Protein AF-A0A2E0BRV1-F1 (afdb_monomer_lite)

Radius of gyration: 39.05 Å; chains: 1; bounding box: 107×63×109 Å

Foldseek 3Di:
DAPQAFAFFFDPLLLLQLQLAFLLQQADPPRDPLSVCQVPVWWKWKKKFFLDAFDQADPVRDGHPDGLLVVLVVVVADSVCHHTLNLRQLAMAIQFGKHQNPVVVRDIPPHADAFDPPPHCCHHQFNNLHQPFPHGHGGKHWFWKWWWAPPLLLKIKIKTKIKDQAVSNVSSCCRGFVDFPTKMKMKMFIQWHQGSVRGIDGPPRPDAPLNVCSSVDPDDLVVSVVSQVVVCSVRSQRMGMAIFGFHHKDWDQDPSRMIIIMTITMFLLVVLQVFFDQAADPPPPPPCPDPDPPPPDDAALLVVCCRRGPLSVVLNVQVVVLVVVPDPAKDFDKDWAFFQQAQQLDTDIAIHGSQKIWGAFDDDPDNLRDHTFMWGQQLVVQSVCRGPRFDADPSRNGTSAHASWPSNHLLQTPAKWWDAAPWFFLAVSFWGAAHHADVVVGGHDDDAPVNVSNVVFSQCDPVDRTIGRSRGITGTSSNLSVLVVPADADPVRGDRPQVSQQSSVVSVCLRRQVPWDWGWGHFSSSRYTYIHTLFDGDDPDFDQSAAHREAAQDAHQHSFTGHQWPDKDKAFDQDPVNVVLCVVQVALDDQDQFLASNVNSVLNPPPADPPDRDDDPDDDPPVDPDDRDDLSRVLNCLCAPQPVDDVHCLVCCCRVNVHNDPVSSVSSSVSSNVNVRSVLSQQCDCPPPDGRNGPRRDDRKIKMKIKGARGDSDGFSHWHHYACPPPDPSCPPVQWIWGFSIWIWIDGRGGIMTMTITIIGGDDPDPNDHHYDDRRHRPPVPPPVPVDDADPADDFFADDDDAFDPQPDPQLLVLLLQLQVLLDPPPAAADDAFLQSLLSSLQSSLCSSVVHDDPSPDRDDQCAFLLPRPSSVVSSVVSVWDKDKGWFAFLVVLLCSLVPGRAHANKKKWKAARDQDPDDDRCRHPGTHMWGANQPSDPARIHGRGDPDRHSHDPPVPDDGRIMMMMIIHRDPD

Sequence (974 aa):
MANNFLGLPFDSWVKKQIDTRQEALGKSSNIDEKFLRFYTNKTPFLRLASSVNLTNKGSQGAELKDSVLKKLIKAGVPSELISGDKLAKNFILQGGVVSATNIKDGEFSGLQKGLNDQTNVFNGAYGWGGISERGYVPMPGLTNADITYYNNGALSKTIINIQCYSKAQFQLLDVLYLRPGYTLLLEFGWSQYLSNDGELESMDQFYTGPMSALLNGGVSQYELYEKINAEREAHDGNYDAIYGKITKFNWQFNPDGSYDCQVELTSVGDVIESLKVNITDPNKDKTSEGEEADEENEQPPLIANKDKSILNKELFNIYEQAKQAAAEAPSLLDYGLNSLLDASGNKKSPLYGGALLSVPVEATDDDTNVTPQVYMKYGALMAFIQSKLLLYSKTTKTPVITFDMDLDDLDNDDNVILTFPGQFSGDPRVCLIPYSNVALPAIDIPNYPINEILKETSFAYKQNIYLGRLSNIMVNINFIEGTLNAMSTNEDGDIKLIDFLQSLNKGIIEALGGVNKFSCRLSDDGLKIRFIEDIPQRFTDPPALGTYTRFNVFGVKPEVNGSFIKSINLTADLSNDFATMISIGAQANSNQVSGNATAFSNYNAGLKDRIIPEKESSPSNKETGGEEKSPQEQAKENFSTNIVGDGITLFEGIYSNLNFVDENCVSLKSHNITHADLLLGILTDATAAEESQLDSPFFLPFNLSLEMDGISGIKLFQKFLITEDILPPSYQGDSVDLQVTSVNQSINSDEWTTKLETLSVPANKSKAAPKRPAQQKSVVVAQNYSAGSAKPIPPTSDVEPPASLNPTSATRFNAMQKSYNSVFSRDGAVSGMCAQWSYNLARAYTKFLKNESADIGRKLAAGGNANQNNEFFNNLTKLGYTKSVATGLTRKRCIEKIATQTWGYGDVCVYYANDKPTSGKISHYQYGHAQIYVGEINSTGWATSTQTNYGTDMVYKGRKSNNWDLLTFRAPAS

Structure (mmCIF, N/CA/C/O backbone):
data_AF-A0A2E0BRV1-F1
#
_entry.id   AF-A0A2E0BRV1-F1
#
loop_
_atom_site.group_PDB
_atom_site.id
_atom_site.type_symbol
_atom_site.label_atom_id
_atom_site.label_alt_id
_atom_site.label_comp_id
_atom_site.label_asym_id
_atom_site.label_entity_id
_atom_site.label_seq_id
_atom_site.pdbx_PDB_ins_code
_atom_site.Cartn_x
_atom_site.Cartn_y
_atom_site.Cartn_z
_atom_site.occupancy
_atom_site.B_iso_or_equiv
_atom_site.auth_seq_id
_atom_site.auth_comp_id
_atom_site.auth_asym_id
_atom_site.auth_atom_id
_atom_site.pdbx_PDB_model_num
ATOM 1 N N . MET A 1 1 ? -7.096 -15.494 -0.375 1.00 30.23 1 MET A N 1
ATOM 2 C CA . MET A 1 1 ? -6.621 -15.097 0.969 1.00 30.23 1 MET A CA 1
ATOM 3 C C . MET A 1 1 ? -6.673 -13.587 1.019 1.00 30.23 1 MET A C 1
ATOM 5 O O . MET A 1 1 ? -6.238 -12.980 0.050 1.00 30.23 1 MET A O 1
ATOM 9 N N . ALA A 1 2 ? -7.272 -13.007 2.059 1.00 33.22 2 ALA A N 1
ATOM 10 C CA . ALA A 1 2 ? -7.473 -11.565 2.150 1.00 33.22 2 ALA A CA 1
ATOM 11 C C . ALA A 1 2 ? -6.133 -10.813 2.044 1.00 33.22 2 ALA A C 1
ATOM 13 O O . ALA A 1 2 ? -5.199 -11.091 2.794 1.00 33.22 2 ALA A O 1
ATOM 14 N N . ASN A 1 3 ? -6.045 -9.863 1.111 1.00 43.47 3 ASN A N 1
ATOM 15 C CA . ASN A 1 3 ? -4.893 -8.968 0.936 1.00 43.47 3 ASN A CA 1
ATOM 16 C C . ASN A 1 3 ? -4.835 -7.861 2.012 1.00 43.47 3 ASN A C 1
ATOM 18 O O . ASN A 1 3 ? -3.993 -6.973 1.925 1.00 43.47 3 ASN A O 1
ATOM 22 N N . ASN A 1 4 ? -5.709 -7.916 3.023 1.00 47.88 4 ASN A N 1
ATOM 23 C CA . ASN A 1 4 ? -5.860 -6.887 4.056 1.00 47.88 4 ASN A CA 1
ATOM 24 C C . ASN A 1 4 ? -5.055 -7.178 5.333 1.00 47.88 4 ASN A C 1
ATOM 26 O O . ASN A 1 4 ? -5.193 -6.468 6.326 1.00 47.88 4 ASN A O 1
ATOM 30 N N . PHE A 1 5 ? -4.197 -8.203 5.325 1.00 55.84 5 PHE A N 1
ATOM 31 C CA . PHE A 1 5 ? -3.277 -8.457 6.432 1.00 55.84 5 PHE A CA 1
ATOM 32 C C . PHE A 1 5 ? -2.026 -7.588 6.289 1.00 55.84 5 PHE A C 1
ATOM 34 O O . PHE A 1 5 ? -1.238 -7.748 5.355 1.00 55.84 5 PHE A O 1
ATOM 41 N N . LEU A 1 6 ? -1.804 -6.687 7.246 1.00 60.28 6 LEU A N 1
ATOM 42 C CA . LEU A 1 6 ? -0.538 -5.971 7.346 1.00 60.28 6 LEU A CA 1
ATOM 43 C C . LEU A 1 6 ? 0.602 -6.937 7.674 1.00 60.28 6 LEU A C 1
ATOM 45 O O . LEU A 1 6 ? 0.526 -7.731 8.611 1.00 60.28 6 LEU A O 1
ATOM 49 N N . GLY A 1 7 ? 1.714 -6.813 6.953 1.00 66.62 7 GLY A N 1
ATOM 50 C CA . GLY A 1 7 ? 2.933 -7.546 7.272 1.00 66.62 7 GLY A CA 1
ATOM 51 C C . GLY A 1 7 ? 3.056 -8.942 6.688 1.00 66.62 7 GLY A C 1
ATOM 52 O O . GLY A 1 7 ? 3.817 -9.745 7.225 1.00 66.62 7 GLY A O 1
ATOM 53 N N . LEU A 1 8 ? 2.352 -9.230 5.593 1.00 77.44 8 LEU A N 1
ATOM 54 C CA . LEU A 1 8 ? 2.605 -10.429 4.796 1.00 77.44 8 LEU A CA 1
ATOM 55 C C . LEU A 1 8 ? 4.073 -10.475 4.326 1.00 77.44 8 LEU A C 1
ATOM 57 O O . LEU A 1 8 ? 4.671 -9.421 4.086 1.00 77.44 8 LEU A O 1
ATOM 61 N N . PRO A 1 9 ? 4.681 -11.665 4.170 1.00 86.62 9 PRO A N 1
ATOM 62 C CA . PRO A 1 9 ? 5.952 -11.765 3.461 1.00 86.62 9 PRO A CA 1
ATOM 63 C C . PRO A 1 9 ? 5.777 -11.360 1.991 1.00 86.62 9 PRO A C 1
ATOM 65 O O . PRO A 1 9 ? 4.658 -11.261 1.482 1.00 86.62 9 PRO A O 1
ATOM 68 N N . PHE A 1 10 ? 6.896 -11.192 1.289 1.00 90.75 10 PHE A N 1
ATOM 69 C CA . PHE A 1 10 ? 6.873 -11.081 -0.168 1.00 90.75 10 PHE A CA 1
ATOM 70 C C . PHE A 1 10 ? 6.265 -12.332 -0.804 1.00 90.75 10 PHE A C 1
ATOM 72 O O . PHE A 1 10 ? 6.361 -13.435 -0.252 1.00 90.75 10 PHE A O 1
ATOM 79 N N . ASP A 1 11 ? 5.671 -12.156 -1.987 1.00 88.62 11 ASP A N 1
ATOM 80 C CA . ASP A 1 11 ? 5.186 -13.279 -2.784 1.00 88.62 11 ASP A CA 1
ATOM 81 C C . ASP A 1 11 ? 6.334 -14.279 -3.003 1.00 88.62 11 ASP A C 1
ATOM 83 O O . ASP A 1 11 ? 7.506 -13.907 -3.124 1.00 88.62 11 ASP A O 1
ATOM 87 N N . SER A 1 12 ? 6.003 -15.572 -3.041 1.00 90.62 12 SER A N 1
ATOM 88 C CA . SER A 1 12 ? 7.018 -16.635 -3.053 1.00 90.62 12 SER A CA 1
ATOM 89 C C . SER A 1 12 ? 8.021 -16.515 -4.209 1.00 90.62 12 SER A C 1
ATOM 91 O O . SER A 1 12 ? 9.211 -16.758 -4.005 1.00 90.62 12 SER A O 1
ATOM 93 N N . TRP A 1 13 ? 7.562 -16.073 -5.383 1.00 92.38 13 TRP A N 1
ATOM 94 C CA . TRP A 1 13 ? 8.393 -15.854 -6.565 1.00 92.38 13 TRP A CA 1
ATOM 95 C C . TRP A 1 13 ? 9.317 -14.631 -6.415 1.00 92.38 13 TRP A C 1
ATOM 97 O O . TRP A 1 13 ? 10.470 -14.698 -6.832 1.00 92.38 13 TRP A O 1
ATOM 107 N N . VAL A 1 14 ? 8.877 -13.557 -5.743 1.00 94.88 14 VAL A N 1
ATOM 108 C CA . VAL A 1 14 ? 9.710 -12.370 -5.450 1.00 94.88 14 VAL A CA 1
ATOM 109 C C . VAL A 1 14 ? 10.827 -12.746 -4.482 1.00 94.88 14 VAL A C 1
ATOM 111 O O . VAL A 1 14 ? 11.992 -12.406 -4.688 1.00 94.88 14 VAL A O 1
ATOM 114 N N . LYS A 1 15 ? 10.483 -13.491 -3.422 1.00 94.81 15 LYS A N 1
ATOM 115 C CA . LYS A 1 15 ? 11.466 -14.006 -2.462 1.00 94.81 15 LYS A CA 1
ATOM 116 C C . LYS A 1 15 ? 12.509 -14.880 -3.161 1.00 94.81 15 LYS A C 1
ATOM 118 O O . LYS A 1 15 ? 13.701 -14.680 -2.938 1.00 94.81 15 LYS A O 1
ATOM 123 N N . LYS A 1 16 ? 12.066 -15.833 -3.990 1.00 95.19 16 LYS A N 1
ATOM 124 C CA . LYS A 1 16 ? 12.957 -16.733 -4.739 1.00 95.19 16 LYS A CA 1
ATOM 125 C C . LYS A 1 16 ? 13.901 -15.942 -5.648 1.00 95.19 16 LYS A C 1
ATOM 127 O O . LYS A 1 16 ? 15.079 -16.288 -5.718 1.00 95.19 16 LYS A O 1
ATOM 132 N N . GLN A 1 17 ? 13.442 -14.828 -6.221 1.00 95.81 17 GLN A N 1
ATOM 133 C CA . GLN A 1 17 ? 14.290 -14.017 -7.087 1.00 95.81 17 GLN A CA 1
ATOM 134 C C . GLN A 1 17 ? 15.367 -13.275 -6.297 1.00 95.81 17 GLN A C 1
ATOM 136 O O . GLN A 1 17 ? 16.534 -13.240 -6.693 1.00 95.81 17 GLN A O 1
ATOM 141 N N . ILE A 1 18 ? 14.992 -12.698 -5.153 1.00 95.94 18 ILE A N 1
ATOM 142 C CA . ILE A 1 18 ? 15.940 -12.042 -4.246 1.00 95.94 18 ILE A CA 1
ATOM 143 C C . ILE A 1 18 ? 16.986 -13.053 -3.771 1.00 95.94 18 ILE A C 1
ATOM 145 O O . ILE A 1 18 ? 18.181 -12.766 -3.834 1.00 95.94 18 ILE A O 1
ATOM 149 N N . ASP A 1 19 ? 16.558 -14.247 -3.360 1.00 94.44 19 ASP A N 1
ATOM 150 C CA . ASP A 1 19 ? 17.463 -15.316 -2.940 1.00 94.44 19 ASP A CA 1
ATOM 151 C C . ASP A 1 19 ? 18.392 -15.754 -4.081 1.00 94.44 19 ASP A C 1
ATOM 153 O O . ASP A 1 19 ? 19.599 -15.816 -3.874 1.00 94.44 19 ASP A O 1
ATOM 157 N N . THR A 1 20 ? 17.879 -15.945 -5.299 1.00 94.38 20 THR A N 1
ATOM 158 C CA . THR A 1 20 ? 18.675 -16.351 -6.472 1.00 94.38 20 THR A CA 1
ATOM 159 C C . THR A 1 20 ? 19.757 -15.327 -6.815 1.00 94.38 20 THR A C 1
ATOM 161 O O . THR A 1 20 ? 20.921 -15.685 -7.013 1.00 94.38 20 THR A O 1
ATOM 164 N N . ARG A 1 21 ? 19.414 -14.030 -6.827 1.00 93.56 21 ARG A N 1
ATOM 165 C CA . ARG A 1 21 ? 20.385 -12.943 -7.055 1.00 93.56 21 ARG A CA 1
ATOM 166 C C . ARG A 1 21 ? 21.461 -12.917 -5.970 1.00 93.56 21 ARG A C 1
ATOM 168 O O . ARG A 1 21 ? 22.646 -12.772 -6.270 1.00 93.56 21 ARG A O 1
ATOM 175 N N . GLN A 1 22 ? 21.051 -13.081 -4.714 1.00 93.69 22 GLN A N 1
ATOM 176 C CA . GLN A 1 22 ? 21.954 -13.149 -3.570 1.00 93.69 22 GLN A CA 1
ATOM 177 C C . GLN A 1 22 ? 22.886 -14.361 -3.663 1.00 93.69 22 GLN A C 1
ATOM 179 O O . GLN A 1 22 ? 24.095 -14.205 -3.525 1.00 93.69 22 GLN A O 1
ATOM 184 N N . GLU A 1 23 ? 22.365 -15.554 -3.931 1.00 91.88 23 GLU A N 1
ATOM 185 C CA . GLU A 1 23 ? 23.142 -16.791 -4.055 1.00 91.88 23 GLU A CA 1
ATOM 186 C C . GLU A 1 23 ? 24.140 -16.739 -5.210 1.00 91.88 23 GLU A C 1
ATOM 188 O O . GLU A 1 23 ? 25.296 -17.133 -5.030 1.00 91.88 23 GLU A O 1
ATOM 193 N N . ALA A 1 24 ? 23.730 -16.205 -6.367 1.00 91.62 24 ALA A N 1
ATOM 194 C CA . ALA A 1 24 ? 24.620 -15.973 -7.496 1.00 91.62 24 ALA A CA 1
ATOM 195 C C . ALA A 1 24 ? 25.809 -15.107 -7.055 1.00 91.62 24 ALA A C 1
ATOM 197 O O . ALA A 1 24 ? 26.962 -15.537 -7.169 1.00 91.62 24 ALA A O 1
ATOM 198 N N . LEU A 1 25 ? 25.545 -13.934 -6.466 1.00 91.00 25 LEU A N 1
ATOM 199 C CA . LEU A 1 25 ? 26.585 -13.001 -6.006 1.00 91.00 25 LEU A CA 1
ATOM 200 C C . LEU A 1 25 ? 27.460 -13.566 -4.875 1.00 91.00 25 LEU A C 1
ATOM 202 O O . LEU A 1 25 ? 28.552 -13.061 -4.626 1.00 91.00 25 LEU A O 1
ATOM 206 N N . GLY A 1 26 ? 26.996 -14.613 -4.186 1.00 88.44 26 GLY A N 1
ATOM 207 C CA . GLY A 1 26 ? 27.762 -15.342 -3.177 1.00 88.44 26 GLY A CA 1
ATOM 208 C C . GLY A 1 26 ? 28.809 -16.297 -3.742 1.00 88.44 26 GLY A C 1
ATOM 209 O O . GLY A 1 26 ? 29.696 -16.725 -2.997 1.00 88.44 26 GLY A O 1
ATOM 210 N N . LYS A 1 27 ? 28.729 -16.652 -5.032 1.00 87.38 27 LYS A N 1
ATOM 211 C CA . LYS A 1 27 ? 29.684 -17.562 -5.677 1.00 87.38 27 LYS A CA 1
ATOM 212 C C . LYS A 1 27 ? 31.062 -16.914 -5.735 1.00 87.38 27 LYS A C 1
ATOM 214 O O . LYS A 1 27 ? 31.253 -15.880 -6.367 1.00 87.38 27 LYS A O 1
ATOM 219 N N . SER A 1 28 ? 32.032 -17.546 -5.077 1.00 80.00 28 SER A N 1
ATOM 220 C CA . SER A 1 28 ? 33.396 -17.021 -4.938 1.00 80.00 28 SER A CA 1
ATOM 221 C C . SER A 1 28 ? 34.445 -17.874 -5.655 1.00 80.00 28 SER A C 1
ATOM 223 O O . SER A 1 28 ? 35.561 -17.417 -5.902 1.00 80.00 28 SER A O 1
ATOM 225 N N . SER A 1 29 ? 34.088 -19.107 -6.019 1.00 80.06 29 SER A N 1
ATOM 226 C CA . SER A 1 29 ? 34.941 -20.055 -6.735 1.00 80.06 29 SER A CA 1
ATOM 227 C C . SER A 1 29 ? 34.140 -20.808 -7.800 1.00 80.06 29 SER A C 1
ATOM 229 O O . SER A 1 29 ? 32.948 -21.039 -7.621 1.00 80.06 29 SER A O 1
ATOM 231 N N . ASN A 1 30 ? 34.783 -21.174 -8.920 1.00 80.56 30 ASN A N 1
ATOM 232 C CA . ASN A 1 30 ? 34.148 -21.872 -10.053 1.00 80.56 30 ASN A CA 1
ATOM 233 C C . ASN A 1 30 ? 32.827 -21.220 -10.514 1.00 80.56 30 ASN A C 1
ATOM 235 O O . ASN A 1 30 ? 31.837 -21.913 -10.742 1.00 80.56 30 ASN A O 1
ATOM 239 N N . ILE A 1 31 ? 32.811 -19.883 -10.600 1.00 84.19 31 ILE A N 1
ATOM 240 C CA . ILE A 1 31 ? 31.624 -19.118 -10.996 1.00 84.19 31 ILE A CA 1
ATOM 241 C C . ILE A 1 31 ? 31.230 -19.529 -12.418 1.00 84.19 31 ILE A C 1
ATOM 243 O O . ILE A 1 31 ? 32.028 -19.400 -13.345 1.00 84.19 31 ILE A O 1
ATOM 247 N N . ASP A 1 32 ? 30.004 -20.027 -12.561 1.00 87.31 32 ASP A N 1
ATOM 248 C CA . ASP A 1 32 ? 29.421 -20.412 -13.845 1.00 87.31 32 ASP A CA 1
ATOM 249 C C . ASP A 1 32 ? 29.366 -19.206 -14.805 1.00 87.31 32 ASP A C 1
ATOM 251 O O . ASP A 1 32 ? 29.105 -18.071 -14.388 1.00 87.31 32 ASP A O 1
ATOM 255 N N . GLU A 1 33 ? 29.591 -19.450 -16.098 1.00 87.88 33 GLU A N 1
ATOM 256 C CA . GLU A 1 33 ? 29.545 -18.433 -17.151 1.00 87.88 33 GLU A CA 1
ATOM 257 C C . GLU A 1 33 ? 28.220 -17.662 -17.128 1.00 87.88 33 GLU A C 1
ATOM 259 O O . GLU A 1 33 ? 28.215 -16.443 -17.310 1.00 87.88 33 GLU A O 1
ATOM 264 N N . LYS A 1 34 ? 27.101 -18.339 -16.835 1.00 88.69 34 LYS A N 1
ATOM 265 C CA . LYS A 1 34 ? 25.785 -17.688 -16.761 1.00 88.69 34 LYS A CA 1
ATOM 266 C C . LYS A 1 34 ? 25.726 -16.581 -15.706 1.00 88.69 34 LYS A C 1
ATOM 268 O O . LYS A 1 34 ? 25.172 -15.515 -15.970 1.00 88.69 34 LYS A O 1
ATOM 273 N N . PHE A 1 35 ? 26.369 -16.779 -14.553 1.00 87.50 35 PHE A N 1
ATOM 274 C CA . PHE A 1 35 ? 26.437 -15.767 -13.498 1.00 87.50 35 PHE A CA 1
ATOM 275 C C . PHE A 1 35 ? 27.369 -14.618 -13.888 1.00 87.50 35 PHE A C 1
ATOM 277 O O . PHE A 1 35 ? 27.023 -13.457 -13.690 1.00 87.50 35 PHE A O 1
ATOM 284 N N . LEU A 1 36 ? 28.510 -14.915 -14.524 1.00 86.19 36 LEU A N 1
ATOM 285 C CA . LEU A 1 36 ? 29.413 -13.879 -15.043 1.00 86.19 36 LEU A CA 1
ATOM 286 C C . LEU A 1 36 ? 28.725 -12.992 -16.090 1.00 86.19 36 LEU A C 1
ATOM 288 O O . LEU A 1 36 ? 28.878 -11.769 -16.067 1.00 86.19 36 LEU A O 1
ATOM 292 N N . ARG A 1 37 ? 27.941 -13.594 -16.990 1.00 85.44 37 ARG A N 1
ATOM 293 C CA . ARG A 1 37 ? 27.158 -12.873 -18.001 1.00 85.44 37 ARG A CA 1
ATOM 294 C C . ARG A 1 37 ? 26.053 -12.032 -17.372 1.00 85.44 37 ARG A C 1
ATOM 296 O O . ARG A 1 37 ? 25.885 -10.890 -17.785 1.00 85.44 37 ARG A O 1
ATOM 303 N N . PHE A 1 38 ? 25.368 -12.544 -16.350 1.00 85.12 38 PHE A N 1
ATOM 304 C CA . PHE A 1 38 ? 24.396 -11.766 -15.583 1.00 85.12 38 PHE A CA 1
ATOM 305 C C . PHE A 1 38 ? 25.020 -10.514 -14.940 1.00 85.12 38 PHE A C 1
ATOM 307 O O . PHE A 1 38 ? 24.409 -9.453 -14.977 1.00 85.12 38 PHE A O 1
ATOM 314 N N . TYR A 1 39 ? 26.249 -10.584 -14.416 1.00 81.00 39 TYR A N 1
ATOM 315 C CA . TYR A 1 39 ? 26.904 -9.407 -13.819 1.00 81.00 39 TYR A CA 1
ATOM 316 C C . TYR A 1 39 ? 27.358 -8.354 -14.831 1.00 81.00 39 TYR A C 1
ATOM 318 O O . TYR A 1 39 ? 27.539 -7.199 -14.461 1.00 81.00 39 TYR A O 1
ATOM 326 N N . THR A 1 40 ? 27.610 -8.753 -16.079 1.00 81.88 40 THR A N 1
ATOM 327 C CA . THR A 1 40 ? 28.325 -7.917 -17.057 1.00 81.88 40 THR A CA 1
ATOM 328 C C . THR A 1 40 ? 27.461 -7.428 -18.215 1.00 81.88 40 THR A C 1
ATOM 330 O O . THR A 1 40 ? 27.756 -6.372 -18.764 1.00 81.88 40 THR A O 1
ATOM 333 N N . ASN A 1 41 ? 26.393 -8.149 -18.574 1.00 79.88 41 ASN A N 1
ATOM 334 C CA . ASN A 1 41 ? 25.561 -7.868 -19.756 1.00 79.88 41 ASN A CA 1
ATOM 335 C C . ASN A 1 41 ? 24.120 -7.467 -19.409 1.00 79.88 41 ASN A C 1
ATOM 337 O O . ASN A 1 41 ? 23.214 -7.554 -20.237 1.00 79.88 41 ASN A O 1
ATOM 341 N N . LYS A 1 42 ? 23.889 -7.060 -18.165 1.00 78.19 42 LYS A N 1
ATOM 342 C CA . LYS A 1 42 ? 22.574 -6.666 -17.680 1.00 78.19 42 LYS A CA 1
ATOM 343 C C . LYS A 1 42 ? 22.267 -5.236 -18.127 1.00 78.19 42 LYS A C 1
ATOM 345 O O . LYS A 1 42 ? 22.800 -4.284 -17.570 1.00 78.19 42 LYS A O 1
ATOM 350 N N . THR A 1 43 ? 21.422 -5.096 -19.146 1.00 88.81 43 THR A N 1
ATOM 351 C CA . THR A 1 43 ? 21.000 -3.799 -19.697 1.00 88.81 43 THR A CA 1
ATOM 352 C C . THR A 1 43 ? 19.505 -3.591 -19.446 1.00 88.81 43 THR A C 1
ATOM 354 O O . THR A 1 43 ? 18.727 -4.535 -19.603 1.00 88.81 43 THR A O 1
ATOM 357 N N . PRO A 1 44 ? 19.065 -2.398 -19.022 1.00 92.56 44 PRO A N 1
ATOM 358 C CA . PRO A 1 44 ? 17.644 -2.106 -18.900 1.00 92.56 44 PRO A CA 1
ATOM 359 C C . PRO A 1 44 ? 16.973 -1.952 -20.274 1.00 92.56 44 PRO A C 1
ATOM 361 O O . PRO A 1 44 ? 17.597 -1.540 -21.253 1.00 92.56 44 PRO A O 1
ATOM 364 N N . PHE A 1 45 ? 15.671 -2.221 -20.349 1.00 91.88 45 PHE A N 1
ATOM 365 C CA . PHE A 1 45 ? 14.822 -1.754 -21.444 1.00 91.88 45 PHE A CA 1
ATOM 366 C C . PHE A 1 45 ? 13.709 -0.858 -20.900 1.00 91.88 45 PHE A C 1
ATOM 368 O O . PHE A 1 45 ? 13.236 -1.045 -19.782 1.00 91.88 45 PHE A O 1
ATOM 375 N N . LEU A 1 46 ? 13.270 0.093 -21.723 1.00 92.88 46 LEU A N 1
ATOM 376 C CA . LEU A 1 46 ? 12.197 1.033 -21.417 1.00 92.88 46 LEU A CA 1
ATOM 377 C C . LEU A 1 46 ? 11.404 1.313 -22.692 1.00 92.88 46 LEU A C 1
ATOM 379 O O . LEU A 1 46 ? 12.004 1.712 -23.691 1.00 92.88 46 LEU A O 1
ATOM 383 N N . ARG A 1 47 ? 10.083 1.118 -22.680 1.00 93.62 47 ARG A N 1
ATOM 384 C CA . ARG A 1 47 ? 9.211 1.382 -23.835 1.00 93.62 47 ARG A CA 1
ATOM 385 C C . ARG A 1 47 ? 7.861 1.975 -23.437 1.00 93.62 47 ARG A C 1
ATOM 387 O O . ARG A 1 47 ? 7.343 1.669 -22.372 1.00 93.62 47 ARG A O 1
ATOM 394 N N . LEU A 1 48 ? 7.285 2.812 -24.300 1.00 96.19 48 LEU A N 1
ATOM 395 C CA . LEU A 1 48 ? 6.067 3.580 -24.031 1.00 96.19 48 LEU A CA 1
ATOM 396 C C . LEU A 1 48 ? 5.098 3.537 -25.219 1.00 96.19 48 LEU A C 1
ATOM 398 O O . LEU A 1 48 ? 5.426 3.973 -26.327 1.00 96.19 48 LEU A O 1
ATOM 402 N N . ALA A 1 49 ? 3.870 3.087 -24.971 1.00 95.88 49 ALA A N 1
ATOM 403 C CA . ALA A 1 49 ? 2.799 3.011 -25.963 1.00 95.88 49 ALA A CA 1
ATOM 404 C C . ALA A 1 49 ? 1.582 3.860 -25.568 1.00 95.88 49 ALA A C 1
ATOM 406 O O . ALA A 1 49 ? 1.304 4.072 -24.387 1.00 95.88 49 ALA A O 1
ATOM 407 N N . SER A 1 50 ? 0.852 4.347 -26.574 1.00 96.31 50 SER A N 1
ATOM 408 C CA . SER A 1 50 ? -0.337 5.189 -26.401 1.00 96.31 50 SER A CA 1
ATOM 409 C C . SER A 1 50 ? -1.625 4.428 -26.716 1.00 96.31 50 SER A C 1
ATOM 411 O O . SER A 1 50 ? -1.670 3.622 -27.640 1.00 96.31 50 SER A O 1
ATOM 413 N N . SER A 1 51 ? -2.691 4.726 -25.971 1.00 93.62 51 SER A N 1
ATOM 414 C CA . SER A 1 51 ? -4.053 4.206 -26.209 1.00 93.62 51 SER A CA 1
ATOM 415 C C . SER A 1 51 ? -4.875 5.034 -27.215 1.00 93.62 51 SER A C 1
ATOM 417 O O . SER A 1 51 ? -6.063 4.778 -27.424 1.00 93.62 51 SER A O 1
ATOM 419 N N . VAL A 1 52 ? -4.287 6.082 -27.801 1.00 94.19 52 VAL A N 1
ATOM 420 C CA . VAL A 1 52 ? -5.012 7.082 -28.596 1.00 94.19 52 VAL A CA 1
ATOM 421 C C . VAL A 1 52 ? -5.435 6.536 -29.962 1.00 94.19 52 VAL A C 1
ATOM 423 O O . VAL A 1 52 ? -4.603 6.141 -30.775 1.00 94.19 52 VAL A O 1
ATOM 426 N N . ASN A 1 53 ? -6.734 6.656 -30.255 1.00 92.31 53 ASN A N 1
ATOM 427 C CA . ASN A 1 53 ? -7.301 6.439 -31.584 1.00 92.31 53 ASN A CA 1
ATOM 428 C C . ASN A 1 53 ? -7.644 7.767 -32.270 1.00 92.31 53 ASN A C 1
ATOM 430 O O . ASN A 1 53 ? -8.394 8.591 -31.743 1.00 92.31 53 ASN A O 1
ATOM 434 N N . LEU A 1 54 ? -7.159 7.951 -33.495 1.00 92.69 54 LEU A N 1
ATOM 435 C CA . LEU A 1 54 ? -7.445 9.121 -34.320 1.00 92.69 54 LEU A CA 1
ATOM 436 C C . LEU A 1 54 ? -8.710 8.915 -35.152 1.00 92.69 54 LEU A C 1
ATOM 438 O O . LEU A 1 54 ? -8.775 8.057 -36.031 1.00 92.69 54 LEU A O 1
ATOM 442 N N . THR A 1 55 ? -9.715 9.755 -34.917 1.00 90.38 55 THR A N 1
ATOM 443 C CA . THR A 1 55 ? -10.992 9.718 -35.637 1.00 90.38 55 THR A CA 1
ATOM 444 C C . THR A 1 55 ? -11.424 11.108 -36.093 1.00 90.38 55 THR A C 1
ATOM 446 O O . THR A 1 55 ? -11.063 12.128 -35.504 1.00 90.38 55 THR A O 1
ATOM 449 N N . ASN A 1 56 ? -12.237 11.140 -37.148 1.00 89.25 56 ASN A N 1
ATOM 450 C CA . ASN A 1 56 ? -12.939 12.343 -37.592 1.00 89.25 56 ASN A CA 1
ATOM 451 C C . ASN A 1 56 ? -14.313 12.497 -36.920 1.00 89.25 56 ASN A C 1
ATOM 453 O O . ASN A 1 56 ? -15.026 13.435 -37.257 1.00 89.25 56 ASN A O 1
ATOM 457 N N . LYS A 1 57 ? -14.715 11.596 -36.012 1.00 85.56 57 LYS A N 1
ATOM 458 C CA . LYS A 1 57 ? -16.051 11.576 -35.392 1.00 85.56 57 LYS A CA 1
ATOM 459 C C . LYS A 1 57 ? -16.040 12.152 -33.969 1.00 85.56 57 LYS A C 1
ATOM 461 O O . LYS A 1 57 ? -15.118 11.882 -33.209 1.00 85.56 57 LYS A O 1
ATOM 466 N N . GLY A 1 58 ? -17.074 12.913 -33.608 1.00 78.56 58 GLY A N 1
ATOM 467 C CA . GLY A 1 58 ? -17.327 13.405 -32.247 1.00 78.56 58 GLY A CA 1
ATOM 468 C C . GLY A 1 58 ? -18.153 12.437 -31.387 1.00 78.56 58 GLY A C 1
ATOM 469 O O . GLY A 1 58 ? -18.475 11.329 -31.815 1.00 78.56 58 GLY A O 1
ATOM 470 N N . SER A 1 59 ? -18.554 12.880 -30.190 1.00 68.00 59 SER A N 1
ATOM 471 C CA . SER A 1 59 ? -19.190 12.073 -29.126 1.00 68.00 59 SER A CA 1
ATOM 472 C C . SER A 1 59 ? -20.527 11.406 -29.497 1.00 68.00 59 SER A C 1
ATOM 474 O O . SER A 1 59 ? -20.982 10.518 -28.786 1.00 68.00 59 SER A O 1
ATOM 476 N N . GLN A 1 60 ? -21.150 11.810 -30.611 1.00 70.62 60 GLN A N 1
ATOM 477 C CA . GLN A 1 60 ? -22.369 11.201 -31.171 1.00 70.62 60 GLN A CA 1
ATOM 478 C C . GLN A 1 60 ? -22.172 10.676 -32.606 1.00 70.62 60 GLN A C 1
ATOM 480 O O . GLN A 1 60 ? -23.121 10.527 -33.368 1.00 70.62 60 GLN A O 1
ATOM 485 N N . GLY A 1 61 ? -20.925 10.442 -33.021 1.00 76.00 61 GLY A N 1
ATOM 486 C CA . GLY A 1 61 ? -20.603 9.931 -34.355 1.00 76.00 61 GLY A CA 1
ATOM 487 C C . GLY A 1 61 ? -20.609 10.977 -35.477 1.00 76.00 61 GLY A C 1
ATOM 488 O O . GLY A 1 61 ? -20.235 10.641 -36.599 1.00 76.00 61 GLY A O 1
ATOM 489 N N . ALA A 1 62 ? -20.979 12.230 -35.189 1.00 82.75 62 ALA A N 1
ATOM 490 C CA . ALA A 1 62 ? -20.963 13.330 -36.153 1.00 82.75 62 ALA A CA 1
ATOM 491 C C . ALA A 1 62 ? -19.536 13.658 -36.621 1.00 82.75 62 ALA A C 1
ATOM 493 O O . ALA A 1 62 ? -18.613 13.710 -35.806 1.00 82.75 62 ALA A O 1
ATOM 494 N N . GLU A 1 63 ? -19.349 13.910 -37.917 1.00 84.06 63 GLU A N 1
ATOM 495 C CA . GLU A 1 63 ? -18.042 14.311 -38.440 1.00 84.06 63 GLU A CA 1
ATOM 496 C C . GLU A 1 63 ? -17.633 15.711 -37.970 1.00 84.06 63 GLU A C 1
ATOM 498 O O . GLU A 1 63 ? -18.367 16.691 -38.101 1.00 84.06 63 GLU A O 1
ATOM 503 N N . LEU A 1 64 ? -16.402 15.820 -37.484 1.00 85.31 64 LEU A N 1
ATOM 504 C CA . LEU A 1 64 ? -15.777 17.063 -37.069 1.00 85.31 64 LEU A CA 1
ATOM 505 C C . LEU A 1 64 ? -15.064 17.711 -38.262 1.00 85.31 64 LEU A C 1
ATOM 507 O O . LEU A 1 64 ? -14.277 17.077 -38.977 1.00 85.31 64 LEU A O 1
ATOM 511 N N . LYS A 1 65 ? -15.315 19.007 -38.480 1.00 80.25 65 LYS A N 1
ATOM 512 C CA . LYS A 1 65 ? -14.692 19.776 -39.572 1.00 80.25 65 LYS A CA 1
ATOM 513 C C . LYS A 1 65 ? -13.183 19.971 -39.367 1.00 80.25 65 LYS A C 1
ATOM 515 O O . LYS A 1 65 ? -12.440 19.806 -40.329 1.00 80.25 65 LYS A O 1
ATOM 520 N N . ASP A 1 66 ? -12.740 20.185 -38.124 1.00 85.75 66 ASP A N 1
ATOM 521 C CA . ASP A 1 66 ? -11.332 20.418 -37.751 1.00 85.75 66 ASP A CA 1
ATOM 522 C C . ASP A 1 66 ? -10.821 19.452 -36.663 1.00 85.75 66 ASP A C 1
ATOM 524 O O . ASP A 1 66 ? -10.202 19.847 -35.673 1.00 85.75 66 ASP A O 1
ATOM 528 N N . SER A 1 67 ? -11.064 18.153 -36.853 1.00 89.44 67 SER A N 1
ATOM 529 C CA . SER A 1 67 ? -10.476 17.085 -36.026 1.00 89.44 67 SER A CA 1
ATOM 530 C C . SER A 1 67 ? -8.939 17.110 -36.033 1.00 89.44 67 SER A C 1
ATOM 532 O O . SER A 1 67 ? -8.335 17.492 -37.039 1.00 89.44 67 SER A O 1
ATOM 534 N N . VAL A 1 68 ? -8.310 16.575 -34.981 1.00 91.38 68 VAL A N 1
ATOM 535 C CA . VAL A 1 68 ? -6.847 16.382 -34.899 1.00 91.38 68 VAL A CA 1
ATOM 536 C C . VAL A 1 68 ? -6.305 15.581 -36.092 1.00 91.38 68 VAL A C 1
ATOM 538 O O . VAL A 1 68 ? -5.314 15.990 -36.691 1.00 91.38 68 VAL A O 1
ATOM 541 N N . LEU A 1 69 ? -7.004 14.520 -36.514 1.00 92.31 69 LEU A N 1
ATOM 542 C CA . LEU A 1 69 ? -6.640 13.715 -37.687 1.00 92.31 69 LEU A CA 1
ATOM 543 C C . LEU A 1 69 ? -6.511 14.573 -38.959 1.00 92.31 69 LEU A C 1
ATOM 545 O O . LEU A 1 69 ? -5.467 14.576 -39.606 1.00 92.31 69 LEU A O 1
ATOM 549 N N . LYS A 1 70 ? -7.525 15.386 -39.279 1.00 91.06 70 LYS A N 1
ATOM 550 C CA . LYS A 1 70 ? -7.466 16.337 -40.407 1.00 91.06 70 LYS A CA 1
ATOM 551 C C . LYS A 1 70 ? -6.320 17.348 -40.295 1.00 91.06 70 LYS A C 1
ATOM 553 O O . LYS A 1 70 ? -5.771 17.733 -41.324 1.00 91.06 70 LYS A O 1
ATOM 558 N N . LYS A 1 71 ? -5.953 17.791 -39.087 1.00 92.06 71 LYS A N 1
ATOM 559 C CA . LYS A 1 71 ? -4.820 18.713 -38.888 1.00 92.06 71 LYS A CA 1
ATOM 560 C C . LYS A 1 71 ? -3.483 18.044 -39.222 1.00 92.06 71 LYS A C 1
ATOM 562 O O . LYS A 1 71 ? -2.681 18.662 -39.913 1.00 92.06 71 LYS A O 1
ATOM 567 N N . LEU A 1 72 ? -3.280 16.787 -38.818 1.00 91.19 72 LEU A N 1
ATOM 568 C CA . LEU A 1 72 ? -2.083 16.012 -39.175 1.00 91.19 72 LEU A CA 1
ATOM 569 C C . LEU A 1 72 ? -2.001 15.725 -40.683 1.00 91.19 72 LEU A C 1
ATOM 571 O O . LEU A 1 72 ? -0.936 15.870 -41.276 1.00 91.19 72 LEU A O 1
ATOM 575 N N . ILE A 1 73 ? -3.132 15.413 -41.326 1.00 91.25 73 ILE A N 1
ATOM 576 C CA . ILE A 1 73 ? -3.186 15.225 -42.786 1.00 91.25 73 ILE A CA 1
ATOM 577 C C . ILE A 1 73 ? -2.788 16.516 -43.514 1.00 91.25 73 ILE A C 1
ATOM 579 O O . ILE A 1 73 ? -1.966 16.488 -44.427 1.00 91.25 73 ILE A O 1
ATOM 583 N N . LYS A 1 74 ? -3.315 17.672 -43.081 1.00 90.06 74 LYS A N 1
ATOM 584 C CA . LYS A 1 74 ? -2.921 18.990 -43.617 1.00 90.06 74 LYS A CA 1
ATOM 585 C C . LYS A 1 74 ? -1.435 19.303 -43.384 1.00 90.06 74 LYS A C 1
ATOM 587 O O . LYS A 1 74 ? -0.861 20.057 -44.161 1.00 90.06 74 LYS A O 1
ATOM 592 N N . ALA A 1 75 ? -0.826 18.736 -42.342 1.00 86.44 75 ALA A N 1
ATOM 593 C CA . ALA A 1 75 ? 0.602 18.859 -42.051 1.00 86.44 75 ALA A CA 1
ATOM 594 C C . ALA A 1 75 ? 1.488 17.909 -42.885 1.00 86.44 75 ALA A C 1
ATOM 596 O O . ALA A 1 75 ? 2.705 17.938 -42.737 1.00 86.44 75 ALA A O 1
ATOM 597 N N . GLY A 1 76 ? 0.902 17.104 -43.780 1.00 86.19 76 GLY A N 1
ATOM 598 C CA . GLY A 1 76 ? 1.635 16.240 -44.709 1.00 86.19 76 GLY A CA 1
ATOM 599 C C . GLY A 1 76 ? 1.789 14.787 -44.256 1.00 86.19 76 GLY A C 1
ATOM 600 O O . GLY A 1 76 ? 2.520 14.039 -44.898 1.00 86.19 76 GLY A O 1
ATOM 601 N N . VAL A 1 77 ? 1.108 14.366 -43.183 1.00 88.88 77 VAL A N 1
ATOM 602 C CA . VAL A 1 77 ? 1.165 12.978 -42.698 1.00 88.88 77 VAL A CA 1
ATOM 603 C C . VAL A 1 77 ? 0.087 12.125 -43.393 1.00 88.88 77 VAL A C 1
ATOM 605 O O . VAL A 1 77 ? -1.096 12.470 -43.304 1.00 88.88 77 VAL A O 1
ATOM 608 N N . PRO A 1 78 ? 0.439 11.011 -44.068 1.00 89.81 78 PRO A N 1
ATOM 609 C CA . PRO A 1 78 ? -0.530 10.225 -44.832 1.00 89.81 78 PRO A CA 1
ATOM 610 C C . PRO A 1 78 ? -1.608 9.572 -43.957 1.00 89.81 78 PRO A C 1
ATOM 612 O O . PRO A 1 78 ? -1.314 8.912 -42.957 1.00 89.81 78 PRO A O 1
ATOM 615 N N . SER A 1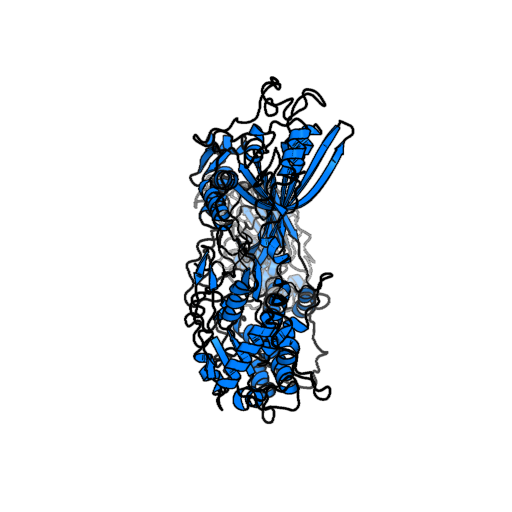 79 ? -2.877 9.734 -44.344 1.00 90.00 79 SER A N 1
ATOM 616 C CA . SER A 1 79 ? -4.049 9.316 -43.554 1.00 90.00 79 SER A CA 1
ATOM 617 C C . SER A 1 79 ? -4.090 7.814 -43.251 1.00 90.00 79 SER A C 1
ATOM 619 O O . SER A 1 79 ? -4.522 7.388 -42.177 1.00 90.00 79 SER A O 1
ATOM 621 N N . GLU A 1 80 ? -3.610 7.007 -44.186 1.00 90.12 80 GLU A N 1
ATOM 622 C CA . GLU A 1 80 ? -3.573 5.554 -44.165 1.00 90.12 80 GLU A CA 1
ATOM 623 C C . GLU A 1 80 ? -2.599 4.998 -43.127 1.00 90.12 80 GLU A C 1
ATOM 625 O O . GLU A 1 80 ? -2.767 3.845 -42.728 1.00 90.12 80 GLU A O 1
ATOM 630 N N . LEU A 1 81 ? -1.648 5.817 -42.664 1.00 88.69 81 LEU A N 1
ATOM 631 C CA . LEU A 1 81 ? -0.660 5.473 -41.643 1.00 88.69 81 LEU A CA 1
ATOM 632 C C . LEU A 1 81 ? -1.084 5.897 -40.230 1.00 88.69 81 LEU A C 1
ATOM 634 O O . LEU A 1 81 ? -0.510 5.409 -39.258 1.00 88.69 81 LEU A O 1
ATOM 638 N N . ILE A 1 82 ? -2.076 6.789 -40.105 1.00 92.44 82 ILE A N 1
ATOM 639 C CA . ILE A 1 82 ? -2.408 7.441 -38.825 1.00 92.44 82 ILE A CA 1
ATOM 640 C C . ILE A 1 82 ? -3.867 7.321 -38.384 1.00 92.44 82 ILE A C 1
ATOM 642 O O . ILE A 1 82 ? -4.176 7.639 -37.243 1.00 92.44 82 ILE A O 1
ATOM 646 N N . SER A 1 83 ? -4.779 6.893 -39.259 1.00 92.56 83 SER A N 1
ATOM 647 C CA . SER A 1 83 ? -6.204 6.774 -38.914 1.00 92.56 83 SER A CA 1
ATOM 648 C C . SER A 1 83 ? -6.469 5.612 -37.954 1.00 92.56 83 SER A C 1
ATOM 650 O O . SER A 1 83 ? -5.902 4.534 -38.121 1.00 92.56 83 SER A O 1
ATOM 652 N N . GLY A 1 84 ? -7.394 5.798 -37.011 1.00 91.75 84 GLY A N 1
ATOM 653 C CA . GLY A 1 84 ? -7.715 4.800 -35.992 1.00 91.75 84 GLY A CA 1
ATOM 654 C C . GLY A 1 84 ? -6.553 4.600 -35.021 1.00 91.75 84 GLY A C 1
ATOM 655 O O . GLY A 1 84 ? -5.991 5.572 -34.525 1.00 91.75 84 GLY A O 1
ATOM 656 N N . ASP A 1 85 ? -6.196 3.344 -34.791 1.00 90.94 85 ASP A N 1
ATOM 657 C CA . ASP A 1 85 ? -5.105 2.887 -33.919 1.00 90.94 85 ASP A CA 1
ATOM 658 C C . ASP A 1 85 ? -3.719 2.924 -34.589 1.00 90.94 85 ASP A C 1
ATOM 660 O O . ASP A 1 85 ? -2.690 2.705 -33.948 1.00 90.94 85 ASP A O 1
ATOM 664 N N . LYS A 1 86 ? -3.665 3.198 -35.897 1.00 92.12 86 LYS A N 1
ATOM 665 C CA . LYS A 1 86 ? -2.450 3.024 -36.698 1.00 92.12 86 LYS A CA 1
ATOM 666 C C . LYS A 1 86 ? -1.300 3.931 -36.284 1.00 92.12 86 LYS A C 1
ATOM 668 O O . LYS A 1 86 ? -0.157 3.487 -36.343 1.00 92.12 86 LYS A O 1
ATOM 673 N N . LEU A 1 87 ? -1.569 5.173 -35.868 1.00 93.94 87 LEU A N 1
ATOM 674 C CA . LEU A 1 87 ? -0.492 6.058 -35.412 1.00 93.94 87 LEU A CA 1
ATOM 675 C C . LEU A 1 87 ? 0.153 5.506 -34.136 1.00 93.94 87 LEU A C 1
ATOM 677 O O . LEU A 1 87 ? 1.373 5.403 -34.084 1.00 93.94 87 LEU A O 1
ATOM 681 N N . ALA A 1 88 ? -0.655 5.097 -33.152 1.00 93.81 88 ALA A N 1
ATOM 682 C CA . ALA A 1 88 ? -0.163 4.497 -31.913 1.00 93.81 88 ALA A CA 1
ATOM 683 C C . ALA A 1 88 ? 0.626 3.203 -32.176 1.00 93.81 88 ALA A C 1
ATOM 685 O O . ALA A 1 88 ? 1.659 2.970 -31.559 1.00 93.81 88 ALA A O 1
ATOM 686 N N . LYS A 1 89 ? 0.193 2.399 -33.156 1.00 92.12 89 LYS A N 1
ATOM 687 C CA . LYS A 1 89 ? 0.910 1.190 -33.593 1.00 92.12 89 LYS A CA 1
ATOM 688 C C . LYS A 1 89 ? 2.205 1.489 -34.342 1.00 92.12 89 LYS A C 1
ATOM 690 O O . LYS A 1 89 ? 3.114 0.677 -34.288 1.00 92.12 89 LYS A O 1
ATOM 695 N N . ASN A 1 90 ? 2.306 2.607 -35.056 1.00 91.69 90 ASN A N 1
ATOM 696 C CA . ASN A 1 90 ? 3.519 2.993 -35.787 1.00 91.69 90 ASN A CA 1
ATOM 697 C C . ASN A 1 90 ? 4.551 3.733 -34.938 1.00 91.69 90 ASN A C 1
ATOM 699 O O . ASN A 1 90 ? 5.700 3.857 -35.359 1.00 91.69 90 ASN A O 1
ATOM 703 N N . PHE A 1 91 ? 4.130 4.268 -33.797 1.00 93.94 91 PHE A N 1
ATOM 704 C CA . PHE A 1 91 ? 4.928 5.175 -32.998 1.00 93.94 91 PHE A CA 1
ATOM 705 C C . PHE A 1 91 ? 4.948 4.703 -31.548 1.00 93.94 91 PHE A C 1
ATOM 707 O O . PHE A 1 91 ? 4.346 5.337 -30.694 1.00 93.94 91 PHE A O 1
ATOM 714 N N . ILE A 1 92 ? 5.628 3.582 -31.291 1.00 94.75 92 ILE A N 1
ATOM 715 C CA . ILE A 1 92 ? 5.935 3.097 -29.940 1.00 94.75 92 ILE A CA 1
ATOM 716 C C . ILE A 1 92 ? 7.349 3.565 -29.594 1.00 94.75 92 ILE A C 1
ATOM 718 O O . ILE A 1 92 ? 8.288 3.308 -30.349 1.00 94.75 92 ILE A O 1
ATOM 722 N N . LEU A 1 93 ? 7.503 4.267 -28.474 1.00 95.06 93 LEU A N 1
ATOM 723 C CA . LEU A 1 93 ? 8.774 4.857 -28.056 1.00 95.06 93 LEU A CA 1
ATOM 724 C C . LEU A 1 93 ? 9.627 3.856 -27.260 1.00 95.06 93 LEU A C 1
ATOM 726 O O . LEU A 1 93 ? 9.105 3.143 -26.412 1.00 95.06 93 LEU A O 1
ATOM 730 N N . GLN A 1 94 ? 10.935 3.844 -27.513 1.00 91.38 94 GLN A N 1
ATOM 731 C CA . GLN A 1 94 ? 12.005 3.164 -26.760 1.00 91.38 94 GLN A CA 1
ATOM 732 C C . GLN A 1 94 ? 13.245 4.090 -26.777 1.00 91.38 94 GLN A C 1
ATOM 734 O O . GLN A 1 94 ? 13.070 5.303 -26.812 1.00 91.38 94 GLN A O 1
ATOM 739 N N . GLY A 1 95 ? 14.484 3.595 -26.906 1.00 85.62 95 GLY A N 1
ATOM 740 C CA . GLY A 1 95 ? 15.652 4.406 -27.319 1.00 85.62 95 GLY A CA 1
ATOM 741 C C . GLY A 1 95 ? 15.589 4.890 -28.784 1.00 85.62 95 GLY A C 1
ATOM 742 O O . GLY A 1 95 ? 16.610 5.060 -29.442 1.00 85.62 95 GLY A O 1
ATOM 743 N N . GLY A 1 96 ? 14.378 5.010 -29.325 1.00 91.56 96 GLY A N 1
ATOM 744 C CA . GLY A 1 96 ? 14.029 5.164 -30.728 1.00 91.56 96 GLY A CA 1
ATOM 745 C C . GLY A 1 96 ? 12.543 4.883 -30.943 1.00 91.56 96 GLY A C 1
ATOM 746 O O . GLY A 1 96 ? 11.764 4.889 -29.989 1.00 91.56 96 GLY A O 1
ATOM 747 N N . VAL A 1 97 ? 12.153 4.568 -32.180 1.00 93.12 97 VAL A N 1
ATOM 748 C CA . VAL A 1 97 ? 10.765 4.219 -32.524 1.00 93.12 97 VAL A CA 1
ATOM 749 C C . VAL A 1 97 ? 10.653 2.790 -33.049 1.00 93.12 97 VAL A C 1
ATOM 751 O O . VAL A 1 97 ? 11.472 2.347 -33.857 1.00 93.12 97 VAL A O 1
ATOM 754 N N . VAL A 1 98 ? 9.598 2.095 -32.622 1.00 91.44 98 VAL A N 1
ATOM 755 C CA . VAL A 1 98 ? 9.202 0.760 -33.085 1.00 91.44 98 VAL A CA 1
ATOM 756 C C . VAL A 1 98 ? 7.772 0.801 -33.644 1.00 91.44 98 VAL A C 1
ATOM 758 O O . VAL A 1 98 ? 6.920 1.529 -33.130 1.00 91.44 98 VAL A O 1
ATOM 761 N N . SER A 1 99 ? 7.506 0.014 -34.696 1.00 88.88 99 SER A N 1
ATOM 762 C CA . SER A 1 99 ? 6.176 -0.163 -35.300 1.00 88.88 99 SER A CA 1
ATOM 763 C C . SER A 1 99 ? 5.650 -1.593 -35.124 1.00 88.88 99 SER A C 1
ATOM 765 O O . SER A 1 99 ? 6.411 -2.560 -35.193 1.00 88.88 99 SER A O 1
ATOM 767 N N . ALA A 1 100 ? 4.333 -1.697 -34.940 1.00 85.62 100 ALA A N 1
ATOM 768 C CA . ALA A 1 100 ? 3.535 -2.894 -34.677 1.00 85.62 100 ALA A CA 1
ATOM 769 C C . ALA A 1 100 ? 2.400 -3.081 -35.710 1.00 85.62 100 ALA A C 1
ATOM 771 O O . ALA A 1 100 ? 1.319 -3.573 -35.389 1.00 85.62 100 ALA A O 1
ATOM 772 N N . THR A 1 101 ? 2.569 -2.600 -36.945 1.00 72.06 101 THR A N 1
ATOM 773 C CA . THR A 1 101 ? 1.464 -2.491 -37.922 1.00 72.06 101 THR A CA 1
ATOM 774 C C . THR A 1 101 ? 1.002 -3.805 -38.563 1.00 72.06 101 THR A C 1
ATOM 776 O O . THR A 1 101 ? -0.122 -3.848 -39.067 1.00 72.06 101 THR A O 1
ATOM 779 N N . ASN A 1 102 ? 1.778 -4.891 -38.481 1.00 61.69 102 ASN A N 1
ATOM 780 C CA . ASN A 1 102 ? 1.403 -6.225 -38.974 1.00 61.69 102 ASN A CA 1
ATOM 781 C C . ASN A 1 102 ? 1.020 -7.171 -37.821 1.00 61.69 102 ASN A C 1
ATOM 783 O O . ASN A 1 102 ? 1.689 -8.156 -37.528 1.00 61.69 102 ASN A O 1
ATOM 787 N N . ILE A 1 103 ? -0.106 -6.879 -37.165 1.00 52.59 103 ILE A N 1
ATOM 788 C CA . ILE A 1 103 ? -0.545 -7.601 -35.953 1.00 52.59 103 ILE A CA 1
ATOM 789 C C . ILE A 1 103 ? -0.950 -9.053 -36.214 1.00 52.59 103 ILE A C 1
ATOM 791 O O . ILE A 1 103 ? -0.888 -9.864 -35.297 1.00 52.59 103 ILE A O 1
ATOM 795 N N . LYS A 1 104 ? -1.341 -9.408 -37.446 1.00 52.72 104 LYS A N 1
ATOM 796 C CA . LYS A 1 104 ? -1.788 -10.777 -37.758 1.00 52.72 104 LYS A CA 1
ATOM 797 C C . LYS A 1 104 ? -0.719 -11.845 -37.481 1.00 52.72 104 LYS A C 1
ATOM 799 O O . LYS A 1 104 ? -1.114 -12.977 -37.231 1.00 52.72 104 LYS A O 1
ATOM 804 N N . ASP A 1 105 ? 0.559 -11.458 -37.431 1.00 50.72 105 ASP A N 1
ATOM 805 C CA . ASP A 1 105 ? 1.694 -12.355 -37.176 1.00 50.72 105 ASP A CA 1
ATOM 806 C C . ASP A 1 105 ? 2.564 -11.929 -35.971 1.00 50.72 105 ASP A C 1
ATOM 808 O O . ASP A 1 105 ? 3.568 -12.568 -35.680 1.00 50.72 105 ASP A O 1
ATOM 812 N N . GLY A 1 106 ? 2.200 -10.859 -35.247 1.00 54.84 106 GLY A N 1
ATOM 813 C CA . GLY A 1 106 ? 2.977 -10.389 -34.089 1.00 54.84 106 GLY A CA 1
ATOM 814 C C . GLY A 1 106 ? 4.391 -9.885 -34.422 1.00 54.84 106 GLY A C 1
ATOM 815 O O . GLY A 1 106 ? 5.255 -9.889 -33.548 1.00 54.84 106 GLY A O 1
ATOM 816 N N . GLU A 1 107 ? 4.648 -9.454 -35.663 1.00 60.75 107 GLU A N 1
ATOM 817 C CA . GLU A 1 107 ? 5.970 -8.977 -36.092 1.00 60.75 107 GLU A CA 1
ATOM 818 C C . GLU A 1 107 ? 6.154 -7.466 -35.861 1.00 60.75 107 GLU A C 1
ATOM 820 O O . GLU A 1 107 ? 5.325 -6.641 -36.260 1.00 60.75 107 GLU A O 1
ATOM 825 N N . PHE A 1 108 ? 7.287 -7.103 -35.251 1.00 72.88 108 PHE A N 1
ATOM 826 C CA . PHE A 1 108 ? 7.722 -5.721 -35.017 1.00 72.88 108 PHE A CA 1
ATOM 827 C C . PHE A 1 108 ? 8.833 -5.354 -35.983 1.00 72.88 108 PHE A C 1
ATOM 829 O O . PHE A 1 108 ? 9.672 -6.183 -36.328 1.00 72.88 108 PHE A O 1
ATOM 836 N N . SER A 1 109 ? 8.918 -4.071 -36.333 1.00 75.31 109 SER A N 1
ATOM 837 C CA . SER A 1 109 ? 10.017 -3.565 -37.165 1.00 75.31 109 SER A CA 1
ATOM 838 C C . SER A 1 109 ? 11.401 -3.686 -36.507 1.00 75.31 109 SER A C 1
ATOM 840 O O . SER A 1 109 ? 12.415 -3.460 -37.167 1.00 75.31 109 SER A O 1
ATOM 842 N N . GLY A 1 110 ? 11.452 -3.956 -35.196 1.00 82.00 110 GLY A N 1
ATOM 843 C CA . GLY A 1 110 ? 12.597 -3.617 -34.359 1.00 82.00 110 GLY A CA 1
ATOM 844 C C . GLY A 1 110 ? 12.858 -2.106 -34.364 1.00 82.00 110 GLY A C 1
ATOM 845 O O . GLY A 1 110 ? 12.055 -1.320 -34.884 1.00 82.00 110 GLY A O 1
ATOM 846 N N . LEU A 1 111 ? 13.993 -1.696 -33.795 1.00 84.88 111 LEU A N 1
ATOM 847 C CA . LEU A 1 111 ? 14.464 -0.317 -33.922 1.00 84.88 111 LEU A CA 1
ATOM 848 C C . LEU A 1 111 ? 14.784 0.000 -35.384 1.00 84.88 111 LEU A C 1
ATOM 850 O O . LEU A 1 111 ? 15.429 -0.793 -36.078 1.00 84.88 111 LEU A O 1
ATOM 854 N N . GLN A 1 112 ? 14.366 1.187 -35.823 1.00 88.94 112 GLN A N 1
ATOM 855 C CA . GLN A 1 112 ? 14.675 1.695 -37.157 1.00 88.94 112 GLN A CA 1
ATOM 856 C C . GLN A 1 112 ? 16.192 1.799 -37.368 1.00 88.94 112 GLN A C 1
ATOM 858 O O . GLN A 1 112 ? 16.956 2.044 -36.433 1.00 88.94 112 GLN A O 1
ATOM 863 N N . LYS A 1 113 ? 16.642 1.608 -38.614 1.00 91.88 113 LYS A N 1
ATOM 864 C CA . LYS A 1 113 ? 18.065 1.622 -38.995 1.00 91.88 113 LYS A CA 1
ATOM 865 C C . LYS A 1 113 ? 18.275 2.468 -40.245 1.00 91.88 113 LYS A C 1
ATOM 867 O O . LYS A 1 113 ? 17.388 2.572 -41.084 1.00 91.88 113 LYS A O 1
ATOM 872 N N . GLY A 1 114 ? 19.469 3.041 -40.386 1.00 93.94 114 GLY A N 1
ATOM 873 C CA . GLY A 1 114 ? 19.865 3.782 -41.587 1.00 93.94 114 GLY A CA 1
ATOM 874 C C . GLY A 1 114 ? 19.134 5.116 -41.783 1.00 93.94 114 GLY A C 1
ATOM 875 O O . GLY A 1 114 ? 18.574 5.681 -40.844 1.00 93.94 114 GLY A O 1
ATOM 876 N N . LEU A 1 115 ? 19.186 5.632 -43.012 1.00 94.94 115 LEU A N 1
ATOM 877 C CA . LEU A 1 115 ? 18.523 6.872 -43.420 1.00 94.94 115 LEU A CA 1
ATOM 878 C C . LEU A 1 115 ? 17.114 6.580 -43.949 1.00 94.94 115 LEU A C 1
ATOM 880 O O . LEU A 1 115 ? 16.882 5.524 -44.533 1.00 94.94 115 LEU A O 1
ATOM 884 N N . ASN A 1 116 ? 16.195 7.529 -43.787 1.00 92.88 116 ASN A N 1
ATOM 885 C CA . ASN A 1 116 ? 14.871 7.466 -44.398 1.00 92.88 116 ASN A CA 1
ATOM 886 C C . ASN A 1 116 ? 14.988 7.426 -45.938 1.00 92.88 116 ASN A C 1
ATOM 888 O O . ASN A 1 116 ? 15.624 8.279 -46.555 1.00 92.88 116 ASN A O 1
ATOM 892 N N . ASP A 1 117 ? 14.368 6.430 -46.561 1.00 89.75 117 ASP A N 1
ATOM 893 C CA . ASP A 1 117 ? 14.414 6.171 -48.006 1.00 89.75 117 ASP A CA 1
ATOM 894 C C . ASP A 1 117 ? 13.353 6.950 -48.810 1.00 89.75 117 ASP A C 1
ATOM 896 O O . ASP A 1 117 ? 13.234 6.770 -50.020 1.00 89.75 117 ASP A O 1
ATOM 900 N N . GLN A 1 118 ? 12.590 7.820 -48.141 1.00 85.44 118 GLN A N 1
ATOM 901 C CA . GLN A 1 118 ? 11.491 8.641 -48.661 1.00 85.44 118 GLN A CA 1
ATOM 902 C C . GLN A 1 118 ? 10.263 7.854 -49.135 1.00 85.44 118 GLN A C 1
ATOM 904 O O . GLN A 1 118 ? 9.328 8.454 -49.667 1.00 85.44 118 GLN A O 1
ATOM 909 N N . THR A 1 119 ? 10.213 6.536 -48.913 1.00 85.00 119 THR A N 1
ATOM 910 C CA . THR A 1 119 ? 9.036 5.723 -49.262 1.00 85.00 119 THR A CA 1
ATOM 911 C C . THR A 1 119 ? 7.945 5.813 -48.196 1.00 85.00 119 THR A C 1
ATOM 913 O O . THR A 1 119 ? 6.759 5.730 -48.513 1.00 85.00 119 THR A O 1
ATOM 916 N N . ASN A 1 120 ? 8.333 6.032 -46.935 1.00 87.12 120 ASN A N 1
ATOM 917 C CA . ASN A 1 120 ? 7.428 6.205 -45.805 1.00 87.12 120 ASN A CA 1
ATOM 918 C C . ASN A 1 120 ? 8.025 7.186 -44.781 1.00 87.12 120 ASN A C 1
ATOM 920 O O . ASN A 1 120 ? 9.212 7.136 -44.452 1.00 87.12 120 ASN A O 1
ATOM 924 N N . VAL A 1 121 ? 7.188 8.072 -44.234 1.00 89.12 121 VAL A N 1
ATOM 925 C CA . VAL A 1 121 ? 7.583 9.039 -43.196 1.00 89.12 121 VAL A CA 1
ATOM 926 C C . VAL A 1 121 ? 8.055 8.370 -41.899 1.00 89.12 121 VAL A C 1
ATOM 928 O O . VAL A 1 121 ? 8.782 8.996 -41.136 1.00 89.12 121 VAL A O 1
ATOM 931 N N . PHE A 1 122 ? 7.701 7.105 -41.656 1.00 91.25 122 PHE A N 1
ATOM 932 C CA . PHE A 1 122 ? 8.098 6.336 -40.469 1.00 91.25 122 PHE A CA 1
ATOM 933 C C . PHE A 1 122 ? 9.310 5.408 -40.683 1.00 91.25 122 PHE A C 1
ATOM 935 O O . PHE A 1 122 ? 9.564 4.546 -39.845 1.00 91.25 122 PHE A O 1
ATOM 942 N N . ASN A 1 123 ? 10.077 5.595 -41.764 1.00 89.12 123 ASN A N 1
ATOM 943 C CA . ASN A 1 123 ? 11.305 4.835 -42.033 1.00 89.12 123 ASN A CA 1
ATOM 944 C C . ASN A 1 123 ? 12.571 5.525 -41.493 1.00 89.12 123 ASN A C 1
ATOM 946 O O . ASN A 1 123 ? 12.644 6.753 -41.409 1.00 89.12 123 ASN A O 1
ATOM 950 N N . GLY A 1 124 ? 13.609 4.719 -41.250 1.00 91.50 124 GLY A N 1
ATOM 951 C CA . GLY A 1 124 ? 14.975 5.176 -40.976 1.00 91.50 124 GLY A CA 1
ATOM 952 C C . GLY A 1 124 ? 15.215 5.600 -39.525 1.00 91.50 124 GLY A C 1
ATOM 953 O O . GLY A 1 124 ? 14.341 6.158 -38.872 1.00 91.50 124 GLY A O 1
ATOM 954 N N . ALA A 1 125 ? 16.425 5.353 -39.017 1.00 93.19 125 ALA A N 1
ATOM 955 C CA . ALA A 1 125 ? 16.868 5.884 -37.721 1.00 93.19 125 ALA A CA 1
ATOM 956 C C . ALA A 1 125 ? 17.103 7.401 -37.785 1.00 93.19 125 ALA A C 1
ATOM 958 O O . ALA A 1 125 ? 16.943 8.101 -36.788 1.00 93.19 125 ALA A O 1
ATOM 959 N N . TYR A 1 126 ? 17.468 7.899 -38.970 1.00 94.50 126 TYR A N 1
ATOM 960 C CA . TYR A 1 126 ? 17.580 9.320 -39.268 1.00 94.50 126 TYR A CA 1
ATOM 961 C C . TYR A 1 126 ? 16.586 9.706 -40.366 1.00 94.50 126 TYR A C 1
ATOM 963 O O . TYR A 1 126 ? 16.565 9.093 -41.433 1.00 94.50 126 TYR A O 1
ATOM 971 N N . GLY A 1 127 ? 15.786 10.744 -40.125 1.00 92.94 127 GLY A N 1
ATOM 972 C CA . GLY A 1 127 ? 14.701 11.193 -41.001 1.00 92.94 127 GLY A CA 1
ATOM 973 C C . GLY A 1 127 ? 13.321 10.623 -40.657 1.00 92.94 127 GLY A C 1
ATOM 974 O O . GLY A 1 127 ? 12.382 10.828 -41.425 1.00 92.94 127 GLY A O 1
ATOM 975 N N . TRP A 1 128 ? 13.179 9.927 -39.522 1.00 94.19 128 TRP A N 1
ATOM 976 C CA . TRP A 1 128 ? 11.879 9.482 -39.011 1.00 94.19 128 TRP A CA 1
ATOM 977 C C . TRP A 1 128 ? 10.978 10.690 -38.712 1.00 94.19 128 TRP A C 1
ATOM 979 O O . TRP A 1 128 ? 11.428 11.677 -38.131 1.00 94.19 128 TRP A O 1
ATOM 989 N N . GLY A 1 129 ? 9.709 10.635 -39.108 1.00 91.25 129 GLY A N 1
ATOM 990 C CA . GLY A 1 129 ? 8.800 11.786 -39.106 1.00 91.25 129 GLY A CA 1
ATOM 991 C C . GLY A 1 129 ? 8.917 12.665 -40.360 1.00 91.25 129 GLY A C 1
ATOM 992 O O . GLY A 1 129 ? 8.212 13.666 -40.464 1.00 91.25 129 GLY A O 1
ATOM 993 N N . GLY A 1 130 ? 9.762 12.282 -41.324 1.00 90.31 130 GLY A N 1
ATOM 994 C CA . GLY A 1 130 ? 9.973 12.979 -42.591 1.00 90.31 130 GLY A CA 1
ATOM 995 C C . GLY A 1 130 ? 11.201 13.896 -42.598 1.00 90.31 130 GLY A C 1
ATOM 996 O O . GLY A 1 130 ? 11.626 14.432 -41.577 1.00 90.31 130 GLY A O 1
ATOM 997 N N . ILE A 1 131 ? 11.764 14.100 -43.793 1.00 90.38 131 ILE A N 1
ATOM 998 C CA . ILE A 1 131 ? 13.025 14.839 -43.997 1.00 90.38 131 ILE A CA 1
ATOM 999 C C . ILE A 1 131 ? 12.838 16.275 -44.507 1.00 90.38 131 ILE A C 1
ATOM 1001 O O . ILE A 1 131 ? 13.813 17.006 -44.665 1.00 90.38 131 ILE A O 1
ATOM 1005 N N . SER A 1 132 ? 11.603 16.698 -44.786 1.00 85.12 132 SER A N 1
ATOM 1006 C CA . SER A 1 132 ? 11.322 17.974 -45.461 1.00 85.12 132 SER A CA 1
ATOM 1007 C C . SER A 1 132 ? 11.621 19.212 -44.613 1.00 85.12 132 SER A C 1
ATOM 1009 O O . SER A 1 132 ? 11.833 20.285 -45.166 1.00 85.12 132 SER A O 1
ATOM 1011 N N . GLU A 1 133 ? 11.617 19.085 -43.285 1.00 83.94 133 GLU A N 1
ATOM 1012 C CA . GLU A 1 133 ? 11.793 20.214 -42.365 1.00 83.94 133 GLU A CA 1
ATOM 1013 C C . GLU A 1 133 ? 13.266 20.464 -41.999 1.00 83.94 133 GLU A C 1
ATOM 1015 O O . GLU A 1 133 ? 13.747 21.589 -42.121 1.00 83.94 133 GLU A O 1
ATOM 1020 N N . ARG A 1 134 ? 13.983 19.425 -41.542 1.00 85.69 134 ARG A N 1
ATOM 1021 C CA . ARG A 1 134 ? 15.369 19.523 -41.033 1.00 85.69 134 ARG A CA 1
ATOM 1022 C C . ARG A 1 134 ? 16.331 18.485 -41.631 1.00 85.69 134 ARG A C 1
ATOM 1024 O O . ARG A 1 134 ? 17.441 18.324 -41.132 1.00 85.69 134 ARG A O 1
ATOM 1031 N N . GLY A 1 135 ? 15.938 17.781 -42.694 1.00 89.88 135 GLY A N 1
ATOM 1032 C CA . GLY A 1 135 ? 16.736 16.697 -43.272 1.00 89.88 135 GLY A CA 1
ATOM 1033 C C . GLY A 1 135 ? 16.775 15.448 -42.384 1.00 89.88 135 GLY A C 1
ATOM 1034 O O . GLY A 1 135 ? 15.810 15.124 -41.695 1.00 89.88 135 GLY A O 1
ATOM 1035 N N . TYR A 1 136 ? 17.895 14.726 -42.418 1.00 94.62 136 TYR A N 1
ATOM 1036 C CA . TYR A 1 136 ? 18.099 13.481 -41.673 1.00 94.62 136 TYR A CA 1
ATOM 1037 C C . TYR A 1 136 ? 18.462 13.750 -40.206 1.00 94.62 136 TYR A C 1
ATOM 1039 O O . TYR A 1 136 ? 19.628 13.695 -39.822 1.00 94.62 136 TYR A O 1
ATOM 1047 N N . VAL A 1 137 ? 17.458 14.045 -39.383 1.00 95.19 137 VAL A N 1
ATOM 1048 C CA . VAL A 1 137 ? 17.604 14.155 -37.920 1.00 95.19 137 VAL A CA 1
ATOM 1049 C C . VAL A 1 137 ? 17.339 12.811 -37.233 1.00 95.19 137 VAL A C 1
ATOM 1051 O O . VAL A 1 137 ? 16.608 12.003 -37.808 1.00 95.19 137 VAL A O 1
ATOM 1054 N N . PRO A 1 138 ? 17.886 12.541 -36.034 1.00 95.38 138 PRO A N 1
ATOM 1055 C CA . PRO A 1 138 ? 17.598 11.299 -35.318 1.00 95.38 138 PRO A CA 1
ATOM 1056 C C . PRO A 1 138 ? 16.095 11.111 -35.056 1.00 95.38 138 PRO A C 1
ATOM 1058 O O . PRO A 1 138 ? 15.335 12.080 -34.990 1.00 95.38 138 PRO A O 1
ATOM 1061 N N . MET A 1 139 ? 15.658 9.862 -34.918 1.00 94.81 139 MET A N 1
ATOM 1062 C CA . MET A 1 139 ? 14.310 9.513 -34.461 1.00 94.81 139 MET A CA 1
ATOM 1063 C C . MET A 1 139 ? 14.077 9.944 -32.999 1.00 94.81 139 MET A C 1
ATOM 1065 O O . MET A 1 139 ? 15.039 10.031 -32.235 1.00 94.81 139 MET A O 1
ATOM 1069 N N . PRO A 1 140 ? 12.822 10.207 -32.591 1.00 96.19 140 PRO A N 1
ATOM 1070 C CA . PRO A 1 140 ? 12.512 10.497 -31.196 1.00 96.19 140 PRO A CA 1
ATOM 1071 C C . PRO A 1 140 ? 12.704 9.259 -30.311 1.00 96.19 140 PRO A C 1
ATOM 1073 O O . PRO A 1 140 ? 12.601 8.127 -30.789 1.00 96.19 140 PRO A O 1
ATOM 1076 N N . GLY A 1 141 ? 12.936 9.472 -29.016 1.00 95.38 141 GLY A N 1
ATOM 1077 C CA . GLY A 1 141 ? 13.151 8.386 -28.061 1.00 95.38 141 GLY A CA 1
ATOM 1078 C C . GLY A 1 141 ? 12.992 8.811 -26.603 1.00 95.38 141 GLY A C 1
ATOM 1079 O O . GLY A 1 141 ? 13.049 9.995 -26.272 1.00 95.38 141 GLY A O 1
ATOM 1080 N N . LEU A 1 142 ? 12.773 7.822 -25.741 1.00 95.69 142 LEU A N 1
ATOM 1081 C CA . LEU A 1 142 ? 12.788 7.942 -24.287 1.00 95.69 142 LEU A CA 1
ATOM 1082 C C . LEU A 1 142 ? 14.227 8.116 -23.807 1.00 95.69 142 LEU A C 1
ATOM 1084 O O . LEU A 1 142 ? 15.130 7.431 -24.289 1.00 95.69 142 LEU A O 1
ATOM 1088 N N . THR A 1 143 ? 14.427 8.993 -22.830 1.00 93.94 143 THR A N 1
ATOM 1089 C CA . THR A 1 143 ? 15.729 9.180 -22.178 1.00 93.94 143 THR A CA 1
ATOM 1090 C C . THR A 1 143 ? 15.759 8.533 -20.798 1.00 93.94 143 THR A C 1
ATOM 1092 O O . THR A 1 143 ? 16.739 7.878 -20.450 1.00 93.94 143 THR A O 1
ATOM 1095 N N . ASN A 1 144 ? 14.682 8.671 -20.025 1.00 95.56 144 ASN A N 1
ATOM 1096 C CA . ASN A 1 144 ? 14.502 8.009 -18.736 1.00 95.56 144 ASN A CA 1
ATOM 1097 C C . ASN A 1 144 ? 13.021 7.992 -18.317 1.00 95.56 144 ASN A C 1
ATOM 1099 O O . ASN A 1 144 ? 12.173 8.665 -18.920 1.00 95.56 144 ASN A O 1
ATOM 1103 N N . ALA A 1 145 ? 12.737 7.234 -17.261 1.00 96.62 145 ALA A N 1
ATOM 1104 C CA . ALA A 1 145 ? 11.505 7.333 -16.503 1.00 96.62 145 ALA A CA 1
ATOM 1105 C C . ALA A 1 145 ? 11.768 7.171 -14.999 1.00 96.62 145 ALA A C 1
ATOM 1107 O O . ALA A 1 145 ? 12.529 6.298 -14.583 1.00 96.62 145 ALA A O 1
ATOM 1108 N N . ASP A 1 146 ? 11.077 7.972 -14.195 1.00 96.25 146 ASP A N 1
ATOM 1109 C CA . ASP A 1 146 ? 11.083 7.896 -12.736 1.00 96.25 146 ASP A CA 1
ATOM 1110 C C . ASP A 1 146 ? 9.669 7.597 -12.248 1.00 96.25 146 ASP A C 1
ATOM 1112 O O . ASP A 1 146 ? 8.723 8.309 -12.586 1.00 96.25 146 ASP A O 1
ATOM 1116 N N . ILE A 1 147 ? 9.513 6.541 -11.458 1.00 92.69 147 ILE A N 1
ATOM 1117 C CA . ILE A 1 147 ? 8.248 6.099 -10.885 1.00 92.69 147 ILE A CA 1
ATOM 1118 C C . ILE A 1 147 ? 8.322 6.300 -9.376 1.00 92.69 147 ILE A C 1
ATOM 1120 O O . ILE A 1 147 ? 9.058 5.606 -8.671 1.00 92.69 147 ILE A O 1
ATOM 1124 N N . THR A 1 148 ? 7.512 7.227 -8.881 1.00 87.81 148 THR A N 1
ATOM 1125 C CA . THR A 1 148 ? 7.378 7.515 -7.458 1.00 87.81 148 THR A CA 1
ATOM 1126 C C . THR A 1 148 ? 6.017 7.059 -6.974 1.00 87.81 148 THR A C 1
ATOM 1128 O O . THR A 1 148 ? 4.986 7.477 -7.500 1.00 87.81 148 THR A O 1
ATOM 1131 N N . TYR A 1 149 ? 6.008 6.244 -5.931 1.00 75.69 149 TYR A N 1
ATOM 1132 C CA . TYR A 1 149 ? 4.794 5.810 -5.264 1.00 75.69 149 TYR A CA 1
ATOM 1133 C C . TYR A 1 149 ? 4.543 6.706 -4.054 1.00 75.69 149 TYR A C 1
ATOM 1135 O O . TYR A 1 149 ? 5.395 6.835 -3.172 1.00 75.69 149 TYR A O 1
ATOM 1143 N N . TYR A 1 150 ? 3.372 7.333 -4.016 1.00 65.88 150 TYR A N 1
ATOM 1144 C CA . TYR A 1 150 ? 2.939 8.224 -2.942 1.00 65.88 150 TYR A CA 1
ATOM 1145 C C . TYR A 1 150 ? 1.595 7.765 -2.367 1.00 65.88 150 TYR A C 1
ATOM 1147 O O . TYR A 1 150 ? 0.973 6.827 -2.867 1.00 65.88 150 TYR A O 1
ATOM 1155 N N . ASN A 1 151 ? 1.182 8.389 -1.260 1.00 58.94 151 ASN A N 1
ATOM 1156 C CA . ASN A 1 151 ? -0.014 8.013 -0.501 1.00 58.94 151 ASN A CA 1
ATOM 1157 C C . ASN A 1 151 ? 0.008 6.537 -0.045 1.00 58.94 151 ASN A C 1
ATOM 1159 O O . ASN A 1 151 ? -0.927 5.777 -0.277 1.00 58.94 151 ASN A O 1
ATOM 1163 N N . ASN A 1 152 ? 1.130 6.114 0.550 1.00 57.72 152 ASN A N 1
ATOM 1164 C CA . ASN A 1 152 ? 1.407 4.716 0.909 1.00 57.72 152 ASN A CA 1
ATOM 1165 C C . ASN A 1 152 ? 1.320 3.756 -0.287 1.00 57.72 152 ASN A C 1
ATOM 1167 O O . ASN A 1 152 ? 0.847 2.636 -0.143 1.00 57.72 152 ASN A O 1
ATOM 1171 N N . GLY A 1 153 ? 1.739 4.252 -1.458 1.00 54.62 153 GLY A N 1
ATOM 1172 C CA . GLY A 1 153 ? 1.871 3.576 -2.750 1.00 54.62 153 GLY A CA 1
ATOM 1173 C C . GLY A 1 153 ? 0.582 3.129 -3.446 1.00 54.62 153 GLY A C 1
ATOM 1174 O O . GLY A 1 153 ? 0.627 2.403 -4.432 1.00 54.62 153 GLY A O 1
ATOM 1175 N N . ALA A 1 154 ? -0.541 3.667 -2.980 1.00 55.16 154 ALA A N 1
ATOM 1176 C CA . ALA A 1 154 ? -1.838 3.712 -3.647 1.00 55.16 154 ALA A CA 1
ATOM 1177 C C . ALA A 1 154 ? -1.808 4.415 -5.019 1.00 55.16 154 ALA A C 1
ATOM 1179 O O . ALA A 1 154 ? -2.607 4.117 -5.906 1.00 55.16 154 ALA A O 1
ATOM 1180 N N . LEU A 1 155 ? -0.921 5.403 -5.161 1.00 69.06 155 LEU A N 1
ATOM 1181 C CA . LEU A 1 155 ? -0.798 6.227 -6.354 1.00 69.06 155 LEU A CA 1
ATOM 1182 C C . LEU A 1 155 ? 0.639 6.178 -6.856 1.00 69.06 155 LEU A C 1
ATOM 1184 O O . LEU A 1 155 ? 1.582 6.409 -6.096 1.00 69.06 155 LEU A O 1
ATOM 1188 N N . SER A 1 156 ? 0.804 5.910 -8.147 1.00 75.88 156 SER A N 1
ATOM 1189 C CA . SER A 1 156 ? 2.091 6.045 -8.823 1.00 75.88 156 SER A CA 1
ATOM 1190 C C . SER A 1 156 ? 2.093 7.324 -9.645 1.00 75.88 156 SER A C 1
ATOM 1192 O O . SER A 1 156 ? 1.218 7.511 -10.492 1.00 75.88 156 SER A O 1
ATOM 1194 N N . LYS A 1 157 ? 3.100 8.167 -9.445 1.00 87.75 157 LYS A N 1
ATOM 1195 C CA . LYS A 1 157 ? 3.444 9.271 -10.336 1.00 87.75 157 LYS A CA 1
ATOM 1196 C C . LYS A 1 157 ? 4.665 8.864 -11.136 1.00 87.75 157 LYS A C 1
ATOM 1198 O O . LYS A 1 157 ? 5.723 8.607 -10.570 1.00 87.75 157 LYS A O 1
ATOM 1203 N N . THR A 1 158 ? 4.517 8.832 -12.449 1.00 92.56 158 THR A N 1
ATOM 1204 C CA . THR A 1 158 ? 5.573 8.438 -13.371 1.00 92.56 158 THR A CA 1
ATOM 1205 C C . THR A 1 158 ? 5.945 9.619 -14.250 1.00 92.56 158 THR A C 1
ATOM 1207 O O . THR A 1 158 ? 5.127 10.108 -15.026 1.00 92.56 158 THR A O 1
ATOM 1210 N N . ILE A 1 159 ? 7.178 10.092 -14.114 1.00 96.00 159 ILE A N 1
ATOM 1211 C CA . ILE A 1 159 ? 7.755 11.143 -14.949 1.00 96.00 159 ILE A CA 1
ATOM 1212 C C . ILE A 1 159 ? 8.521 10.458 -16.069 1.00 96.00 159 ILE A C 1
ATOM 1214 O O . ILE A 1 159 ? 9.418 9.667 -15.806 1.00 96.00 159 ILE A O 1
ATOM 1218 N N . ILE A 1 160 ? 8.172 10.759 -17.315 1.00 97.50 160 ILE A N 1
ATOM 1219 C CA . ILE A 1 160 ? 8.810 10.192 -18.501 1.00 97.50 160 ILE A CA 1
ATOM 1220 C C . ILE A 1 160 ? 9.406 11.329 -19.309 1.00 97.50 160 ILE A C 1
ATOM 1222 O O . ILE A 1 160 ? 8.693 12.263 -19.680 1.00 97.50 160 ILE A O 1
ATOM 1226 N N . ASN A 1 161 ? 10.696 11.231 -19.612 1.00 97.44 161 ASN A N 1
ATOM 1227 C CA . ASN A 1 161 ? 11.396 12.215 -20.424 1.00 97.44 161 ASN A CA 1
ATOM 1228 C C . ASN A 1 161 ? 11.635 11.658 -21.835 1.00 97.44 161 ASN A C 1
ATOM 1230 O O . ASN A 1 161 ? 12.053 10.513 -22.023 1.00 97.44 161 ASN A O 1
ATOM 1234 N N . ILE A 1 162 ? 11.315 12.474 -22.838 1.00 97.50 162 ILE A N 1
ATOM 1235 C CA . ILE A 1 162 ? 11.307 12.120 -24.258 1.00 97.50 162 ILE A CA 1
ATOM 1236 C C . ILE A 1 162 ? 12.019 13.228 -25.026 1.00 97.50 162 ILE A C 1
ATOM 1238 O O . ILE A 1 162 ? 11.731 14.404 -24.818 1.00 97.50 162 ILE A O 1
ATOM 1242 N N . GLN A 1 163 ? 12.896 12.867 -25.955 1.00 96.75 163 GLN A N 1
ATOM 1243 C CA . GLN A 1 163 ? 13.550 13.826 -26.838 1.00 96.75 163 GLN A CA 1
ATOM 1244 C C . GLN A 1 163 ? 13.110 13.615 -28.289 1.00 96.75 163 GLN A C 1
ATOM 1246 O O . GLN A 1 163 ? 12.979 12.479 -28.751 1.00 96.75 163 GLN A O 1
ATOM 1251 N N . CYS A 1 164 ? 12.882 14.706 -29.021 1.00 96.25 164 CYS A N 1
ATOM 1252 C CA . CYS A 1 164 ? 12.691 14.678 -30.472 1.00 96.25 164 CYS A CA 1
ATOM 1253 C C . CYS A 1 164 ? 13.441 15.825 -31.165 1.00 96.25 164 CYS A C 1
ATOM 1255 O O . CYS A 1 164 ? 13.870 16.779 -30.528 1.00 96.25 164 CYS A O 1
ATOM 1257 N N . TYR A 1 165 ? 13.647 15.727 -32.478 1.00 96.31 165 TYR A N 1
ATOM 1258 C CA . TYR A 1 165 ? 14.641 16.533 -33.202 1.00 96.31 165 TYR A CA 1
ATOM 1259 C C . TYR A 1 165 ? 14.065 17.357 -34.368 1.00 96.31 165 TYR A C 1
ATOM 1261 O O . TYR A 1 165 ? 14.807 18.056 -35.068 1.00 96.31 165 TYR A O 1
ATOM 1269 N N . SER A 1 166 ? 12.746 17.304 -34.583 1.00 94.00 166 SER A N 1
ATOM 1270 C CA . SER A 1 166 ? 12.023 18.139 -35.553 1.00 94.00 166 SER A CA 1
ATOM 1271 C C . SER A 1 166 ? 10.595 18.450 -35.099 1.00 94.00 166 SER A C 1
ATOM 1273 O O . SER A 1 166 ? 10.006 17.717 -34.299 1.00 94.00 166 SER A O 1
ATOM 1275 N N . LYS A 1 167 ? 9.997 19.519 -35.641 1.00 92.62 167 LYS A N 1
ATOM 1276 C CA . LYS A 1 167 ? 8.595 19.863 -35.371 1.00 92.62 167 LYS A CA 1
ATOM 1277 C C . LYS A 1 167 ? 7.645 18.784 -35.889 1.00 92.62 167 LYS A C 1
ATOM 1279 O O . LYS A 1 167 ? 6.620 18.541 -35.258 1.00 92.62 167 LYS A O 1
ATOM 1284 N N . ALA A 1 168 ? 7.969 18.127 -37.003 1.00 92.25 168 ALA A N 1
ATOM 1285 C CA . ALA A 1 168 ? 7.181 17.012 -37.527 1.00 92.25 168 ALA A CA 1
ATOM 1286 C C . ALA A 1 168 ? 7.085 15.850 -36.519 1.00 92.25 168 ALA A C 1
ATOM 1288 O O . ALA A 1 168 ? 5.990 15.353 -36.255 1.00 92.25 168 ALA A O 1
ATOM 1289 N N . GLN A 1 169 ? 8.201 15.475 -35.883 1.00 95.38 169 GLN A N 1
ATOM 1290 C CA . GLN A 1 169 ? 8.205 14.479 -34.804 1.00 95.38 169 GLN A CA 1
ATOM 1291 C C . GLN A 1 169 ? 7.412 14.969 -33.587 1.00 95.38 169 GLN A C 1
ATOM 1293 O O . GLN A 1 169 ? 6.580 14.236 -33.053 1.00 95.38 169 GLN A O 1
ATOM 1298 N N . PHE A 1 170 ? 7.622 16.227 -33.185 1.00 95.44 170 PHE A N 1
ATOM 1299 C CA . PHE A 1 170 ? 6.911 16.844 -32.065 1.00 95.44 170 PHE A CA 1
ATOM 1300 C C . PHE A 1 170 ? 5.388 16.845 -32.260 1.00 95.44 170 PHE A C 1
ATOM 1302 O O . PHE A 1 170 ? 4.656 16.535 -31.329 1.00 95.44 170 PHE A O 1
ATOM 1309 N N . GLN A 1 171 ? 4.883 17.130 -33.464 1.00 93.44 171 GLN A N 1
ATOM 1310 C CA . GLN A 1 171 ? 3.441 17.132 -33.748 1.00 93.44 171 GLN A CA 1
ATOM 1311 C C . GLN A 1 171 ? 2.793 15.751 -33.596 1.00 93.44 171 GLN A C 1
ATOM 1313 O O . GLN A 1 171 ? 1.638 15.654 -33.184 1.00 93.44 171 GLN A O 1
ATOM 1318 N N . LEU A 1 172 ? 3.518 14.682 -33.928 1.00 95.19 172 LEU A N 1
ATOM 1319 C CA . LEU A 1 172 ? 3.050 13.312 -33.722 1.00 95.19 172 LEU A CA 1
ATOM 1320 C C . LEU A 1 172 ? 3.067 12.952 -32.230 1.00 95.19 172 LEU A C 1
ATOM 1322 O O . LEU A 1 172 ? 2.112 12.364 -31.721 1.00 95.19 172 LEU A O 1
ATOM 1326 N N . LEU A 1 173 ? 4.129 13.360 -31.530 1.00 95.62 173 LEU A N 1
ATOM 1327 C CA . LEU A 1 173 ? 4.317 13.137 -30.099 1.00 95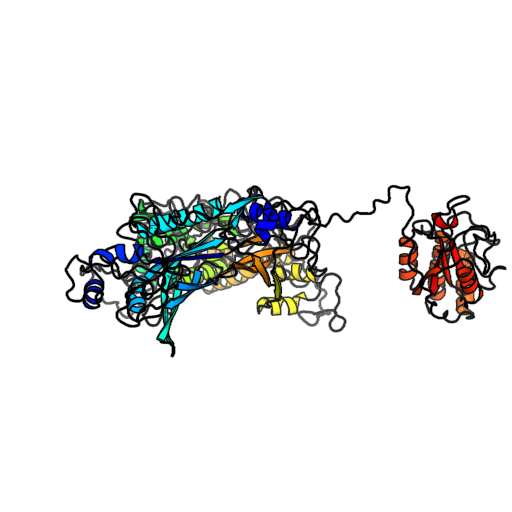.62 173 LEU A CA 1
ATOM 1328 C C . LEU A 1 173 ? 3.248 13.884 -29.284 1.00 95.62 173 LEU A C 1
ATOM 1330 O O . LEU A 1 173 ? 2.635 13.297 -28.397 1.00 95.62 173 LEU A O 1
ATOM 1334 N N . ASP A 1 174 ? 2.929 15.127 -29.656 1.00 94.94 174 ASP A N 1
ATOM 1335 C CA . ASP A 1 174 ? 1.863 15.948 -29.065 1.00 94.94 174 ASP A CA 1
ATOM 1336 C C . ASP A 1 174 ? 0.507 15.236 -29.073 1.00 94.94 174 ASP A C 1
ATOM 1338 O O . ASP A 1 174 ? -0.253 15.305 -28.111 1.00 94.94 174 ASP A O 1
ATOM 1342 N N . VAL A 1 175 ? 0.197 14.520 -30.152 1.00 94.69 175 VAL A N 1
ATOM 1343 C CA . VAL A 1 175 ? -1.096 13.850 -30.312 1.00 94.69 175 VAL A CA 1
ATOM 1344 C C . VAL A 1 175 ? -1.193 12.559 -29.505 1.00 94.69 175 VAL A C 1
ATOM 1346 O O . VAL A 1 175 ? -2.277 12.258 -29.008 1.00 94.69 175 VAL A O 1
ATOM 1349 N N . LEU A 1 176 ? -0.098 11.809 -29.377 1.00 95.56 176 LEU A N 1
ATOM 1350 C CA . LEU A 1 176 ? -0.100 10.515 -28.693 1.00 95.56 176 LEU A CA 1
ATOM 1351 C C . LEU A 1 176 ? 0.237 10.599 -27.204 1.00 95.56 176 LEU A C 1
ATOM 1353 O O . LEU A 1 176 ? -0.331 9.841 -26.419 1.00 95.56 176 LEU A O 1
ATOM 1357 N N . TYR A 1 177 ? 1.171 11.475 -26.837 1.00 96.88 177 TYR A N 1
ATOM 1358 C CA . TYR A 1 177 ? 1.868 11.438 -25.552 1.00 96.88 177 TYR A CA 1
ATOM 1359 C C . TYR A 1 177 ? 1.719 12.730 -24.736 1.00 96.88 177 TYR A C 1
ATOM 1361 O O . TYR A 1 177 ? 1.889 12.685 -23.524 1.00 96.88 177 TYR A O 1
ATOM 1369 N N . LEU A 1 178 ? 1.338 13.863 -25.348 1.00 96.00 178 LEU A N 1
ATOM 1370 C CA . LEU A 1 178 ? 1.126 15.151 -24.652 1.00 96.00 178 LEU A CA 1
ATOM 1371 C C . LEU A 1 178 ? -0.361 15.543 -24.575 1.00 96.00 178 LEU A C 1
ATOM 1373 O O . LEU A 1 178 ? -0.739 16.707 -24.732 1.00 96.00 178 LEU A O 1
ATOM 1377 N N . ARG A 1 179 ? -1.242 14.561 -24.357 1.00 92.19 179 ARG A N 1
ATOM 1378 C CA . ARG A 1 179 ? -2.689 14.783 -24.215 1.00 92.19 179 ARG A CA 1
ATOM 1379 C C . ARG A 1 179 ? -3.171 14.430 -22.808 1.00 92.19 179 ARG A C 1
ATOM 1381 O O . ARG A 1 179 ? -3.493 13.265 -22.570 1.00 92.19 179 ARG A O 1
ATOM 1388 N N . PRO A 1 180 ? -3.299 15.415 -21.896 1.00 91.19 180 PRO A N 1
ATOM 1389 C CA . PRO A 1 180 ? -3.939 15.197 -20.607 1.00 91.19 180 PRO A CA 1
ATOM 1390 C C . PRO A 1 180 ? -5.313 14.567 -20.800 1.00 91.19 180 PRO A C 1
ATOM 1392 O O . PRO A 1 180 ? -6.047 14.954 -21.713 1.00 91.19 180 PRO A O 1
ATOM 1395 N N . GLY A 1 181 ? -5.657 13.576 -19.984 1.00 84.94 181 GLY A N 1
ATOM 1396 C CA . GLY A 1 181 ? -6.896 12.825 -20.194 1.00 84.94 181 GLY A CA 1
ATOM 1397 C C . GLY A 1 181 ? -6.707 11.415 -20.745 1.00 84.94 181 GLY A C 1
ATOM 1398 O O . GLY A 1 181 ? -7.516 10.543 -20.437 1.00 84.94 181 GLY A O 1
ATOM 1399 N N . TYR A 1 182 ? -5.665 11.197 -21.548 1.00 90.38 182 TYR A N 1
ATOM 1400 C CA . TYR A 1 182 ? -5.448 9.950 -22.285 1.00 90.38 182 TYR A CA 1
ATOM 1401 C C . TYR A 1 182 ? -4.463 9.036 -21.564 1.00 90.38 182 TYR A C 1
ATOM 1403 O O . TYR A 1 182 ? -3.664 9.499 -20.754 1.00 90.38 182 TYR A O 1
ATOM 1411 N N . THR A 1 183 ? -4.532 7.736 -21.851 1.00 92.44 183 THR A N 1
ATOM 1412 C CA . THR A 1 183 ? -3.736 6.729 -21.141 1.00 92.44 183 THR A CA 1
ATOM 1413 C C . THR A 1 183 ? -2.540 6.231 -21.941 1.00 92.44 183 THR A C 1
ATOM 1415 O O . THR A 1 183 ? -2.628 6.075 -23.165 1.00 92.44 183 THR A O 1
ATOM 1418 N N . LEU A 1 184 ? -1.446 5.949 -21.241 1.00 95.38 184 LEU A N 1
ATOM 1419 C CA . LEU A 1 184 ? -0.226 5.347 -21.767 1.00 95.38 184 LEU A CA 1
ATOM 1420 C C . LEU A 1 184 ? 0.108 4.069 -20.988 1.00 95.38 184 LEU A C 1
ATOM 1422 O O . LEU A 1 184 ? -0.288 3.920 -19.831 1.00 95.38 184 LEU A O 1
ATOM 1426 N N . LEU A 1 185 ? 0.867 3.177 -21.622 1.00 95.62 185 LEU A N 1
ATOM 1427 C CA . LEU A 1 185 ? 1.506 2.027 -20.985 1.00 95.62 185 LEU A CA 1
ATOM 1428 C C . LEU A 1 185 ? 3.021 2.188 -21.101 1.00 95.62 185 LEU A C 1
ATOM 1430 O O . LEU A 1 185 ? 3.556 2.179 -22.212 1.00 95.62 185 LEU A O 1
ATOM 1434 N N . LEU A 1 186 ? 3.689 2.338 -19.964 1.00 95.19 186 LEU A N 1
ATOM 1435 C CA . LEU A 1 186 ? 5.138 2.270 -19.839 1.00 95.19 186 LEU A CA 1
ATOM 1436 C C . LEU A 1 186 ? 5.516 0.848 -19.422 1.00 95.19 186 LEU A C 1
ATOM 1438 O O . LEU A 1 186 ? 5.007 0.371 -18.418 1.00 95.19 186 LEU A O 1
ATOM 1442 N N . GLU A 1 187 ? 6.415 0.190 -20.142 1.00 95.31 187 GLU A N 1
ATOM 1443 C CA . GLU A 1 187 ? 6.972 -1.110 -19.755 1.00 95.31 187 GLU A CA 1
ATOM 1444 C C . GLU A 1 187 ? 8.484 -1.004 -19.628 1.00 95.31 187 GLU A C 1
ATOM 1446 O O . GLU A 1 187 ? 9.143 -0.334 -20.431 1.00 95.31 187 GLU A O 1
ATOM 1451 N N . PHE A 1 188 ? 9.033 -1.681 -18.630 1.00 94.75 188 PHE A N 1
ATOM 1452 C CA . PHE A 1 188 ? 10.453 -1.656 -18.343 1.00 94.75 188 PHE A CA 1
ATOM 1453 C C . PHE A 1 188 ? 10.937 -2.931 -17.668 1.00 94.75 188 PHE A C 1
ATOM 1455 O O . PHE A 1 188 ? 10.151 -3.716 -17.149 1.00 94.75 188 PHE A O 1
ATOM 1462 N N . GLY A 1 189 ? 12.244 -3.156 -17.685 1.00 94.69 189 GLY A N 1
ATOM 1463 C CA . GLY A 1 189 ? 12.817 -4.350 -17.085 1.00 94.69 189 GLY A CA 1
ATOM 1464 C C . GLY A 1 189 ? 14.265 -4.573 -17.478 1.00 94.69 189 GLY A C 1
ATOM 1465 O O . GLY A 1 189 ? 14.914 -3.693 -18.042 1.00 94.69 189 GLY A O 1
ATOM 1466 N N . TRP A 1 190 ? 14.767 -5.773 -17.205 1.00 93.44 190 TRP A N 1
ATOM 1467 C CA . TRP A 1 190 ? 16.098 -6.206 -17.624 1.00 93.44 190 TRP A CA 1
ATOM 1468 C C . TRP A 1 190 ? 16.026 -6.987 -18.933 1.00 93.44 190 TRP A C 1
ATOM 1470 O O . TRP A 1 190 ? 15.237 -7.917 -19.064 1.00 93.44 190 TRP A O 1
ATOM 1480 N N . SER A 1 191 ? 16.886 -6.654 -19.897 1.00 90.12 191 SER A N 1
ATOM 1481 C CA . SER A 1 191 ? 16.987 -7.391 -21.161 1.00 90.12 191 SER A CA 1
ATOM 1482 C C . SER A 1 191 ? 17.620 -8.771 -20.990 1.00 90.12 191 SER A C 1
ATOM 1484 O O . SER A 1 191 ? 17.362 -9.658 -21.796 1.00 90.12 191 SER A O 1
ATOM 1486 N N . GLN A 1 192 ? 18.461 -8.944 -19.967 1.00 91.38 192 GLN A N 1
ATOM 1487 C CA . GLN A 1 192 ? 19.028 -10.222 -19.542 1.00 91.38 192 GLN A CA 1
ATOM 1488 C C . GLN A 1 192 ? 18.956 -10.331 -18.024 1.00 91.38 192 GLN A C 1
ATOM 1490 O O . GLN A 1 192 ? 19.322 -9.391 -17.313 1.00 91.38 192 GLN A O 1
ATOM 1495 N N . TYR A 1 193 ? 18.505 -11.474 -17.523 1.00 92.62 193 TYR A N 1
ATOM 1496 C CA . TYR A 1 193 ? 18.314 -11.696 -16.095 1.00 92.62 193 TYR A CA 1
ATOM 1497 C C . TYR A 1 193 ? 18.505 -13.168 -15.723 1.00 92.62 193 TYR A C 1
ATOM 1499 O O . TYR A 1 193 ? 18.536 -14.042 -16.584 1.00 92.62 193 TYR A O 1
ATOM 1507 N N . LEU A 1 194 ? 18.668 -13.435 -14.426 1.00 93.31 194 LEU A N 1
ATOM 1508 C CA . LEU A 1 194 ? 18.557 -14.789 -13.890 1.00 93.31 194 LEU A CA 1
ATOM 1509 C C . LEU A 1 194 ? 17.097 -15.045 -13.541 1.00 93.31 194 LEU A C 1
ATOM 1511 O O . LEU A 1 194 ? 16.514 -14.239 -12.806 1.00 93.31 194 LEU A O 1
ATOM 1515 N N . SER A 1 195 ? 16.529 -16.125 -14.068 1.00 94.38 195 SER A N 1
ATOM 1516 C CA . SER A 1 195 ? 15.226 -16.613 -13.632 1.00 94.38 195 SER A CA 1
ATOM 1517 C C . SER A 1 195 ? 15.317 -17.216 -12.239 1.00 94.38 195 SER A C 1
ATOM 1519 O O . SER A 1 195 ? 16.401 -17.467 -11.704 1.00 94.38 195 SER A O 1
ATOM 1521 N N . ASN A 1 196 ? 14.163 -17.500 -11.659 1.00 94.94 196 ASN A N 1
ATOM 1522 C CA . ASN A 1 196 ? 14.027 -18.113 -10.350 1.00 94.94 196 ASN A CA 1
ATOM 1523 C C . ASN A 1 196 ? 14.662 -19.509 -10.261 1.00 94.94 196 ASN A C 1
ATOM 1525 O O . ASN A 1 196 ? 14.883 -20.005 -9.159 1.00 94.94 196 ASN A O 1
ATOM 1529 N N . ASP A 1 197 ? 14.936 -20.168 -11.386 1.00 93.62 197 ASP A N 1
ATOM 1530 C CA . ASP A 1 197 ? 15.665 -21.442 -11.426 1.00 93.62 197 ASP A CA 1
ATOM 1531 C C . ASP A 1 197 ? 17.189 -21.253 -11.559 1.00 93.62 197 ASP A C 1
ATOM 1533 O O . ASP A 1 197 ? 17.948 -22.221 -11.614 1.00 93.62 197 ASP A O 1
ATOM 1537 N N . GLY A 1 198 ? 17.658 -20.001 -11.550 1.00 90.62 198 GLY A N 1
ATOM 1538 C CA . GLY A 1 198 ? 19.067 -19.638 -11.653 1.00 90.62 198 GLY A CA 1
ATOM 1539 C C . GLY A 1 198 ? 19.630 -19.780 -13.066 1.00 90.62 198 GLY A C 1
ATOM 1540 O O . GLY A 1 198 ? 20.849 -19.902 -13.221 1.00 90.62 198 GLY A O 1
ATOM 1541 N N . GLU A 1 199 ? 18.773 -19.799 -14.086 1.00 93.31 199 GLU A N 1
ATOM 1542 C CA . GLU A 1 199 ? 19.158 -19.843 -15.497 1.00 93.31 199 GLU A CA 1
ATOM 1543 C C . GLU A 1 199 ? 19.177 -18.439 -16.106 1.00 93.31 199 GLU A C 1
ATOM 1545 O O . GLU A 1 199 ? 18.424 -17.560 -15.694 1.00 93.31 199 GLU A O 1
ATOM 1550 N N . LEU A 1 200 ? 20.083 -18.206 -17.060 1.00 92.56 200 LEU A N 1
ATOM 1551 C CA . LEU A 1 200 ? 20.188 -16.916 -17.742 1.00 92.56 200 LEU A CA 1
ATOM 1552 C C . LEU A 1 200 ? 19.155 -16.843 -18.868 1.00 92.56 200 LEU A C 1
ATOM 1554 O O . LEU A 1 200 ? 19.225 -17.615 -19.824 1.00 92.56 200 LEU A O 1
ATOM 1558 N N . GLU A 1 201 ? 18.263 -15.866 -18.780 1.00 92.44 201 GLU A N 1
ATOM 1559 C CA . GLU A 1 201 ? 17.200 -15.615 -19.749 1.00 92.44 201 GLU A CA 1
ATOM 1560 C C . GLU A 1 201 ? 17.357 -14.241 -20.403 1.00 92.44 201 GLU A C 1
ATOM 1562 O O . GLU A 1 201 ? 17.978 -13.329 -19.846 1.00 92.44 201 GLU A O 1
ATOM 1567 N N . SER A 1 202 ? 16.796 -14.108 -21.607 1.00 88.56 202 SER A N 1
ATOM 1568 C CA . SER A 1 202 ? 16.718 -12.847 -22.343 1.00 88.56 202 SER A CA 1
ATOM 1569 C C . SER A 1 202 ? 15.257 -12.435 -22.508 1.00 88.56 202 SER A C 1
ATOM 1571 O O . SER A 1 202 ? 14.409 -13.258 -22.852 1.00 88.56 202 SER A O 1
ATOM 1573 N N . MET A 1 203 ? 14.974 -11.146 -22.327 1.00 84.81 203 MET A N 1
ATOM 1574 C CA . MET A 1 203 ? 13.668 -10.555 -22.619 1.00 84.81 203 MET A CA 1
ATOM 1575 C C . MET A 1 203 ? 13.512 -10.359 -24.137 1.00 84.81 203 MET A C 1
ATOM 1577 O O . MET A 1 203 ? 13.644 -9.249 -24.656 1.00 84.81 203 MET A O 1
ATOM 1581 N N . ASP A 1 204 ? 13.247 -11.444 -24.862 1.00 69.38 204 ASP A N 1
ATOM 1582 C CA . ASP A 1 204 ? 13.164 -11.423 -26.331 1.00 69.38 204 ASP A CA 1
ATOM 1583 C C . ASP A 1 204 ? 11.777 -10.978 -26.848 1.00 69.38 204 ASP A C 1
ATOM 1585 O O . ASP A 1 204 ? 11.614 -10.629 -28.022 1.00 69.38 204 ASP A O 1
ATOM 1589 N N . GLN A 1 205 ? 10.758 -10.946 -25.980 1.00 71.31 205 GLN A N 1
ATOM 1590 C CA . GLN A 1 205 ? 9.375 -10.656 -26.362 1.00 71.31 205 GLN A CA 1
ATOM 1591 C C . GLN A 1 205 ? 9.053 -9.153 -26.298 1.00 71.31 205 GLN A C 1
ATOM 1593 O O . GLN A 1 205 ? 8.740 -8.579 -25.250 1.00 71.31 205 GLN A O 1
ATOM 1598 N N . PHE A 1 206 ? 9.055 -8.495 -27.464 1.00 77.44 206 PHE A N 1
ATOM 1599 C CA . PHE A 1 206 ? 8.554 -7.118 -27.566 1.00 77.44 206 PHE A CA 1
ATOM 1600 C C . PHE A 1 206 ? 7.028 -7.037 -27.343 1.00 77.44 206 PHE A C 1
ATOM 1602 O O . PHE A 1 206 ? 6.525 -6.056 -26.803 1.00 77.44 206 PHE A O 1
ATOM 1609 N N . TYR A 1 207 ? 6.283 -8.076 -27.729 1.00 81.56 207 TYR A N 1
ATOM 1610 C CA . TYR A 1 207 ? 4.818 -8.109 -27.649 1.00 81.56 207 TYR A CA 1
ATOM 1611 C C . TYR A 1 207 ? 4.312 -8.865 -26.433 1.00 81.56 207 TYR A C 1
ATOM 1613 O O . TYR A 1 207 ? 3.857 -10.002 -26.531 1.00 81.56 207 TYR A O 1
ATOM 1621 N N . THR A 1 208 ? 4.412 -8.238 -25.276 1.00 89.94 208 THR A N 1
ATOM 1622 C CA . THR A 1 208 ? 3.853 -8.762 -24.025 1.00 89.94 208 THR A CA 1
ATOM 1623 C C . THR A 1 208 ? 2.321 -8.732 -24.053 1.00 89.94 208 THR A C 1
ATOM 1625 O O . THR A 1 208 ? 1.698 -8.009 -24.846 1.00 89.94 208 THR A O 1
ATOM 1628 N N . GLY A 1 209 ? 1.693 -9.498 -23.160 1.00 91.25 209 GLY A N 1
ATOM 1629 C CA . GLY A 1 209 ? 0.245 -9.494 -22.957 1.00 91.25 209 GLY A CA 1
ATOM 1630 C C . GLY A 1 209 ? -0.340 -8.083 -22.774 1.00 91.25 209 GLY A C 1
ATOM 1631 O O . GLY A 1 209 ? -1.301 -7.749 -23.474 1.00 91.25 209 GLY A O 1
ATOM 1632 N N . PRO A 1 210 ? 0.234 -7.222 -21.908 1.00 93.69 210 PRO A N 1
ATOM 1633 C CA . PRO A 1 210 ? -0.192 -5.836 -21.725 1.00 93.69 210 PRO A CA 1
ATOM 1634 C C . PRO A 1 210 ? -0.065 -4.975 -22.983 1.00 93.69 210 PRO A C 1
ATOM 1636 O O . PRO A 1 210 ? -1.020 -4.290 -23.350 1.00 93.69 210 PRO A O 1
ATOM 1639 N N . MET A 1 211 ? 1.074 -5.035 -23.684 1.00 91.88 211 MET A N 1
ATOM 1640 C CA . MET A 1 211 ? 1.294 -4.272 -24.919 1.00 91.88 211 MET A CA 1
ATOM 1641 C C . MET A 1 211 ? 0.273 -4.656 -25.995 1.00 91.88 211 MET A C 1
ATOM 1643 O O . MET A 1 211 ? -0.328 -3.792 -26.638 1.00 91.88 211 MET A O 1
ATOM 1647 N N . SER A 1 212 ? 0.028 -5.958 -26.164 1.00 89.31 212 SER A N 1
ATOM 1648 C CA . SER A 1 212 ? -0.983 -6.461 -27.095 1.00 89.31 212 SER A CA 1
ATOM 1649 C C . SER A 1 212 ? -2.384 -5.974 -26.741 1.00 89.31 212 SER A C 1
ATOM 1651 O O . SER A 1 212 ? -3.110 -5.475 -27.606 1.00 89.31 212 SER A O 1
ATOM 1653 N N . ALA A 1 213 ? -2.748 -6.073 -25.465 1.00 91.50 213 ALA A N 1
ATOM 1654 C CA . ALA A 1 213 ? -4.054 -5.678 -24.964 1.00 91.50 213 ALA A CA 1
ATOM 1655 C C . ALA A 1 213 ? -4.312 -4.173 -25.143 1.00 91.50 213 ALA A C 1
ATOM 1657 O O . ALA A 1 213 ? -5.382 -3.786 -25.616 1.00 91.50 213 ALA A O 1
ATOM 1658 N N . LEU A 1 214 ? -3.313 -3.329 -24.861 1.00 92.88 214 LEU A N 1
ATOM 1659 C CA . LEU A 1 214 ? -3.401 -1.886 -25.080 1.00 92.88 214 LEU A CA 1
ATOM 1660 C C . LEU A 1 214 ? -3.585 -1.544 -26.566 1.00 92.88 214 LEU A C 1
ATOM 1662 O O . LEU A 1 214 ? -4.488 -0.785 -26.915 1.00 92.88 214 LEU A O 1
ATOM 1666 N N . LEU A 1 215 ? -2.739 -2.096 -27.445 1.00 90.44 215 LEU A N 1
ATOM 1667 C CA . LEU A 1 215 ? -2.720 -1.740 -28.869 1.00 90.44 215 LEU A CA 1
ATOM 1668 C C . LEU A 1 215 ? -3.928 -2.284 -29.646 1.00 90.44 215 LEU A C 1
ATOM 1670 O O . LEU A 1 215 ? -4.311 -1.703 -30.662 1.00 90.44 215 LEU A O 1
ATOM 1674 N N . ASN A 1 216 ? -4.516 -3.400 -29.212 1.00 87.25 216 ASN A N 1
ATOM 1675 C CA . ASN A 1 216 ? -5.720 -3.960 -29.833 1.00 87.25 216 ASN A CA 1
ATOM 1676 C C . ASN A 1 216 ? -7.014 -3.381 -29.243 1.00 87.25 216 ASN A C 1
ATOM 1678 O O . ASN A 1 216 ? -8.031 -3.332 -29.938 1.00 87.25 216 ASN A O 1
ATOM 1682 N N . GLY A 1 217 ? -6.969 -2.902 -27.997 1.00 85.56 217 GLY A N 1
ATOM 1683 C CA . GLY A 1 217 ? -8.127 -2.385 -27.280 1.00 85.56 217 GLY A CA 1
ATOM 1684 C C . GLY A 1 217 ? -9.162 -3.465 -26.949 1.00 85.56 217 GLY A C 1
ATOM 1685 O O . GLY A 1 217 ? -8.942 -4.659 -27.134 1.00 85.56 217 GLY A O 1
ATOM 1686 N N . GLY A 1 218 ? -10.315 -3.037 -26.430 1.00 82.00 218 GLY A N 1
ATOM 1687 C CA . GLY A 1 218 ? -11.424 -3.934 -26.071 1.00 82.00 218 GLY A CA 1
ATOM 1688 C C . GLY A 1 218 ? -11.283 -4.637 -24.717 1.00 82.00 218 GLY A C 1
ATOM 1689 O O . GLY A 1 218 ? -12.244 -5.260 -24.276 1.00 82.00 218 GLY A O 1
ATOM 1690 N N . VAL A 1 219 ? -10.141 -4.486 -24.047 1.00 86.50 219 VAL A N 1
ATOM 1691 C CA . VAL A 1 219 ? -9.911 -4.955 -22.674 1.00 86.50 219 VAL A CA 1
ATOM 1692 C C . VAL A 1 219 ? -10.314 -3.892 -21.649 1.00 86.50 219 VAL A C 1
ATOM 1694 O O . VAL A 1 219 ? -10.306 -2.692 -21.945 1.00 86.50 219 VAL A O 1
ATOM 1697 N N . SER A 1 220 ? -10.668 -4.321 -20.438 1.00 85.44 220 SER A N 1
ATOM 1698 C CA . SER A 1 220 ? -10.858 -3.409 -19.304 1.00 85.44 220 SER A CA 1
ATOM 1699 C C . SER A 1 220 ? -9.516 -3.029 -18.674 1.00 85.44 220 SER A C 1
ATOM 1701 O O . SER A 1 220 ? -8.494 -3.679 -18.903 1.00 85.44 220 SER A O 1
ATOM 1703 N N . GLN A 1 221 ? -9.513 -1.990 -17.837 1.00 85.75 221 GLN A N 1
ATOM 1704 C CA . GLN A 1 221 ? -8.330 -1.644 -17.054 1.00 85.75 221 GLN A CA 1
ATOM 1705 C C . GLN A 1 221 ? -7.939 -2.775 -16.086 1.00 85.75 221 GLN A C 1
ATOM 1707 O O . GLN A 1 221 ? -6.754 -3.047 -15.940 1.00 85.75 221 GLN A O 1
ATOM 1712 N N . TYR A 1 222 ? -8.913 -3.489 -15.505 1.00 85.50 222 TYR A N 1
ATOM 1713 C CA . TYR A 1 222 ? -8.659 -4.646 -14.636 1.00 85.50 222 TYR A CA 1
ATOM 1714 C C . TYR A 1 222 ? -7.900 -5.744 -15.380 1.00 85.50 222 TYR A C 1
ATOM 1716 O O . TYR A 1 222 ? -6.857 -6.192 -14.914 1.00 85.50 222 TYR A O 1
ATOM 1724 N N . GLU A 1 223 ? -8.364 -6.106 -16.579 1.00 88.56 223 GLU A N 1
ATOM 1725 C CA . GLU A 1 223 ? -7.709 -7.128 -17.399 1.00 88.56 223 GLU A CA 1
ATOM 1726 C C . GLU A 1 223 ? -6.288 -6.700 -17.803 1.00 88.56 223 GLU A C 1
ATOM 1728 O O . GLU A 1 223 ? -5.375 -7.522 -17.856 1.00 88.56 223 GLU A O 1
ATOM 1733 N N . LEU A 1 224 ? -6.065 -5.407 -18.066 1.00 90.44 224 LEU A N 1
ATOM 1734 C CA . LEU A 1 224 ? -4.731 -4.903 -18.384 1.00 90.44 224 LEU A CA 1
ATOM 1735 C C . LEU A 1 224 ? -3.767 -5.048 -17.194 1.00 90.44 224 LEU A C 1
ATOM 1737 O O . LEU A 1 224 ? -2.655 -5.536 -17.383 1.00 90.44 224 LEU A O 1
ATOM 1741 N N . TYR A 1 225 ? -4.191 -4.693 -15.976 1.00 88.31 225 TYR A N 1
ATOM 1742 C CA . TYR A 1 225 ? -3.382 -4.883 -14.765 1.00 88.31 225 TYR A CA 1
ATOM 1743 C C . TYR A 1 225 ? -3.166 -6.364 -14.417 1.00 88.31 225 TYR A C 1
ATOM 1745 O O . TYR A 1 225 ? -2.075 -6.730 -13.980 1.00 88.31 225 TYR A O 1
ATOM 1753 N N . GLU A 1 226 ? -4.148 -7.238 -14.660 1.00 89.81 226 GLU A N 1
ATOM 1754 C CA . GLU A 1 226 ? -3.966 -8.692 -14.542 1.00 89.81 226 GLU A CA 1
ATOM 1755 C C . GLU A 1 226 ? -2.870 -9.195 -15.484 1.00 89.81 226 GLU A C 1
ATOM 1757 O O . GLU A 1 226 ? -1.986 -9.937 -15.055 1.00 89.81 226 GLU A O 1
ATOM 1762 N N . LYS A 1 227 ? -2.868 -8.743 -16.745 1.00 93.12 227 LYS A N 1
ATOM 1763 C CA . LYS A 1 227 ? -1.798 -9.079 -17.693 1.00 93.12 227 LYS A CA 1
ATOM 1764 C C . LYS A 1 227 ? -0.444 -8.530 -17.242 1.00 93.12 227 LYS A C 1
ATOM 1766 O O . LYS A 1 227 ? 0.550 -9.222 -17.406 1.00 93.12 227 LYS A O 1
ATOM 1771 N N . ILE A 1 228 ? -0.387 -7.330 -16.655 1.00 93.00 228 ILE A N 1
ATOM 1772 C CA . ILE A 1 228 ? 0.865 -6.773 -16.108 1.00 93.00 228 ILE A CA 1
ATOM 1773 C C . ILE A 1 228 ? 1.392 -7.670 -14.984 1.00 93.00 228 ILE A C 1
ATOM 1775 O O . ILE A 1 228 ? 2.569 -8.018 -14.974 1.00 93.00 228 ILE A O 1
ATOM 1779 N N . ASN A 1 229 ? 0.524 -8.088 -14.060 1.00 90.88 229 ASN A N 1
ATOM 1780 C CA . ASN A 1 229 ? 0.906 -8.984 -12.970 1.00 90.88 229 ASN A CA 1
ATOM 1781 C C . ASN A 1 229 ? 1.354 -10.362 -13.474 1.00 90.88 229 ASN A C 1
ATOM 1783 O O . ASN A 1 229 ? 2.338 -10.893 -12.965 1.00 90.88 229 ASN A O 1
ATOM 1787 N N . ALA A 1 230 ? 0.693 -10.902 -14.501 1.00 93.44 230 ALA A N 1
ATOM 1788 C CA . ALA A 1 230 ? 1.104 -12.152 -15.131 1.00 93.44 230 ALA A CA 1
ATOM 1789 C C . ALA A 1 230 ? 2.503 -12.048 -15.762 1.00 93.44 230 ALA A C 1
ATOM 1791 O O . ALA A 1 230 ? 3.309 -12.955 -15.597 1.00 93.44 230 ALA A O 1
ATOM 1792 N N . GLU A 1 231 ? 2.823 -10.936 -16.432 1.00 94.62 231 GLU A N 1
ATOM 1793 C CA . GLU A 1 231 ? 4.160 -10.706 -17.001 1.00 94.62 231 GLU A CA 1
ATOM 1794 C C . GLU A 1 231 ? 5.237 -10.512 -15.922 1.00 94.62 231 GLU A C 1
ATOM 1796 O O . GLU A 1 231 ? 6.353 -11.006 -16.084 1.00 94.62 231 GLU A O 1
ATOM 1801 N N . ARG A 1 232 ? 4.911 -9.838 -14.804 1.00 93.94 232 ARG A N 1
ATOM 1802 C CA . ARG A 1 232 ? 5.814 -9.706 -13.642 1.00 93.94 232 ARG A CA 1
ATOM 1803 C C . ARG A 1 232 ? 6.208 -11.074 -13.090 1.00 93.94 232 ARG A C 1
ATOM 1805 O O . ARG A 1 232 ? 7.389 -11.306 -12.844 1.00 93.94 232 ARG A O 1
ATOM 1812 N N . GLU A 1 233 ? 5.228 -11.959 -12.905 1.00 93.44 233 GLU A N 1
ATOM 1813 C CA . GLU A 1 233 ? 5.451 -13.319 -12.404 1.00 93.44 233 GLU A CA 1
ATOM 1814 C C . GLU A 1 233 ? 6.180 -14.187 -13.439 1.00 93.44 233 GLU A C 1
ATOM 1816 O O . GLU A 1 233 ? 7.137 -14.867 -13.084 1.00 93.44 233 GLU A O 1
ATOM 1821 N N . ALA A 1 234 ? 5.801 -14.107 -14.721 1.00 93.06 234 ALA A N 1
ATOM 1822 C CA . ALA A 1 234 ? 6.431 -14.871 -15.801 1.00 93.06 234 ALA A CA 1
ATOM 1823 C C . ALA A 1 234 ? 7.923 -14.553 -15.995 1.00 93.06 234 ALA A C 1
ATOM 1825 O O . ALA A 1 234 ? 8.669 -15.413 -16.449 1.00 93.06 234 ALA A O 1
ATOM 1826 N N . HIS A 1 235 ? 8.350 -13.338 -15.641 1.00 93.75 235 HIS A N 1
ATOM 1827 C CA . HIS A 1 235 ? 9.745 -12.898 -15.728 1.00 93.75 235 HIS A CA 1
ATOM 1828 C C . HIS A 1 235 ? 10.401 -12.758 -14.349 1.00 93.75 235 HIS A C 1
ATOM 1830 O O . HIS A 1 235 ? 11.391 -12.034 -14.210 1.00 93.75 235 HIS A O 1
ATOM 1836 N N . ASP A 1 236 ? 9.849 -13.394 -13.311 1.00 95.00 236 ASP A N 1
ATOM 1837 C CA . ASP A 1 236 ? 10.409 -13.446 -11.956 1.00 95.00 236 ASP A CA 1
ATOM 1838 C C . ASP A 1 236 ? 10.795 -12.069 -11.382 1.00 95.00 236 ASP A C 1
ATOM 1840 O O . ASP A 1 236 ? 11.806 -11.913 -10.700 1.00 95.00 236 ASP A O 1
ATOM 1844 N N . GLY A 1 237 ? 10.025 -11.024 -11.690 1.00 94.00 237 GLY A N 1
ATOM 1845 C CA . GLY A 1 237 ? 10.278 -9.665 -11.200 1.00 94.00 237 GLY A CA 1
ATOM 1846 C C . GLY A 1 237 ? 11.329 -8.877 -11.973 1.00 94.00 237 GLY A C 1
ATOM 1847 O O . GLY A 1 237 ? 11.764 -7.820 -11.515 1.00 94.00 237 GLY A O 1
ATOM 1848 N N . ASN A 1 238 ? 11.763 -9.373 -13.132 1.00 94.69 238 ASN A N 1
ATOM 1849 C CA . ASN A 1 238 ? 12.685 -8.681 -14.038 1.00 94.69 238 ASN A CA 1
ATOM 1850 C C . ASN A 1 238 ? 11.962 -7.861 -15.122 1.00 94.69 238 ASN A C 1
ATOM 1852 O O . ASN A 1 238 ? 12.620 -7.286 -15.987 1.00 94.69 238 ASN A O 1
ATOM 1856 N N . TYR A 1 239 ? 10.634 -7.781 -15.041 1.00 95.12 239 TYR A N 1
ATOM 1857 C CA . TYR A 1 239 ? 9.745 -6.965 -15.866 1.00 95.12 239 TYR A CA 1
ATOM 1858 C C . TYR A 1 239 ? 8.784 -6.191 -14.958 1.00 95.12 239 TYR A C 1
ATOM 1860 O O . TYR A 1 239 ? 8.311 -6.724 -13.952 1.00 95.12 239 TYR A O 1
ATOM 1868 N N . ASP A 1 240 ? 8.449 -4.962 -15.330 1.00 93.62 240 ASP A N 1
ATOM 1869 C CA . ASP A 1 240 ? 7.367 -4.187 -14.740 1.00 93.62 240 ASP A CA 1
ATOM 1870 C C . ASP A 1 240 ? 6.679 -3.296 -15.787 1.00 93.62 240 ASP A C 1
ATOM 1872 O O . ASP A 1 240 ? 7.215 -3.021 -16.864 1.00 93.62 240 ASP A O 1
ATOM 1876 N N . ALA A 1 241 ? 5.483 -2.816 -15.459 1.00 93.12 241 ALA A N 1
ATOM 1877 C CA . ALA A 1 241 ? 4.761 -1.862 -16.275 1.00 93.12 241 ALA A CA 1
ATOM 1878 C C . ALA A 1 241 ? 3.871 -0.929 -15.453 1.00 93.12 241 ALA A C 1
ATOM 1880 O O . ALA A 1 241 ? 3.259 -1.326 -14.461 1.00 93.12 241 ALA A O 1
ATOM 1881 N N . ILE A 1 242 ? 3.746 0.307 -15.934 1.00 90.12 242 ILE A N 1
ATOM 1882 C CA . ILE A 1 242 ? 2.815 1.314 -15.434 1.00 90.12 242 ILE A CA 1
ATOM 1883 C C . ILE A 1 242 ? 1.811 1.640 -16.530 1.00 90.12 242 ILE A C 1
ATOM 1885 O O . ILE A 1 242 ? 2.158 2.183 -17.580 1.00 90.12 242 ILE A O 1
ATOM 1889 N N . TYR A 1 243 ? 0.544 1.344 -16.258 1.00 91.06 243 TYR A N 1
ATOM 1890 C CA . TYR A 1 243 ? -0.581 1.867 -17.018 1.00 91.06 243 TYR A CA 1
ATOM 1891 C C . TYR A 1 243 ? -1.155 3.078 -16.284 1.00 91.06 243 TYR A C 1
ATOM 1893 O O . TYR A 1 243 ? -1.492 2.997 -15.104 1.00 91.06 243 TYR A O 1
ATOM 1901 N N . GLY A 1 244 ? -1.247 4.217 -16.964 1.00 89.25 244 GLY A N 1
ATOM 1902 C CA . GLY A 1 244 ? -1.640 5.462 -16.313 1.00 89.25 244 GLY A CA 1
ATOM 1903 C C . GLY A 1 244 ? -2.189 6.499 -17.273 1.00 89.25 244 GLY A C 1
ATOM 1904 O O . GLY A 1 244 ? -2.076 6.376 -18.493 1.00 89.25 244 GLY A O 1
ATOM 1905 N N . LYS A 1 245 ? -2.803 7.535 -16.711 1.00 89.06 245 LYS A N 1
ATOM 1906 C CA . LYS A 1 245 ? -3.374 8.673 -17.426 1.00 89.06 245 LYS A CA 1
ATOM 1907 C C . LYS A 1 245 ? -2.398 9.842 -17.406 1.00 89.06 245 LYS A C 1
ATOM 1909 O O . LYS A 1 245 ? -1.789 10.126 -16.384 1.00 89.06 245 LYS A O 1
ATOM 1914 N N . ILE A 1 246 ? -2.290 10.553 -18.521 1.00 92.12 246 ILE A N 1
ATOM 1915 C CA . ILE A 1 246 ? -1.511 11.787 -18.603 1.00 92.12 246 ILE A CA 1
ATOM 1916 C C . ILE A 1 246 ? -2.222 12.866 -17.780 1.00 92.12 246 ILE A C 1
ATOM 1918 O O . ILE A 1 246 ? -3.369 13.222 -18.081 1.00 92.12 246 ILE A O 1
ATOM 1922 N N . THR A 1 247 ? -1.540 13.398 -16.768 1.00 90.12 247 THR A N 1
ATOM 1923 C CA . THR A 1 247 ? -2.029 14.501 -15.920 1.00 90.12 247 THR A CA 1
ATOM 1924 C C . THR A 1 247 ? -1.374 15.819 -16.274 1.00 90.12 247 THR A C 1
ATOM 1926 O O . THR A 1 247 ? -2.036 16.856 -16.316 1.00 90.12 247 THR A O 1
ATOM 1929 N N . LYS A 1 248 ? -0.080 15.782 -16.591 1.00 92.81 248 LYS A N 1
ATOM 1930 C CA . LYS A 1 248 ? 0.711 16.964 -16.914 1.00 92.81 248 LYS A CA 1
ATOM 1931 C C . LYS A 1 248 ? 1.706 16.644 -18.016 1.00 92.81 248 LYS A C 1
ATOM 1933 O O . LYS A 1 248 ? 2.162 15.516 -18.163 1.00 92.81 248 LYS A O 1
ATOM 1938 N N . PHE A 1 249 ? 2.055 17.658 -18.792 1.00 96.06 249 PHE A N 1
ATOM 1939 C CA . PHE A 1 249 ? 3.191 17.591 -19.694 1.00 96.06 249 PHE A CA 1
ATOM 1940 C C . PHE A 1 249 ? 3.890 18.946 -19.758 1.00 96.06 249 PHE A C 1
ATOM 1942 O O . PHE A 1 249 ? 3.295 19.982 -19.449 1.00 96.06 249 PHE A O 1
ATOM 1949 N N . ASN A 1 250 ? 5.150 18.942 -20.170 1.00 96.44 250 ASN A N 1
ATOM 1950 C CA . ASN A 1 250 ? 5.885 20.141 -20.546 1.00 96.44 250 ASN A CA 1
ATOM 1951 C C . ASN A 1 250 ? 6.767 19.848 -21.765 1.00 96.44 250 ASN A C 1
ATOM 1953 O O . ASN A 1 250 ? 7.040 18.690 -22.080 1.00 96.44 250 ASN A O 1
ATOM 1957 N N . TRP A 1 251 ? 7.165 20.898 -22.477 1.00 96.88 251 TRP A N 1
ATOM 1958 C CA . TRP A 1 251 ? 8.170 20.793 -23.526 1.00 96.88 251 TRP A CA 1
ATOM 1959 C C . TRP A 1 251 ? 9.021 22.062 -23.595 1.00 96.88 251 TRP A C 1
ATOM 1961 O O . TRP A 1 251 ? 8.534 23.163 -23.328 1.00 96.88 251 TRP A O 1
ATOM 1971 N N . GLN A 1 252 ? 10.282 21.901 -23.984 1.00 97.12 252 GLN A N 1
ATOM 1972 C CA . GLN A 1 252 ? 11.253 22.967 -24.193 1.00 97.12 252 GLN A CA 1
ATOM 1973 C C . GLN A 1 252 ? 11.869 22.828 -25.585 1.00 97.12 252 GLN A C 1
ATOM 1975 O O . GLN A 1 252 ? 12.299 21.746 -25.964 1.00 97.12 252 GLN A O 1
ATOM 1980 N N . PHE A 1 253 ? 11.915 23.924 -26.347 1.00 96.56 253 PHE A N 1
ATOM 1981 C CA . PHE A 1 253 ? 12.625 23.970 -27.626 1.00 96.56 253 PHE A CA 1
ATOM 1982 C C . PHE A 1 253 ? 14.050 24.482 -27.419 1.00 96.56 253 PHE A C 1
ATOM 1984 O O . PHE A 1 253 ? 14.253 25.582 -26.897 1.00 96.56 253 PHE A O 1
ATOM 1991 N N . ASN A 1 254 ? 15.025 23.687 -27.839 1.00 96.12 254 ASN A N 1
ATOM 1992 C CA . ASN A 1 254 ? 16.435 23.926 -27.578 1.00 96.12 254 ASN A CA 1
ATOM 1993 C C . ASN A 1 254 ? 17.118 24.703 -28.715 1.00 96.12 254 ASN A C 1
ATOM 1995 O O . ASN A 1 254 ? 16.662 24.669 -29.861 1.00 96.12 254 ASN A O 1
ATOM 1999 N N . PRO A 1 255 ? 18.252 25.383 -28.446 1.00 94.50 255 PRO A N 1
ATOM 2000 C CA . PRO A 1 255 ? 19.008 26.100 -29.478 1.00 94.50 255 PRO A CA 1
ATOM 2001 C C . PRO A 1 255 ? 19.526 25.219 -30.628 1.00 94.50 255 PRO A C 1
ATOM 2003 O O . PRO A 1 255 ? 19.738 25.719 -31.731 1.00 94.50 255 PRO A O 1
ATOM 2006 N N . ASP A 1 256 ? 19.715 23.917 -30.398 1.00 90.19 256 ASP A N 1
ATOM 2007 C CA . ASP A 1 256 ? 20.073 22.933 -31.433 1.00 90.19 256 ASP A CA 1
ATOM 2008 C C . ASP A 1 256 ? 18.862 22.490 -32.289 1.00 90.19 256 ASP A C 1
ATOM 2010 O O . ASP A 1 256 ? 18.990 21.780 -33.296 1.00 90.19 256 ASP A O 1
ATOM 2014 N N . GLY A 1 257 ? 17.670 22.969 -31.931 1.00 88.38 257 GLY A N 1
ATOM 2015 C CA . GLY A 1 257 ? 16.386 22.683 -32.549 1.00 88.38 257 GLY A CA 1
ATOM 2016 C C . GLY A 1 257 ? 15.786 21.327 -32.177 1.00 88.38 257 GLY A C 1
ATOM 2017 O O . GLY A 1 257 ? 14.888 20.862 -32.881 1.00 88.38 257 GLY A O 1
ATOM 2018 N N . SER A 1 258 ? 16.293 20.680 -31.126 1.00 94.81 258 SER A N 1
ATOM 2019 C CA . SER A 1 258 ? 15.609 19.569 -30.463 1.00 94.81 258 SER A CA 1
ATOM 2020 C C . SER A 1 258 ? 14.481 20.072 -29.552 1.00 94.81 258 SER A C 1
ATOM 2022 O O . SER A 1 258 ? 14.411 21.255 -29.206 1.00 94.81 258 SER A O 1
ATOM 2024 N N . TYR A 1 259 ? 13.576 19.168 -29.192 1.00 97.56 259 TYR A N 1
ATOM 2025 C CA . TYR A 1 259 ? 12.556 19.368 -28.176 1.00 97.56 259 TYR A CA 1
ATOM 2026 C C . TYR A 1 259 ? 12.776 18.359 -27.057 1.00 97.56 259 TYR A C 1
ATOM 2028 O O . TYR A 1 259 ? 12.747 17.151 -27.304 1.00 97.56 259 TYR A O 1
ATOM 2036 N N . ASP A 1 260 ? 12.901 18.858 -25.835 1.00 97.81 260 ASP A N 1
ATOM 2037 C CA . ASP A 1 260 ? 12.822 18.031 -24.638 1.00 97.81 260 ASP A CA 1
ATOM 2038 C C . ASP A 1 260 ? 11.380 18.064 -24.149 1.00 97.81 260 ASP A C 1
ATOM 2040 O O . ASP A 1 260 ? 10.834 19.132 -23.880 1.00 97.81 260 ASP A O 1
ATOM 2044 N N . CYS A 1 261 ? 10.738 16.904 -24.098 1.00 97.81 261 CYS A N 1
ATOM 2045 C CA . CYS A 1 261 ? 9.362 16.734 -23.660 1.00 97.81 261 CYS A CA 1
ATOM 2046 C C . CYS A 1 261 ? 9.342 15.912 -22.374 1.00 97.81 261 CYS A C 1
ATOM 2048 O O . CYS A 1 261 ? 10.028 14.899 -22.265 1.00 97.81 261 CYS A O 1
ATOM 2050 N N . GLN A 1 262 ? 8.495 16.299 -21.431 1.00 97.75 262 GLN A N 1
ATOM 2051 C CA . GLN A 1 262 ? 8.239 15.526 -20.225 1.00 97.75 262 GLN A CA 1
ATOM 2052 C C . GLN A 1 262 ? 6.750 15.249 -20.107 1.00 97.75 262 GLN A C 1
ATOM 2054 O O . GLN A 1 262 ? 5.922 16.143 -20.299 1.00 97.75 262 GLN A O 1
ATOM 2059 N N . VAL A 1 263 ? 6.419 14.013 -19.756 1.00 96.88 263 VAL A N 1
ATOM 2060 C CA . VAL A 1 263 ? 5.056 13.557 -19.502 1.00 96.88 263 VAL A CA 1
ATOM 2061 C C . VAL A 1 263 ? 4.973 13.059 -18.074 1.00 96.88 263 VAL A C 1
ATOM 2063 O O . VAL A 1 263 ? 5.818 12.292 -17.626 1.00 96.88 263 VAL A O 1
ATOM 2066 N N . GLU A 1 264 ? 3.940 13.492 -17.370 1.00 94.81 264 GLU A N 1
ATOM 2067 C CA . GLU A 1 264 ? 3.569 12.971 -16.067 1.00 94.81 264 GLU A CA 1
ATOM 2068 C C . GLU A 1 264 ? 2.354 12.060 -16.238 1.00 94.81 264 GLU A C 1
ATOM 2070 O O . GLU A 1 264 ? 1.292 12.491 -16.702 1.00 94.81 264 GLU A O 1
ATOM 2075 N N . LEU A 1 265 ? 2.537 10.794 -15.880 1.00 91.12 265 LEU A N 1
ATOM 2076 C CA . LEU A 1 265 ? 1.478 9.808 -15.766 1.00 91.12 265 LEU A CA 1
ATOM 2077 C C . LEU A 1 265 ? 1.111 9.621 -14.302 1.00 91.12 265 LEU A C 1
ATOM 2079 O O . LEU A 1 265 ? 1.994 9.494 -13.455 1.00 91.12 265 LEU A O 1
ATOM 2083 N N . THR A 1 266 ? -0.180 9.519 -14.022 1.00 85.62 266 THR A N 1
ATOM 2084 C CA . THR A 1 266 ? -0.672 9.001 -12.747 1.00 85.62 266 THR A CA 1
ATOM 2085 C C . THR A 1 266 ? -1.423 7.696 -12.965 1.00 85.62 266 THR A C 1
ATOM 2087 O O . THR A 1 266 ? -2.031 7.476 -14.019 1.00 85.62 266 THR A O 1
ATOM 2090 N N . SER A 1 267 ? -1.349 6.787 -11.993 1.00 76.19 267 SER A N 1
ATOM 2091 C CA . SER A 1 267 ? -2.143 5.552 -12.000 1.00 76.19 267 SER A CA 1
ATOM 2092 C C . SER A 1 267 ? -3.629 5.866 -12.170 1.00 76.19 267 SER A C 1
ATOM 2094 O O . SER A 1 267 ? -4.097 6.908 -11.717 1.00 76.19 267 SER A O 1
ATOM 2096 N N . VAL A 1 268 ? -4.411 4.948 -12.746 1.00 67.00 268 VAL A N 1
ATOM 2097 C CA . VAL A 1 268 ? -5.869 5.140 -12.908 1.00 67.00 268 VAL A CA 1
ATOM 2098 C C . VAL A 1 268 ? -6.573 5.422 -11.568 1.00 67.00 268 VAL A C 1
ATOM 2100 O O . VAL A 1 268 ? -7.580 6.128 -11.550 1.00 67.00 268 VAL A O 1
ATOM 2103 N N . GLY A 1 269 ? -5.996 4.973 -10.447 1.00 60.38 269 GLY A N 1
ATOM 2104 C CA . GLY A 1 269 ? -6.444 5.312 -9.093 1.00 60.38 269 GLY A CA 1
ATOM 2105 C C . GLY A 1 269 ? -6.474 6.806 -8.764 1.00 60.38 269 GLY A C 1
ATOM 2106 O O . GLY A 1 269 ? -7.246 7.206 -7.905 1.00 60.38 269 GLY A O 1
ATOM 2107 N N . ASP A 1 270 ? -5.749 7.652 -9.497 1.00 62.47 270 ASP A N 1
ATOM 2108 C CA . ASP A 1 270 ? -5.781 9.118 -9.366 1.00 62.47 270 ASP A CA 1
ATOM 2109 C C . ASP A 1 270 ? -7.149 9.713 -9.760 1.00 62.47 270 ASP A C 1
ATOM 2111 O O . ASP A 1 270 ? -7.508 10.819 -9.363 1.00 62.47 270 ASP A O 1
ATOM 2115 N N . VAL A 1 271 ? -7.996 8.946 -10.469 1.00 62.75 271 VAL A N 1
ATOM 2116 C CA . VAL A 1 271 ? -9.414 9.297 -10.656 1.00 62.75 271 VAL A CA 1
ATOM 2117 C C . VAL A 1 271 ? -10.127 9.435 -9.306 1.00 62.75 271 VAL A C 1
ATOM 2119 O O . VAL A 1 271 ? -11.060 10.233 -9.219 1.00 62.75 271 VAL A O 1
ATOM 2122 N N . ILE A 1 272 ? -9.684 8.747 -8.243 1.00 66.25 272 ILE A N 1
ATOM 2123 C CA . ILE A 1 272 ? -10.284 8.890 -6.911 1.00 66.25 272 ILE A CA 1
ATOM 2124 C C . ILE A 1 272 ? -10.202 10.314 -6.376 1.00 66.25 272 ILE A C 1
ATOM 2126 O O . ILE A 1 272 ? -11.140 10.758 -5.719 1.00 66.25 272 ILE A O 1
ATOM 2130 N N . GLU A 1 273 ? -9.136 11.052 -6.702 1.00 65.31 273 GLU A N 1
ATOM 2131 C CA . GLU A 1 273 ? -8.984 12.437 -6.253 1.00 65.31 273 GLU A CA 1
ATOM 2132 C C . GLU A 1 273 ? -10.047 13.358 -6.871 1.00 65.31 273 GLU A C 1
ATOM 2134 O O . GLU A 1 273 ? -10.304 14.442 -6.346 1.00 65.31 273 GLU A O 1
ATOM 2139 N N . SER A 1 274 ? -10.693 12.903 -7.953 1.00 67.31 274 SER A N 1
ATOM 2140 C CA . SER A 1 274 ? -11.819 13.565 -8.618 1.00 67.31 274 SER A CA 1
ATOM 2141 C C . SER A 1 274 ? -13.194 12.982 -8.267 1.00 67.31 274 SER A C 1
ATOM 2143 O O . SER A 1 274 ? -14.212 13.522 -8.704 1.00 67.31 274 SER A O 1
ATOM 2145 N N . LEU A 1 275 ? -13.260 11.879 -7.509 1.00 81.88 275 LEU A N 1
ATOM 2146 C CA . LEU A 1 275 ? -14.534 11.294 -7.093 1.00 81.88 275 LEU A CA 1
ATOM 2147 C C . LEU A 1 275 ? -15.130 12.112 -5.953 1.00 81.88 275 LEU A C 1
ATOM 2149 O O . LEU A 1 275 ? -14.479 12.359 -4.935 1.00 81.88 275 LEU A O 1
ATOM 2153 N N . LYS A 1 276 ? -16.398 12.482 -6.118 1.00 87.50 276 LYS A N 1
ATOM 2154 C CA . LYS A 1 276 ? -17.135 13.304 -5.165 1.00 87.50 276 LYS A CA 1
ATOM 2155 C C . LYS A 1 276 ? -18.369 12.607 -4.624 1.00 87.50 276 LYS A C 1
ATOM 2157 O O . LYS A 1 276 ? -18.960 11.770 -5.303 1.00 87.50 276 LYS A O 1
ATOM 2162 N N . VAL A 1 277 ? -18.762 12.983 -3.413 1.00 88.50 277 VAL A N 1
ATOM 2163 C CA . VAL A 1 277 ? -19.912 12.385 -2.711 1.00 88.50 277 VAL A CA 1
ATOM 2164 C C . VAL A 1 277 ? -21.174 13.244 -2.771 1.00 88.50 277 VAL A C 1
ATOM 2166 O O . VAL A 1 277 ? -22.278 12.708 -2.775 1.00 88.50 277 VAL A O 1
ATOM 2169 N N . ASN A 1 278 ? -21.040 14.563 -2.916 1.00 88.50 278 ASN A N 1
ATOM 2170 C CA . ASN A 1 278 ? -22.156 15.510 -2.984 1.00 88.50 278 ASN A CA 1
ATOM 2171 C C . ASN A 1 278 ? -22.728 15.665 -4.408 1.00 88.50 278 ASN A C 1
ATOM 2173 O O . ASN A 1 278 ? -22.912 16.770 -4.914 1.00 88.50 278 ASN A O 1
ATOM 2177 N N . ILE A 1 279 ? -23.002 14.545 -5.082 1.00 87.50 279 ILE A N 1
ATOM 2178 C CA . ILE A 1 279 ? -23.568 14.541 -6.439 1.00 87.50 279 ILE A CA 1
ATOM 2179 C C . ILE A 1 279 ? -25.058 14.897 -6.372 1.00 87.50 279 ILE A C 1
ATOM 2181 O O . ILE A 1 279 ? -25.824 14.226 -5.683 1.00 87.50 279 ILE A O 1
ATOM 2185 N N . THR A 1 280 ? -25.481 15.923 -7.111 1.00 84.75 280 THR A N 1
ATOM 2186 C CA . THR A 1 280 ? -26.896 16.298 -7.251 1.00 84.75 280 THR A CA 1
ATOM 2187 C C . THR A 1 280 ? -27.628 15.350 -8.205 1.00 84.75 280 THR A C 1
ATOM 2189 O O . THR A 1 280 ? -27.061 14.899 -9.199 1.00 84.75 280 THR A O 1
ATOM 2192 N N . ASP A 1 281 ? -28.895 15.036 -7.915 1.00 74.56 281 ASP A N 1
ATOM 2193 C CA . ASP A 1 281 ? -29.729 14.186 -8.778 1.00 74.56 281 ASP A CA 1
ATOM 2194 C C . ASP A 1 281 ? -30.128 14.957 -10.059 1.00 74.56 281 ASP A C 1
ATOM 2196 O O . ASP A 1 281 ? -30.893 15.925 -9.977 1.00 74.56 281 ASP A O 1
ATOM 2200 N N . PRO A 1 282 ? -29.637 14.570 -11.257 1.00 63.47 282 PRO A N 1
ATOM 2201 C CA . PRO A 1 282 ? -29.954 15.272 -12.500 1.00 63.47 282 PRO A CA 1
ATOM 2202 C C . PRO A 1 282 ? -31.390 15.012 -12.979 1.00 63.47 282 PRO A C 1
ATOM 2204 O O . PRO A 1 282 ? -31.885 15.747 -13.833 1.00 63.47 282 PRO A O 1
ATOM 2207 N N . ASN A 1 283 ? -32.058 13.984 -12.443 1.00 60.84 283 ASN A N 1
ATOM 2208 C CA . ASN A 1 283 ? -33.423 13.592 -12.789 1.00 60.84 283 ASN A CA 1
ATOM 2209 C C . ASN A 1 283 ? -34.413 14.018 -11.699 1.00 60.84 283 ASN A C 1
ATOM 2211 O O . ASN A 1 283 ? -35.343 13.277 -11.387 1.00 60.84 283 ASN A O 1
ATOM 2215 N N . LYS A 1 284 ? -34.213 15.199 -11.103 1.00 55.25 284 LYS A N 1
ATOM 2216 C CA . LYS A 1 284 ? -35.162 15.762 -10.141 1.00 55.25 284 LYS A CA 1
ATOM 2217 C C . LYS A 1 284 ? -36.542 15.837 -10.807 1.00 55.25 284 LYS A C 1
ATOM 2219 O O . LYS A 1 284 ? -36.735 16.614 -11.747 1.00 55.25 284 LYS A O 1
ATOM 2224 N N . ASP A 1 285 ? -37.478 14.998 -10.364 1.00 46.25 285 ASP A N 1
ATOM 2225 C CA . ASP A 1 285 ? -38.864 15.064 -10.815 1.00 46.25 285 ASP A CA 1
ATOM 2226 C C . ASP A 1 285 ? -39.379 16.475 -10.519 1.00 46.25 285 ASP A C 1
ATOM 2228 O O . ASP A 1 285 ? -39.336 16.949 -9.384 1.00 46.25 285 ASP A O 1
ATOM 2232 N N . LYS A 1 286 ? -39.859 17.174 -11.552 1.00 43.84 286 LYS A N 1
ATOM 2233 C CA . LYS A 1 286 ? -40.376 18.552 -11.449 1.00 43.84 286 LYS A CA 1
ATOM 2234 C C . LYS A 1 286 ? -41.679 18.663 -10.637 1.00 43.84 286 LYS A C 1
ATOM 2236 O O . LYS A 1 286 ? -42.334 19.695 -10.700 1.00 43.84 286 LYS A O 1
ATOM 2241 N N . THR A 1 287 ? -42.085 17.610 -9.933 1.00 35.25 287 THR A N 1
ATOM 2242 C CA . THR A 1 287 ? -43.383 17.494 -9.255 1.00 35.25 287 THR A CA 1
ATOM 2243 C C . THR A 1 287 ? -43.317 17.568 -7.734 1.00 35.25 287 THR A C 1
ATOM 2245 O O . THR A 1 287 ? -44.368 17.525 -7.109 1.00 35.25 287 THR A O 1
ATOM 2248 N N . SER A 1 288 ? -42.143 17.737 -7.123 1.00 36.91 288 SER A N 1
ATOM 2249 C CA . SER A 1 288 ? -42.065 18.216 -5.738 1.00 36.91 288 SER A CA 1
ATOM 2250 C C . SER A 1 288 ? -41.787 19.721 -5.755 1.00 36.91 288 SER A C 1
ATOM 2252 O O . SER A 1 288 ? -40.643 20.157 -5.601 1.00 36.91 288 SER A O 1
ATOM 2254 N N . GLU A 1 289 ? -42.826 20.517 -6.025 1.00 34.62 289 GLU A N 1
ATOM 2255 C CA . GLU A 1 289 ? -42.843 21.904 -5.551 1.00 34.62 289 GLU A CA 1
ATOM 2256 C C . GLU A 1 289 ? -42.603 21.847 -4.041 1.00 34.62 289 GLU A C 1
ATOM 2258 O O . GLU A 1 289 ? -43.254 21.075 -3.337 1.00 34.62 289 GLU A O 1
ATOM 2263 N N . GLY A 1 290 ? -41.577 22.565 -3.583 1.00 35.78 290 GLY A N 1
ATOM 2264 C CA . GLY A 1 290 ? -41.249 22.632 -2.171 1.00 35.78 290 GLY A CA 1
ATOM 2265 C C . GLY A 1 290 ? -42.461 23.135 -1.405 1.00 35.78 290 GLY A C 1
ATOM 2266 O O . GLY A 1 290 ? -43.012 24.182 -1.739 1.00 35.78 290 GLY A O 1
ATOM 2267 N N . GLU A 1 291 ? -42.858 22.393 -0.379 1.00 32.28 291 GLU A N 1
ATOM 2268 C CA . GLU A 1 291 ? -43.490 23.028 0.766 1.00 32.28 291 GLU A CA 1
ATOM 2269 C C . GLU A 1 291 ? -42.507 24.109 1.230 1.00 32.28 291 GLU A C 1
ATOM 2271 O O . GLU A 1 291 ? -41.340 23.815 1.513 1.00 32.28 291 GLU A O 1
ATOM 2276 N N . GLU A 1 292 ? -42.937 25.372 1.171 1.00 33.53 292 GLU A N 1
ATOM 2277 C CA . GLU A 1 292 ? -42.233 26.470 1.824 1.00 33.53 292 GLU A CA 1
ATOM 2278 C C . GLU A 1 292 ? -42.000 26.040 3.273 1.00 33.53 292 GLU A C 1
ATOM 2280 O O . GLU A 1 292 ? -42.939 25.668 3.975 1.00 33.53 292 GLU A O 1
ATOM 2285 N N . ALA A 1 293 ? -40.733 26.001 3.685 1.00 36.06 293 ALA A N 1
ATOM 2286 C CA . ALA A 1 293 ? -40.390 25.754 5.071 1.00 36.06 293 ALA A CA 1
ATOM 2287 C C . ALA A 1 293 ? -41.009 26.880 5.908 1.00 36.06 293 ALA A C 1
ATOM 2289 O O . ALA A 1 293 ? -40.667 28.046 5.711 1.00 36.06 293 ALA A O 1
ATOM 2290 N N . ASP A 1 294 ? -41.921 26.529 6.815 1.00 34.03 294 ASP A N 1
ATOM 2291 C CA . ASP A 1 294 ? -42.350 27.420 7.888 1.00 34.03 294 ASP A CA 1
ATOM 2292 C C . ASP A 1 294 ? -41.092 27.878 8.652 1.00 34.03 294 ASP A C 1
ATOM 2294 O O . ASP A 1 294 ? -40.400 27.068 9.270 1.00 34.03 294 ASP A O 1
ATOM 2298 N N . GLU A 1 295 ? -40.776 29.177 8.595 1.00 39.09 295 GLU A N 1
ATOM 2299 C CA . GLU A 1 295 ? -39.572 29.806 9.174 1.00 39.09 295 GLU A CA 1
ATOM 2300 C C . GLU A 1 295 ? -39.536 29.814 10.725 1.00 39.09 295 GLU A C 1
ATOM 2302 O O . GLU A 1 295 ? -38.752 30.553 11.317 1.00 39.09 295 GLU A O 1
ATOM 2307 N N . GLU A 1 296 ? -40.353 29.007 11.413 1.00 41.44 296 GLU A N 1
ATOM 2308 C CA . GLU A 1 296 ? -40.446 29.011 12.885 1.00 41.44 296 GLU A CA 1
ATOM 2309 C C . GLU A 1 296 ? -39.859 27.774 13.595 1.00 41.44 296 GLU A C 1
ATOM 2311 O O . GLU A 1 296 ? -39.780 27.799 14.818 1.00 41.44 296 GLU A O 1
ATOM 2316 N N . ASN A 1 297 ? -39.370 26.741 12.891 1.00 47.44 297 ASN A N 1
ATOM 2317 C CA . ASN A 1 297 ? -38.629 25.626 13.515 1.00 47.44 297 ASN A CA 1
ATOM 2318 C C . ASN A 1 297 ? -37.426 25.190 12.656 1.00 47.44 297 ASN A C 1
ATOM 2320 O O . ASN A 1 297 ? -37.605 24.773 11.509 1.00 47.44 297 ASN A O 1
ATOM 2324 N N . GLU A 1 298 ? -36.207 25.242 13.207 1.00 54.44 298 GLU A N 1
ATOM 2325 C CA . GLU A 1 298 ? -35.015 24.668 12.564 1.00 54.44 298 GLU A CA 1
ATOM 2326 C C . GLU A 1 298 ? -35.212 23.149 12.414 1.00 54.44 298 GLU A C 1
ATOM 2328 O O . GLU A 1 298 ? -35.360 22.418 13.388 1.00 54.44 298 GLU A O 1
ATOM 2333 N N . GLN A 1 299 ? -35.299 22.654 11.174 1.00 65.81 299 GLN A N 1
ATOM 2334 C CA . GLN A 1 299 ? -35.438 21.217 10.934 1.00 65.81 299 GLN A CA 1
ATOM 2335 C C . GLN A 1 299 ? -34.083 20.507 11.082 1.00 65.81 299 GLN A C 1
ATOM 2337 O O . GLN A 1 299 ? -33.072 21.041 10.612 1.00 65.81 299 GLN A O 1
ATOM 2342 N N . PRO A 1 300 ? -34.053 19.270 11.618 1.00 72.69 300 PRO A N 1
ATOM 2343 C CA . PRO A 1 300 ? -32.833 18.479 11.718 1.00 72.69 300 PRO A CA 1
ATOM 2344 C C . PRO A 1 300 ? -32.102 18.355 10.369 1.00 72.69 300 PRO A C 1
ATOM 2346 O O . PRO A 1 300 ? -32.766 18.177 9.335 1.00 72.69 300 PRO A O 1
ATOM 2349 N N . PRO A 1 301 ? -30.752 18.371 10.350 1.00 80.19 301 PRO A N 1
ATOM 2350 C CA . PRO A 1 301 ? -29.948 18.351 9.125 1.00 80.19 301 PRO A CA 1
ATOM 2351 C C . PRO A 1 301 ? -30.346 17.271 8.108 1.00 80.19 301 PRO A C 1
ATOM 2353 O O . PRO A 1 301 ? -30.468 17.567 6.919 1.00 80.19 301 PRO A O 1
ATOM 2356 N N . LEU A 1 302 ? -30.665 16.055 8.568 1.00 85.12 302 LEU A N 1
ATOM 2357 C CA . LEU A 1 302 ? -31.120 14.948 7.719 1.00 85.12 302 LEU A CA 1
ATOM 2358 C C . LEU A 1 302 ? -32.360 15.293 6.874 1.00 85.12 302 LEU A C 1
ATOM 2360 O O . LEU A 1 302 ? -32.445 14.899 5.709 1.00 85.12 302 LEU A O 1
ATOM 2364 N N . ILE A 1 303 ? -33.308 16.042 7.442 1.00 84.81 303 ILE A N 1
ATOM 2365 C CA . ILE A 1 303 ? -34.550 16.452 6.774 1.00 84.81 303 ILE A CA 1
ATOM 2366 C C . ILE A 1 303 ? -34.293 17.696 5.919 1.00 84.81 303 ILE A C 1
ATOM 2368 O O . ILE A 1 303 ? -34.655 17.718 4.739 1.00 84.81 303 ILE A O 1
ATOM 2372 N N . ALA A 1 304 ? -33.606 18.696 6.481 1.00 83.88 304 ALA A N 1
ATOM 2373 C CA . ALA A 1 304 ? -33.283 19.948 5.798 1.00 83.88 304 ALA A CA 1
ATOM 2374 C C . ALA A 1 304 ? -32.446 19.724 4.523 1.00 83.88 304 ALA A C 1
ATOM 2376 O O . ALA A 1 304 ? -32.587 20.441 3.530 1.00 83.88 304 ALA A O 1
ATOM 2377 N N . ASN A 1 305 ? -31.593 18.697 4.526 1.00 86.19 305 ASN A N 1
ATOM 2378 C CA . ASN A 1 305 ? -30.650 18.416 3.449 1.00 86.19 305 ASN A CA 1
ATOM 2379 C C . ASN A 1 305 ? -31.102 17.299 2.498 1.00 86.19 305 ASN A C 1
ATOM 2381 O O . ASN A 1 305 ? -30.345 16.967 1.583 1.00 86.19 305 ASN A O 1
ATOM 2385 N N . LYS A 1 306 ? -32.319 16.751 2.649 1.00 86.62 306 LYS A N 1
ATOM 2386 C CA . LYS A 1 306 ? -32.800 15.549 1.929 1.00 86.62 306 LYS A CA 1
ATOM 2387 C C . LYS A 1 306 ? -32.613 15.587 0.405 1.00 86.62 306 LYS A C 1
ATOM 2389 O O . LYS A 1 306 ? -32.331 14.565 -0.206 1.00 86.62 306 LYS A O 1
ATOM 2394 N N . ASP A 1 307 ? -32.703 16.766 -0.211 1.00 86.56 307 ASP A N 1
ATOM 2395 C CA . ASP A 1 307 ? -32.593 16.944 -1.667 1.00 86.56 307 ASP A CA 1
ATOM 2396 C C . ASP A 1 307 ? -31.249 17.543 -2.127 1.00 86.56 307 ASP A C 1
ATOM 2398 O O . ASP A 1 307 ? -31.094 17.860 -3.312 1.00 86.56 307 ASP A O 1
ATOM 2402 N N . LYS A 1 308 ? -30.272 17.727 -1.222 1.00 87.94 308 LYS A N 1
ATOM 2403 C CA . LYS A 1 308 ? -28.964 18.327 -1.554 1.00 87.94 308 LYS A CA 1
ATOM 2404 C C . LYS A 1 308 ? -28.086 17.408 -2.400 1.00 87.94 308 LYS A C 1
ATOM 2406 O O . LYS A 1 308 ? -27.371 17.889 -3.276 1.00 87.94 308 LYS A O 1
ATOM 2411 N N . SER A 1 309 ? -28.132 16.099 -2.163 1.00 91.69 309 SER A N 1
ATOM 2412 C CA . SER A 1 309 ? -27.354 15.114 -2.920 1.00 91.69 309 SER A CA 1
ATOM 2413 C C . SER A 1 309 ? -28.059 13.760 -3.001 1.00 91.69 309 SER A C 1
ATOM 2415 O O . SER A 1 309 ? -28.992 13.481 -2.248 1.00 91.69 309 SER A O 1
ATOM 2417 N N . ILE A 1 310 ? -27.583 12.895 -3.899 1.00 92.94 310 ILE A N 1
ATOM 2418 C CA . ILE A 1 310 ? -28.036 11.502 -4.019 1.00 92.94 310 ILE A CA 1
ATOM 2419 C C . ILE A 1 310 ? -27.843 10.745 -2.694 1.00 92.94 310 ILE A C 1
ATOM 2421 O O . ILE A 1 310 ? -28.710 9.957 -2.323 1.00 92.94 310 ILE A O 1
ATOM 2425 N N . LEU A 1 311 ? -26.746 10.999 -1.968 1.00 94.06 311 LEU A N 1
ATOM 2426 C CA . LEU A 1 311 ? -26.504 10.389 -0.659 1.00 94.06 311 LEU A CA 1
ATOM 2427 C C . LEU A 1 311 ? -27.507 10.897 0.384 1.00 94.06 311 LEU A C 1
ATOM 2429 O O . LEU A 1 311 ? -28.121 10.080 1.057 1.00 94.06 311 LEU A O 1
ATOM 2433 N N . ASN A 1 312 ? -27.740 12.212 0.476 1.00 93.75 312 ASN A N 1
ATOM 2434 C CA . ASN A 1 312 ? -28.724 12.763 1.419 1.00 93.75 312 ASN A CA 1
ATOM 2435 C C . ASN A 1 312 ? -30.126 12.183 1.189 1.00 93.75 312 ASN A C 1
ATOM 2437 O O . ASN A 1 312 ? -30.806 11.812 2.143 1.00 93.75 312 ASN A O 1
ATOM 2441 N N . LYS A 1 313 ? -30.529 12.055 -0.079 1.00 94.19 313 LYS A N 1
ATOM 2442 C CA . LYS A 1 313 ? -31.822 11.480 -0.460 1.00 94.19 313 LYS A CA 1
ATOM 2443 C C . LYS A 1 313 ? -31.952 10.029 -0.013 1.00 94.19 313 LYS A C 1
ATOM 2445 O O . LYS A 1 313 ? -33.002 9.635 0.481 1.00 94.19 313 LYS A O 1
ATOM 2450 N N . GLU A 1 314 ? -30.890 9.241 -0.158 1.00 94.94 314 GLU A N 1
ATOM 2451 C CA . GLU A 1 314 ? -30.888 7.856 0.306 1.00 94.94 314 GLU A CA 1
ATOM 2452 C C . GLU A 1 314 ? -30.961 7.757 1.831 1.00 94.94 314 GLU A C 1
ATOM 2454 O O . GLU A 1 314 ? -31.780 6.998 2.344 1.00 94.94 314 GLU A O 1
ATOM 2459 N N . LEU A 1 315 ? -30.161 8.545 2.559 1.00 95.00 315 LEU A N 1
ATOM 2460 C CA . LEU A 1 315 ? -30.196 8.564 4.027 1.00 95.00 315 LEU A CA 1
ATOM 2461 C C . LEU A 1 315 ? -31.596 8.937 4.539 1.00 95.00 315 LEU A C 1
ATOM 2463 O O . LEU A 1 315 ? -32.106 8.297 5.457 1.00 95.00 315 LEU A O 1
ATOM 2467 N N . PHE A 1 316 ? -32.259 9.903 3.897 1.00 93.94 316 PHE A N 1
ATOM 2468 C CA . PHE A 1 316 ? -33.641 10.261 4.209 1.00 93.94 316 PHE A CA 1
ATOM 2469 C C . PHE A 1 316 ? -34.634 9.121 3.909 1.00 93.94 316 PHE A C 1
ATOM 2471 O O . PHE A 1 316 ? -35.510 8.839 4.723 1.00 93.94 316 PHE A O 1
ATOM 2478 N N . ASN A 1 317 ? -34.486 8.410 2.786 1.00 93.50 317 ASN A N 1
ATOM 2479 C CA . ASN A 1 317 ? -35.335 7.253 2.473 1.00 93.50 317 ASN A CA 1
ATOM 2480 C C . ASN A 1 317 ? -35.174 6.120 3.500 1.00 93.50 317 ASN A C 1
ATOM 2482 O O . ASN A 1 317 ? -36.164 5.510 3.903 1.00 93.50 317 ASN A O 1
ATOM 2486 N N . ILE A 1 318 ? -33.937 5.850 3.931 1.00 94.69 318 ILE A N 1
ATOM 2487 C CA . ILE A 1 318 ? -33.625 4.864 4.975 1.00 94.69 318 ILE A CA 1
ATOM 2488 C C . ILE A 1 318 ? -34.292 5.259 6.294 1.00 94.69 318 ILE A C 1
ATOM 2490 O O . ILE A 1 318 ? -34.895 4.416 6.959 1.00 94.69 318 ILE A O 1
ATOM 2494 N N . TYR A 1 319 ? -34.222 6.542 6.652 1.00 92.75 319 TYR A N 1
ATOM 2495 C CA . TYR A 1 319 ? -34.898 7.070 7.831 1.00 92.75 319 TYR A CA 1
ATOM 2496 C C . TYR A 1 319 ? -36.414 6.868 7.767 1.00 92.75 319 TYR A C 1
ATOM 2498 O O . TYR A 1 319 ? -36.996 6.323 8.701 1.00 92.75 319 TYR A O 1
ATOM 2506 N N . GLU A 1 320 ? -37.054 7.224 6.652 1.00 91.62 320 GLU A N 1
ATOM 2507 C CA . GLU A 1 320 ? -38.497 7.040 6.474 1.00 91.62 320 GLU A CA 1
ATOM 2508 C C . GLU A 1 320 ? -38.904 5.558 6.517 1.00 91.62 320 GLU A C 1
ATOM 2510 O O . GLU A 1 320 ? -39.905 5.212 7.147 1.00 91.62 320 GLU A O 1
ATOM 2515 N N . GLN A 1 321 ? -38.105 4.662 5.926 1.00 91.62 321 GLN A N 1
ATOM 2516 C CA . GLN A 1 321 ? -38.314 3.214 6.025 1.00 91.62 321 GLN A CA 1
ATOM 2517 C C . GLN A 1 321 ? -38.260 2.743 7.487 1.00 91.62 321 GLN A C 1
ATOM 2519 O O . GLN A 1 321 ? -39.150 2.023 7.943 1.00 91.62 321 GLN A O 1
ATOM 2524 N N . ALA A 1 322 ? -37.232 3.153 8.231 1.00 90.31 322 ALA A N 1
ATOM 2525 C CA . ALA A 1 322 ? -37.053 2.764 9.626 1.00 90.31 322 ALA A CA 1
ATOM 2526 C C . ALA A 1 322 ? -38.117 3.362 10.552 1.00 90.31 322 ALA A C 1
ATOM 2528 O O . ALA A 1 322 ? -38.539 2.703 11.500 1.00 90.31 322 ALA A O 1
ATOM 2529 N N . LYS A 1 323 ? -38.587 4.578 10.257 1.00 87.44 323 LYS A N 1
ATOM 2530 C CA . LYS A 1 323 ? -39.678 5.249 10.967 1.00 87.44 323 LYS A CA 1
ATOM 2531 C C . LYS A 1 323 ? -41.017 4.547 10.753 1.00 87.44 323 LYS A C 1
ATOM 2533 O O . LYS A 1 323 ? -41.778 4.387 11.700 1.00 87.44 323 LYS A O 1
ATOM 2538 N N . GLN A 1 324 ? -41.298 4.081 9.535 1.00 85.62 324 GLN A N 1
ATOM 2539 C CA . GLN A 1 324 ? -42.502 3.290 9.244 1.00 85.62 324 GLN A CA 1
ATOM 2540 C C . GLN A 1 324 ? -42.483 1.917 9.925 1.00 85.62 324 GLN A C 1
ATOM 2542 O O . GLN A 1 324 ? -43.534 1.403 10.302 1.00 85.62 324 GLN A O 1
ATOM 2547 N N . ALA A 1 325 ? -41.295 1.333 10.082 1.00 79.56 325 ALA A N 1
ATOM 2548 C CA . ALA A 1 325 ? -41.090 0.060 10.762 1.00 79.56 325 ALA A CA 1
ATOM 2549 C C . ALA A 1 325 ? -40.819 0.203 12.273 1.00 79.56 325 ALA A C 1
ATOM 2551 O O . ALA A 1 325 ? -40.557 -0.804 12.930 1.00 79.56 325 ALA A O 1
ATOM 2552 N N . ALA A 1 326 ? -40.851 1.425 12.821 1.00 68.88 326 ALA A N 1
ATOM 2553 C CA . ALA A 1 326 ? -40.430 1.699 14.189 1.00 68.88 326 ALA A CA 1
ATOM 2554 C C . ALA A 1 326 ? -41.286 0.923 15.202 1.00 68.88 326 ALA A C 1
ATOM 2556 O O . ALA A 1 326 ? -42.512 1.039 15.234 1.00 68.88 326 ALA A O 1
ATOM 2557 N N . ALA A 1 327 ? -40.611 0.133 16.035 1.00 67.06 327 ALA A N 1
ATOM 2558 C CA . ALA A 1 327 ? -41.191 -0.594 17.156 1.00 67.06 327 ALA A CA 1
ATOM 2559 C C . ALA A 1 327 ? -40.860 0.117 18.482 1.00 67.06 327 ALA A C 1
ATOM 2561 O O . ALA A 1 327 ? -39.965 0.955 18.534 1.00 67.06 327 ALA A O 1
ATOM 2562 N N . GLU A 1 328 ? -41.534 -0.257 19.576 1.00 80.06 328 GLU A N 1
ATOM 2563 C CA . GLU A 1 328 ? -41.214 0.222 20.940 1.00 80.06 328 GLU A CA 1
ATOM 2564 C C . GLU A 1 328 ? -39.855 -0.293 21.464 1.00 80.06 328 GLU A C 1
ATOM 2566 O O . GLU A 1 328 ? -39.425 0.070 22.555 1.00 80.06 328 GLU A O 1
ATOM 2571 N N . ALA A 1 329 ? -39.169 -1.144 20.697 1.00 85.75 329 ALA A N 1
ATOM 2572 C CA . ALA A 1 329 ? -37.859 -1.696 21.012 1.00 85.75 329 ALA A CA 1
ATOM 2573 C C . ALA A 1 329 ? -36.930 -1.607 19.789 1.00 85.75 329 ALA A C 1
ATOM 2575 O O . ALA A 1 329 ? -37.419 -1.509 18.656 1.00 85.75 329 ALA A O 1
ATOM 2576 N N . PRO A 1 330 ? -35.598 -1.669 19.984 1.00 90.50 330 PRO A N 1
ATOM 2577 C CA . PRO A 1 330 ? -34.673 -1.690 18.862 1.00 90.50 330 PRO A CA 1
ATOM 2578 C C . PRO A 1 330 ? -34.963 -2.873 17.922 1.00 90.50 330 PRO A C 1
ATOM 2580 O O . PRO A 1 330 ? -35.405 -3.934 18.366 1.00 90.50 330 PRO A O 1
ATOM 2583 N N . SER A 1 331 ? -34.752 -2.697 16.618 1.00 92.44 331 SER A N 1
ATOM 2584 C CA . SER A 1 331 ? -35.069 -3.726 15.617 1.00 92.44 331 SER A CA 1
ATOM 2585 C C . SER A 1 331 ? -34.173 -3.649 14.383 1.00 92.44 331 SER A C 1
ATOM 2587 O O . SER A 1 331 ? -33.779 -2.566 13.947 1.00 92.44 331 SER A O 1
ATOM 2589 N N . LEU A 1 332 ? -33.853 -4.817 13.819 1.00 94.25 332 LEU A N 1
ATOM 2590 C CA . LEU A 1 332 ? -33.096 -4.944 12.575 1.00 94.25 332 LEU A CA 1
ATOM 2591 C C . LEU A 1 332 ? -34.034 -4.917 11.365 1.00 94.25 332 LEU A C 1
ATOM 2593 O O . LEU A 1 332 ? -35.094 -5.543 11.380 1.00 94.25 332 LEU A O 1
ATOM 2597 N N . LEU A 1 333 ? -33.622 -4.219 10.307 1.00 95.38 333 LEU A N 1
ATOM 2598 C CA . LEU A 1 333 ? -34.346 -4.131 9.039 1.00 95.38 333 LEU A CA 1
ATOM 2599 C C . LEU A 1 333 ? -33.410 -4.447 7.869 1.00 95.38 333 LEU A C 1
ATOM 2601 O O . LEU A 1 333 ? -32.199 -4.214 7.928 1.00 95.38 333 LEU A O 1
ATOM 2605 N N . ASP A 1 334 ? -33.990 -4.948 6.784 1.00 95.44 334 ASP A N 1
ATOM 2606 C CA . ASP A 1 334 ? -33.246 -5.278 5.573 1.00 95.44 334 ASP A CA 1
ATOM 2607 C C . ASP A 1 334 ? -33.008 -4.037 4.704 1.00 95.44 334 ASP A C 1
ATOM 2609 O O . ASP A 1 334 ? -33.855 -3.141 4.610 1.00 95.44 334 ASP A O 1
ATOM 2613 N N . TYR A 1 335 ? -31.870 -4.023 4.007 1.00 95.50 335 TYR A N 1
ATOM 2614 C CA . TYR A 1 335 ? -31.529 -2.993 3.027 1.00 95.50 335 TYR A CA 1
ATOM 2615 C C . TYR A 1 335 ? -31.282 -3.616 1.653 1.00 95.50 335 TYR A C 1
ATOM 2617 O O . TYR A 1 335 ? -30.422 -4.482 1.493 1.00 95.50 335 TYR A O 1
ATOM 2625 N N . GLY A 1 336 ? -32.042 -3.179 0.650 1.00 93.31 336 GLY A N 1
ATOM 2626 C CA . GLY A 1 336 ? -31.929 -3.665 -0.723 1.00 93.31 336 GLY A CA 1
ATOM 2627 C C . GLY A 1 336 ? -31.279 -2.634 -1.635 1.00 93.31 336 GLY A C 1
ATOM 2628 O O . GLY A 1 336 ? -31.690 -1.476 -1.654 1.00 93.31 336 GLY A O 1
ATOM 2629 N N . LEU A 1 337 ? -30.320 -3.064 -2.456 1.00 91.38 337 LEU A N 1
ATOM 2630 C CA . LEU A 1 337 ? -29.656 -2.190 -3.417 1.00 91.38 337 LEU A CA 1
ATOM 2631 C C . LEU A 1 337 ? -29.924 -2.632 -4.853 1.00 91.38 337 LEU A C 1
ATOM 2633 O O . LEU A 1 337 ? -29.761 -3.791 -5.224 1.00 91.38 337 LEU A O 1
ATOM 2637 N N . ASN A 1 338 ? -30.275 -1.671 -5.705 1.00 84.69 338 ASN A N 1
ATOM 2638 C CA . ASN A 1 338 ? -30.492 -1.918 -7.124 1.00 84.69 338 ASN A CA 1
ATOM 2639 C C . ASN A 1 338 ? -29.259 -1.530 -7.945 1.00 84.69 338 ASN A C 1
ATOM 2641 O O . ASN A 1 338 ? -28.919 -0.346 -8.013 1.00 84.69 338 ASN A O 1
ATOM 2645 N N . SER A 1 339 ? -28.731 -2.475 -8.730 1.00 84.50 339 SER A N 1
ATOM 2646 C CA . SER A 1 339 ? -27.686 -2.240 -9.745 1.00 84.50 339 SER A CA 1
ATOM 2647 C C . SER A 1 339 ? -26.263 -2.027 -9.210 1.00 84.50 339 SER A C 1
ATOM 2649 O O . SER A 1 339 ? -25.601 -1.073 -9.607 1.00 84.50 339 SER A O 1
ATOM 2651 N N . LEU A 1 340 ? -25.767 -2.934 -8.372 1.00 88.81 340 LEU A N 1
ATOM 2652 C CA . LEU A 1 340 ? -24.347 -3.003 -8.022 1.00 88.81 340 LEU A CA 1
ATOM 2653 C C . LEU A 1 340 ? -23.561 -3.661 -9.169 1.00 88.81 340 LEU A C 1
ATOM 2655 O O . LEU A 1 340 ? -23.894 -4.771 -9.576 1.00 88.81 340 LEU A O 1
ATOM 2659 N N . LEU A 1 341 ? -22.552 -2.980 -9.717 1.00 87.81 341 LEU A N 1
ATOM 2660 C CA . LEU A 1 341 ? -21.639 -3.554 -10.713 1.00 87.81 341 LEU A CA 1
ATOM 2661 C C . LEU A 1 341 ? -20.354 -4.035 -10.030 1.00 87.81 341 LEU A C 1
ATOM 2663 O O . LEU A 1 341 ? -19.788 -3.305 -9.212 1.00 87.81 341 LEU A O 1
ATOM 2667 N N . ASP A 1 342 ? -19.891 -5.234 -10.383 1.00 85.06 342 ASP A N 1
ATOM 2668 C CA . ASP A 1 342 ? -18.592 -5.766 -9.953 1.00 85.06 342 ASP A CA 1
ATOM 2669 C C . ASP A 1 342 ? -17.471 -5.477 -10.974 1.00 85.06 342 ASP A C 1
ATOM 2671 O O . ASP A 1 342 ? -17.707 -4.940 -12.060 1.00 85.06 342 ASP A O 1
ATOM 2675 N N . ALA A 1 343 ? -16.229 -5.837 -10.635 1.00 83.12 343 ALA A N 1
ATOM 2676 C CA . ALA A 1 343 ? -15.057 -5.635 -11.497 1.00 83.12 343 ALA A CA 1
ATOM 2677 C C . ALA A 1 343 ? -15.123 -6.411 -12.832 1.00 83.12 343 ALA A C 1
ATOM 2679 O O . ALA A 1 343 ? -14.398 -6.081 -13.768 1.00 83.12 343 ALA A O 1
ATOM 2680 N N . SER A 1 344 ? -16.013 -7.405 -12.947 1.00 83.88 344 SER A N 1
ATOM 2681 C CA . SER A 1 344 ? -16.291 -8.133 -14.195 1.00 83.88 344 SER A CA 1
ATOM 2682 C C . SER A 1 344 ? -17.410 -7.488 -15.026 1.00 83.88 344 SER A C 1
ATOM 2684 O O . SER A 1 344 ? -17.690 -7.926 -16.140 1.00 83.88 344 SER A O 1
ATOM 2686 N N . GLY A 1 345 ? -18.061 -6.446 -14.501 1.00 83.38 345 GLY A N 1
ATOM 2687 C CA . GLY A 1 345 ? -19.183 -5.759 -15.133 1.00 83.38 345 GLY A CA 1
ATOM 2688 C C . GLY A 1 345 ? -20.517 -6.490 -14.982 1.00 83.38 345 GLY A C 1
ATOM 2689 O O . GLY A 1 345 ? -21.487 -6.155 -15.674 1.00 83.38 345 GLY A O 1
ATOM 2690 N N . ASN A 1 346 ? -20.595 -7.477 -14.081 1.00 87.56 346 ASN A N 1
ATOM 2691 C CA . ASN A 1 346 ? -21.853 -8.137 -13.762 1.00 87.56 346 ASN A CA 1
ATOM 2692 C C . ASN A 1 346 ? -22.695 -7.226 -12.880 1.00 87.56 346 ASN A C 1
ATOM 2694 O O . ASN A 1 346 ? -22.217 -6.649 -11.905 1.00 87.56 346 ASN A O 1
ATOM 2698 N N . LYS A 1 347 ? -23.979 -7.129 -13.216 1.00 89.25 347 LYS A N 1
ATOM 2699 C CA . LYS A 1 347 ? -24.959 -6.352 -12.465 1.00 89.25 347 LYS A CA 1
ATOM 2700 C C . LYS A 1 347 ? -25.661 -7.243 -11.445 1.00 89.25 347 LYS A C 1
ATOM 2702 O O . LYS A 1 347 ? -26.259 -8.247 -11.827 1.00 89.25 347 LYS A O 1
ATOM 2707 N N . LYS A 1 348 ? -25.652 -6.829 -10.182 1.00 89.94 348 LYS A N 1
ATOM 2708 C CA . LYS A 1 348 ? -26.280 -7.508 -9.044 1.00 89.94 348 LYS A CA 1
ATOM 2709 C C . LYS A 1 348 ? -27.274 -6.584 -8.336 1.00 89.94 348 LYS A C 1
ATOM 2711 O O . LYS A 1 348 ? -27.205 -5.359 -8.466 1.00 89.94 348 LYS A O 1
ATOM 2716 N N . SER A 1 349 ? -28.209 -7.185 -7.607 1.00 92.00 349 SER A N 1
ATOM 2717 C CA . SER A 1 349 ? -29.167 -6.478 -6.751 1.00 92.00 349 SER A CA 1
ATOM 2718 C C . SER A 1 349 ? -29.222 -7.158 -5.380 1.00 92.00 349 SER A C 1
ATOM 2720 O O . SER A 1 349 ? -30.115 -7.976 -5.153 1.00 92.00 349 SER A O 1
ATOM 2722 N N . PRO A 1 350 ? -28.219 -6.927 -4.518 1.00 92.81 350 PRO A N 1
ATOM 2723 C CA . PRO A 1 350 ? -28.139 -7.586 -3.220 1.00 92.81 350 PRO A CA 1
ATOM 2724 C C . PRO A 1 350 ? -29.240 -7.101 -2.265 1.00 92.81 350 PRO A C 1
ATOM 2726 O O . PRO A 1 350 ? -29.650 -5.938 -2.301 1.00 92.81 350 PRO A O 1
ATOM 2729 N N . LEU A 1 351 ? -29.697 -8.015 -1.407 1.00 94.62 351 LEU A N 1
ATOM 2730 C CA . LEU A 1 351 ? -30.555 -7.742 -0.257 1.00 94.62 351 LEU A CA 1
ATOM 2731 C C . LEU A 1 351 ? -29.764 -8.103 0.998 1.00 94.62 351 LEU A C 1
ATOM 2733 O O . LEU A 1 351 ? -29.488 -9.277 1.238 1.00 94.62 351 LEU A O 1
ATOM 2737 N N . TYR A 1 352 ? -29.383 -7.096 1.772 1.00 95.00 352 TYR A N 1
ATOM 2738 C CA . TYR A 1 352 ? -28.594 -7.275 2.980 1.00 95.00 352 TYR A CA 1
ATOM 2739 C C . TYR A 1 352 ? -29.522 -7.411 4.186 1.00 95.00 352 TYR A C 1
ATOM 2741 O O . TYR A 1 352 ? -30.154 -6.437 4.608 1.00 95.00 352 TYR A O 1
ATOM 2749 N N . GLY A 1 353 ? -29.597 -8.629 4.723 1.00 93.56 353 GLY A N 1
ATOM 2750 C CA . GLY A 1 353 ? -30.385 -8.944 5.910 1.00 93.56 353 GLY A CA 1
ATOM 2751 C C . GLY A 1 353 ? -29.876 -8.205 7.148 1.00 93.56 353 GLY A C 1
ATOM 2752 O O . GLY A 1 353 ? -28.663 -8.170 7.387 1.00 93.56 353 GLY A O 1
ATOM 2753 N N . GLY A 1 354 ? -30.788 -7.593 7.911 1.00 93.88 354 GLY A N 1
ATOM 2754 C CA . GLY A 1 354 ? -30.458 -6.869 9.148 1.00 93.88 354 GLY A CA 1
ATOM 2755 C C . GLY A 1 354 ? -29.345 -5.829 8.977 1.00 93.88 354 GLY A C 1
ATOM 2756 O O . GLY A 1 354 ? -28.482 -5.675 9.840 1.00 93.88 354 GLY A O 1
ATOM 2757 N N . ALA A 1 355 ? -29.293 -5.181 7.813 1.00 95.94 355 ALA A N 1
ATOM 2758 C CA . ALA A 1 355 ? -28.275 -4.189 7.491 1.00 95.94 355 ALA A CA 1
ATOM 2759 C C . ALA A 1 355 ? -28.588 -2.799 8.045 1.00 95.94 355 ALA A C 1
ATOM 2761 O O . ALA A 1 355 ? -27.703 -1.943 8.048 1.00 95.94 355 ALA A O 1
ATOM 2762 N N . LEU A 1 356 ? -29.818 -2.585 8.508 1.00 96.75 356 LEU A N 1
ATOM 2763 C CA . LEU A 1 356 ? -30.234 -1.390 9.221 1.00 96.75 356 LEU A CA 1
ATOM 2764 C C . LEU A 1 356 ? -30.621 -1.749 10.655 1.00 96.75 356 LEU A C 1
ATOM 2766 O O . LEU A 1 356 ? -31.163 -2.826 10.899 1.00 96.75 356 LEU A O 1
ATOM 2770 N N . LEU A 1 357 ? -30.405 -0.820 11.579 1.00 95.50 357 LEU A N 1
ATOM 2771 C CA . LEU A 1 357 ? -30.879 -0.905 12.959 1.00 95.50 357 LEU A CA 1
ATOM 2772 C C . LEU A 1 357 ? -31.685 0.356 13.277 1.00 95.50 357 LEU A C 1
ATOM 2774 O O . LEU A 1 357 ? -31.175 1.463 13.131 1.00 95.50 357 LEU A O 1
ATOM 2778 N N . SER A 1 358 ? -32.931 0.182 13.707 1.00 94.44 358 SER A N 1
ATOM 2779 C CA . SER A 1 358 ? -33.799 1.250 14.209 1.00 94.44 358 SER A CA 1
ATOM 2780 C C . SER A 1 358 ? -33.807 1.207 15.736 1.00 94.44 358 SER A C 1
ATOM 2782 O O . SER A 1 358 ? -34.041 0.144 16.312 1.00 94.44 358 SER A O 1
ATOM 2784 N N . VAL A 1 359 ? -33.525 2.334 16.393 1.00 92.38 359 VAL A N 1
ATOM 2785 C CA . VAL A 1 359 ? -33.482 2.474 17.857 1.00 92.38 359 VAL A CA 1
ATOM 2786 C C . VAL A 1 359 ? -34.471 3.569 18.280 1.00 92.38 359 VAL A C 1
ATOM 2788 O O . VAL A 1 359 ? -34.257 4.738 17.945 1.00 92.38 359 VAL A O 1
ATOM 2791 N N . PRO A 1 360 ? -35.548 3.230 19.010 1.00 88.75 360 PRO A N 1
ATOM 2792 C CA . PRO A 1 360 ? -36.507 4.210 19.509 1.00 88.75 360 PRO A CA 1
ATOM 2793 C C . PRO A 1 360 ? -35.918 4.921 20.733 1.00 88.75 360 PRO A C 1
ATOM 2795 O O . PRO A 1 360 ? -36.044 4.453 21.862 1.00 88.75 360 PRO A O 1
ATOM 2798 N N . VAL A 1 361 ? -35.224 6.032 20.500 1.00 84.06 361 VAL A N 1
ATOM 2799 C CA . VAL A 1 361 ? -34.679 6.876 21.573 1.00 84.06 361 VAL A CA 1
ATOM 2800 C C . VAL A 1 361 ? -35.752 7.795 22.145 1.00 84.06 361 VAL A C 1
ATOM 2802 O O . VAL A 1 361 ? -36.730 8.123 21.461 1.00 84.06 361 VAL A O 1
ATOM 2805 N N . GLU A 1 362 ? -35.561 8.226 23.390 1.00 72.25 362 GLU A N 1
ATOM 2806 C CA . GLU A 1 362 ? -36.398 9.253 24.007 1.00 72.25 362 GLU A CA 1
ATOM 2807 C C . GLU A 1 362 ? -36.143 10.598 23.307 1.00 72.25 362 GLU A C 1
ATOM 2809 O O . GLU A 1 362 ? -35.011 11.083 23.274 1.00 72.25 362 GLU A O 1
ATOM 2814 N N . ALA A 1 363 ? -37.184 11.171 22.695 1.00 62.25 363 ALA A N 1
ATOM 2815 C CA . ALA A 1 363 ? -37.085 12.459 22.015 1.00 62.25 363 ALA A CA 1
ATOM 2816 C C . ALA A 1 363 ? -36.827 13.572 23.045 1.00 62.25 363 ALA A C 1
ATOM 2818 O O . ALA A 1 363 ? -37.576 13.702 24.014 1.00 62.25 363 ALA A O 1
ATOM 2819 N N . THR A 1 364 ? -35.787 14.375 22.828 1.00 61.59 364 THR A N 1
ATOM 2820 C CA . THR A 1 364 ? -35.453 15.546 23.657 1.00 61.59 364 THR A CA 1
ATOM 2821 C C . THR A 1 364 ? -35.595 16.835 22.849 1.00 61.59 364 THR A C 1
ATOM 2823 O O . THR A 1 364 ? -35.655 16.782 21.625 1.00 61.59 364 THR A O 1
ATOM 2826 N N . ASP A 1 365 ? -35.587 17.996 23.513 1.00 56.62 365 ASP A N 1
ATOM 2827 C CA . ASP A 1 365 ? -35.603 19.333 22.877 1.00 56.62 365 ASP A CA 1
ATOM 2828 C C . ASP A 1 365 ? -34.297 19.673 22.109 1.00 56.62 365 ASP A C 1
ATOM 2830 O O . ASP A 1 365 ? -34.038 20.831 21.798 1.00 56.62 365 ASP A O 1
ATOM 2834 N N . ASP A 1 366 ? -33.444 18.678 21.849 1.00 59.25 366 ASP A N 1
ATOM 2835 C CA . ASP A 1 366 ? -32.181 18.821 21.122 1.00 59.25 366 ASP A CA 1
ATOM 2836 C C . ASP A 1 366 ? -32.406 18.389 19.668 1.00 59.25 366 ASP A C 1
ATOM 2838 O O . ASP A 1 366 ? -32.814 17.250 19.418 1.00 59.25 366 ASP A O 1
ATOM 2842 N N . ASP A 1 367 ? -32.119 19.279 18.715 1.00 55.09 367 ASP A N 1
ATOM 2843 C CA . ASP A 1 367 ? -32.330 19.074 17.274 1.00 55.09 367 ASP A CA 1
ATOM 2844 C C . ASP A 1 367 ? -31.572 17.857 16.707 1.00 55.09 367 ASP A C 1
ATOM 2846 O O . ASP A 1 367 ? -31.854 17.390 15.598 1.00 55.09 367 ASP A O 1
ATOM 2850 N N . THR A 1 368 ? -30.612 17.312 17.462 1.00 51.19 368 THR A N 1
ATOM 2851 C CA . THR A 1 368 ? -29.829 16.125 17.091 1.00 51.19 368 THR A CA 1
ATOM 2852 C C . THR A 1 368 ? -30.435 14.795 17.566 1.00 51.19 368 THR A C 1
ATOM 2854 O O . THR A 1 368 ? -30.044 13.728 17.077 1.00 51.19 368 THR A O 1
ATOM 2857 N N . ASN A 1 369 ? -31.435 14.820 18.454 1.00 60.78 369 ASN A N 1
ATOM 2858 C CA . ASN A 1 369 ? -32.006 13.625 19.080 1.00 60.78 369 ASN A CA 1
ATOM 2859 C C . ASN A 1 369 ? -33.374 13.235 18.485 1.00 60.78 369 ASN A C 1
ATOM 2861 O O . ASN A 1 369 ? -34.402 13.156 19.163 1.00 60.78 369 ASN A O 1
ATOM 2865 N N . VAL A 1 370 ? -33.380 12.988 17.172 1.00 69.44 370 VAL A N 1
ATOM 2866 C CA . VAL A 1 370 ? -34.573 12.584 16.417 1.00 69.44 370 VAL A CA 1
ATOM 2867 C C . VAL A 1 370 ? -34.840 11.087 16.596 1.00 69.44 370 VAL A C 1
ATOM 2869 O O . VAL A 1 370 ? -33.951 10.259 16.393 1.00 69.44 370 VAL A O 1
ATOM 2872 N N . THR A 1 371 ? -36.078 10.729 16.943 1.00 79.75 371 THR A N 1
ATOM 2873 C CA . THR A 1 371 ? -36.512 9.330 17.061 1.00 79.75 371 THR A CA 1
ATOM 2874 C C . THR A 1 371 ? -37.245 8.861 15.790 1.00 79.75 371 THR A C 1
ATOM 2876 O O . THR A 1 371 ? -38.108 9.587 15.283 1.00 79.75 371 THR A O 1
ATOM 2879 N N . PRO A 1 372 ? -36.948 7.659 15.257 1.00 87.56 372 PRO A N 1
ATOM 2880 C CA . PRO A 1 372 ? -35.913 6.728 15.711 1.00 87.56 372 PRO A CA 1
ATOM 2881 C C . PRO A 1 372 ? -34.499 7.165 15.290 1.00 87.56 372 PRO A C 1
ATOM 2883 O O . PRO A 1 372 ? -34.313 7.773 14.237 1.00 87.56 372 PRO A O 1
ATOM 2886 N N . GLN A 1 373 ? -33.491 6.763 16.066 1.00 90.25 373 GLN A N 1
ATOM 2887 C CA . GLN A 1 373 ? -32.100 6.779 15.611 1.00 90.25 373 GLN A CA 1
ATOM 2888 C C . GLN A 1 373 ? -31.872 5.569 14.710 1.00 90.25 373 GLN A C 1
ATOM 2890 O O . GLN A 1 373 ? -32.211 4.441 15.072 1.00 90.25 373 GLN A O 1
ATOM 2895 N N . VAL A 1 374 ? -31.311 5.798 13.525 1.00 94.94 374 VAL A N 1
ATOM 2896 C CA . VAL A 1 374 ? -31.175 4.763 12.497 1.00 94.94 374 VAL A CA 1
ATOM 2897 C C . VAL A 1 374 ? -29.709 4.561 12.156 1.00 94.94 374 VAL A C 1
ATOM 2899 O O . VAL A 1 374 ? -28.959 5.517 11.960 1.00 94.94 374 VAL A O 1
ATOM 2902 N N . TYR A 1 375 ? -29.308 3.302 12.058 1.00 97.12 375 TYR A N 1
ATOM 2903 C CA . TYR A 1 375 ? -27.954 2.898 11.717 1.00 97.12 375 TYR A CA 1
ATOM 2904 C C . TYR A 1 375 ? -27.961 2.041 10.465 1.00 97.12 375 TYR A C 1
ATOM 2906 O O . TYR A 1 375 ? -28.926 1.330 10.195 1.00 97.12 375 TYR A O 1
ATOM 2914 N N . MET A 1 376 ? -26.855 2.077 9.735 1.00 97.88 376 MET A N 1
ATOM 2915 C CA . MET A 1 376 ? -26.591 1.243 8.574 1.00 97.88 376 MET A CA 1
ATOM 2916 C C . MET A 1 376 ? -25.240 0.544 8.747 1.00 97.88 376 MET A C 1
ATOM 2918 O O . MET A 1 376 ? -24.265 1.166 9.175 1.00 97.88 376 MET A O 1
ATOM 2922 N N . LYS A 1 377 ? -25.159 -0.738 8.373 1.00 97.94 377 LYS A N 1
ATOM 2923 C CA . LYS A 1 377 ? -23.888 -1.466 8.246 1.00 97.94 377 LYS A CA 1
ATOM 2924 C C . LYS A 1 377 ? -22.928 -0.678 7.350 1.00 97.94 377 LYS A C 1
ATOM 2926 O O . LYS A 1 377 ? -23.275 -0.340 6.218 1.00 97.94 377 LYS A O 1
ATOM 2931 N N . TYR A 1 378 ? -21.698 -0.447 7.803 1.00 97.69 378 TYR A N 1
ATOM 2932 C CA . TYR A 1 378 ? -20.677 0.277 7.034 1.00 97.69 378 TYR A CA 1
ATOM 2933 C C . TYR A 1 378 ? -20.485 -0.286 5.612 1.00 97.69 378 TYR A C 1
ATOM 2935 O O . TYR A 1 378 ? -20.366 0.465 4.645 1.00 97.69 378 TYR A O 1
ATOM 2943 N N . GLY A 1 379 ? -20.538 -1.612 5.454 1.00 96.75 379 GLY A N 1
ATOM 2944 C CA . GLY A 1 379 ? -20.448 -2.268 4.147 1.00 96.75 379 GLY A CA 1
ATOM 2945 C C . GLY A 1 379 ? -21.635 -1.978 3.218 1.00 96.75 379 GLY A C 1
ATOM 2946 O O . GLY A 1 379 ? -21.447 -1.857 2.008 1.00 96.75 379 GLY A O 1
ATOM 2947 N N . ALA A 1 380 ? -22.841 -1.781 3.761 1.00 97.12 380 ALA A N 1
ATOM 2948 C CA . ALA A 1 380 ? -24.015 -1.393 2.977 1.00 97.12 380 ALA A CA 1
ATOM 2949 C C . ALA A 1 380 ? -23.885 0.046 2.445 1.00 97.12 380 ALA A C 1
ATOM 2951 O O . ALA A 1 380 ? -24.219 0.301 1.286 1.00 97.12 380 ALA A O 1
ATOM 2952 N N . LEU A 1 381 ? -23.299 0.956 3.235 1.00 97.44 381 LEU A N 1
ATOM 2953 C CA . LEU A 1 381 ? -22.934 2.297 2.767 1.00 97.44 381 LEU A CA 1
ATOM 2954 C C . LEU A 1 381 ? -21.910 2.221 1.621 1.00 97.44 381 LEU A C 1
ATOM 2956 O O . LEU A 1 381 ? -22.078 2.896 0.605 1.00 97.44 381 LEU A O 1
ATOM 2960 N N . MET A 1 382 ? -20.881 1.371 1.738 1.00 96.31 382 MET A N 1
ATOM 2961 C CA . MET A 1 382 ? -19.889 1.184 0.666 1.00 96.31 382 MET A CA 1
ATOM 2962 C C . MET A 1 382 ? -20.531 0.632 -0.614 1.00 96.31 382 MET A C 1
ATOM 2964 O O . MET A 1 382 ? -20.249 1.122 -1.712 1.00 96.31 382 MET A O 1
ATOM 2968 N N . ALA A 1 383 ? -21.452 -0.328 -0.488 1.00 95.62 383 ALA A N 1
ATOM 2969 C CA . ALA A 1 383 ? -22.220 -0.849 -1.616 1.00 95.62 383 ALA A CA 1
ATOM 2970 C C . ALA A 1 383 ? -23.051 0.246 -2.301 1.00 95.62 383 ALA A C 1
ATOM 2972 O O . ALA A 1 383 ? -23.020 0.375 -3.532 1.00 95.62 383 ALA A O 1
ATOM 2973 N N . PHE A 1 384 ? -23.744 1.080 -1.519 1.00 95.38 384 PHE A N 1
ATOM 2974 C CA . PHE A 1 384 ? -24.499 2.215 -2.042 1.00 95.38 384 PHE A CA 1
ATOM 2975 C C . PHE A 1 384 ? -23.596 3.182 -2.820 1.00 95.38 384 PHE A C 1
ATOM 2977 O O . PHE A 1 384 ? -23.868 3.445 -3.998 1.00 95.38 384 PHE A O 1
ATOM 2984 N N . ILE A 1 385 ? -22.492 3.634 -2.210 1.00 94.06 385 ILE A N 1
ATOM 2985 C CA . ILE A 1 385 ? -21.521 4.547 -2.833 1.00 94.06 385 ILE A CA 1
ATOM 2986 C C . ILE A 1 385 ? -21.017 3.960 -4.157 1.00 94.06 385 ILE A C 1
ATOM 2988 O O . ILE A 1 385 ? -21.065 4.646 -5.180 1.00 94.06 385 ILE A O 1
ATOM 2992 N N . GLN A 1 386 ? -20.614 2.683 -4.177 1.00 91.94 386 GLN A N 1
ATOM 2993 C CA . GLN A 1 386 ? -20.142 2.018 -5.395 1.00 91.94 386 GLN A CA 1
ATOM 2994 C C . GLN A 1 386 ? -21.193 1.987 -6.504 1.00 91.94 386 GLN A C 1
ATOM 2996 O O . GLN A 1 386 ? -20.867 2.195 -7.671 1.00 91.94 386 GLN A O 1
ATOM 3001 N N . SER A 1 387 ? -22.453 1.737 -6.156 1.00 90.75 387 SER A N 1
ATOM 3002 C CA . SER A 1 387 ? -23.521 1.603 -7.147 1.00 90.75 387 SER A CA 1
ATOM 3003 C C . SER A 1 387 ? -24.045 2.934 -7.699 1.00 90.75 387 SER A C 1
ATOM 3005 O O . SER A 1 387 ? -24.520 2.965 -8.838 1.00 90.75 387 SER A O 1
ATOM 3007 N N . LYS A 1 388 ? -24.017 4.017 -6.905 1.00 89.38 388 LYS A N 1
ATOM 3008 C CA . LYS A 1 388 ? -24.678 5.291 -7.245 1.00 89.38 388 LYS A CA 1
ATOM 3009 C C . LYS A 1 388 ? -23.730 6.457 -7.480 1.00 89.38 388 LYS A C 1
ATOM 3011 O O . LYS A 1 388 ? -24.097 7.353 -8.237 1.00 89.38 388 LYS A O 1
ATOM 3016 N N . LEU A 1 389 ? -22.562 6.470 -6.840 1.00 88.75 389 LEU A N 1
ATOM 3017 C CA . LEU A 1 389 ? -21.677 7.640 -6.824 1.00 88.75 389 LEU A CA 1
ATOM 3018 C C . LEU A 1 389 ? -20.389 7.439 -7.636 1.00 88.75 389 LEU A C 1
ATOM 3020 O O . LEU A 1 389 ? -19.787 8.418 -8.072 1.00 88.75 389 LEU A O 1
ATOM 3024 N N . LEU A 1 390 ? -19.965 6.194 -7.878 1.00 87.50 390 LEU A N 1
ATOM 3025 C CA . LEU A 1 390 ? -18.737 5.913 -8.631 1.00 87.50 390 LEU A CA 1
ATOM 3026 C C . LEU A 1 390 ? -18.952 5.883 -10.154 1.00 87.50 390 LEU A C 1
ATOM 3028 O O . LEU A 1 390 ? -20.040 5.621 -10.670 1.00 87.50 390 LEU A O 1
ATOM 3032 N N . LEU A 1 391 ? -17.871 6.145 -10.893 1.00 84.94 391 LEU A N 1
ATOM 3033 C CA . LEU A 1 391 ? -17.853 6.146 -12.358 1.00 84.94 391 LEU A CA 1
ATOM 3034 C C . LEU A 1 391 ? -17.726 4.724 -12.919 1.00 84.94 391 LEU A C 1
ATOM 3036 O O . LEU A 1 391 ? -17.077 3.868 -12.321 1.00 84.94 391 LEU A O 1
ATOM 3040 N N . TYR A 1 392 ? -18.275 4.488 -14.113 1.00 83.50 392 TYR A N 1
ATOM 3041 C CA . TYR A 1 392 ? -18.165 3.212 -14.825 1.00 83.50 392 TYR A CA 1
ATOM 3042 C C . TYR A 1 392 ? -17.933 3.406 -16.327 1.00 83.50 392 TYR A C 1
ATOM 3044 O O . TYR A 1 392 ? -18.366 4.385 -16.943 1.00 83.50 392 TYR A O 1
ATOM 3052 N N . SER A 1 393 ? -17.258 2.437 -16.940 1.00 80.19 393 SER A N 1
ATOM 3053 C CA . SER A 1 393 ? -17.041 2.371 -18.382 1.00 80.19 393 SER A CA 1
ATOM 3054 C C . SER A 1 393 ? -18.304 1.886 -19.088 1.00 80.19 393 SER A C 1
ATOM 3056 O O . SER A 1 393 ? -18.809 0.797 -18.820 1.00 80.19 393 SER A O 1
ATOM 3058 N N . LYS A 1 394 ? -18.806 2.663 -20.054 1.00 76.50 394 LYS A N 1
ATOM 3059 C CA . LYS A 1 394 ? -19.964 2.253 -20.871 1.00 76.50 394 LYS A CA 1
ATOM 3060 C C . LYS A 1 394 ? -19.658 1.065 -21.787 1.00 76.50 394 LYS A C 1
ATOM 3062 O O . LYS A 1 394 ? -20.567 0.304 -22.104 1.00 76.50 394 LYS A O 1
ATOM 3067 N N . THR A 1 395 ? -18.406 0.924 -22.222 1.00 76.00 395 THR A N 1
ATOM 3068 C CA . THR A 1 395 ? -17.993 -0.108 -23.183 1.00 76.00 395 THR A CA 1
ATOM 3069 C C . THR A 1 395 ? -17.814 -1.456 -22.497 1.00 76.00 395 THR A C 1
ATOM 3071 O O . THR A 1 395 ? -18.378 -2.449 -22.945 1.00 76.00 395 THR A O 1
ATOM 3074 N N . THR A 1 396 ? -17.063 -1.482 -21.394 1.00 76.12 396 THR A N 1
ATOM 3075 C CA . THR A 1 396 ? -16.747 -2.715 -20.654 1.00 76.12 396 THR A CA 1
ATOM 3076 C C . THR A 1 396 ? -17.757 -3.015 -19.549 1.00 76.12 396 THR A C 1
ATOM 3078 O O . THR A 1 396 ? -17.752 -4.116 -19.017 1.00 76.12 396 THR A O 1
ATOM 3081 N N . LYS A 1 397 ? -18.646 -2.064 -19.217 1.00 82.50 397 LYS A N 1
ATOM 3082 C CA . LYS A 1 397 ? -19.640 -2.147 -18.128 1.00 82.50 397 LYS A CA 1
ATOM 3083 C C . LYS A 1 397 ? -19.034 -2.342 -16.734 1.00 82.50 397 LYS A C 1
ATOM 3085 O O . LYS A 1 397 ? -19.743 -2.730 -15.815 1.00 82.50 397 LYS A O 1
ATOM 3090 N N . THR A 1 398 ? -17.752 -2.042 -16.566 1.00 84.00 398 THR A N 1
ATOM 3091 C CA . THR A 1 398 ? -17.024 -2.166 -15.299 1.00 84.00 398 THR A CA 1
ATOM 3092 C C . THR A 1 398 ? -16.947 -0.816 -14.576 1.00 84.00 398 THR A C 1
ATOM 3094 O O . THR A 1 398 ? -16.815 0.214 -15.252 1.00 84.00 398 THR A O 1
ATOM 3097 N N . PRO A 1 399 ? -16.989 -0.776 -13.230 1.00 85.31 399 PRO A N 1
ATOM 3098 C CA . PRO A 1 399 ? -16.617 0.409 -12.457 1.00 85.31 399 PRO A CA 1
ATOM 3099 C C . PRO A 1 399 ? -15.197 0.880 -12.799 1.00 85.31 399 PRO A C 1
ATOM 3101 O O . PRO A 1 399 ? -14.383 0.112 -13.308 1.00 85.31 399 PRO A O 1
ATOM 3104 N N . VAL A 1 400 ? -14.888 2.152 -12.557 1.00 82.69 400 VAL A N 1
ATOM 3105 C CA . VAL A 1 400 ? -13.502 2.645 -12.635 1.00 82.69 400 VAL A CA 1
ATOM 3106 C C . VAL A 1 400 ? -12.703 2.165 -11.422 1.00 82.69 400 VAL A C 1
ATOM 3108 O O . VAL A 1 400 ? -11.540 1.799 -11.572 1.00 82.69 400 VAL A O 1
ATOM 3111 N N . ILE A 1 401 ? -13.356 2.128 -10.257 1.00 85.06 401 ILE A N 1
ATOM 3112 C CA . ILE A 1 401 ? -12.813 1.697 -8.969 1.00 85.06 401 ILE A CA 1
ATOM 3113 C C . ILE A 1 401 ? -13.892 0.951 -8.168 1.00 85.06 401 ILE A C 1
ATOM 3115 O O . ILE A 1 401 ? -15.081 1.236 -8.327 1.00 85.06 401 ILE A O 1
ATOM 3119 N N . THR A 1 402 ? -13.489 0.011 -7.312 1.00 89.06 402 THR A N 1
ATOM 3120 C CA . THR A 1 402 ? -14.384 -0.728 -6.396 1.00 89.06 402 THR A CA 1
ATOM 3121 C C . THR A 1 402 ? -13.905 -0.643 -4.943 1.00 89.06 402 THR A C 1
ATOM 3123 O O . THR A 1 402 ? -12.752 -0.307 -4.697 1.00 89.06 402 THR A O 1
ATOM 3126 N N . PHE A 1 403 ? -14.733 -0.982 -3.958 1.00 91.00 403 PHE A N 1
ATOM 3127 C CA . PHE A 1 403 ? -14.253 -1.222 -2.589 1.00 91.00 403 PHE A CA 1
ATOM 3128 C C . PHE A 1 403 ? -13.675 -2.633 -2.462 1.00 91.00 403 PHE A C 1
ATOM 3130 O O . PHE A 1 403 ? -14.181 -3.571 -3.076 1.00 91.00 403 PHE A O 1
ATOM 3137 N N . ASP A 1 404 ? -12.613 -2.800 -1.675 1.00 89.00 404 ASP A N 1
ATOM 3138 C CA . ASP A 1 404 ? -12.039 -4.113 -1.357 1.00 89.00 404 ASP A CA 1
ATOM 3139 C C . ASP A 1 404 ? -12.806 -4.776 -0.204 1.00 89.00 404 ASP A C 1
ATOM 3141 O O . ASP A 1 404 ? -12.239 -5.081 0.838 1.00 89.00 404 ASP A O 1
ATOM 3145 N N . MET A 1 405 ? -14.117 -4.944 -0.388 1.00 91.00 405 MET A N 1
ATOM 3146 C CA . MET A 1 405 ? -15.049 -5.605 0.528 1.00 91.00 405 MET A CA 1
ATOM 3147 C C . MET A 1 405 ? -15.871 -6.641 -0.233 1.00 91.00 405 MET A C 1
ATOM 3149 O O . MET A 1 405 ? -16.150 -6.462 -1.423 1.00 91.00 405 MET A O 1
ATOM 3153 N N . ASP A 1 406 ? -16.299 -7.694 0.457 1.00 91.44 406 ASP A N 1
ATOM 3154 C CA . ASP A 1 406 ? -17.317 -8.603 -0.061 1.00 91.44 406 ASP A CA 1
ATOM 3155 C C . ASP A 1 406 ? -18.690 -7.920 -0.015 1.00 91.44 406 ASP A C 1
ATOM 3157 O O . ASP A 1 406 ? -19.479 -8.081 0.911 1.00 91.44 406 ASP A O 1
ATOM 3161 N N . LEU A 1 407 ? -18.954 -7.087 -1.023 1.00 93.00 407 LEU A N 1
ATOM 3162 C CA . LEU A 1 407 ? -20.229 -6.392 -1.173 1.00 93.00 407 LEU A CA 1
ATOM 3163 C C . LEU A 1 407 ? -21.353 -7.324 -1.650 1.00 93.00 407 LEU A C 1
ATOM 3165 O O . LEU A 1 407 ? -22.494 -6.875 -1.735 1.00 93.00 407 LEU A O 1
ATOM 3169 N N . ASP A 1 408 ? -21.071 -8.586 -1.977 1.00 88.88 408 ASP A N 1
ATOM 3170 C CA . ASP A 1 408 ? -22.119 -9.568 -2.255 1.00 88.88 408 ASP A CA 1
ATOM 3171 C C . ASP A 1 408 ? -22.637 -10.189 -0.950 1.00 88.88 408 ASP A C 1
ATOM 3173 O O . ASP A 1 408 ? -23.838 -10.436 -0.829 1.00 88.88 408 ASP A O 1
ATOM 3177 N N . ASP A 1 409 ? -21.747 -10.394 0.026 1.00 91.44 409 ASP A N 1
ATOM 3178 C CA . ASP A 1 409 ? -22.047 -10.992 1.325 1.00 91.44 409 ASP A CA 1
ATOM 3179 C C . ASP A 1 409 ? -21.271 -10.307 2.465 1.00 91.44 409 ASP A C 1
ATOM 3181 O O . ASP A 1 409 ? -20.179 -10.715 2.870 1.00 91.44 409 ASP A O 1
ATOM 3185 N N . LEU A 1 410 ? -21.883 -9.262 3.032 1.00 93.25 410 LEU A N 1
ATOM 3186 C CA . LEU A 1 410 ? -21.272 -8.459 4.097 1.00 93.25 410 LEU A CA 1
ATOM 3187 C C . LEU A 1 410 ? -20.955 -9.270 5.361 1.00 93.25 410 LEU A C 1
ATOM 3189 O O . LEU A 1 410 ? -20.063 -8.889 6.121 1.00 93.25 410 LEU A O 1
ATOM 3193 N N . ASP A 1 411 ? -21.678 -10.361 5.606 1.00 91.94 411 ASP A N 1
ATOM 3194 C CA . ASP A 1 411 ? -21.560 -11.175 6.817 1.00 91.94 411 ASP A CA 1
ATOM 3195 C C . ASP A 1 411 ? -20.365 -12.139 6.744 1.00 91.94 411 ASP A C 1
ATOM 3197 O O . ASP A 1 411 ? -19.832 -12.570 7.774 1.00 91.94 411 ASP A O 1
ATOM 3201 N N . ASN A 1 412 ? -19.888 -12.412 5.527 1.00 90.19 412 ASN A N 1
ATOM 3202 C CA . ASN A 1 412 ? -18.691 -13.200 5.251 1.00 90.19 412 ASN A CA 1
ATOM 3203 C C . ASN A 1 412 ? -17.483 -12.362 4.803 1.00 90.19 412 ASN A C 1
ATOM 3205 O O . ASN A 1 412 ? -16.431 -12.933 4.517 1.00 90.19 412 ASN A O 1
ATOM 3209 N N . ASP A 1 413 ? -17.590 -11.030 4.834 1.00 90.31 413 ASP A N 1
ATOM 3210 C CA . ASP A 1 413 ? -16.479 -10.131 4.528 1.00 90.31 413 ASP A CA 1
ATOM 3211 C C . ASP A 1 413 ? -15.260 -10.370 5.445 1.00 90.31 413 ASP A C 1
ATOM 3213 O O . ASP A 1 413 ? -15.378 -10.634 6.648 1.00 90.31 413 ASP A O 1
ATOM 3217 N N . ASP A 1 414 ? -14.069 -10.272 4.852 1.00 86.25 414 ASP A N 1
ATOM 3218 C CA . ASP A 1 414 ? -12.783 -10.522 5.511 1.00 86.25 414 ASP A CA 1
ATOM 3219 C C . ASP A 1 414 ? -12.047 -9.215 5.902 1.00 86.25 414 ASP A C 1
ATOM 3221 O O . ASP A 1 414 ? -10.891 -9.272 6.330 1.00 86.25 414 ASP A O 1
ATOM 3225 N N . ASN A 1 415 ? -12.673 -8.032 5.790 1.00 87.12 415 ASN A N 1
ATOM 3226 C CA . ASN A 1 415 ? -12.094 -6.791 6.319 1.00 87.12 415 ASN A CA 1
ATOM 3227 C C . ASN A 1 415 ? -12.336 -6.710 7.824 1.00 87.12 415 ASN A C 1
ATOM 3229 O O . ASN A 1 415 ? -13.469 -6.556 8.287 1.00 87.12 415 ASN A O 1
ATOM 3233 N N . VAL A 1 416 ? -11.251 -6.772 8.593 1.00 87.12 416 VAL A N 1
ATOM 3234 C CA . VAL A 1 416 ? -11.304 -6.803 10.055 1.00 87.12 416 VAL A CA 1
ATOM 3235 C C . VAL A 1 416 ? -10.602 -5.606 10.685 1.00 87.12 416 VAL A C 1
ATOM 3237 O O . VAL A 1 416 ? -9.594 -5.118 10.175 1.00 87.12 416 VAL A O 1
ATOM 3240 N N . ILE A 1 417 ? -11.134 -5.174 11.822 1.00 89.12 417 ILE A N 1
ATOM 3241 C CA . ILE A 1 417 ? -10.542 -4.193 12.731 1.00 89.12 417 ILE A CA 1
ATOM 3242 C C . ILE A 1 417 ? -10.194 -4.862 14.060 1.00 89.12 417 ILE A C 1
ATOM 3244 O O . ILE A 1 417 ? -10.751 -5.913 14.405 1.00 89.12 417 ILE A O 1
ATOM 3248 N N . LEU A 1 418 ? -9.281 -4.248 14.816 1.00 86.50 418 LEU A N 1
ATOM 3249 C CA . LEU A 1 418 ? -9.006 -4.681 16.185 1.00 86.50 418 LEU A CA 1
ATOM 3250 C C . LEU A 1 418 ? -10.283 -4.565 17.030 1.00 86.50 418 LEU A C 1
ATOM 3252 O O . LEU A 1 418 ? -10.990 -3.563 16.974 1.00 86.50 418 LEU A O 1
ATOM 3256 N N . THR A 1 419 ? -10.565 -5.566 17.849 1.00 89.25 419 THR A N 1
ATOM 3257 C CA . THR A 1 419 ? -11.494 -5.410 18.970 1.00 89.25 419 THR A CA 1
ATOM 3258 C C . THR A 1 419 ? -10.966 -6.151 20.190 1.00 89.25 419 THR A C 1
ATOM 3260 O O . THR A 1 419 ? -9.898 -6.762 20.130 1.00 89.25 419 THR A O 1
ATOM 3263 N N . PHE A 1 420 ? -11.652 -6.060 21.321 1.00 88.00 420 PHE A N 1
ATOM 3264 C CA . PHE A 1 420 ? -11.335 -6.835 22.514 1.00 88.00 420 PHE A CA 1
ATOM 3265 C C . PHE A 1 420 ? -12.540 -6.903 23.456 1.00 88.00 420 PHE A C 1
ATOM 3267 O O . PHE A 1 420 ? -13.398 -6.013 23.436 1.00 88.00 420 PHE A O 1
ATOM 3274 N N . PRO A 1 421 ? -12.606 -7.924 24.331 1.00 90.31 421 PRO A N 1
ATOM 3275 C CA . PRO A 1 421 ? -13.617 -7.970 25.377 1.00 90.31 421 PRO A CA 1
ATOM 3276 C C . PRO A 1 421 ? -13.552 -6.708 26.237 1.00 90.31 421 PRO A C 1
ATOM 3278 O O . PRO A 1 421 ? -12.475 -6.311 26.677 1.00 90.31 421 PRO A O 1
ATOM 3281 N N . GLY A 1 422 ? -14.701 -6.087 26.484 1.00 91.12 422 GLY A N 1
ATOM 3282 C CA . GLY A 1 422 ? -14.810 -4.813 27.191 1.00 91.12 422 GLY A CA 1
ATOM 3283 C C . GLY A 1 422 ? -14.895 -3.579 26.306 1.00 91.12 422 GLY A C 1
ATOM 3284 O O . GLY A 1 422 ? -15.163 -2.503 26.837 1.00 91.12 422 GLY A O 1
ATOM 3285 N N . GLN A 1 423 ? -14.681 -3.716 24.995 1.00 93.19 423 GLN A N 1
ATOM 3286 C CA . GLN A 1 423 ? -14.869 -2.624 24.048 1.00 93.19 423 GLN A CA 1
ATOM 3287 C C . GLN A 1 423 ? -16.358 -2.430 23.742 1.00 93.19 423 GLN A C 1
ATOM 3289 O O . GLN A 1 423 ? -17.091 -3.388 23.497 1.00 93.19 423 GLN A O 1
ATOM 3294 N N . PHE A 1 424 ? -16.792 -1.174 23.736 1.00 94.75 424 PHE A N 1
ATOM 3295 C CA . PHE A 1 424 ? -18.131 -0.741 23.347 1.00 94.75 424 PHE A CA 1
ATOM 3296 C C . PHE A 1 424 ? -18.045 0.650 22.699 1.00 94.75 424 PHE A C 1
ATOM 3298 O O . PHE A 1 424 ? -16.997 1.302 22.748 1.00 94.75 424 PHE A O 1
ATOM 3305 N N . SER A 1 425 ? -19.139 1.121 22.093 1.00 96.00 425 SER A N 1
ATOM 3306 C CA . SER A 1 425 ? -19.201 2.489 21.567 1.00 96.00 425 SER A CA 1
ATOM 3307 C C . SER A 1 425 ? -19.480 3.491 22.688 1.00 96.00 425 SER A C 1
ATOM 3309 O O . SER A 1 425 ? -20.515 3.437 23.351 1.00 96.00 425 SER A O 1
ATOM 3311 N N . GLY A 1 426 ? -18.561 4.423 22.904 1.00 95.19 426 GLY A N 1
ATOM 3312 C CA . GLY A 1 426 ? -18.723 5.519 23.854 1.00 95.19 426 GLY A CA 1
ATOM 3313 C C . GLY A 1 426 ? -19.653 6.626 23.354 1.00 95.19 426 GLY A C 1
ATOM 3314 O O . GLY A 1 426 ? -20.077 7.447 24.157 1.00 95.19 426 GLY A O 1
ATOM 3315 N N . ASP A 1 427 ? -19.984 6.640 22.057 1.00 95.50 427 ASP A N 1
ATOM 3316 C CA . ASP A 1 427 ? -20.936 7.584 21.470 1.00 95.50 427 ASP A CA 1
ATOM 3317 C C . ASP A 1 427 ? -21.871 6.866 20.476 1.00 95.50 427 ASP A C 1
ATOM 3319 O O . ASP A 1 427 ? -21.525 6.679 19.300 1.00 95.50 427 ASP A O 1
ATOM 3323 N N . PRO A 1 428 ? -23.068 6.442 20.918 1.00 94.00 428 PRO A N 1
ATOM 3324 C CA . PRO A 1 428 ? -24.019 5.752 20.055 1.00 94.00 428 PRO A CA 1
ATOM 3325 C C . PRO A 1 428 ? -24.584 6.665 18.965 1.00 94.00 428 PRO A C 1
ATOM 3327 O O . PRO A 1 428 ? -25.107 6.152 17.984 1.00 94.00 428 PRO A O 1
ATOM 3330 N N . ARG A 1 429 ? -24.461 7.995 19.055 1.00 93.50 429 ARG A N 1
ATOM 3331 C CA . ARG A 1 429 ? -24.879 8.896 17.965 1.00 93.50 429 ARG A CA 1
ATOM 3332 C C . ARG A 1 429 ? -23.968 8.769 16.744 1.00 93.50 429 ARG A C 1
ATOM 3334 O O . ARG A 1 429 ? -24.335 9.220 15.669 1.00 93.50 429 ARG A O 1
ATOM 3341 N N . VAL A 1 430 ? -22.802 8.134 16.897 1.00 96.31 430 VAL A N 1
ATOM 3342 C CA . VAL A 1 430 ? -21.831 7.874 15.828 1.00 96.31 430 VAL A CA 1
ATOM 3343 C C . VAL A 1 430 ? -21.957 6.445 15.307 1.00 96.31 430 VAL A C 1
ATOM 3345 O O . VAL A 1 430 ? -22.224 6.230 14.124 1.00 96.31 430 VAL A O 1
ATOM 3348 N N . CYS A 1 431 ? -21.748 5.450 16.174 1.00 97.56 431 CYS A N 1
ATOM 3349 C CA . CYS A 1 431 ? -21.788 4.041 15.782 1.00 97.56 431 CYS A CA 1
ATOM 3350 C C . CYS A 1 431 ? -22.111 3.101 16.948 1.00 97.56 431 CYS A C 1
ATOM 3352 O O . CYS A 1 431 ? -22.045 3.493 18.112 1.00 97.56 431 CYS A O 1
ATOM 3354 N N . LEU A 1 432 ? -22.433 1.847 16.629 1.00 97.44 432 LEU A N 1
ATOM 3355 C CA . LEU A 1 432 ? -22.679 0.762 17.574 1.00 97.44 432 LEU A CA 1
ATOM 3356 C C . LEU A 1 432 ? -21.966 -0.524 17.129 1.00 97.44 432 LEU A C 1
ATOM 3358 O O . LEU A 1 432 ? -21.905 -0.848 15.939 1.00 97.44 432 LEU A O 1
ATOM 3362 N N . ILE A 1 433 ? -21.466 -1.269 18.115 1.00 96.69 433 ILE A N 1
ATOM 3363 C CA . ILE A 1 433 ? -20.914 -2.624 17.985 1.00 96.69 433 ILE A CA 1
ATOM 3364 C C . ILE A 1 433 ? -21.418 -3.477 19.161 1.00 96.69 433 ILE A C 1
ATOM 3366 O O . ILE A 1 433 ? -21.700 -2.914 20.225 1.00 96.69 433 ILE A O 1
ATOM 3370 N N . PRO A 1 434 ? -21.539 -4.808 19.016 1.00 95.69 434 PRO A N 1
ATOM 3371 C CA . PRO A 1 434 ? -21.807 -5.670 20.162 1.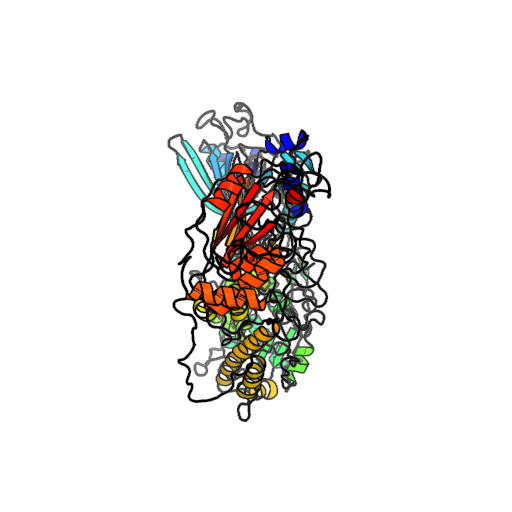00 95.69 434 PRO A CA 1
ATOM 3372 C C . PRO A 1 434 ? -20.635 -5.651 21.152 1.00 95.69 434 PRO A C 1
ATOM 3374 O O . PRO A 1 434 ? -19.477 -5.558 20.748 1.00 95.69 434 PRO A O 1
ATOM 3377 N N . TYR A 1 435 ? -20.938 -5.792 22.443 1.00 94.31 435 TYR A N 1
ATOM 3378 C CA . TYR A 1 435 ? -19.950 -5.783 23.527 1.00 94.31 435 TYR A CA 1
ATOM 3379 C C . TYR A 1 435 ? -20.068 -7.004 24.453 1.00 94.31 435 TYR A C 1
ATOM 3381 O O . TYR A 1 435 ? -21.120 -7.647 24.555 1.00 94.31 435 TYR A O 1
ATOM 3389 N N . SER A 1 436 ? -18.972 -7.323 25.149 1.00 93.62 436 SER A N 1
ATOM 3390 C CA . SER A 1 436 ? -18.860 -8.458 26.076 1.00 93.62 436 SER A CA 1
ATOM 3391 C C . SER A 1 436 ? -18.025 -8.121 27.314 1.00 93.62 436 SER A C 1
ATOM 3393 O O . SER A 1 436 ? -17.217 -7.196 27.285 1.00 93.62 436 SER A O 1
ATOM 3395 N N . ASN A 1 437 ? -18.161 -8.918 28.375 1.00 92.19 437 ASN A N 1
ATOM 3396 C CA . ASN A 1 437 ? -17.407 -8.743 29.623 1.00 92.19 437 ASN A CA 1
ATOM 3397 C C . ASN A 1 437 ? -15.904 -8.989 29.448 1.00 92.19 437 ASN A C 1
ATOM 3399 O O . ASN A 1 437 ? -15.478 -9.722 28.554 1.00 92.19 437 ASN A O 1
ATOM 3403 N N . VAL A 1 438 ? -15.112 -8.418 30.356 1.00 87.44 438 VAL A N 1
ATOM 3404 C CA . VAL A 1 438 ? -13.656 -8.592 30.420 1.00 87.44 438 VAL A CA 1
ATOM 3405 C C . VAL A 1 438 ? -13.322 -9.642 31.471 1.00 87.44 438 VAL A C 1
ATOM 3407 O O . VAL A 1 438 ? -13.770 -9.543 32.611 1.00 87.44 438 VAL A O 1
ATOM 3410 N N . ALA A 1 439 ? -12.513 -10.641 31.116 1.00 83.88 439 ALA A N 1
ATOM 3411 C CA . ALA A 1 439 ? -12.055 -11.645 32.078 1.00 83.88 439 ALA A CA 1
ATOM 3412 C C . ALA A 1 439 ? -10.896 -11.130 32.953 1.00 83.88 439 ALA A C 1
ATOM 3414 O O . ALA A 1 439 ? -10.830 -11.430 34.146 1.00 83.88 439 ALA A O 1
ATOM 3415 N N . LEU A 1 440 ? -9.979 -10.360 32.358 1.00 76.56 440 LEU A N 1
ATOM 3416 C CA . LEU A 1 440 ? -8.750 -9.865 32.980 1.00 76.56 440 LEU A CA 1
ATOM 3417 C C . LEU A 1 440 ? -8.474 -8.422 32.512 1.00 76.56 440 LEU A C 1
ATOM 3419 O O . LEU A 1 440 ? -8.117 -8.238 31.350 1.00 76.56 440 LEU A O 1
ATOM 3423 N N . PRO A 1 441 ? -8.621 -7.406 33.382 1.00 80.31 441 PRO A N 1
ATOM 3424 C CA . PRO A 1 441 ? -9.211 -7.483 34.717 1.00 80.31 441 PRO A CA 1
ATOM 3425 C C . PRO A 1 441 ? -10.684 -7.907 34.641 1.00 80.31 441 PRO A C 1
ATOM 3427 O O . PRO A 1 441 ? -11.363 -7.583 33.677 1.00 80.31 441 PRO A O 1
ATOM 3430 N N . ALA A 1 442 ? -11.186 -8.610 35.660 1.00 87.56 442 ALA A N 1
ATOM 3431 C CA . ALA A 1 442 ? -12.606 -8.961 35.724 1.00 87.56 442 ALA A CA 1
ATOM 3432 C C . ALA A 1 442 ? -13.462 -7.684 35.791 1.00 87.56 442 ALA A C 1
ATOM 3434 O O . ALA A 1 442 ? -13.445 -6.997 36.818 1.00 87.56 442 ALA A O 1
ATOM 3435 N N . ILE A 1 443 ? -14.147 -7.365 34.691 1.00 89.56 443 ILE A N 1
ATOM 3436 C CA .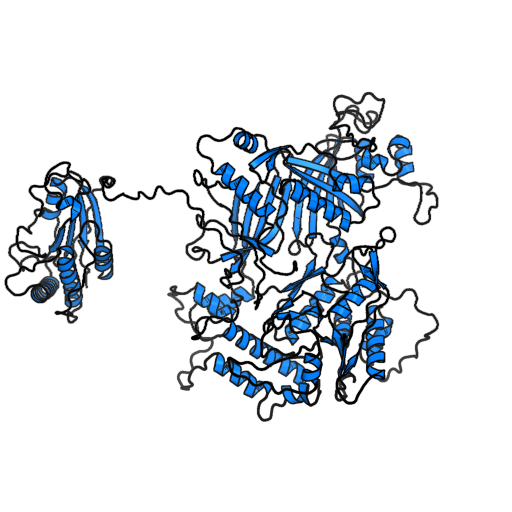 ILE A 1 443 ? -15.075 -6.238 34.549 1.00 89.56 443 ILE A CA 1
ATOM 3437 C C . ILE A 1 443 ? -16.362 -6.781 33.932 1.00 89.56 443 ILE A C 1
ATOM 3439 O O . ILE A 1 443 ? -16.368 -7.255 32.791 1.00 89.56 443 ILE A O 1
ATOM 3443 N N . ASP A 1 444 ? -17.449 -6.691 34.692 1.00 89.94 444 ASP A N 1
ATOM 3444 C CA . ASP A 1 444 ? -18.777 -7.111 34.263 1.00 89.94 444 ASP A CA 1
ATOM 3445 C C . ASP A 1 444 ? -19.534 -5.920 33.678 1.00 89.94 444 ASP A C 1
ATOM 3447 O O . ASP A 1 444 ? -19.917 -4.998 34.399 1.00 89.94 444 ASP A O 1
ATOM 3451 N N . ILE A 1 445 ? -19.742 -5.938 32.361 1.00 91.38 445 ILE A N 1
ATOM 3452 C CA . ILE A 1 445 ? -20.506 -4.904 31.669 1.00 91.38 445 ILE A CA 1
ATOM 3453 C C . ILE A 1 445 ? -21.990 -5.295 31.713 1.00 91.38 445 ILE A C 1
ATOM 3455 O O . ILE A 1 445 ? -22.334 -6.404 31.291 1.00 91.38 445 ILE A O 1
ATOM 3459 N N . PRO A 1 446 ? -22.891 -4.423 32.207 1.00 91.06 446 PRO A N 1
ATOM 3460 C CA . PRO A 1 446 ? -24.324 -4.688 32.176 1.00 91.06 446 PRO A CA 1
ATOM 3461 C C . PRO A 1 446 ? -24.809 -4.948 30.748 1.00 91.06 446 PRO A C 1
ATOM 3463 O O . PRO A 1 446 ? -24.494 -4.198 29.828 1.00 91.06 446 PRO A O 1
ATOM 3466 N N . ASN A 1 447 ? -25.578 -6.016 30.558 1.00 92.31 447 ASN A N 1
ATOM 3467 C CA . ASN A 1 447 ? -26.063 -6.418 29.244 1.00 92.31 447 ASN A CA 1
ATOM 3468 C C . ASN A 1 447 ? -27.526 -6.002 29.053 1.00 92.31 447 ASN A C 1
ATOM 3470 O O . ASN A 1 447 ? -28.405 -6.513 29.747 1.00 92.31 447 ASN A O 1
ATOM 3474 N N . TYR A 1 448 ? -27.775 -5.112 28.093 1.00 92.62 448 TYR A N 1
ATOM 3475 C CA . TYR A 1 448 ? -29.098 -4.541 27.810 1.00 92.62 448 TYR A CA 1
ATOM 3476 C C . TYR A 1 448 ? -29.687 -5.042 26.476 1.00 92.62 448 TYR A C 1
ATOM 3478 O O . TYR A 1 448 ? -28.935 -5.553 25.643 1.00 92.62 448 TYR A O 1
ATOM 3486 N N . PRO A 1 449 ? -31.009 -4.887 26.226 1.00 91.94 449 PRO A N 1
ATOM 3487 C CA . PRO A 1 449 ? -31.675 -5.428 25.033 1.00 91.94 449 PRO A CA 1
ATOM 3488 C C . PRO A 1 449 ? -31.035 -5.025 23.699 1.00 91.94 449 PRO A C 1
ATOM 3490 O O . PRO A 1 449 ? -30.948 -5.843 22.787 1.00 91.94 449 PRO A O 1
ATOM 3493 N N . ILE A 1 450 ? -30.522 -3.794 23.595 1.00 92.38 450 ILE A N 1
ATOM 3494 C CA . ILE A 1 450 ? -29.824 -3.327 22.391 1.00 92.38 450 ILE A CA 1
ATOM 3495 C C . ILE A 1 450 ? -28.581 -4.174 22.071 1.00 92.38 450 ILE A C 1
ATOM 3497 O O . ILE A 1 450 ? -28.296 -4.424 20.903 1.00 92.38 450 ILE A O 1
ATOM 3501 N N . ASN A 1 451 ? -27.869 -4.680 23.085 1.00 95.38 451 ASN A N 1
ATOM 3502 C CA . ASN A 1 451 ? -26.697 -5.530 22.875 1.00 95.38 451 ASN A CA 1
ATOM 3503 C C . ASN A 1 451 ? -27.074 -6.930 22.385 1.00 95.38 451 ASN A C 1
ATOM 3505 O O . ASN A 1 451 ? -26.330 -7.514 21.606 1.00 95.38 451 ASN A O 1
ATOM 3509 N N . GLU A 1 452 ? -28.224 -7.467 22.803 1.00 94.25 452 GLU A N 1
ATOM 3510 C CA . GLU A 1 452 ? -28.709 -8.755 22.289 1.00 94.25 452 GLU A CA 1
ATOM 3511 C C . GLU A 1 452 ? -28.973 -8.679 20.785 1.00 94.25 452 GLU A C 1
ATOM 3513 O O . GLU A 1 452 ? -28.533 -9.550 20.043 1.00 94.25 452 GLU A O 1
ATOM 3518 N N . ILE A 1 453 ? -29.565 -7.578 20.321 1.00 93.44 453 ILE A N 1
ATOM 3519 C CA . ILE A 1 453 ? -29.799 -7.339 18.892 1.00 93.44 453 ILE A CA 1
ATOM 3520 C C . ILE A 1 453 ? -28.480 -7.114 18.146 1.00 93.44 453 ILE A C 1
ATOM 3522 O O . ILE A 1 453 ? -28.273 -7.654 17.062 1.00 93.44 453 ILE A O 1
ATOM 3526 N N . LEU A 1 454 ? -27.541 -6.361 18.726 1.00 94.44 454 LEU A N 1
ATOM 3527 C CA . LEU A 1 454 ? -26.220 -6.171 18.122 1.00 94.44 454 LEU A CA 1
ATOM 3528 C C . LEU A 1 454 ? -25.442 -7.493 18.003 1.00 94.44 454 LEU A C 1
ATOM 3530 O O . LEU A 1 454 ? -24.678 -7.655 17.054 1.00 94.44 454 LEU A O 1
ATOM 3534 N N . LYS A 1 455 ? -25.639 -8.459 18.910 1.00 93.38 455 LYS A N 1
ATOM 3535 C CA . LYS A 1 455 ? -25.036 -9.803 18.812 1.00 93.38 455 LYS A CA 1
ATOM 3536 C C . LYS A 1 455 ? -25.622 -10.653 17.685 1.00 93.38 455 LYS A C 1
ATOM 3538 O O . LYS A 1 455 ? -24.957 -11.593 17.257 1.00 93.38 455 LYS A O 1
ATOM 3543 N N . GLU A 1 456 ? -26.822 -10.335 17.196 1.00 92.06 456 GLU A N 1
ATOM 3544 C CA . GLU A 1 456 ? -27.388 -10.964 15.994 1.00 92.06 456 GLU A CA 1
ATOM 3545 C C . GLU A 1 456 ? -26.695 -10.477 14.712 1.00 92.06 456 GLU A C 1
ATOM 3547 O O . GLU A 1 456 ? -26.811 -11.109 13.663 1.00 92.06 456 GLU A O 1
ATOM 3552 N N . THR A 1 457 ? -25.931 -9.380 14.784 1.00 90.12 457 THR A N 1
ATOM 3553 C CA . THR A 1 457 ? -25.112 -8.914 13.663 1.00 90.12 457 THR A CA 1
ATOM 3554 C C . THR A 1 457 ? -23.857 -9.772 13.496 1.00 90.12 457 THR A C 1
ATOM 3556 O O . THR A 1 457 ? -23.256 -10.253 14.459 1.00 90.12 457 THR A O 1
ATOM 3559 N N . SER A 1 458 ? -23.380 -9.892 12.259 1.00 92.50 458 SER A N 1
ATOM 3560 C CA . SER A 1 458 ? -22.171 -10.649 11.919 1.00 92.50 458 SER A CA 1
ATOM 3561 C C . SER A 1 458 ? -20.872 -9.878 12.223 1.00 92.50 458 SER A C 1
ATOM 3563 O O . SER A 1 458 ? -19.873 -10.021 11.518 1.00 92.50 458 SER A O 1
ATOM 3565 N N . PHE A 1 459 ? -20.838 -9.060 13.284 1.00 93.56 459 PHE A N 1
ATOM 3566 C CA . PHE A 1 459 ? -19.647 -8.289 13.665 1.00 93.56 459 PHE A CA 1
ATOM 3567 C C . PHE A 1 459 ? -18.478 -9.182 14.108 1.00 93.56 459 PHE A C 1
ATOM 3569 O O . PHE A 1 459 ? -17.362 -8.996 13.635 1.00 93.56 459 PHE A O 1
ATOM 3576 N N . ALA A 1 460 ? -18.699 -10.182 14.966 1.00 90.00 460 ALA A N 1
ATOM 3577 C CA . ALA A 1 460 ? -17.613 -11.017 15.495 1.00 90.00 460 ALA A CA 1
ATOM 3578 C C . ALA A 1 460 ? -16.961 -11.893 14.406 1.00 90.00 460 ALA A C 1
ATOM 3580 O O . ALA A 1 460 ? -17.615 -12.760 13.814 1.00 90.00 460 ALA A O 1
ATOM 3581 N N . TYR A 1 461 ? -15.661 -11.720 14.149 1.00 88.00 461 TYR A N 1
ATOM 3582 C CA . TYR A 1 461 ? -14.969 -12.419 13.062 1.00 88.00 461 TYR A CA 1
ATOM 3583 C C . TYR A 1 461 ? -14.584 -13.852 13.442 1.00 88.00 461 TYR A C 1
ATOM 3585 O O . TYR A 1 461 ? -13.682 -14.060 14.246 1.00 88.00 461 TYR A O 1
ATOM 3593 N N . LYS A 1 462 ? -15.234 -14.860 12.841 1.00 83.25 462 LYS A N 1
ATOM 3594 C CA . LYS A 1 462 ? -14.887 -16.296 12.977 1.00 83.25 462 LYS A CA 1
ATOM 3595 C C . LYS A 1 462 ? -14.614 -16.736 14.435 1.00 83.25 462 LYS A C 1
ATOM 3597 O O . LYS A 1 462 ? -13.662 -17.463 14.695 1.00 83.25 462 LYS A O 1
ATOM 3602 N N . GLN A 1 463 ? -15.449 -16.285 15.381 1.00 75.69 463 GLN A N 1
ATOM 3603 C CA . GLN A 1 463 ? -15.327 -16.547 16.832 1.00 75.69 463 GLN A CA 1
ATOM 3604 C C . GLN A 1 463 ? -14.046 -15.999 17.496 1.00 75.69 463 GLN A C 1
ATOM 3606 O O . GLN A 1 463 ? -13.703 -16.384 18.614 1.00 75.69 463 GLN A O 1
ATOM 3611 N N . ASN A 1 464 ? -13.335 -15.087 16.836 1.00 81.38 464 ASN A N 1
ATOM 3612 C CA . ASN A 1 464 ? -12.183 -14.404 17.396 1.00 81.38 464 ASN A CA 1
ATOM 3613 C C . ASN A 1 464 ? -12.633 -13.193 18.222 1.00 81.38 464 ASN A C 1
ATOM 3615 O O . ASN A 1 464 ? -13.192 -12.239 17.690 1.00 81.38 464 ASN A O 1
ATOM 3619 N N . ILE A 1 465 ? -12.342 -13.222 19.521 1.00 82.81 465 ILE A N 1
ATOM 3620 C CA . ILE A 1 465 ? -12.696 -12.156 20.468 1.00 82.81 465 ILE A CA 1
ATOM 3621 C C . ILE A 1 465 ? -11.880 -10.866 20.288 1.00 82.81 465 ILE A C 1
ATOM 3623 O O . ILE A 1 465 ? -12.190 -9.870 20.934 1.00 82.81 465 ILE A O 1
ATOM 3627 N N . TYR A 1 466 ? -10.841 -10.886 19.446 1.00 85.31 466 TYR A N 1
ATOM 3628 C CA . TYR A 1 466 ? -9.985 -9.733 19.169 1.00 85.31 466 TYR A CA 1
ATOM 3629 C C . TYR A 1 466 ? -10.153 -9.156 17.757 1.00 85.31 466 TYR A C 1
ATOM 3631 O O . TYR A 1 466 ? -9.419 -8.240 17.386 1.00 85.31 466 TYR A O 1
ATOM 3639 N N . LEU A 1 467 ? -11.085 -9.685 16.950 1.00 87.25 467 LEU A N 1
ATOM 3640 C CA . LEU A 1 467 ? -11.343 -9.199 15.589 1.00 87.25 467 LEU A CA 1
ATOM 3641 C C . LEU A 1 467 ? -12.836 -8.969 15.325 1.00 87.25 467 LEU A C 1
ATOM 3643 O O . LEU A 1 467 ? -13.661 -9.871 15.485 1.00 87.25 467 LEU A O 1
ATOM 3647 N N . GLY A 1 468 ? -13.160 -7.761 14.862 1.00 91.19 468 GLY A N 1
ATOM 3648 C CA . GLY A 1 468 ? -14.495 -7.371 14.410 1.00 91.19 468 GLY A CA 1
ATOM 3649 C C . GLY A 1 468 ? -14.511 -7.095 12.908 1.00 91.19 468 GLY A C 1
ATOM 3650 O O . GLY A 1 468 ? -13.529 -6.594 12.367 1.00 91.19 468 GLY A O 1
ATOM 3651 N N . ARG A 1 469 ? -15.607 -7.413 12.214 1.00 93.00 469 ARG A N 1
ATOM 3652 C CA . ARG A 1 469 ? -15.792 -7.092 10.792 1.00 93.00 469 ARG A CA 1
ATOM 3653 C C . ARG A 1 469 ? -16.123 -5.619 10.620 1.00 93.00 469 ARG A C 1
ATOM 3655 O O . ARG A 1 469 ? -17.158 -5.158 11.104 1.00 93.00 469 ARG A O 1
ATOM 3662 N N . LEU A 1 470 ? -15.297 -4.910 9.853 1.00 94.31 470 LEU A N 1
ATOM 3663 C CA . LEU A 1 470 ? -15.509 -3.499 9.531 1.00 94.31 470 LEU A CA 1
ATOM 3664 C C . LEU A 1 470 ? -16.857 -3.283 8.834 1.00 94.31 470 LEU A C 1
ATOM 3666 O O . LEU A 1 470 ? -17.593 -2.362 9.176 1.00 94.31 470 LEU A O 1
ATOM 3670 N N . SER A 1 471 ? -17.208 -4.170 7.898 1.00 95.44 471 SER A N 1
ATOM 3671 C CA . SER A 1 471 ? -18.461 -4.117 7.136 1.00 95.44 471 SER A CA 1
ATOM 3672 C C . SER A 1 471 ? -19.720 -4.118 8.013 1.00 95.44 471 SER A C 1
ATOM 3674 O O . SER A 1 471 ? -20.754 -3.614 7.577 1.00 95.44 471 SER A O 1
ATOM 3676 N N . ASN A 1 472 ? -19.638 -4.657 9.235 1.00 96.06 472 ASN A N 1
ATOM 3677 C CA . ASN A 1 472 ? -20.764 -4.870 10.144 1.00 96.06 472 ASN A CA 1
ATOM 3678 C C . ASN A 1 472 ? -20.842 -3.847 11.289 1.00 96.06 472 ASN A C 1
ATOM 3680 O O . ASN A 1 472 ? -21.712 -3.978 12.147 1.00 96.06 472 ASN A O 1
ATOM 3684 N N . ILE A 1 473 ? -19.981 -2.823 11.311 1.00 97.44 473 ILE A N 1
ATOM 3685 C CA . ILE A 1 473 ? -20.164 -1.692 12.232 1.00 97.44 473 ILE A CA 1
ATOM 3686 C C . ILE A 1 473 ? -21.461 -0.973 11.857 1.00 97.44 473 ILE A C 1
ATOM 3688 O O . ILE A 1 473 ? -21.647 -0.592 10.698 1.00 97.44 473 ILE A O 1
ATOM 3692 N N . MET A 1 474 ? -22.346 -0.776 12.833 1.00 98.06 474 MET A N 1
ATOM 3693 C CA . MET A 1 474 ? -23.595 -0.041 12.652 1.00 98.06 474 MET A CA 1
ATOM 3694 C C . MET A 1 474 ? -23.311 1.452 12.787 1.00 98.06 474 MET A C 1
ATOM 3696 O O . MET A 1 474 ? -23.070 1.931 13.890 1.00 98.06 474 MET A O 1
ATOM 3700 N N . VAL A 1 475 ? -23.310 2.192 11.681 1.00 98.38 475 VAL A N 1
ATOM 3701 C CA . VAL A 1 475 ? -23.006 3.632 11.658 1.00 98.38 475 VAL A CA 1
ATOM 3702 C C . VAL A 1 475 ? -24.294 4.431 11.570 1.00 98.38 475 VAL A C 1
ATOM 3704 O O . VAL A 1 475 ? -25.149 4.141 10.736 1.00 98.38 475 VAL A O 1
ATOM 3707 N N . ASN A 1 476 ? -24.438 5.429 12.435 1.00 97.00 476 ASN A N 1
ATOM 3708 C CA . ASN A 1 476 ? -25.635 6.253 12.515 1.00 97.00 476 ASN A CA 1
ATOM 3709 C C . ASN A 1 476 ? -25.777 7.137 11.261 1.00 97.00 476 ASN A C 1
ATOM 3711 O O . ASN A 1 476 ? -24.826 7.807 10.853 1.00 97.00 476 ASN A O 1
ATOM 3715 N N . ILE A 1 477 ? -26.963 7.169 10.648 1.00 96.31 477 ILE A N 1
ATOM 3716 C CA . ILE A 1 477 ? -27.191 7.927 9.408 1.00 96.31 477 ILE A CA 1
ATOM 3717 C C . ILE A 1 477 ? -27.161 9.447 9.611 1.00 96.31 477 ILE A C 1
ATOM 3719 O O . ILE A 1 477 ? -26.750 10.159 8.695 1.00 96.31 477 ILE A O 1
ATOM 3723 N N . ASN A 1 478 ? -27.522 9.943 10.801 1.00 93.00 478 ASN A N 1
ATOM 3724 C CA . ASN A 1 478 ? -27.385 11.357 11.156 1.00 93.00 478 ASN A CA 1
ATOM 3725 C C . ASN A 1 478 ? -25.907 11.736 11.257 1.00 93.00 478 ASN A C 1
ATOM 3727 O O . ASN A 1 478 ? -25.519 12.808 10.810 1.00 93.00 478 ASN A O 1
ATOM 3731 N N . PHE A 1 479 ? -25.056 10.839 11.765 1.00 95.19 479 PHE A N 1
ATOM 3732 C CA . PHE A 1 479 ? -23.610 11.062 11.768 1.00 95.19 479 PHE A CA 1
ATOM 3733 C C . PHE A 1 479 ? -23.014 11.059 10.353 1.00 95.19 479 PHE A C 1
ATOM 3735 O O . PHE A 1 479 ? -22.165 11.899 10.049 1.00 95.19 479 PHE A O 1
ATOM 3742 N N . ILE A 1 480 ? -23.469 10.167 9.464 1.00 96.75 480 ILE A N 1
ATOM 3743 C CA . ILE A 1 480 ? -23.052 10.159 8.049 1.00 96.75 480 ILE A CA 1
ATOM 3744 C C . ILE A 1 480 ? -23.423 11.493 7.380 1.00 96.75 480 ILE A C 1
ATOM 3746 O O . ILE A 1 480 ? -22.592 12.101 6.701 1.00 96.75 480 ILE A O 1
ATOM 3750 N N . GLU A 1 481 ? -24.654 11.960 7.592 1.00 94.19 481 GLU A N 1
ATOM 3751 C CA . GLU A 1 481 ? -25.154 13.223 7.050 1.00 94.19 481 GLU A CA 1
ATOM 3752 C C . GLU A 1 481 ? -24.411 14.432 7.631 1.00 94.19 481 GLU A C 1
ATOM 3754 O O . GLU A 1 481 ? -23.888 15.253 6.876 1.00 94.19 481 GLU A O 1
ATOM 3759 N N . GLY A 1 482 ? -24.273 14.490 8.956 1.00 92.88 482 GLY A N 1
ATOM 3760 C CA . GLY A 1 482 ? -23.573 15.562 9.653 1.00 92.88 482 GLY A CA 1
ATOM 3761 C C . GLY A 1 482 ? -22.101 15.638 9.253 1.00 92.88 482 GLY A C 1
ATOM 3762 O O . GLY A 1 482 ? -21.576 16.731 9.044 1.00 92.88 482 GLY A O 1
ATOM 3763 N N . THR A 1 483 ? -21.455 14.485 9.044 1.00 94.94 483 THR A N 1
ATOM 3764 C CA . THR A 1 483 ? -20.095 14.421 8.492 1.00 94.94 483 THR A CA 1
ATOM 3765 C C . THR A 1 483 ? -20.057 15.054 7.107 1.00 94.94 483 THR A C 1
ATOM 3767 O O . THR A 1 483 ? -19.218 15.914 6.869 1.00 94.94 483 THR A O 1
ATOM 3770 N N . LEU A 1 484 ? -20.977 14.689 6.205 1.00 93.56 484 LEU A N 1
ATOM 3771 C CA . LEU A 1 484 ? -21.040 15.257 4.854 1.00 93.56 484 LEU A CA 1
ATOM 3772 C C . LEU A 1 484 ? -21.256 16.779 4.882 1.00 93.56 484 LEU A C 1
ATOM 3774 O O . LEU A 1 484 ? -20.594 17.496 4.136 1.00 93.56 484 LEU A O 1
ATOM 3778 N N . ASN A 1 485 ? -22.154 17.270 5.738 1.00 90.44 485 ASN A N 1
ATOM 3779 C CA . ASN A 1 485 ? -22.485 18.692 5.845 1.00 90.44 485 ASN A CA 1
ATOM 3780 C C . ASN A 1 485 ? -21.352 19.529 6.473 1.00 90.44 485 ASN A C 1
ATOM 3782 O O . ASN A 1 485 ? -21.220 20.709 6.157 1.00 90.44 485 ASN A O 1
ATOM 3786 N N . ALA A 1 486 ? -20.521 18.929 7.331 1.00 91.88 486 ALA A N 1
ATOM 3787 C CA . ALA A 1 486 ? -19.375 19.589 7.959 1.00 91.88 486 ALA A CA 1
ATOM 3788 C C . ALA A 1 486 ? -18.115 19.643 7.071 1.00 91.88 486 ALA A C 1
ATOM 3790 O O . ALA A 1 486 ? -17.170 20.367 7.394 1.00 91.88 486 ALA A O 1
ATOM 3791 N N . MET A 1 487 ? -18.070 18.883 5.970 1.00 91.62 487 MET A N 1
ATOM 3792 C CA . MET A 1 487 ? -16.918 18.867 5.066 1.00 91.62 487 MET A CA 1
ATOM 3793 C C . MET A 1 487 ? -16.733 20.213 4.362 1.00 91.62 487 MET A C 1
ATOM 3795 O O . MET A 1 487 ? -17.680 20.815 3.854 1.00 91.62 487 MET A O 1
ATOM 3799 N N . SER A 1 488 ? -15.480 20.650 4.242 1.00 86.62 488 SER A N 1
ATOM 3800 C CA . SER A 1 488 ? -15.133 21.758 3.359 1.00 86.62 488 SER A CA 1
ATOM 3801 C C . SER A 1 488 ? -15.246 21.337 1.894 1.00 86.62 488 SER A C 1
ATOM 3803 O O . SER A 1 488 ? -14.865 20.233 1.501 1.00 86.62 488 SER A O 1
ATOM 3805 N N . THR A 1 489 ? -15.748 22.246 1.065 1.00 86.19 489 THR A N 1
ATOM 3806 C CA . THR A 1 489 ? -15.770 22.073 -0.387 1.00 86.19 489 THR A CA 1
ATOM 3807 C C . THR A 1 489 ? -14.501 22.638 -1.018 1.00 86.19 489 THR A C 1
ATOM 3809 O O . THR A 1 489 ? -13.940 23.621 -0.527 1.00 86.19 489 THR A O 1
ATOM 3812 N N . ASN A 1 490 ? -14.064 22.058 -2.136 1.00 82.12 490 ASN A N 1
ATOM 3813 C CA . ASN A 1 490 ? -13.023 22.668 -2.967 1.00 82.12 490 ASN A CA 1
ATOM 3814 C C . ASN A 1 490 ? -13.546 23.925 -3.708 1.00 82.12 490 ASN A C 1
ATOM 3816 O O . ASN A 1 490 ? -14.701 24.322 -3.542 1.00 82.12 490 ASN A O 1
ATOM 3820 N N . GLU A 1 491 ? -12.700 24.548 -4.540 1.00 79.88 491 GLU A N 1
ATOM 3821 C CA . GLU A 1 491 ? -13.063 25.735 -5.342 1.00 79.88 491 GLU A CA 1
ATOM 3822 C C . GLU A 1 491 ? -14.294 25.515 -6.245 1.00 79.88 491 GLU A C 1
ATOM 3824 O O . GLU A 1 491 ? -15.030 26.461 -6.517 1.00 79.88 491 GLU A O 1
ATOM 3829 N N . ASP A 1 492 ? -14.551 24.268 -6.652 1.00 78.19 492 ASP A N 1
ATOM 3830 C CA . ASP A 1 492 ? -15.677 23.869 -7.504 1.00 78.19 492 ASP A CA 1
ATOM 3831 C C . ASP A 1 492 ? -16.940 23.477 -6.709 1.00 78.19 492 ASP A C 1
ATOM 3833 O O . ASP A 1 492 ? -17.960 23.117 -7.300 1.00 78.19 492 ASP A O 1
ATOM 3837 N N . GLY A 1 493 ? -16.906 23.545 -5.372 1.00 82.56 493 GLY A N 1
ATOM 3838 C CA . GLY A 1 493 ? -18.021 23.129 -4.515 1.00 82.56 493 GLY A CA 1
ATOM 3839 C C . GLY A 1 493 ? -18.095 21.617 -4.254 1.00 82.56 493 GLY A C 1
ATOM 3840 O O . GLY A 1 493 ? -19.095 21.137 -3.721 1.00 82.56 493 GLY A O 1
ATOM 3841 N N . ASP A 1 494 ? -17.065 20.850 -4.609 1.00 87.12 494 ASP A N 1
ATOM 3842 C CA . ASP A 1 494 ? -17.047 19.389 -4.510 1.00 87.12 494 ASP A CA 1
ATOM 3843 C C . ASP A 1 494 ? -16.450 18.900 -3.179 1.00 87.12 494 ASP A C 1
ATOM 3845 O O . ASP A 1 494 ? -15.469 19.454 -2.674 1.00 87.12 494 ASP A O 1
ATOM 3849 N N . ILE A 1 495 ? -17.023 17.817 -2.638 1.00 89.50 495 ILE A N 1
ATOM 3850 C CA . ILE A 1 495 ? -16.509 17.082 -1.472 1.00 89.50 495 ILE A CA 1
ATOM 3851 C C . ILE A 1 495 ? -15.884 15.775 -1.959 1.00 89.50 495 ILE A C 1
ATOM 3853 O O . ILE A 1 495 ? -16.585 14.925 -2.516 1.00 89.50 495 ILE A O 1
ATOM 3857 N N . LYS A 1 496 ? -14.578 15.594 -1.729 1.00 88.94 496 LYS A N 1
ATOM 3858 C CA . LYS A 1 496 ? -13.837 14.395 -2.147 1.00 88.94 496 LYS A CA 1
ATOM 3859 C C . LYS A 1 496 ? -14.259 13.160 -1.349 1.00 88.94 496 LYS A C 1
ATOM 3861 O O . LYS A 1 496 ? -14.386 13.207 -0.127 1.00 88.94 496 LYS A O 1
ATOM 3866 N N . LEU A 1 497 ? -14.408 12.028 -2.039 1.00 89.62 497 LEU A N 1
ATOM 3867 C CA . LEU A 1 497 ? -14.816 10.757 -1.432 1.00 89.62 497 LEU A CA 1
ATOM 3868 C C . LEU A 1 497 ? -13.846 10.274 -0.344 1.00 89.62 497 LEU A C 1
ATOM 3870 O O . LEU A 1 497 ? -14.296 9.866 0.721 1.00 89.62 497 LEU A O 1
ATOM 3874 N N . ILE A 1 498 ? -12.534 10.313 -0.595 1.00 86.62 498 ILE A N 1
ATOM 3875 C CA . ILE A 1 498 ? -11.540 9.843 0.384 1.00 86.62 498 ILE A CA 1
ATOM 3876 C C . ILE A 1 498 ? -11.567 10.691 1.654 1.00 86.62 498 ILE A C 1
ATOM 3878 O O . ILE A 1 498 ? -11.596 10.126 2.742 1.00 86.62 498 ILE A O 1
ATOM 3882 N N . ASP A 1 499 ? -11.637 12.015 1.528 1.00 88.50 499 ASP A N 1
ATOM 3883 C CA . ASP A 1 499 ? -11.655 12.917 2.685 1.00 88.50 499 ASP A CA 1
ATOM 3884 C C . ASP A 1 499 ? -12.926 12.709 3.531 1.00 88.50 499 ASP A C 1
ATOM 3886 O O . ASP A 1 499 ? -12.878 12.729 4.765 1.00 88.50 499 ASP A O 1
ATOM 3890 N N . PHE A 1 500 ? -14.059 12.435 2.873 1.00 93.44 500 PHE A N 1
ATOM 3891 C CA . PHE A 1 500 ? -15.306 12.060 3.538 1.00 93.44 500 PHE A CA 1
ATOM 3892 C C . PHE A 1 500 ? -15.179 10.726 4.295 1.00 93.44 500 PHE A C 1
ATOM 3894 O O . PHE A 1 500 ? -15.505 10.662 5.480 1.00 93.44 500 PHE A O 1
ATOM 3901 N N . LEU A 1 501 ? -14.654 9.673 3.654 1.00 93.88 501 LEU A N 1
ATOM 3902 C CA . LEU A 1 501 ? -14.457 8.363 4.293 1.00 93.88 501 LEU A CA 1
ATOM 3903 C C . LEU A 1 501 ? -13.456 8.429 5.454 1.00 93.88 501 LEU A C 1
ATOM 3905 O O . LEU A 1 501 ? -13.669 7.796 6.485 1.00 93.88 501 LEU A O 1
ATOM 3909 N N . GLN A 1 502 ? -12.380 9.207 5.319 1.00 92.12 502 GLN A N 1
ATOM 3910 C CA . GLN A 1 502 ? -11.400 9.415 6.386 1.00 92.12 502 GLN A CA 1
ATOM 3911 C C . GLN A 1 502 ? -12.019 10.138 7.587 1.00 92.12 502 GLN A C 1
ATOM 3913 O O . GLN A 1 502 ? -11.787 9.726 8.725 1.00 92.12 502 GLN A O 1
ATOM 3918 N N . SER A 1 503 ? -12.841 11.163 7.347 1.00 94.62 503 SER A N 1
ATOM 3919 C CA . SER A 1 503 ? -13.577 11.867 8.405 1.00 94.62 503 SER A CA 1
ATOM 3920 C C . SER A 1 503 ? -14.575 10.950 9.116 1.00 94.62 503 SER A C 1
ATOM 3922 O O . SER A 1 503 ? -14.624 10.931 10.347 1.00 94.62 503 SER A O 1
ATOM 3924 N N . LEU A 1 504 ? -15.302 10.121 8.359 1.00 96.00 504 LEU A N 1
ATOM 3925 C CA . LEU A 1 504 ? -16.230 9.132 8.907 1.00 96.00 504 LEU A CA 1
ATOM 3926 C C . LEU A 1 504 ? -15.497 8.102 9.785 1.00 96.00 504 LEU A C 1
ATOM 3928 O O . LEU A 1 504 ? -15.888 7.863 10.927 1.00 96.00 504 LEU A O 1
ATOM 3932 N N . ASN A 1 505 ? -14.392 7.541 9.284 1.00 95.56 505 ASN A N 1
ATOM 3933 C CA . ASN A 1 505 ? -13.574 6.565 10.009 1.00 95.56 505 ASN A CA 1
ATOM 3934 C C . ASN A 1 505 ? -12.985 7.155 11.290 1.00 95.56 505 ASN A C 1
ATOM 3936 O O . ASN A 1 505 ? -12.972 6.481 12.316 1.00 95.56 505 ASN A O 1
ATOM 3940 N N . LYS A 1 506 ? -12.546 8.420 11.257 1.00 95.19 506 LYS A N 1
ATOM 3941 C CA . LYS A 1 506 ? -12.049 9.124 12.442 1.00 95.19 506 LYS A CA 1
ATOM 3942 C C . LYS A 1 506 ? -13.113 9.190 13.539 1.00 95.19 506 LYS A C 1
ATOM 3944 O O . LYS A 1 506 ? -12.820 8.835 14.676 1.00 95.19 506 LYS A O 1
ATOM 3949 N N . GLY A 1 507 ? -14.343 9.586 13.205 1.00 95.88 507 GLY A N 1
ATOM 3950 C CA . GLY A 1 507 ? -15.428 9.622 14.189 1.00 95.88 507 GLY A CA 1
ATOM 3951 C C . GLY A 1 507 ? -15.748 8.242 14.763 1.00 95.88 507 GLY A C 1
ATOM 3952 O O . GLY A 1 507 ? -15.876 8.110 15.979 1.00 95.88 507 GLY A O 1
ATOM 3953 N N . ILE A 1 508 ? -15.789 7.203 13.917 1.00 97.31 508 ILE A N 1
ATOM 3954 C CA . ILE A 1 508 ? -15.986 5.810 14.356 1.00 97.31 508 ILE A CA 1
ATOM 3955 C C . ILE A 1 508 ? -14.876 5.385 15.327 1.00 97.31 508 ILE A C 1
ATOM 3957 O O . ILE A 1 508 ? -15.171 4.886 16.407 1.00 97.31 508 ILE A O 1
ATOM 3961 N N . ILE A 1 509 ? -13.606 5.623 14.986 1.00 94.69 509 ILE A N 1
ATOM 3962 C CA . ILE A 1 509 ? -12.456 5.293 15.842 1.00 94.69 509 ILE A CA 1
ATOM 3963 C C . ILE A 1 509 ? -12.574 5.971 17.208 1.00 94.69 509 ILE A C 1
ATOM 3965 O O . ILE A 1 509 ? -12.406 5.317 18.236 1.00 94.69 509 ILE A O 1
ATOM 3969 N N . GLU A 1 510 ? -12.886 7.266 17.233 1.00 94.69 510 GLU A N 1
ATOM 3970 C CA . GLU A 1 510 ? -13.035 8.009 18.483 1.00 94.69 510 GLU A CA 1
ATOM 3971 C C . GLU A 1 510 ? -14.216 7.501 19.326 1.00 94.69 510 GLU A C 1
ATOM 3973 O O . GLU A 1 510 ? -14.110 7.444 20.550 1.00 94.69 510 GLU A O 1
ATOM 3978 N N . ALA A 1 511 ? -15.330 7.114 18.696 1.00 96.00 511 ALA A N 1
ATOM 3979 C CA . ALA A 1 511 ? -16.470 6.517 19.391 1.00 96.00 511 ALA A CA 1
ATOM 3980 C C . ALA A 1 511 ? -16.121 5.139 19.980 1.00 96.00 511 ALA A C 1
ATOM 3982 O O . ALA A 1 511 ? -16.541 4.822 21.089 1.00 96.00 511 ALA A O 1
ATOM 3983 N N . LEU A 1 512 ? -15.288 4.347 19.301 1.00 95.19 512 LEU A N 1
ATOM 3984 C CA . LEU A 1 512 ? -14.837 3.024 19.754 1.00 95.19 512 LEU A CA 1
ATOM 3985 C C . LEU A 1 512 ? -13.679 3.058 20.771 1.00 95.19 512 LEU A C 1
ATOM 3987 O O . LEU A 1 512 ? -13.071 2.021 21.049 1.00 95.19 512 LEU A O 1
ATOM 3991 N N . GLY A 1 513 ? -13.377 4.232 21.335 1.00 90.75 513 GLY A N 1
ATOM 3992 C CA . GLY A 1 513 ? -12.373 4.413 22.387 1.00 90.75 513 GLY A CA 1
ATOM 3993 C C . GLY A 1 513 ? -10.987 4.827 21.887 1.00 90.75 513 GLY A C 1
ATOM 3994 O O . GLY A 1 513 ? -10.049 4.837 22.669 1.00 90.75 513 GLY A O 1
ATOM 3995 N N . GLY A 1 514 ? -10.823 5.163 20.602 1.00 87.62 514 GLY A N 1
ATOM 3996 C CA . GLY A 1 514 ? -9.557 5.678 20.053 1.00 87.62 514 GLY A CA 1
ATOM 3997 C C . GLY A 1 514 ? -8.446 4.634 19.878 1.00 87.62 514 GLY A C 1
ATOM 3998 O O . GLY A 1 514 ? -7.336 4.972 19.470 1.00 87.62 514 GLY A O 1
ATOM 3999 N N . VAL A 1 515 ? -8.749 3.367 20.160 1.00 81.38 515 VAL A N 1
ATOM 4000 C CA . VAL A 1 515 ? -7.804 2.242 20.111 1.00 81.38 515 VAL A CA 1
ATOM 4001 C C . VAL A 1 515 ? -7.651 1.635 18.724 1.00 81.38 515 VAL A C 1
ATOM 4003 O O . VAL A 1 515 ? -6.627 1.024 18.454 1.00 81.38 515 VAL A O 1
ATOM 4006 N N . ASN A 1 516 ? -8.640 1.788 17.845 1.00 85.62 516 ASN A N 1
ATOM 4007 C CA . ASN A 1 516 ? -8.559 1.377 16.445 1.00 85.62 516 ASN A CA 1
ATOM 4008 C C . ASN A 1 516 ? -7.751 2.387 15.618 1.00 85.62 516 ASN A C 1
ATOM 4010 O O . ASN A 1 516 ? -7.786 3.584 15.889 1.00 85.62 516 ASN A O 1
ATOM 4014 N N . LYS A 1 517 ? -7.067 1.940 14.563 1.00 81.31 517 LYS A N 1
ATOM 4015 C CA . LYS A 1 517 ? -6.345 2.800 13.609 1.00 81.31 517 LYS A CA 1
ATOM 4016 C C . LYS A 1 517 ? -6.551 2.327 12.173 1.00 81.31 517 LYS A C 1
ATOM 4018 O O . LYS A 1 517 ? -5.596 2.173 11.411 1.00 81.31 517 LYS A O 1
ATOM 4023 N N . PHE A 1 518 ? -7.807 2.117 11.780 1.00 85.62 518 PHE A N 1
ATOM 4024 C CA . PHE A 1 518 ? -8.120 1.804 10.391 1.00 85.62 518 PHE A CA 1
ATOM 4025 C C . PHE A 1 518 ? -8.268 3.059 9.526 1.00 85.62 518 PHE A C 1
ATOM 4027 O O . PHE A 1 518 ? -8.852 4.066 9.917 1.00 85.62 518 PHE A O 1
ATOM 4034 N N . SER A 1 519 ? -7.741 2.997 8.308 1.00 82.69 519 SER A N 1
ATOM 4035 C CA . SER A 1 519 ? -7.825 4.074 7.319 1.00 82.69 519 SER A CA 1
ATOM 4036 C C . SER A 1 519 ? -8.166 3.517 5.941 1.00 82.69 519 SER A C 1
ATOM 4038 O O . SER A 1 519 ? -7.932 2.342 5.663 1.00 82.69 519 SER A O 1
ATOM 4040 N N . CYS A 1 520 ? -8.735 4.349 5.066 1.00 83.38 520 CYS A N 1
ATOM 4041 C CA . CYS A 1 520 ? -8.965 3.978 3.672 1.00 83.38 520 CYS A CA 1
ATOM 4042 C C . CYS A 1 520 ? -7.801 4.447 2.786 1.00 83.38 520 CYS A C 1
ATOM 4044 O O . CYS A 1 520 ? -7.349 5.591 2.893 1.00 83.38 520 CYS A O 1
ATOM 4046 N N . ARG A 1 521 ? -7.318 3.566 1.907 1.00 78.25 521 ARG A N 1
ATOM 4047 C CA . ARG A 1 521 ? -6.202 3.794 0.968 1.00 78.25 521 ARG A CA 1
ATOM 4048 C C . ARG A 1 521 ? -6.521 3.117 -0.365 1.00 78.25 521 ARG A C 1
ATOM 4050 O O . ARG A 1 521 ? -7.355 2.218 -0.388 1.00 78.25 521 ARG A O 1
ATOM 4057 N N . LEU A 1 522 ? -5.887 3.499 -1.475 1.00 76.88 522 LEU A N 1
ATOM 4058 C CA . LEU A 1 522 ? -6.033 2.691 -2.695 1.00 76.88 522 LEU A CA 1
ATOM 4059 C C . LEU A 1 522 ? -5.166 1.436 -2.623 1.00 76.88 522 LEU A C 1
ATOM 4061 O O . LEU A 1 522 ? -4.138 1.407 -1.947 1.00 76.88 522 LEU A O 1
ATOM 4065 N N . SER A 1 523 ? -5.574 0.414 -3.363 1.00 74.56 523 SER A N 1
ATOM 4066 C CA . SER A 1 523 ? -4.706 -0.691 -3.742 1.00 74.56 523 SER A CA 1
ATOM 4067 C C . SER A 1 523 ? -3.520 -0.218 -4.582 1.00 74.56 523 SER A C 1
ATOM 4069 O O . SER A 1 523 ? -3.581 0.812 -5.242 1.00 74.56 523 SER A O 1
ATOM 4071 N N . ASP A 1 524 ? -2.466 -1.030 -4.613 1.00 68.88 524 ASP A N 1
ATOM 4072 C CA . ASP A 1 524 ? -1.231 -0.801 -5.375 1.00 68.88 524 ASP A CA 1
ATOM 4073 C C . ASP A 1 524 ? -1.487 -0.604 -6.888 1.00 68.88 524 ASP A C 1
ATOM 4075 O O . ASP A 1 524 ? -0.724 0.068 -7.574 1.00 68.88 524 ASP A O 1
ATOM 4079 N N . ASP A 1 525 ? -2.567 -1.187 -7.424 1.00 68.12 525 ASP A N 1
ATOM 4080 C CA . ASP A 1 525 ? -3.012 -1.012 -8.817 1.00 68.12 525 ASP A CA 1
ATOM 4081 C C . ASP A 1 525 ? -3.945 0.202 -9.020 1.00 68.12 525 ASP A C 1
ATOM 4083 O O . ASP A 1 525 ? -4.296 0.542 -10.150 1.00 68.12 525 ASP A O 1
ATOM 4087 N N . GLY A 1 526 ? -4.360 0.869 -7.940 1.00 74.19 526 GLY A N 1
ATOM 4088 C CA . GLY A 1 526 ? -5.290 1.995 -7.955 1.00 74.19 526 GLY A CA 1
ATOM 4089 C C . GLY A 1 526 ? -6.741 1.631 -8.295 1.00 74.19 526 GLY A C 1
ATOM 4090 O O . GLY A 1 526 ? -7.564 2.526 -8.473 1.00 74.19 526 GLY A O 1
ATOM 4091 N N . LEU A 1 527 ? -7.082 0.345 -8.414 1.00 79.12 527 LEU A N 1
ATOM 4092 C CA . LEU A 1 527 ? -8.405 -0.111 -8.859 1.00 79.12 527 LEU A CA 1
ATOM 4093 C C . LEU A 1 527 ? -9.375 -0.421 -7.717 1.00 79.12 527 LEU A C 1
ATOM 4095 O O . LEU A 1 527 ? -10.565 -0.655 -7.968 1.00 79.12 527 LEU A O 1
ATOM 4099 N N . LYS A 1 528 ? -8.890 -0.421 -6.472 1.00 83.88 528 LYS A N 1
ATOM 4100 C CA . LYS A 1 528 ? -9.693 -0.669 -5.278 1.00 83.88 528 LYS A CA 1
ATOM 4101 C C . LYS A 1 528 ? -9.428 0.344 -4.170 1.00 83.88 528 LYS A C 1
ATOM 4103 O O . LYS A 1 528 ? -8.295 0.765 -3.976 1.00 83.88 528 LYS A O 1
ATOM 4108 N N . ILE A 1 529 ? -10.454 0.662 -3.386 1.00 86.12 529 ILE A N 1
ATOM 4109 C CA . ILE A 1 529 ? -10.327 1.324 -2.081 1.00 86.12 529 ILE A CA 1
ATOM 4110 C C . ILE A 1 529 ? -10.246 0.231 -1.015 1.00 86.12 529 ILE A C 1
ATOM 4112 O O . ILE A 1 529 ? -11.213 -0.498 -0.804 1.00 86.12 529 ILE A O 1
ATOM 4116 N N . ARG A 1 530 ? -9.092 0.110 -0.362 1.00 84.75 530 ARG A N 1
ATOM 4117 C CA . ARG A 1 530 ? -8.830 -0.816 0.743 1.00 84.75 530 ARG A CA 1
ATOM 4118 C C . ARG A 1 530 ? -9.001 -0.128 2.087 1.00 84.75 530 ARG A C 1
ATOM 4120 O O . ARG A 1 530 ? -8.701 1.059 2.222 1.00 84.75 530 ARG A O 1
ATOM 4127 N N . PHE A 1 531 ? -9.389 -0.905 3.089 1.00 85.50 531 PHE A N 1
ATOM 4128 C CA . PHE A 1 531 ? -9.392 -0.488 4.485 1.00 85.50 531 PHE A CA 1
ATOM 4129 C C . PHE A 1 531 ? -8.272 -1.217 5.218 1.00 85.50 531 PHE A C 1
ATOM 4131 O O . PHE A 1 531 ? -8.200 -2.443 5.192 1.00 85.50 531 PHE A O 1
ATOM 4138 N N . ILE A 1 532 ? -7.364 -0.453 5.817 1.00 77.94 532 ILE A N 1
ATOM 4139 C CA . ILE A 1 532 ? -6.137 -0.967 6.422 1.00 77.94 532 ILE A CA 1
ATOM 4140 C C . ILE A 1 532 ? -6.101 -0.543 7.886 1.00 77.94 532 ILE A C 1
ATOM 4142 O O . ILE A 1 532 ? -6.085 0.651 8.167 1.00 77.94 532 ILE A O 1
ATOM 4146 N N . GLU A 1 533 ? -6.093 -1.524 8.788 1.00 79.19 533 GLU A N 1
ATOM 4147 C CA . GLU A 1 533 ? -5.946 -1.370 10.242 1.00 79.19 533 GLU A CA 1
ATOM 4148 C C . GLU A 1 533 ? -4.461 -1.342 10.611 1.00 79.19 533 GLU A C 1
ATOM 4150 O O . GLU A 1 533 ? -3.804 -2.375 10.531 1.00 79.19 533 GLU A O 1
ATOM 4155 N N . ASP A 1 534 ? -3.934 -0.184 11.021 1.00 71.12 534 ASP A N 1
ATOM 4156 C CA . ASP A 1 534 ? -2.507 0.053 11.301 1.00 71.12 534 ASP A CA 1
ATOM 4157 C C . ASP A 1 534 ? -2.042 -0.477 12.684 1.00 71.12 534 ASP A C 1
ATOM 4159 O O . ASP A 1 534 ? -1.020 -0.038 13.217 1.00 71.12 534 ASP A O 1
ATOM 4163 N N . ILE A 1 535 ? -2.762 -1.439 13.276 1.00 68.19 535 ILE A N 1
ATOM 4164 C CA . ILE A 1 535 ? -2.407 -2.101 14.545 1.00 68.19 535 ILE A CA 1
ATOM 4165 C C . ILE A 1 535 ? -2.277 -3.618 14.337 1.00 68.19 535 ILE A C 1
ATOM 4167 O O . ILE A 1 535 ? -3.086 -4.204 13.612 1.00 68.19 535 ILE A O 1
ATOM 4171 N N . PRO A 1 536 ? -1.279 -4.290 14.958 1.00 64.62 536 PRO A N 1
ATOM 4172 C CA . PRO A 1 536 ? -1.146 -5.742 14.883 1.00 64.62 536 PRO A CA 1
ATOM 4173 C C . PRO A 1 536 ? -2.434 -6.485 15.265 1.00 64.62 536 PRO A C 1
ATOM 4175 O O . PRO A 1 536 ? -2.985 -6.307 16.348 1.00 64.62 536 PRO A O 1
ATOM 4178 N N . GLN A 1 537 ? -2.888 -7.359 14.370 1.00 65.94 537 GLN A N 1
ATOM 4179 C CA . GLN A 1 537 ? -4.078 -8.189 14.550 1.00 65.94 537 GLN A CA 1
ATOM 4180 C C . GLN A 1 537 ? -3.703 -9.551 15.148 1.00 65.94 537 GLN A C 1
ATOM 4182 O O . GLN A 1 537 ? -2.718 -10.168 14.732 1.00 65.94 537 GLN A O 1
ATOM 4187 N N . ARG A 1 538 ? -4.514 -10.065 16.083 1.00 64.56 538 ARG A N 1
ATOM 4188 C CA . ARG A 1 538 ? -4.345 -11.413 16.649 1.00 64.56 538 ARG A CA 1
ATOM 4189 C C . ARG A 1 538 ? -5.376 -12.369 16.072 1.00 64.56 538 ARG A C 1
ATOM 4191 O O . ARG A 1 538 ? -6.573 -12.159 16.225 1.00 64.56 538 ARG A O 1
ATOM 4198 N N . PHE A 1 539 ? -4.910 -13.462 15.479 1.00 60.97 539 PHE A N 1
ATOM 4199 C CA . PHE A 1 539 ? -5.762 -14.535 14.967 1.00 60.97 539 PHE A CA 1
ATOM 4200 C C . PHE A 1 539 ? -5.775 -15.719 15.931 1.00 60.97 539 PHE A C 1
ATOM 4202 O O . PHE A 1 539 ? -4.719 -16.142 16.401 1.00 60.97 539 PHE A O 1
ATOM 4209 N N . THR A 1 540 ? -6.962 -16.258 16.207 1.00 55.75 540 THR A N 1
ATOM 4210 C CA . THR A 1 540 ? -7.146 -17.525 16.931 1.00 55.75 540 THR A CA 1
ATOM 4211 C C . THR A 1 540 ? -6.566 -18.702 16.146 1.00 55.75 540 THR A C 1
ATOM 4213 O O . THR A 1 540 ? -5.768 -19.454 16.698 1.00 55.75 540 THR A O 1
ATOM 4216 N N . ASP A 1 541 ? -6.874 -18.784 14.847 1.00 56.97 541 ASP A N 1
ATOM 4217 C CA . ASP A 1 541 ? -6.296 -19.739 13.893 1.00 56.97 541 ASP A CA 1
ATOM 4218 C C . ASP A 1 541 ? -5.617 -18.982 12.741 1.00 56.97 541 ASP A C 1
ATOM 4220 O O . ASP A 1 541 ? -6.253 -18.647 11.736 1.00 56.97 541 ASP A O 1
ATOM 4224 N N . PRO A 1 542 ? -4.330 -18.638 12.880 1.00 57.19 542 PRO A N 1
ATOM 4225 C CA . PRO A 1 542 ? -3.640 -17.853 11.873 1.00 57.19 542 PRO A CA 1
ATOM 4226 C C . PRO A 1 542 ? -3.377 -18.658 10.592 1.00 57.19 542 PRO A C 1
ATOM 4228 O O . PRO A 1 542 ? -2.947 -19.814 10.669 1.00 57.19 542 PRO A O 1
ATOM 4231 N N . PRO A 1 543 ? -3.555 -18.061 9.399 1.00 55.97 543 PRO A N 1
ATOM 4232 C CA . PRO A 1 543 ? -3.111 -18.690 8.160 1.00 55.97 543 PRO A CA 1
ATOM 4233 C C . PRO A 1 543 ? -1.588 -18.903 8.184 1.00 55.97 543 PRO A C 1
ATOM 4235 O O . PRO A 1 543 ? -0.848 -18.144 8.804 1.00 55.97 543 PRO A O 1
ATOM 4238 N N . ALA A 1 544 ? -1.082 -19.930 7.496 1.00 61.00 544 ALA A N 1
ATOM 4239 C CA . ALA A 1 544 ? 0.361 -20.141 7.371 1.00 61.00 544 ALA A CA 1
ATOM 4240 C C . ALA A 1 544 ? 0.982 -19.052 6.472 1.00 61.00 544 ALA A C 1
ATOM 4242 O O . ALA A 1 544 ? 1.000 -19.184 5.249 1.00 61.00 544 ALA A O 1
ATOM 4243 N N . LEU A 1 545 ? 1.506 -17.981 7.074 1.00 66.38 545 LEU A N 1
ATOM 4244 C CA . LEU A 1 545 ? 1.972 -16.772 6.379 1.00 66.38 545 LEU A CA 1
ATOM 4245 C C . LEU A 1 545 ? 3.364 -16.896 5.724 1.00 66.38 545 LEU A C 1
ATOM 4247 O O . LEU A 1 545 ? 4.133 -15.946 5.716 1.00 66.38 545 LEU A O 1
ATOM 4251 N N . GLY A 1 546 ? 3.729 -18.048 5.158 1.00 77.56 546 GLY A N 1
ATOM 4252 C CA . GLY A 1 546 ? 4.991 -18.197 4.417 1.00 77.56 546 GLY A CA 1
ATOM 4253 C C . GLY A 1 546 ? 6.266 -17.925 5.242 1.00 77.56 546 GLY A C 1
ATOM 4254 O O . GLY A 1 546 ? 6.350 -18.247 6.428 1.00 77.56 546 GLY A O 1
ATOM 4255 N N . THR A 1 547 ? 7.315 -17.416 4.588 1.00 87.25 547 THR A N 1
ATOM 4256 C CA . THR A 1 547 ? 8.631 -17.111 5.189 1.00 87.25 547 THR A CA 1
ATOM 4257 C C . THR A 1 547 ? 9.061 -15.718 4.749 1.00 87.25 547 THR A C 1
ATOM 4259 O O . THR A 1 547 ? 8.975 -15.423 3.560 1.00 87.25 547 THR A O 1
ATOM 4262 N N . TYR A 1 548 ? 9.550 -14.885 5.668 1.00 91.00 548 TYR A N 1
ATOM 4263 C CA . TYR A 1 548 ? 10.071 -13.567 5.308 1.00 91.00 548 TYR A CA 1
ATOM 4264 C C . TYR A 1 548 ? 11.275 -13.664 4.365 1.00 91.00 548 TYR A C 1
ATOM 4266 O O . TYR A 1 548 ? 12.078 -14.599 4.432 1.00 91.00 548 TYR A O 1
ATOM 4274 N N . THR A 1 549 ? 11.425 -12.654 3.515 1.00 92.75 549 THR A N 1
ATOM 4275 C CA . THR A 1 549 ? 12.641 -12.440 2.728 1.00 92.75 549 THR A CA 1
ATOM 4276 C C . THR A 1 549 ? 13.697 -11.774 3.601 1.00 92.75 549 THR A C 1
ATOM 4278 O O . THR A 1 549 ? 13.365 -10.881 4.382 1.00 92.75 549 THR A O 1
ATOM 4281 N N . ARG A 1 550 ? 14.966 -12.187 3.483 1.00 92.69 550 ARG A N 1
ATOM 4282 C CA . ARG A 1 550 ? 16.089 -11.512 4.145 1.00 92.69 550 ARG A CA 1
ATOM 4283 C C . ARG A 1 550 ? 17.049 -10.941 3.110 1.00 92.69 550 ARG A C 1
ATOM 4285 O O . ARG A 1 550 ? 17.646 -11.705 2.352 1.00 92.69 550 ARG A O 1
ATOM 4292 N N . PHE A 1 551 ? 17.226 -9.622 3.127 1.00 93.75 551 PHE A N 1
ATOM 4293 C CA . PHE A 1 551 ? 18.242 -8.960 2.319 1.00 93.75 551 PHE A CA 1
ATOM 4294 C C . PHE A 1 551 ? 19.607 -9.018 3.007 1.00 93.75 551 PHE A C 1
ATOM 4296 O O . PHE A 1 551 ? 19.768 -8.588 4.152 1.00 93.75 551 PHE A O 1
ATOM 4303 N N . ASN A 1 552 ? 20.607 -9.509 2.284 1.00 92.00 552 ASN A N 1
ATOM 4304 C CA . ASN A 1 552 ? 22.006 -9.295 2.594 1.00 92.00 552 ASN A CA 1
ATOM 4305 C C . ASN A 1 552 ? 22.352 -7.845 2.252 1.00 92.00 552 ASN A C 1
ATOM 4307 O O . ASN A 1 552 ? 22.508 -7.506 1.084 1.00 92.00 552 ASN A O 1
ATOM 4311 N N . VAL A 1 553 ? 22.458 -6.992 3.270 1.00 89.94 553 VAL A N 1
ATOM 4312 C CA . VAL A 1 553 ? 22.644 -5.547 3.068 1.00 89.94 553 VAL A CA 1
ATOM 4313 C C . VAL A 1 553 ? 24.102 -5.143 2.869 1.00 89.94 553 VAL A C 1
ATOM 4315 O O . VAL A 1 553 ? 24.365 -4.024 2.438 1.00 89.94 553 VAL A O 1
ATOM 4318 N N . PHE A 1 554 ? 25.066 -6.027 3.152 1.00 87.44 554 PHE A N 1
ATOM 4319 C CA . PHE A 1 554 ? 26.481 -5.682 3.043 1.00 87.44 554 PHE A CA 1
ATOM 4320 C C . PHE A 1 554 ? 27.385 -6.879 2.729 1.00 87.44 554 PHE A C 1
ATOM 4322 O O . PHE A 1 554 ? 27.348 -7.916 3.392 1.00 87.44 554 PHE A O 1
ATOM 4329 N N . GLY A 1 555 ? 28.280 -6.675 1.758 1.00 85.38 555 GLY A N 1
ATOM 4330 C CA . GLY A 1 555 ? 29.383 -7.578 1.447 1.00 85.38 555 GLY A CA 1
ATOM 4331 C C . GLY A 1 555 ? 28.989 -8.886 0.754 1.00 85.38 555 GLY A C 1
ATOM 4332 O O . GLY A 1 555 ? 27.833 -9.139 0.410 1.00 85.38 555 GLY A O 1
ATOM 4333 N N . VAL A 1 556 ? 30.004 -9.726 0.547 1.00 86.50 556 VAL A N 1
ATOM 4334 C CA . VAL A 1 556 ? 29.876 -11.083 0.007 1.00 86.50 556 VAL A CA 1
ATOM 4335 C C . VAL A 1 556 ? 30.177 -12.076 1.122 1.00 86.50 556 VAL A C 1
ATOM 4337 O O . VAL A 1 556 ? 31.215 -11.991 1.779 1.00 86.50 556 VAL A O 1
ATOM 4340 N N . LYS A 1 557 ? 29.262 -13.017 1.328 1.00 87.06 557 LYS A N 1
ATOM 4341 C CA . LYS A 1 557 ? 29.360 -14.170 2.219 1.00 87.06 557 LYS A CA 1
ATOM 4342 C C . LYS A 1 557 ? 29.695 -15.382 1.337 1.00 87.06 557 LYS A C 1
ATOM 4344 O O . LYS A 1 557 ? 28.789 -15.935 0.711 1.00 87.06 557 LYS A O 1
ATOM 4349 N N . PRO A 1 558 ? 30.982 -15.768 1.228 1.00 84.06 558 PRO A N 1
ATOM 4350 C CA . PRO A 1 558 ? 31.435 -16.740 0.235 1.00 84.06 558 PRO A CA 1
ATOM 4351 C C . PRO A 1 558 ? 30.659 -18.053 0.302 1.00 84.06 558 PRO A C 1
ATOM 4353 O O . PRO A 1 558 ? 30.482 -18.608 1.386 1.00 84.06 558 PRO A O 1
ATOM 4356 N N . GLU A 1 559 ? 30.214 -18.526 -0.862 1.00 83.50 559 GLU A N 1
ATOM 4357 C CA . GLU A 1 559 ? 29.412 -19.745 -1.048 1.00 83.50 559 GLU A CA 1
ATOM 4358 C C . GLU A 1 559 ? 28.054 -19.744 -0.320 1.00 83.50 559 GLU A C 1
ATOM 4360 O O . GLU A 1 559 ? 27.393 -20.778 -0.243 1.00 83.50 559 GLU A O 1
ATOM 4365 N N . VAL A 1 560 ? 27.622 -18.586 0.193 1.00 84.81 560 VAL A N 1
ATOM 4366 C CA . VAL A 1 560 ? 26.319 -18.383 0.840 1.00 84.81 560 VAL A CA 1
ATOM 4367 C C . VAL A 1 560 ? 25.507 -17.377 0.034 1.00 84.81 560 VAL A C 1
ATOM 4369 O O . VAL A 1 560 ? 24.498 -17.746 -0.554 1.00 84.81 560 VAL A O 1
ATOM 4372 N N . ASN A 1 561 ? 25.939 -16.114 -0.006 1.00 87.25 561 ASN A N 1
ATOM 4373 C CA . ASN A 1 561 ? 25.282 -15.058 -0.769 1.00 87.25 561 ASN A CA 1
ATOM 4374 C C . ASN A 1 561 ? 26.119 -13.772 -0.896 1.00 87.25 561 ASN A C 1
ATOM 4376 O O . ASN A 1 561 ? 27.105 -13.585 -0.200 1.00 87.25 561 ASN A O 1
ATOM 4380 N N . GLY A 1 562 ? 25.712 -12.851 -1.765 1.00 89.94 562 GLY A N 1
ATOM 4381 C CA . GLY A 1 562 ? 26.246 -11.498 -1.896 1.00 89.94 562 GLY A CA 1
ATOM 4382 C C . GLY A 1 562 ? 25.141 -10.445 -1.845 1.00 89.94 562 GLY A C 1
ATOM 4383 O O . GLY A 1 562 ? 23.958 -10.781 -1.861 1.00 89.94 562 GLY A O 1
ATOM 4384 N N . SER A 1 563 ? 25.532 -9.182 -1.701 1.00 92.12 563 SER A N 1
ATOM 4385 C CA . SER A 1 563 ? 24.612 -8.041 -1.683 1.00 92.12 563 SER A CA 1
ATOM 4386 C C . SER A 1 563 ? 24.484 -7.431 -3.080 1.00 92.12 563 SER A C 1
ATOM 4388 O O . SER A 1 563 ? 25.496 -7.156 -3.721 1.00 92.12 563 SER A O 1
ATOM 4390 N N . PHE A 1 564 ? 23.247 -7.180 -3.518 1.00 92.69 564 PHE A N 1
ATOM 4391 C CA . PHE A 1 564 ? 22.926 -6.285 -4.643 1.00 92.69 564 PHE A CA 1
ATOM 4392 C C . PHE A 1 564 ? 22.295 -4.961 -4.167 1.00 92.69 564 PHE A C 1
ATOM 4394 O O . PHE A 1 564 ? 21.734 -4.204 -4.962 1.00 92.69 564 PHE A O 1
ATOM 4401 N N . ILE A 1 565 ? 22.372 -4.691 -2.858 1.00 93.56 565 ILE A N 1
ATOM 4402 C CA . ILE A 1 565 ? 21.982 -3.417 -2.252 1.00 93.56 565 ILE A CA 1
ATOM 4403 C C . ILE A 1 565 ? 23.095 -2.400 -2.519 1.00 93.56 565 ILE A C 1
ATOM 4405 O O . ILE A 1 565 ? 24.259 -2.645 -2.199 1.00 93.56 565 ILE A O 1
ATOM 4409 N N . LYS A 1 566 ? 22.728 -1.258 -3.102 1.00 91.00 566 LYS A N 1
ATOM 4410 C CA . LYS A 1 566 ? 23.629 -0.162 -3.485 1.00 91.00 566 LYS A CA 1
ATOM 4411 C C . LYS A 1 566 ? 23.800 0.849 -2.365 1.00 91.00 566 LYS A C 1
ATOM 4413 O O . LYS A 1 566 ? 24.906 1.328 -2.125 1.00 91.00 566 LYS A O 1
ATOM 4418 N N . SER A 1 567 ? 22.712 1.160 -1.667 1.00 91.38 567 SER A N 1
ATOM 4419 C CA . SER A 1 567 ? 22.723 2.108 -0.560 1.00 91.38 567 SER A CA 1
ATOM 4420 C C . SER A 1 567 ? 21.691 1.734 0.503 1.00 91.38 567 SER A C 1
ATOM 4422 O O . SER A 1 567 ? 20.675 1.094 0.224 1.00 91.38 567 SER A O 1
ATOM 4424 N N . ILE A 1 568 ? 21.986 2.115 1.745 1.00 89.31 568 ILE A N 1
ATOM 4425 C CA . ILE A 1 568 ? 21.097 1.958 2.893 1.00 89.31 568 ILE A CA 1
ATOM 4426 C C . ILE A 1 568 ? 21.194 3.199 3.777 1.00 89.31 568 ILE A C 1
ATOM 4428 O O . ILE A 1 568 ? 22.293 3.673 4.069 1.00 89.31 568 ILE A O 1
ATOM 4432 N N . ASN A 1 569 ? 20.050 3.744 4.181 1.00 86.19 569 ASN A N 1
ATOM 4433 C CA . ASN A 1 569 ? 19.965 4.941 5.015 1.00 86.19 569 ASN A CA 1
ATOM 4434 C C . ASN A 1 569 ? 18.952 4.714 6.141 1.00 86.19 569 ASN A C 1
ATOM 4436 O O . ASN A 1 569 ? 17.871 4.196 5.888 1.00 86.19 569 ASN A O 1
ATOM 4440 N N . LEU A 1 570 ? 19.305 5.103 7.367 1.00 81.75 570 LEU A N 1
ATOM 4441 C CA . LEU A 1 570 ? 18.441 5.063 8.542 1.00 81.75 570 LEU A CA 1
ATOM 4442 C C . LEU A 1 570 ? 18.187 6.496 9.017 1.00 81.75 570 LEU A C 1
ATOM 4444 O O . LEU A 1 570 ? 19.119 7.188 9.425 1.00 81.75 570 LEU A O 1
ATOM 4448 N N . THR A 1 571 ? 16.925 6.923 9.001 1.00 75.81 571 THR A N 1
ATOM 4449 C CA . THR A 1 571 ? 16.487 8.231 9.510 1.00 75.81 571 THR A CA 1
ATOM 4450 C C . THR A 1 571 ? 15.472 8.033 10.633 1.00 75.81 571 THR A C 1
ATOM 4452 O O . THR A 1 571 ? 14.517 7.281 10.475 1.00 75.81 571 THR A O 1
ATOM 4455 N N . ALA A 1 572 ? 15.664 8.696 11.774 1.00 68.38 572 ALA A N 1
ATOM 4456 C CA . ALA A 1 572 ? 14.662 8.724 12.839 1.00 68.38 572 ALA A CA 1
ATOM 4457 C C . ALA A 1 572 ? 13.671 9.864 12.566 1.00 68.38 572 ALA A C 1
ATOM 4459 O O . ALA A 1 572 ? 14.093 11.018 12.485 1.00 68.38 572 ALA A O 1
ATOM 4460 N N . ASP A 1 573 ? 12.385 9.543 12.425 1.00 63.47 573 ASP A N 1
ATOM 4461 C CA . ASP A 1 573 ? 11.317 10.534 12.275 1.00 63.47 573 ASP A CA 1
ATOM 4462 C C . ASP A 1 573 ? 10.547 10.639 13.600 1.00 63.47 573 ASP A C 1
ATOM 4464 O O . ASP A 1 573 ? 10.037 9.645 14.119 1.00 63.47 573 ASP A O 1
ATOM 4468 N N . LEU A 1 574 ? 10.534 11.827 14.206 1.00 63.03 574 LEU A N 1
ATOM 4469 C CA . LEU A 1 574 ? 9.948 12.066 15.526 1.00 63.03 574 LEU A CA 1
ATOM 4470 C C . LEU A 1 574 ? 8.648 12.854 15.357 1.00 63.03 574 LEU A C 1
ATOM 4472 O O . LEU A 1 574 ? 8.669 14.083 15.302 1.00 63.03 574 LEU A O 1
ATOM 4476 N N . SER A 1 575 ? 7.510 12.158 15.302 1.00 61.47 575 SER A N 1
ATOM 4477 C CA . SER A 1 575 ? 6.199 12.820 15.358 1.00 61.47 575 SER A CA 1
ATOM 4478 C C . SER A 1 575 ? 5.986 13.541 16.704 1.00 61.47 575 SER A C 1
ATOM 4480 O O . SER A 1 575 ? 6.664 13.260 17.697 1.00 61.47 575 SER A O 1
ATOM 4482 N N . ASN A 1 576 ? 5.011 14.456 16.769 1.00 59.03 576 ASN A N 1
ATOM 4483 C CA . ASN A 1 576 ? 4.654 15.158 18.013 1.00 59.03 576 ASN A CA 1
ATOM 4484 C C . ASN A 1 576 ? 4.223 14.194 19.136 1.00 59.03 576 ASN A C 1
ATOM 4486 O O . ASN A 1 576 ? 4.553 14.410 20.308 1.00 59.03 576 ASN A O 1
ATOM 4490 N N . ASP A 1 577 ? 3.556 13.096 18.778 1.00 56.72 577 ASP A N 1
ATOM 4491 C CA . ASP A 1 577 ? 3.176 12.042 19.721 1.00 56.72 577 ASP A CA 1
ATOM 4492 C C . ASP A 1 577 ? 4.424 11.326 20.260 1.00 56.72 577 ASP A C 1
ATOM 4494 O O . ASP A 1 577 ? 4.536 11.106 21.468 1.00 56.72 577 ASP A O 1
ATOM 4498 N N . PHE A 1 578 ? 5.426 11.063 19.405 1.00 61.16 578 PHE A N 1
ATOM 4499 C CA . PHE A 1 578 ? 6.719 10.519 19.839 1.00 61.16 578 PHE A CA 1
ATOM 4500 C C . PHE A 1 578 ? 7.486 11.485 20.735 1.00 61.16 578 PHE A C 1
ATOM 4502 O O . PHE A 1 578 ? 8.053 11.050 21.732 1.00 61.16 578 PHE A O 1
ATOM 4509 N N . ALA A 1 579 ? 7.497 12.786 20.440 1.00 60.31 579 ALA A N 1
ATOM 4510 C CA . ALA A 1 579 ? 8.152 13.776 21.296 1.00 60.31 579 ALA A CA 1
ATOM 4511 C C . ALA A 1 579 ? 7.549 13.788 22.713 1.00 60.31 579 ALA A C 1
ATOM 4513 O O . ALA A 1 579 ? 8.279 13.862 23.708 1.00 60.31 579 ALA A O 1
ATOM 4514 N N . THR A 1 580 ? 6.227 13.638 22.811 1.00 59.44 580 THR A N 1
ATOM 4515 C CA . THR A 1 580 ? 5.498 13.538 24.081 1.00 59.44 580 THR A CA 1
ATOM 4516 C C . THR A 1 580 ? 5.818 12.223 24.800 1.00 59.44 580 THR A C 1
ATOM 4518 O O . THR A 1 580 ? 6.198 12.239 25.972 1.00 59.44 580 THR A O 1
ATOM 4521 N N . MET A 1 581 ? 5.796 11.089 24.088 1.00 58.69 581 MET A N 1
ATOM 4522 C CA . MET A 1 581 ? 6.179 9.777 24.632 1.00 58.69 581 MET A CA 1
ATOM 4523 C C . MET A 1 581 ? 7.641 9.715 25.083 1.00 58.69 581 MET A C 1
ATOM 4525 O O . MET A 1 581 ? 7.923 9.156 26.136 1.00 58.69 581 MET A O 1
ATOM 4529 N N . ILE A 1 582 ? 8.578 10.314 24.347 1.00 62.44 582 ILE A N 1
ATOM 4530 C CA . ILE A 1 582 ? 9.992 10.416 24.741 1.00 62.44 582 ILE A CA 1
ATOM 4531 C C . ILE A 1 582 ? 10.118 11.274 25.999 1.00 62.44 582 ILE A C 1
ATOM 4533 O O . ILE A 1 582 ? 10.870 10.949 26.919 1.00 62.44 582 ILE A O 1
ATOM 4537 N N . SER A 1 583 ? 9.366 12.371 26.071 1.00 61.59 583 SER A N 1
ATOM 4538 C CA . SER A 1 583 ? 9.409 13.272 27.222 1.00 61.59 583 SER A CA 1
ATOM 4539 C C . SER A 1 583 ? 8.942 12.581 28.506 1.00 61.59 583 SER A C 1
ATOM 4541 O O . SER A 1 583 ? 9.583 12.780 29.544 1.00 61.59 583 SER A O 1
ATOM 4543 N N . ILE A 1 584 ? 7.907 11.735 28.406 1.00 56.00 584 ILE A N 1
ATOM 4544 C CA . ILE A 1 584 ? 7.256 11.032 29.522 1.00 56.00 584 ILE A CA 1
ATOM 4545 C C . ILE A 1 584 ? 7.922 9.673 29.836 1.00 56.00 584 ILE A C 1
ATOM 4547 O O . ILE A 1 584 ? 8.145 9.367 31.002 1.00 56.00 584 ILE A O 1
ATOM 4551 N N . GLY A 1 585 ? 8.295 8.877 28.827 1.00 51.88 585 GLY A N 1
ATOM 4552 C CA . GLY A 1 585 ? 8.744 7.480 28.959 1.00 51.88 585 GLY A CA 1
ATOM 4553 C C . GLY A 1 585 ? 10.254 7.224 28.824 1.00 51.88 585 GLY A C 1
ATOM 4554 O O . GLY A 1 585 ? 10.675 6.070 28.842 1.00 51.88 585 GLY A O 1
ATOM 4555 N N . ALA A 1 586 ? 11.101 8.253 28.669 1.00 52.62 586 ALA A N 1
ATOM 4556 C CA . ALA A 1 586 ? 12.562 8.086 28.502 1.00 52.62 586 ALA A CA 1
ATOM 4557 C C . ALA A 1 586 ? 13.296 7.454 29.699 1.00 52.62 586 ALA A C 1
ATOM 4559 O O . ALA A 1 586 ? 14.508 7.249 29.634 1.00 52.62 586 ALA A O 1
ATOM 4560 N N . GLN A 1 587 ? 12.598 7.164 30.796 1.00 53.28 587 GLN A N 1
ATOM 4561 C CA . GLN A 1 587 ? 13.140 6.522 31.989 1.00 53.28 587 GLN A CA 1
ATOM 4562 C C . GLN A 1 587 ? 12.178 5.427 32.442 1.00 53.28 587 GLN A C 1
ATOM 4564 O O . GLN A 1 587 ? 10.965 5.599 32.359 1.00 53.28 587 GLN A O 1
ATOM 4569 N N . ALA A 1 588 ? 12.725 4.304 32.903 1.00 40.22 588 ALA A N 1
ATOM 4570 C CA . ALA A 1 588 ? 11.978 3.097 33.240 1.00 40.22 588 ALA A CA 1
ATOM 4571 C C . ALA A 1 588 ? 11.185 3.218 34.561 1.00 40.22 588 ALA A C 1
ATOM 4573 O O . ALA A 1 588 ? 11.484 2.507 35.517 1.00 40.22 588 ALA A O 1
ATOM 4574 N N . ASN A 1 589 ? 10.198 4.121 34.620 1.00 46.53 589 ASN A N 1
ATOM 4575 C CA . ASN A 1 589 ? 9.298 4.297 35.765 1.00 46.53 589 ASN A CA 1
ATOM 4576 C C . ASN A 1 589 ? 7.831 4.008 35.403 1.00 46.53 589 ASN A C 1
ATOM 4578 O O . ASN A 1 589 ? 7.356 4.329 34.317 1.00 46.53 589 ASN A O 1
ATOM 4582 N N . SER A 1 590 ? 7.129 3.396 36.359 1.00 44.06 590 SER A N 1
ATOM 4583 C CA . SER A 1 590 ? 5.864 2.653 36.231 1.00 44.06 590 SER A CA 1
ATOM 4584 C C . SER A 1 590 ? 4.583 3.509 36.225 1.00 44.06 590 SER A C 1
ATOM 4586 O O . SER A 1 590 ? 3.486 2.966 36.345 1.00 44.06 590 SER A O 1
ATOM 4588 N N . ASN A 1 591 ? 4.686 4.836 36.111 1.00 43.34 591 ASN A N 1
ATOM 4589 C CA . ASN A 1 591 ? 3.593 5.735 36.516 1.00 43.34 591 ASN A CA 1
ATOM 4590 C C . ASN A 1 591 ? 2.566 6.049 35.422 1.00 43.34 591 ASN A C 1
ATOM 4592 O O . ASN A 1 591 ? 1.628 6.796 35.688 1.00 43.34 591 ASN A O 1
ATOM 4596 N N . GLN A 1 592 ? 2.718 5.524 34.204 1.00 51.91 592 GLN A N 1
ATOM 4597 C CA . GLN A 1 592 ? 1.755 5.715 33.113 1.00 51.91 592 GLN A CA 1
ATOM 4598 C C . GLN A 1 592 ? 1.603 4.415 32.322 1.00 51.91 592 GLN A C 1
ATOM 4600 O O . GLN A 1 592 ? 2.483 4.031 31.552 1.00 51.91 592 GLN A O 1
ATOM 4605 N N . VAL A 1 593 ? 0.475 3.735 32.527 1.00 52.16 593 VAL A N 1
ATOM 4606 C CA . VAL A 1 593 ? 0.151 2.464 31.875 1.00 52.16 593 VAL A CA 1
ATOM 4607 C C . VAL A 1 593 ? -0.573 2.761 30.567 1.00 52.16 593 VAL A C 1
ATOM 4609 O O . VAL A 1 593 ? -1.793 2.714 30.482 1.00 52.16 593 VAL A O 1
ATOM 4612 N N . SER A 1 594 ? 0.194 3.094 29.535 1.00 55.41 594 SER A N 1
ATOM 4613 C CA . SER A 1 594 ? -0.281 2.993 28.153 1.00 55.41 594 SER A CA 1
ATOM 4614 C C . SER A 1 594 ? 0.571 1.956 27.432 1.00 55.41 594 SER A C 1
ATOM 4616 O O . SER A 1 594 ? 1.774 1.859 27.694 1.00 55.41 594 SER A O 1
ATOM 4618 N N . GLY A 1 595 ? -0.016 1.194 26.502 1.00 52.97 595 GLY A N 1
ATOM 4619 C CA . GLY A 1 595 ? 0.712 0.155 25.751 1.00 52.97 595 GLY A CA 1
ATOM 4620 C C . GLY A 1 595 ? 1.977 0.671 25.041 1.00 52.97 595 GLY A C 1
ATOM 4621 O O . GLY A 1 595 ? 2.920 -0.089 24.816 1.00 52.97 595 GLY A O 1
ATOM 4622 N N . ASN A 1 596 ? 2.033 1.979 24.756 1.00 55.00 596 ASN A N 1
ATOM 4623 C CA . ASN A 1 596 ? 3.179 2.658 24.150 1.00 55.00 596 ASN A CA 1
ATOM 4624 C C . ASN A 1 596 ? 4.292 3.013 25.157 1.00 55.00 596 ASN A C 1
ATOM 4626 O O . ASN A 1 596 ? 5.477 2.899 24.836 1.00 55.00 596 ASN A O 1
ATOM 4630 N N . ALA A 1 597 ? 3.938 3.412 26.384 1.00 57.72 597 ALA A N 1
ATOM 4631 C CA . ALA A 1 597 ? 4.908 3.779 27.419 1.00 57.72 597 ALA A CA 1
ATOM 4632 C C . ALA A 1 597 ? 5.738 2.571 27.891 1.00 57.72 597 ALA A C 1
ATOM 4634 O O . ALA A 1 597 ? 6.957 2.677 28.053 1.00 57.72 597 ALA A O 1
ATOM 4635 N N . THR A 1 598 ? 5.104 1.402 28.034 1.00 57.53 598 THR A N 1
ATOM 4636 C CA . THR A 1 598 ? 5.763 0.156 28.464 1.00 57.53 598 THR A CA 1
ATOM 4637 C C . THR A 1 598 ? 6.850 -0.292 27.483 1.00 57.53 598 THR A C 1
ATOM 4639 O O . THR A 1 598 ? 7.960 -0.646 27.882 1.00 57.53 598 THR A O 1
ATOM 4642 N N . ALA A 1 599 ? 6.578 -0.235 26.179 1.00 57.94 599 ALA A N 1
ATOM 4643 C CA . ALA A 1 599 ? 7.542 -0.643 25.162 1.00 57.94 599 ALA A CA 1
ATOM 4644 C C . ALA A 1 599 ? 8.728 0.332 25.036 1.00 57.94 599 ALA A C 1
ATOM 4646 O O . ALA A 1 599 ? 9.866 -0.108 24.858 1.00 57.94 599 ALA A O 1
ATOM 4647 N N . PHE A 1 600 ? 8.503 1.642 25.199 1.00 62.75 600 PHE A N 1
ATOM 4648 C CA . PHE A 1 600 ? 9.593 2.623 25.223 1.00 62.75 600 PHE A CA 1
ATOM 4649 C C . PHE A 1 600 ? 10.470 2.500 26.482 1.00 62.75 600 PHE A C 1
ATOM 4651 O O . PHE A 1 600 ? 11.696 2.598 26.397 1.00 62.75 600 PHE A O 1
ATOM 4658 N N . SER A 1 601 ? 9.865 2.206 27.637 1.00 61.00 601 SER A N 1
ATOM 4659 C CA . SER A 1 601 ? 10.587 1.869 28.872 1.00 61.00 601 SER A CA 1
ATOM 4660 C C . SER A 1 601 ? 11.502 0.650 28.673 1.00 61.00 601 SER A C 1
ATOM 4662 O O . SER A 1 601 ? 12.690 0.702 28.999 1.00 61.00 601 SER A O 1
ATOM 4664 N N . ASN A 1 602 ? 10.993 -0.409 28.027 1.00 61.91 602 ASN A N 1
ATOM 4665 C CA . ASN A 1 602 ? 11.776 -1.601 27.685 1.00 61.91 602 ASN A CA 1
ATOM 4666 C C . ASN A 1 602 ? 12.939 -1.304 26.722 1.00 61.91 602 ASN A C 1
ATOM 4668 O O . ASN A 1 602 ? 14.017 -1.875 26.882 1.00 61.91 602 ASN A O 1
ATOM 4672 N N . TYR A 1 603 ? 12.763 -0.401 25.750 1.00 63.34 603 TYR A N 1
ATOM 4673 C CA . TYR A 1 603 ? 13.843 0.027 24.848 1.00 63.34 603 TYR A CA 1
ATOM 4674 C C . TYR A 1 603 ? 14.991 0.726 25.597 1.00 63.34 603 TYR A C 1
ATOM 4676 O O . TYR A 1 603 ? 16.163 0.511 25.289 1.00 63.34 603 TYR A O 1
ATOM 4684 N N . ASN A 1 604 ? 14.663 1.525 26.616 1.00 65.81 604 ASN A N 1
ATOM 4685 C CA . ASN A 1 604 ? 15.642 2.226 27.449 1.00 65.81 604 ASN A CA 1
ATOM 4686 C C . ASN A 1 604 ? 16.161 1.380 28.628 1.00 65.81 604 ASN A C 1
ATOM 4688 O O . ASN A 1 604 ? 16.947 1.871 29.444 1.00 65.81 604 ASN A O 1
ATOM 4692 N N . ALA A 1 605 ? 15.747 0.114 28.743 1.00 66.69 605 ALA A N 1
ATOM 4693 C CA . ALA A 1 605 ? 16.118 -0.739 29.862 1.00 66.69 605 ALA A CA 1
ATOM 4694 C C . ALA A 1 605 ? 17.646 -0.893 29.980 1.00 66.69 605 ALA A C 1
ATOM 4696 O O . ALA A 1 605 ? 18.356 -1.193 29.021 1.00 66.69 605 ALA A O 1
ATOM 4697 N N . GLY A 1 606 ? 18.166 -0.689 31.193 1.00 69.00 606 GLY A N 1
ATOM 4698 C CA . GLY A 1 606 ? 19.605 -0.727 31.470 1.00 69.00 606 GLY A CA 1
ATOM 4699 C C . GLY A 1 606 ? 20.355 0.578 31.173 1.00 69.00 606 GLY A C 1
ATOM 4700 O O . GLY A 1 606 ? 21.545 0.665 31.481 1.00 69.00 606 GLY A O 1
ATOM 4701 N N . LEU A 1 607 ? 19.680 1.605 30.645 1.00 71.56 607 LEU A N 1
ATOM 4702 C CA . LEU A 1 607 ? 20.210 2.961 30.509 1.00 71.56 607 LEU A CA 1
ATOM 4703 C C . LEU A 1 607 ? 19.703 3.837 31.665 1.00 71.56 607 LEU A C 1
ATOM 4705 O O . LEU A 1 607 ? 18.554 3.734 32.084 1.00 71.56 607 LEU A O 1
ATOM 4709 N N . LYS A 1 608 ? 20.566 4.708 32.202 1.00 71.56 608 LYS A N 1
ATOM 4710 C CA . LYS A 1 608 ? 20.199 5.679 33.244 1.00 71.56 608 LYS A CA 1
ATOM 4711 C C . LYS A 1 608 ? 20.762 7.050 32.897 1.00 71.56 608 LYS A C 1
ATOM 4713 O O . LYS A 1 608 ? 21.976 7.197 32.742 1.00 71.56 608 LYS A O 1
ATOM 4718 N N . ASP A 1 609 ? 19.883 8.042 32.793 1.00 74.12 609 ASP A N 1
ATOM 4719 C CA . ASP A 1 609 ? 20.288 9.438 32.651 1.00 74.12 609 ASP A CA 1
ATOM 4720 C C . ASP A 1 609 ? 20.943 9.920 33.960 1.00 74.12 609 ASP A C 1
ATOM 4722 O O . ASP A 1 609 ? 20.474 9.648 35.066 1.00 74.12 609 ASP A O 1
ATOM 4726 N N . ARG A 1 610 ? 22.085 10.601 33.830 1.00 77.12 610 ARG A N 1
ATOM 4727 C CA . ARG A 1 610 ? 22.871 11.113 34.959 1.00 77.12 610 ARG A CA 1
ATOM 4728 C C . ARG A 1 610 ? 22.386 12.468 35.476 1.00 77.12 610 ARG A C 1
ATOM 4730 O O . ARG A 1 610 ? 22.748 12.823 36.592 1.00 77.12 610 ARG A O 1
ATOM 4737 N N . ILE A 1 611 ? 21.672 13.242 34.654 1.00 75.19 611 ILE A N 1
ATOM 4738 C CA . ILE A 1 611 ? 21.233 14.605 34.985 1.00 75.19 611 ILE A CA 1
ATOM 4739 C C . ILE A 1 611 ? 19.820 14.581 35.549 1.00 75.19 611 ILE A C 1
ATOM 4741 O O . ILE A 1 611 ? 19.559 15.218 36.565 1.00 75.19 611 ILE A O 1
ATOM 4745 N N . ILE A 1 612 ? 18.932 13.813 34.918 1.00 69.69 612 ILE A N 1
ATOM 4746 C CA . ILE A 1 612 ? 17.549 13.634 35.359 1.00 69.69 612 ILE A CA 1
ATOM 4747 C C . ILE A 1 612 ? 17.341 12.132 35.551 1.00 69.69 612 ILE A C 1
ATOM 4749 O O . ILE A 1 612 ? 16.964 11.470 34.601 1.00 69.69 612 ILE A O 1
ATOM 4753 N N . PRO A 1 613 ? 17.656 11.544 36.715 1.00 64.56 613 PRO A N 1
ATOM 4754 C CA . PRO A 1 613 ? 17.525 10.100 36.906 1.00 64.56 613 PRO A CA 1
ATOM 4755 C C . PRO A 1 613 ? 16.077 9.611 36.991 1.00 64.56 613 PRO A C 1
ATOM 4757 O O . PRO A 1 613 ? 15.841 8.438 36.709 1.00 64.56 613 PRO A O 1
ATOM 4760 N N . GLU A 1 614 ? 15.165 10.492 37.423 1.00 60.78 614 GLU A N 1
ATOM 4761 C CA . GLU A 1 614 ? 13.728 10.251 37.587 1.00 60.78 614 GLU A CA 1
ATOM 4762 C C . GLU A 1 614 ? 12.939 11.494 37.133 1.00 60.78 614 GLU A C 1
ATOM 4764 O O . GLU A 1 614 ? 13.336 12.630 37.418 1.00 60.78 614 GLU A O 1
ATOM 4769 N N . LYS A 1 615 ? 11.823 11.281 36.426 1.00 56.59 615 LYS A N 1
ATOM 4770 C CA . LYS A 1 615 ? 10.831 12.305 36.068 1.00 56.59 615 LYS A CA 1
ATOM 4771 C C . LYS A 1 615 ? 9.506 11.947 36.741 1.00 56.59 615 LYS A C 1
ATOM 4773 O O . LYS A 1 615 ? 8.939 10.903 36.438 1.00 56.59 615 LYS A O 1
ATOM 4778 N N . GLU A 1 616 ? 9.021 12.798 37.640 1.00 52.94 616 GLU A N 1
ATOM 4779 C CA . GLU A 1 616 ? 7.698 12.651 38.261 1.00 52.94 616 GLU A CA 1
ATOM 4780 C C . GLU A 1 616 ? 6.690 13.567 37.542 1.00 52.94 616 GLU A C 1
ATOM 4782 O O . GLU A 1 616 ? 7.018 14.702 37.192 1.00 52.94 616 GLU A O 1
ATOM 4787 N N . SER A 1 617 ? 5.462 13.085 37.309 1.00 45.97 617 SER A N 1
ATOM 4788 C CA . SER A 1 617 ? 4.369 13.862 36.688 1.00 45.97 617 SER A CA 1
ATOM 4789 C C . SER A 1 617 ? 3.785 14.937 37.614 1.00 45.97 617 SER A C 1
ATOM 4791 O O . SER A 1 617 ? 3.104 15.853 37.161 1.00 45.97 617 SER A O 1
ATOM 4793 N N . SER A 1 618 ? 4.083 14.851 38.908 1.00 46.97 618 SER A N 1
ATOM 4794 C CA . SER A 1 618 ? 3.782 15.844 39.935 1.00 46.97 618 SER A CA 1
ATOM 4795 C C . SER A 1 618 ? 4.895 15.786 40.979 1.00 46.97 618 SER A C 1
ATOM 4797 O O . SER A 1 618 ? 5.401 14.691 41.221 1.00 46.97 618 SER A O 1
ATOM 4799 N N . PRO A 1 619 ? 5.259 16.896 41.648 1.00 46.56 619 PRO A N 1
ATOM 4800 C CA . PRO A 1 619 ? 6.058 16.813 42.863 1.00 46.56 619 PRO A CA 1
ATOM 4801 C C . PRO A 1 619 ? 5.345 15.855 43.818 1.00 46.56 619 PRO A C 1
ATOM 4803 O O . PRO A 1 619 ? 4.188 16.096 44.173 1.00 46.56 619 PRO A O 1
ATOM 4806 N N . SER A 1 620 ? 5.983 14.739 44.161 1.00 42.28 620 SER A N 1
ATOM 4807 C CA . SER A 1 620 ? 5.442 13.758 45.094 1.00 42.28 620 SER A CA 1
ATOM 4808 C C . SER A 1 620 ? 4.913 14.435 46.370 1.00 42.28 620 SER A C 1
ATOM 4810 O O . SER A 1 620 ? 5.675 14.934 47.201 1.00 42.28 620 SER A O 1
ATOM 4812 N N . ASN A 1 621 ? 3.588 14.410 46.567 1.00 40.50 621 ASN A N 1
ATOM 4813 C CA . ASN A 1 621 ? 2.986 14.614 47.881 1.00 40.50 621 ASN A CA 1
ATOM 4814 C C . ASN A 1 621 ? 3.319 13.377 48.721 1.00 40.50 621 ASN A C 1
ATOM 4816 O O . ASN A 1 621 ? 2.510 12.468 48.881 1.00 40.50 621 ASN A O 1
ATOM 4820 N N . LYS A 1 622 ? 4.521 13.352 49.301 1.00 44.91 622 LYS A N 1
ATOM 4821 C CA . LYS A 1 622 ? 4.912 12.375 50.330 1.00 44.91 622 LYS A CA 1
ATOM 4822 C C . LYS A 1 622 ? 4.073 12.471 51.621 1.00 44.91 622 LYS A C 1
ATOM 4824 O O . LYS A 1 622 ? 4.388 11.783 52.586 1.00 44.91 622 LYS A O 1
ATOM 4829 N N . GLU A 1 623 ? 3.018 13.290 51.658 1.00 40.12 623 GLU A N 1
ATOM 4830 C CA . GLU A 1 623 ? 2.136 13.466 52.821 1.00 40.12 623 GLU A CA 1
ATOM 4831 C C . GLU A 1 623 ? 0.829 12.659 52.778 1.00 40.12 623 GLU A C 1
ATOM 4833 O O . GLU A 1 623 ? 0.146 12.569 53.796 1.00 40.12 623 GLU A O 1
ATOM 4838 N N . THR A 1 624 ? 0.494 11.983 51.678 1.00 39.72 624 THR A N 1
ATOM 4839 C CA . THR A 1 624 ? -0.624 11.024 51.663 1.00 39.72 624 THR A CA 1
ATOM 4840 C C . THR A 1 624 ? -0.107 9.660 51.246 1.00 39.72 624 THR A C 1
ATOM 4842 O O . THR A 1 624 ? 0.174 9.443 50.073 1.00 39.72 624 THR A O 1
ATOM 4845 N N . GLY A 1 625 ? 0.039 8.746 52.209 1.00 39.84 625 GLY A N 1
ATOM 4846 C CA . GLY A 1 625 ? 0.458 7.354 52.004 1.00 39.84 625 GLY A CA 1
ATOM 4847 C C . GLY A 1 625 ? -0.571 6.500 51.256 1.00 39.84 625 GLY A C 1
ATOM 4848 O O . GLY A 1 625 ? -0.979 5.462 51.766 1.00 39.84 625 GLY A O 1
ATOM 4849 N N . GLY A 1 626 ? -1.024 6.951 50.086 1.00 46.81 626 GLY A N 1
ATOM 4850 C CA . GLY A 1 626 ? -1.802 6.133 49.166 1.00 46.81 626 GLY A CA 1
ATOM 4851 C C . GLY A 1 626 ? -0.886 5.128 48.477 1.00 46.81 626 GLY A C 1
ATOM 4852 O O . GLY A 1 626 ? 0.147 5.514 47.932 1.00 46.81 626 GLY A O 1
ATOM 4853 N N . GLU A 1 627 ? -1.247 3.848 48.528 1.00 50.22 627 GLU A N 1
ATOM 4854 C CA . GLU A 1 627 ? -0.621 2.822 47.693 1.00 50.22 627 GLU A CA 1
ATOM 4855 C C . GLU A 1 627 ? -0.840 3.163 46.212 1.00 50.22 627 GLU A C 1
ATOM 4857 O O . GLU A 1 627 ? -1.920 3.601 45.805 1.00 50.22 627 GLU A O 1
ATOM 4862 N N . GLU A 1 628 ? 0.206 3.000 45.406 1.00 56.78 628 GLU A N 1
ATOM 4863 C CA . GLU A 1 628 ? 0.152 3.212 43.963 1.00 56.78 628 GLU A CA 1
ATOM 4864 C C . GLU A 1 628 ? -0.696 2.094 43.332 1.00 56.78 628 GLU A C 1
ATOM 4866 O O . GLU A 1 628 ? -0.346 0.917 43.426 1.00 56.78 628 GLU A O 1
ATOM 4871 N N . LYS A 1 629 ? -1.848 2.449 42.746 1.00 67.75 629 LYS A N 1
ATOM 4872 C CA . LYS A 1 629 ? -2.805 1.480 42.185 1.00 67.75 629 LYS A CA 1
ATOM 4873 C C . LYS A 1 629 ? -2.222 0.796 40.952 1.00 67.75 629 LYS A C 1
ATOM 4875 O O . LYS A 1 629 ? -1.730 1.467 40.043 1.00 67.75 629 LYS A O 1
ATOM 4880 N N . SER A 1 630 ? -2.345 -0.524 40.879 1.00 73.38 630 SER A N 1
ATOM 4881 C CA . SER A 1 630 ? -1.957 -1.311 39.707 1.00 73.38 630 SER A CA 1
ATOM 4882 C C . SER A 1 630 ? -2.791 -0.943 38.463 1.00 73.38 630 SER A C 1
ATOM 4884 O O . SER A 1 630 ? -3.929 -0.485 38.601 1.00 73.38 630 SER A O 1
ATOM 4886 N N . PRO A 1 631 ? -2.290 -1.193 37.235 1.00 72.69 631 PRO A N 1
ATOM 4887 C CA . PRO A 1 631 ? -3.058 -0.976 36.004 1.00 72.69 631 PRO A CA 1
ATOM 4888 C C . PRO A 1 631 ? -4.453 -1.620 36.019 1.00 72.69 631 PRO A C 1
ATOM 4890 O O . PRO A 1 631 ? -5.436 -1.033 35.574 1.00 72.69 631 PRO A O 1
ATOM 4893 N N . GLN A 1 632 ? -4.542 -2.834 36.567 1.00 80.62 632 GLN A N 1
ATOM 4894 C CA . GLN A 1 632 ? -5.786 -3.595 36.670 1.00 80.62 632 GLN A CA 1
ATOM 4895 C C . GLN A 1 632 ? -6.784 -2.945 37.636 1.00 80.62 632 GLN A C 1
ATOM 4897 O O . GLN A 1 632 ? -7.986 -2.971 37.378 1.00 80.62 632 GLN A O 1
ATOM 4902 N N . GLU A 1 633 ? -6.303 -2.358 38.735 1.00 81.56 633 GLU A N 1
ATOM 4903 C CA . GLU A 1 633 ? -7.136 -1.611 39.684 1.00 81.56 633 GLU A CA 1
ATOM 4904 C C . GLU A 1 633 ? -7.611 -0.289 39.086 1.00 81.56 633 GLU A C 1
ATOM 4906 O O . GLU A 1 633 ? -8.787 0.034 39.220 1.00 81.56 633 GLU A O 1
ATOM 4911 N N . GLN A 1 634 ? -6.744 0.421 38.358 1.00 82.81 634 GLN A N 1
ATOM 4912 C CA . GLN A 1 634 ? -7.110 1.652 37.651 1.00 82.81 634 GLN A CA 1
ATOM 4913 C C . GLN A 1 634 ? -8.202 1.401 36.600 1.00 82.81 634 GLN A C 1
ATOM 4915 O O . GLN A 1 634 ? -9.174 2.149 36.536 1.00 82.81 634 GLN A O 1
ATOM 4920 N N . ALA A 1 635 ? -8.088 0.321 35.816 1.00 84.12 635 ALA A N 1
ATOM 4921 C CA . ALA A 1 635 ? -9.099 -0.055 34.825 1.00 84.12 635 ALA A CA 1
ATOM 4922 C C . ALA A 1 635 ? -10.457 -0.375 35.472 1.00 84.12 635 ALA A C 1
ATOM 4924 O O . ALA A 1 635 ? -11.491 0.127 35.031 1.00 84.12 635 ALA A O 1
ATOM 4925 N N . LYS A 1 636 ? -10.457 -1.170 36.553 1.00 87.25 636 LYS A N 1
ATOM 4926 C CA . LYS A 1 636 ? -11.681 -1.496 37.302 1.00 87.25 636 LYS A CA 1
ATOM 4927 C C . LYS A 1 636 ? -12.319 -0.258 37.917 1.00 87.25 636 LYS A C 1
ATOM 4929 O O . LYS A 1 636 ? -13.524 -0.087 37.792 1.00 87.25 636 LYS A O 1
ATOM 4934 N N . GLU A 1 637 ? -11.521 0.592 38.557 1.00 86.62 637 GLU A N 1
ATOM 4935 C CA . GLU A 1 637 ? -12.001 1.811 39.203 1.00 86.62 637 GLU A CA 1
ATOM 4936 C C . GLU A 1 637 ? -12.562 2.809 38.193 1.00 86.62 637 GLU A C 1
ATOM 4938 O O . GLU A 1 637 ? -13.616 3.387 38.449 1.00 86.62 637 GLU A O 1
ATOM 4943 N N . ASN A 1 638 ? -11.907 2.990 37.040 1.00 87.62 638 ASN A N 1
ATOM 4944 C CA . ASN A 1 638 ? -12.424 3.853 35.983 1.00 87.62 638 ASN A CA 1
ATOM 4945 C C . ASN A 1 638 ? -13.799 3.367 35.509 1.00 87.62 638 ASN A C 1
ATOM 4947 O O . ASN A 1 638 ? -14.728 4.165 35.417 1.00 87.62 638 ASN A O 1
ATOM 4951 N N . PHE A 1 639 ? -13.956 2.059 35.282 1.00 88.75 639 PHE A N 1
ATOM 4952 C CA . PHE A 1 639 ? -15.247 1.497 34.898 1.00 88.75 639 PHE A CA 1
ATOM 4953 C C . PHE A 1 639 ? -16.297 1.677 36.005 1.00 88.75 639 PHE A C 1
ATOM 4955 O O . PHE A 1 639 ? -17.352 2.266 35.772 1.00 88.75 639 PHE A O 1
ATOM 4962 N N . SER A 1 640 ? -15.995 1.244 37.232 1.00 87.38 640 SER A N 1
ATOM 4963 C CA . SER A 1 640 ? -16.953 1.259 38.340 1.00 87.38 640 SER A CA 1
ATOM 4964 C C . SER A 1 640 ? -17.293 2.652 38.857 1.00 87.38 640 SER A C 1
ATOM 4966 O O . SER A 1 640 ? -18.327 2.805 39.484 1.00 87.38 640 SER A O 1
ATOM 4968 N N . THR A 1 641 ? -16.428 3.647 38.662 1.00 85.56 641 THR A N 1
ATOM 4969 C CA . THR A 1 641 ? -16.622 4.999 39.213 1.00 85.56 641 THR A CA 1
ATOM 4970 C C . THR A 1 641 ? -17.110 5.964 38.149 1.00 85.56 641 THR A C 1
ATOM 4972 O O . THR A 1 641 ? -18.025 6.734 38.407 1.00 85.56 641 THR A O 1
ATOM 4975 N N . ASN A 1 642 ? -16.529 5.912 36.948 1.00 86.31 642 ASN A N 1
ATOM 4976 C CA . ASN A 1 642 ? -16.775 6.924 35.924 1.00 86.31 642 ASN A CA 1
ATOM 4977 C C . ASN A 1 642 ? -17.763 6.468 34.841 1.00 86.31 642 ASN A C 1
ATOM 4979 O O . ASN A 1 642 ? -18.265 7.311 34.107 1.00 86.31 642 ASN A O 1
ATOM 4983 N N . ILE A 1 643 ? -18.039 5.162 34.712 1.00 87.56 643 ILE A N 1
ATOM 4984 C CA . ILE A 1 643 ? -18.913 4.619 33.653 1.00 87.56 643 ILE A CA 1
ATOM 4985 C C . ILE A 1 643 ? -20.221 4.051 34.231 1.00 87.56 643 ILE A C 1
ATOM 4987 O O . ILE A 1 643 ? -21.293 4.352 33.700 1.00 87.56 643 ILE A O 1
ATOM 4991 N N . VAL A 1 644 ? -20.146 3.262 35.314 1.00 85.31 644 VAL A N 1
ATOM 4992 C CA . VAL A 1 644 ? -21.306 2.596 35.959 1.00 85.31 644 VAL A CA 1
ATOM 4993 C C . VAL A 1 644 ? -21.481 2.922 37.456 1.00 85.31 644 VAL A C 1
ATOM 4995 O O . VAL A 1 644 ? -22.073 2.134 38.190 1.00 85.31 644 VAL A O 1
ATOM 4998 N N . GLY A 1 645 ? -20.917 4.031 37.943 1.00 74.69 645 GLY A N 1
ATOM 4999 C CA . GLY A 1 645 ? -20.856 4.333 39.380 1.00 74.69 645 GLY A CA 1
ATOM 5000 C C . GLY A 1 645 ? -22.178 4.706 40.048 1.00 74.69 645 GLY A C 1
ATOM 5001 O O . GLY A 1 645 ? -23.126 5.150 39.404 1.00 74.69 645 GLY A O 1
ATOM 5002 N N . ASP A 1 646 ? -22.221 4.573 41.378 1.00 58.53 646 ASP A N 1
ATOM 5003 C CA . ASP A 1 646 ? -23.378 4.954 42.196 1.00 58.53 646 ASP A CA 1
ATOM 5004 C C . ASP A 1 646 ? -23.697 6.451 42.018 1.00 58.53 646 ASP A C 1
ATOM 5006 O O . ASP A 1 646 ? -22.940 7.326 42.441 1.00 58.53 646 ASP A O 1
ATOM 5010 N N . GLY A 1 647 ? -24.837 6.746 41.383 1.00 61.34 647 GLY A N 1
ATOM 5011 C CA . GLY A 1 647 ? -25.268 8.108 41.040 1.00 61.34 647 GLY A CA 1
ATOM 5012 C C . GLY A 1 647 ? -24.783 8.626 39.678 1.00 61.34 647 GLY A C 1
ATOM 5013 O O . GLY A 1 647 ? -25.173 9.726 39.293 1.00 61.34 647 GLY A O 1
ATOM 5014 N N . ILE A 1 648 ? -23.988 7.843 38.938 1.00 61.88 648 ILE A N 1
ATOM 5015 C CA . ILE A 1 648 ? -23.518 8.121 37.572 1.00 61.88 648 ILE A CA 1
ATOM 5016 C C . ILE A 1 648 ? -24.122 7.062 36.641 1.00 61.88 648 ILE A C 1
ATOM 5018 O O . ILE A 1 648 ? -23.584 5.974 36.457 1.00 61.88 648 ILE A O 1
ATOM 5022 N N . THR A 1 649 ? -25.259 7.382 36.024 1.00 68.62 649 THR A N 1
ATOM 5023 C CA . THR A 1 649 ? -25.992 6.481 35.119 1.00 68.62 649 THR A CA 1
ATOM 5024 C C . THR A 1 649 ? -25.590 6.685 33.656 1.00 68.62 649 THR A C 1
ATOM 5026 O O . THR A 1 649 ? -26.445 6.651 32.779 1.00 68.62 649 THR A O 1
ATOM 5029 N N . LEU A 1 650 ? -24.306 6.911 33.348 1.00 85.12 650 LEU A N 1
ATOM 5030 C CA . LEU A 1 650 ? -23.882 7.177 31.963 1.00 85.12 650 LEU A CA 1
ATOM 5031 C C . LEU A 1 650 ? -24.143 5.970 31.054 1.00 85.12 650 LEU A C 1
ATOM 5033 O O . LEU A 1 650 ? -24.856 6.083 30.059 1.00 85.12 650 LEU A O 1
ATOM 5037 N N . PHE A 1 651 ? -23.617 4.795 31.414 1.00 89.62 651 PHE A N 1
ATOM 5038 C CA . PHE A 1 651 ? -23.797 3.594 30.596 1.00 89.62 651 PHE A CA 1
ATOM 5039 C C . PHE A 1 651 ? -25.238 3.066 30.634 1.00 89.62 651 PHE A C 1
ATOM 5041 O O . PHE A 1 651 ? -25.775 2.678 29.602 1.00 89.62 651 PHE A O 1
ATOM 5048 N N . GLU A 1 652 ? -25.887 3.073 31.803 1.00 88.69 652 GLU A N 1
ATOM 5049 C CA . GLU A 1 652 ? -27.295 2.671 31.947 1.00 88.69 652 GLU A CA 1
ATOM 5050 C C . GLU A 1 652 ? -28.242 3.641 31.224 1.00 88.69 652 GLU A C 1
ATOM 5052 O O . GLU A 1 652 ? -29.093 3.215 30.450 1.00 88.69 652 GLU A O 1
ATOM 5057 N N . GLY A 1 653 ? -28.060 4.949 31.397 1.00 87.69 653 GLY A N 1
ATOM 5058 C CA . GLY A 1 653 ? -28.849 5.979 30.726 1.00 87.69 653 GLY A CA 1
ATOM 5059 C C . GLY A 1 653 ? -28.764 5.872 29.207 1.00 87.69 653 GLY A C 1
ATOM 5060 O O . GLY A 1 653 ? -29.778 5.979 28.523 1.00 87.69 653 GLY A O 1
ATOM 5061 N N . ILE A 1 654 ? -27.577 5.574 28.680 1.00 89.81 654 ILE A N 1
ATOM 5062 C CA . ILE A 1 654 ? -27.375 5.415 27.243 1.00 89.81 654 ILE A CA 1
ATOM 5063 C C . ILE A 1 654 ? -27.874 4.048 26.749 1.00 89.81 654 ILE A C 1
ATOM 5065 O O . ILE A 1 654 ? -28.723 3.992 25.869 1.00 89.81 654 ILE A O 1
ATOM 5069 N N . TYR A 1 655 ? -27.390 2.929 27.288 1.00 91.38 655 TYR A N 1
ATOM 5070 C CA . TYR A 1 655 ? -27.650 1.605 26.703 1.00 91.38 655 TYR A CA 1
ATOM 5071 C C . TYR A 1 655 ? -28.915 0.903 27.220 1.00 91.38 655 TYR A C 1
ATOM 5073 O O . TYR A 1 655 ? -29.424 0.016 26.532 1.00 91.38 655 TYR A O 1
ATOM 5081 N N . SER A 1 656 ? -29.419 1.268 28.403 1.00 89.56 656 SER A N 1
ATOM 5082 C CA . SER A 1 656 ? -30.694 0.762 28.936 1.00 89.56 656 SER A CA 1
ATOM 5083 C C . SER A 1 656 ? -31.834 1.715 28.612 1.00 89.56 656 SER A C 1
ATOM 5085 O O . SER A 1 656 ? -32.823 1.308 28.007 1.00 89.56 656 SER A O 1
ATOM 5087 N N . ASN A 1 657 ? -31.681 2.990 28.983 1.00 87.44 657 ASN A N 1
ATOM 5088 C CA . ASN A 1 657 ? -32.755 3.976 28.852 1.00 87.44 657 ASN A CA 1
ATOM 5089 C C . ASN A 1 657 ? -32.800 4.629 27.462 1.00 87.44 657 ASN A C 1
ATOM 5091 O O . ASN A 1 657 ? -33.728 5.382 27.192 1.00 87.44 657 ASN A O 1
ATOM 5095 N N . LEU A 1 658 ? -31.828 4.340 26.583 1.00 88.38 658 LEU A N 1
ATOM 5096 C CA . LEU A 1 658 ? -31.753 4.871 25.215 1.00 88.38 658 LEU A CA 1
ATOM 5097 C C . LEU A 1 658 ? -31.794 6.409 25.164 1.00 88.38 658 LEU A C 1
ATOM 5099 O O . LEU A 1 658 ? -32.366 6.998 24.247 1.00 88.38 658 LEU A O 1
ATOM 5103 N N . ASN A 1 659 ? -31.174 7.057 26.154 1.00 86.06 659 ASN A N 1
ATOM 5104 C CA . ASN A 1 659 ? -31.116 8.509 26.274 1.00 86.06 659 ASN A CA 1
ATOM 5105 C C . ASN A 1 659 ? -29.786 9.045 25.716 1.00 86.06 659 ASN A C 1
ATOM 5107 O O . ASN A 1 659 ? -28.768 9.088 26.415 1.00 86.06 659 ASN A O 1
ATOM 5111 N N . PHE A 1 660 ? -29.791 9.430 24.437 1.00 87.31 660 PHE A N 1
ATOM 5112 C CA . PHE A 1 660 ? -28.600 9.846 23.686 1.00 87.31 660 PHE A CA 1
ATOM 5113 C C . PHE A 1 660 ? -28.372 11.366 23.708 1.00 87.31 660 PHE A C 1
ATOM 5115 O O . PHE A 1 660 ? -28.103 11.974 22.676 1.00 87.31 660 PHE A O 1
ATOM 5122 N N . VAL A 1 661 ? -28.453 11.991 24.881 1.00 82.69 661 VAL A N 1
ATOM 5123 C CA . VAL A 1 661 ? -28.134 13.421 25.037 1.00 82.69 661 VAL A CA 1
ATOM 5124 C C . VAL A 1 661 ? -26.631 13.700 24.961 1.00 82.69 661 VAL A C 1
ATOM 5126 O O . VAL A 1 661 ? -25.807 12.895 25.417 1.00 82.69 661 VAL A O 1
ATOM 5129 N N . ASP A 1 662 ? -26.282 14.874 24.430 1.00 83.06 662 ASP A N 1
ATOM 5130 C CA . ASP A 1 662 ? -24.909 15.329 24.188 1.00 83.06 662 ASP A CA 1
ATOM 5131 C C . ASP A 1 662 ? -23.988 15.208 25.403 1.00 83.06 662 ASP A C 1
ATOM 5133 O O . ASP A 1 662 ? -22.906 14.628 25.303 1.00 83.06 662 ASP A O 1
ATOM 5137 N N . GLU A 1 663 ? -24.424 15.698 26.566 1.00 83.88 663 GLU A N 1
ATOM 5138 C CA . GLU A 1 663 ? -23.626 15.690 27.798 1.00 83.88 663 GLU A CA 1
ATOM 5139 C C . GLU A 1 663 ? -23.220 14.267 28.216 1.00 83.88 663 GLU A C 1
ATOM 5141 O O . GLU A 1 663 ? -22.050 14.012 28.530 1.00 83.88 663 GLU A O 1
ATOM 5146 N N . ASN A 1 664 ? -24.162 13.320 28.151 1.00 86.50 664 ASN A N 1
ATOM 5147 C CA . ASN A 1 664 ? -23.913 11.928 28.516 1.00 86.50 664 ASN A CA 1
ATOM 5148 C C . ASN A 1 664 ? -23.007 11.243 27.493 1.00 86.50 664 ASN A C 1
ATOM 5150 O O . ASN A 1 664 ? -22.065 10.550 27.879 1.00 86.50 664 ASN A O 1
ATOM 5154 N N . CYS A 1 665 ? -23.262 11.443 26.197 1.00 89.56 665 CYS A N 1
ATOM 5155 C CA . CYS A 1 665 ? -22.490 10.802 25.133 1.00 89.56 665 CYS A CA 1
ATOM 5156 C C . CYS A 1 665 ? -21.044 11.315 25.096 1.00 89.56 665 CYS A C 1
ATOM 5158 O O . CYS A 1 665 ? -20.109 10.523 24.999 1.00 89.56 665 CYS A O 1
ATOM 5160 N N . VAL A 1 666 ? -20.828 12.627 25.243 1.00 90.44 666 VAL A N 1
ATOM 5161 C CA . VAL A 1 666 ? -19.480 13.219 25.306 1.00 90.44 666 VAL A CA 1
ATOM 5162 C C . VAL A 1 666 ? -18.715 12.716 26.533 1.00 90.44 666 VAL A C 1
ATOM 5164 O O . VAL A 1 666 ? -17.539 12.354 26.423 1.00 90.44 666 VAL A O 1
ATOM 5167 N N . SER A 1 667 ? -19.380 12.640 27.689 1.00 90.50 667 SER A N 1
ATOM 5168 C CA . SER A 1 667 ? -18.775 12.131 28.925 1.00 90.50 667 SER A CA 1
ATOM 5169 C C . SER A 1 667 ? -18.429 10.645 28.817 1.00 90.50 667 SER A C 1
ATOM 5171 O O . SER A 1 667 ? -17.299 10.252 29.119 1.00 90.50 667 SER A O 1
ATOM 5173 N N . LEU A 1 668 ? -19.356 9.819 28.313 1.00 92.56 668 LEU A N 1
ATOM 5174 C CA . LEU A 1 668 ? -19.122 8.391 28.105 1.00 92.56 668 LEU A CA 1
ATOM 5175 C C . LEU A 1 668 ? -17.987 8.157 27.104 1.00 92.56 668 LEU A C 1
ATOM 5177 O O . LEU A 1 668 ? -17.108 7.347 27.382 1.00 92.56 668 LEU A O 1
ATOM 5181 N N . LYS A 1 669 ? -17.946 8.895 25.988 1.00 93.38 669 LYS A N 1
ATOM 5182 C CA . LYS A 1 669 ? -16.852 8.839 25.007 1.00 93.38 669 LYS A CA 1
ATOM 5183 C C . LYS A 1 669 ? -15.495 9.112 25.656 1.00 93.38 669 LYS A C 1
ATOM 5185 O O . LYS A 1 669 ? -14.565 8.331 25.468 1.00 93.38 669 LYS A O 1
ATOM 5190 N N . SER A 1 670 ? -15.384 10.178 26.450 1.00 91.44 670 SER A N 1
ATOM 5191 C CA . SER A 1 670 ? -14.143 10.548 27.146 1.00 91.44 670 SER A CA 1
ATOM 5192 C C . SER A 1 670 ? -13.663 9.453 28.111 1.00 91.44 670 SER A C 1
ATOM 5194 O O . SER A 1 670 ? -12.503 9.027 28.071 1.00 91.44 670 SER A O 1
ATOM 5196 N N . HIS A 1 671 ? -14.570 8.921 28.937 1.00 91.00 671 HIS A N 1
ATOM 5197 C CA . HIS A 1 671 ? -14.244 7.834 29.863 1.00 91.00 671 HIS A CA 1
ATOM 5198 C C . HIS A 1 671 ? -13.962 6.506 29.151 1.00 91.00 671 HIS A C 1
ATOM 5200 O O . HIS A 1 671 ? -13.103 5.748 29.610 1.00 91.00 671 HIS A O 1
ATOM 5206 N N . ASN A 1 672 ? -14.626 6.242 28.022 1.00 92.25 672 ASN A N 1
ATOM 5207 C CA . ASN A 1 672 ? -14.398 5.056 27.202 1.00 92.25 672 ASN A CA 1
ATOM 5208 C C . ASN A 1 672 ? -13.016 5.074 26.536 1.00 92.25 672 ASN A C 1
ATOM 5210 O O . ASN A 1 672 ? -12.379 4.031 26.482 1.00 92.25 672 ASN A O 1
ATOM 5214 N N . ILE A 1 673 ? -12.509 6.236 26.102 1.00 89.38 673 ILE A N 1
ATOM 5215 C CA . ILE A 1 673 ? -11.125 6.357 25.601 1.00 89.38 673 ILE A CA 1
ATOM 5216 C C . ILE A 1 673 ? -10.133 5.899 26.677 1.00 89.38 673 ILE A C 1
ATOM 5218 O O . ILE A 1 673 ? -9.300 5.031 26.436 1.00 89.38 673 ILE A O 1
ATOM 5222 N N . THR A 1 674 ? -10.291 6.404 27.904 1.00 87.19 674 THR A N 1
ATOM 5223 C CA . THR A 1 674 ? -9.434 6.008 29.036 1.00 87.19 674 THR A CA 1
ATOM 5224 C C . THR A 1 674 ? -9.574 4.515 29.361 1.00 87.19 674 THR A C 1
ATOM 5226 O O . THR A 1 674 ? -8.584 3.829 29.609 1.00 87.19 674 THR A O 1
ATOM 5229 N N . HIS A 1 675 ? -10.803 3.993 29.354 1.00 89.69 675 HIS A N 1
ATOM 5230 C CA . HIS A 1 675 ? -11.100 2.578 29.607 1.00 89.69 675 HIS A CA 1
ATOM 5231 C C . HIS A 1 675 ? -10.449 1.658 28.568 1.00 89.69 675 HIS A C 1
ATOM 5233 O O . HIS A 1 675 ? -9.770 0.696 28.929 1.00 89.69 675 HIS A O 1
ATOM 5239 N N . ALA A 1 676 ? -10.617 1.980 27.287 1.00 88.75 676 ALA A N 1
ATOM 5240 C CA . ALA A 1 676 ? -10.070 1.230 26.169 1.00 88.75 676 ALA A CA 1
ATOM 5241 C C . ALA A 1 676 ? -8.530 1.238 26.181 1.00 88.75 676 ALA A C 1
ATOM 5243 O O . ALA A 1 676 ? -7.919 0.180 26.020 1.00 88.75 676 ALA A O 1
ATOM 5244 N N . ASP A 1 677 ? -7.908 2.388 26.461 1.00 82.56 677 ASP A N 1
ATOM 5245 C CA . ASP A 1 677 ? -6.449 2.521 26.570 1.00 82.56 677 ASP A CA 1
ATOM 5246 C C . ASP A 1 677 ? -5.862 1.692 27.724 1.00 82.56 677 ASP A C 1
ATOM 5248 O O . ASP A 1 677 ? -4.843 1.015 27.547 1.00 82.56 677 ASP A O 1
ATOM 5252 N N . LEU A 1 678 ? -6.511 1.695 28.896 1.00 83.38 678 LEU A N 1
ATOM 5253 C CA . LEU A 1 678 ? -6.085 0.894 30.049 1.00 83.38 678 LEU A CA 1
ATOM 5254 C C . LEU A 1 678 ? -6.194 -0.609 29.763 1.00 83.38 678 LEU A C 1
ATOM 5256 O O . LEU A 1 678 ? -5.258 -1.359 30.051 1.00 83.38 678 LEU A O 1
ATOM 5260 N N . LEU A 1 679 ? -7.304 -1.058 29.166 1.00 84.75 679 LEU A N 1
ATOM 5261 C CA . LEU A 1 679 ? -7.485 -2.460 28.782 1.00 84.75 679 LEU A CA 1
ATOM 5262 C C . LEU A 1 679 ? -6.464 -2.897 27.730 1.00 84.75 679 LEU A C 1
ATOM 5264 O O . LEU A 1 679 ? -5.850 -3.952 27.881 1.00 84.75 679 LEU A O 1
ATOM 5268 N N . LEU A 1 680 ? -6.217 -2.076 26.707 1.00 79.44 680 LEU A N 1
ATOM 5269 C CA . LEU A 1 680 ? -5.199 -2.360 25.698 1.00 79.44 680 LEU A CA 1
ATOM 5270 C C . LEU A 1 680 ? -3.793 -2.425 26.318 1.00 79.44 680 LEU A C 1
ATOM 5272 O O . LEU A 1 680 ? -3.005 -3.310 25.978 1.00 79.44 680 LEU A O 1
ATOM 5276 N N . GLY A 1 681 ? -3.482 -1.537 27.269 1.00 74.56 681 GLY A N 1
ATOM 5277 C CA . GLY A 1 681 ? -2.245 -1.585 28.051 1.00 74.56 681 GLY A CA 1
ATOM 5278 C C . GLY A 1 681 ? -2.079 -2.907 28.806 1.00 74.56 681 GLY A C 1
ATOM 5279 O O . GLY A 1 681 ? -1.026 -3.531 28.720 1.00 74.56 681 GLY A O 1
ATOM 5280 N N . ILE A 1 682 ? -3.136 -3.382 29.470 1.00 77.50 682 ILE A N 1
ATOM 5281 C CA . ILE A 1 682 ? -3.130 -4.660 30.202 1.00 77.50 682 ILE A CA 1
ATOM 5282 C C . ILE A 1 682 ? -2.971 -5.851 29.249 1.00 77.50 682 ILE A C 1
ATOM 5284 O O . ILE A 1 682 ? -2.207 -6.769 29.533 1.00 77.50 682 ILE A O 1
ATOM 5288 N N . LEU A 1 683 ? -3.658 -5.837 28.104 1.00 76.19 683 LEU A N 1
ATOM 5289 C CA . LEU A 1 683 ? -3.589 -6.921 27.121 1.00 76.19 683 LEU A CA 1
ATOM 5290 C C . LEU A 1 683 ? -2.220 -7.007 26.423 1.00 76.19 683 LEU A C 1
ATOM 5292 O O . LEU A 1 683 ? -1.855 -8.079 25.939 1.00 76.19 683 LEU A O 1
ATOM 5296 N N . THR A 1 684 ? -1.457 -5.910 26.380 1.00 71.50 684 THR A N 1
ATOM 5297 C CA . THR A 1 684 ? -0.138 -5.832 25.721 1.00 71.50 684 THR A CA 1
ATOM 5298 C C . THR A 1 684 ? 1.052 -5.992 26.673 1.00 71.50 684 THR A C 1
ATOM 5300 O O . THR A 1 684 ? 2.182 -6.172 26.211 1.00 71.50 684 THR A O 1
ATOM 5303 N N . ASP A 1 685 ? 0.830 -5.967 27.989 1.00 67.19 685 ASP A N 1
ATOM 5304 C CA . ASP A 1 685 ? 1.883 -6.105 28.996 1.00 67.19 685 ASP A CA 1
ATOM 5305 C C . ASP A 1 685 ? 2.282 -7.578 29.217 1.00 67.19 685 ASP A C 1
ATOM 5307 O O . ASP A 1 685 ? 1.486 -8.408 29.650 1.00 67.19 685 ASP A O 1
ATOM 5311 N N . ALA A 1 686 ? 3.548 -7.903 28.937 1.00 53.88 686 ALA A N 1
ATOM 5312 C CA . ALA A 1 686 ? 4.135 -9.234 29.123 1.00 53.88 686 ALA A CA 1
ATOM 5313 C C . ALA A 1 686 ? 4.717 -9.470 30.535 1.00 53.88 686 ALA A C 1
ATOM 5315 O O . ALA A 1 686 ? 5.328 -10.512 30.776 1.00 53.88 686 ALA A O 1
ATOM 5316 N N . THR A 1 687 ? 4.617 -8.489 31.443 1.00 51.81 687 THR A N 1
ATOM 5317 C CA . THR A 1 687 ? 5.130 -8.581 32.823 1.00 51.81 687 THR A CA 1
ATOM 5318 C C . THR A 1 687 ? 4.093 -9.074 33.832 1.00 51.81 687 THR A C 1
ATOM 5320 O O . THR A 1 687 ? 4.463 -9.497 34.932 1.00 51.81 687 THR A O 1
ATOM 5323 N N . ALA A 1 688 ? 2.810 -9.099 33.451 1.00 46.03 688 ALA A N 1
ATOM 5324 C CA . ALA A 1 688 ? 1.798 -9.878 34.151 1.00 46.03 688 ALA A CA 1
ATOM 5325 C C . ALA A 1 688 ? 2.212 -11.362 34.135 1.00 46.03 688 ALA A C 1
ATOM 5327 O O . ALA A 1 688 ? 2.912 -11.812 33.236 1.00 46.03 688 ALA A O 1
ATOM 5328 N N . ALA A 1 689 ? 1.810 -12.150 35.128 1.00 40.66 689 ALA A N 1
ATOM 5329 C CA . ALA A 1 689 ? 2.216 -13.553 35.292 1.00 40.66 689 ALA A CA 1
ATOM 5330 C C . ALA A 1 689 ? 1.763 -14.520 34.157 1.00 40.66 689 ALA A C 1
ATOM 5332 O O . ALA A 1 689 ? 1.847 -15.738 34.318 1.00 40.66 689 ALA A O 1
ATOM 5333 N N . GLU A 1 690 ? 1.299 -13.991 33.024 1.00 50.97 690 GLU A N 1
ATOM 5334 C CA . GLU A 1 690 ? 0.744 -14.666 31.853 1.00 50.97 690 GLU A CA 1
ATOM 5335 C C . GLU A 1 690 ? 1.383 -14.084 30.571 1.00 50.97 690 GLU A C 1
ATOM 5337 O O . GLU A 1 690 ? 1.784 -12.923 30.539 1.00 50.97 690 GLU A O 1
ATOM 5342 N N . GLU A 1 691 ? 1.512 -14.887 29.506 1.00 55.19 691 GLU A N 1
ATOM 5343 C CA . GLU A 1 691 ? 1.991 -14.402 28.196 1.00 55.19 691 GLU A CA 1
ATOM 5344 C C . GLU A 1 691 ? 1.093 -13.256 27.680 1.00 55.19 691 GLU A C 1
ATOM 5346 O O . GLU A 1 691 ? -0.128 -13.327 27.846 1.00 55.19 691 GLU A O 1
ATOM 5351 N N . SER A 1 692 ? 1.664 -12.220 27.037 1.00 58.00 692 SER A N 1
ATOM 5352 C CA . SER A 1 692 ? 0.859 -11.089 26.536 1.00 58.00 692 SER A CA 1
ATOM 5353 C C . SER A 1 692 ? -0.249 -11.573 25.595 1.00 58.00 692 SER A C 1
ATOM 5355 O O . SER A 1 692 ? -0.067 -12.484 24.778 1.00 58.00 692 SER A O 1
ATOM 5357 N N . GLN A 1 693 ? -1.433 -10.975 25.731 1.00 66.56 693 GLN A N 1
ATOM 5358 C CA . GLN A 1 693 ? -2.610 -11.360 24.955 1.00 66.56 693 GLN A CA 1
ATOM 5359 C C . GLN A 1 693 ? -2.715 -10.592 23.632 1.00 66.56 693 GLN A C 1
ATOM 5361 O O . GLN A 1 693 ? -3.422 -11.036 22.734 1.00 66.56 693 GLN A O 1
ATOM 5366 N N . LEU A 1 694 ? -2.013 -9.474 23.483 1.00 67.31 694 LEU A N 1
ATOM 5367 C CA . LEU A 1 694 ? -1.859 -8.719 22.243 1.00 67.31 694 LEU A CA 1
ATOM 5368 C C . LEU A 1 694 ? -0.388 -8.313 22.072 1.00 67.31 694 LEU A C 1
ATOM 5370 O O . LEU A 1 694 ? 0.356 -8.193 23.051 1.00 67.31 694 LEU A O 1
ATOM 5374 N N . ASP A 1 695 ? 0.034 -8.111 20.824 1.00 58.97 695 ASP A N 1
ATOM 5375 C CA . ASP A 1 695 ? 1.352 -7.550 20.521 1.00 58.97 695 ASP A CA 1
ATOM 5376 C C . ASP A 1 695 ? 1.348 -6.049 20.859 1.00 58.97 695 ASP A C 1
ATOM 5378 O O . ASP A 1 695 ? 0.387 -5.343 20.548 1.00 58.97 695 ASP A O 1
ATOM 5382 N N . SER A 1 696 ? 2.416 -5.544 21.489 1.00 57.84 696 SER A N 1
ATOM 5383 C CA . SER A 1 696 ? 2.512 -4.109 21.785 1.00 57.84 696 SER A CA 1
ATOM 5384 C C . SER A 1 696 ? 2.506 -3.292 20.482 1.00 57.84 696 SER A C 1
ATOM 5386 O O . SER A 1 696 ? 3.265 -3.611 19.560 1.00 57.84 696 SER A O 1
ATOM 5388 N N . PRO A 1 697 ? 1.699 -2.217 20.398 1.00 51.91 697 PRO A N 1
ATOM 5389 C CA . PRO A 1 697 ? 1.634 -1.361 19.215 1.00 51.91 697 PRO A CA 1
ATOM 5390 C C . PRO A 1 697 ? 2.912 -0.537 18.991 1.00 51.91 697 PRO A C 1
ATOM 5392 O O . PRO A 1 697 ? 3.069 0.057 17.925 1.00 51.91 697 PRO A O 1
ATOM 5395 N N . PHE A 1 698 ? 3.824 -0.476 19.967 1.00 52.28 698 PHE A N 1
ATOM 5396 C CA . PHE A 1 698 ? 4.936 0.468 19.954 1.00 52.28 698 PHE A CA 1
ATOM 5397 C C . PHE A 1 698 ? 6.291 -0.181 19.667 1.00 52.28 698 PHE A C 1
ATOM 5399 O O . PHE A 1 698 ? 6.758 -1.083 20.361 1.00 52.28 698 PHE A O 1
ATOM 5406 N N . PHE A 1 699 ? 6.970 0.385 18.676 1.00 58.56 699 PHE A N 1
ATOM 5407 C CA . PHE A 1 699 ? 8.391 0.224 18.398 1.00 58.56 699 PHE A CA 1
ATOM 5408 C C . PHE A 1 699 ? 8.916 1.587 17.945 1.00 58.56 699 PHE A C 1
ATOM 5410 O O . PHE A 1 699 ? 8.185 2.301 17.263 1.00 58.56 699 PHE A O 1
ATOM 5417 N N . LEU A 1 700 ? 10.139 1.971 18.325 1.00 62.06 700 LEU A N 1
ATOM 5418 C CA . LEU A 1 700 ? 10.714 3.252 17.902 1.00 62.06 700 LEU A CA 1
ATOM 5419 C C . LEU A 1 700 ? 10.815 3.268 16.367 1.00 62.06 700 LEU A C 1
ATOM 5421 O O . LEU A 1 700 ? 11.638 2.521 15.833 1.00 62.06 700 LEU A O 1
ATOM 5425 N N . PRO A 1 701 ? 10.017 4.078 15.647 1.00 59.75 701 PRO A N 1
ATOM 5426 C CA . PRO A 1 701 ? 10.060 4.060 14.202 1.00 59.75 701 PRO A CA 1
ATOM 5427 C C . PRO A 1 701 ? 11.340 4.747 13.744 1.00 59.75 701 PRO A C 1
ATOM 5429 O O . PRO A 1 701 ? 11.551 5.941 13.952 1.00 59.75 701 PRO A O 1
ATOM 5432 N N . PHE A 1 702 ? 12.213 3.984 13.110 1.00 70.44 702 PHE A N 1
ATOM 5433 C CA . PHE A 1 702 ? 13.175 4.544 12.184 1.00 70.44 702 PHE A CA 1
ATOM 5434 C C . PHE A 1 702 ? 12.747 4.154 10.777 1.00 70.44 702 PHE A C 1
ATOM 5436 O O . PHE A 1 702 ? 12.316 3.028 10.516 1.00 70.44 702 PHE A O 1
ATOM 5443 N N . ASN A 1 703 ? 12.883 5.107 9.868 1.00 76.56 703 ASN A N 1
ATOM 5444 C CA . ASN A 1 703 ? 12.685 4.868 8.458 1.00 76.56 703 ASN A CA 1
ATOM 5445 C C . ASN A 1 703 ? 13.995 4.327 7.892 1.00 76.56 703 ASN A C 1
ATOM 5447 O O . ASN A 1 703 ? 15.036 4.988 7.980 1.00 76.56 703 ASN A O 1
ATOM 5451 N N . LEU A 1 704 ? 13.955 3.111 7.348 1.00 84.62 704 LEU A N 1
ATOM 5452 C CA . LEU A 1 704 ? 15.082 2.532 6.627 1.00 84.62 704 LEU A CA 1
ATOM 5453 C C . LEU A 1 704 ? 14.799 2.604 5.124 1.00 84.62 704 LEU A C 1
ATOM 5455 O O . LEU A 1 704 ? 13.826 2.024 4.645 1.00 84.62 704 LEU A O 1
ATOM 5459 N N . SER A 1 705 ? 15.671 3.286 4.390 1.00 89.44 705 SER A N 1
ATOM 5460 C CA . SER A 1 705 ? 15.669 3.335 2.930 1.00 89.44 705 SER A CA 1
ATOM 5461 C C . SER A 1 705 ? 16.681 2.331 2.388 1.00 89.44 705 SER A C 1
ATOM 5463 O O . SER A 1 705 ? 17.835 2.356 2.816 1.00 89.44 705 SER A O 1
ATOM 5465 N N . LEU A 1 706 ? 16.295 1.507 1.412 1.00 93.06 706 LEU A N 1
ATOM 5466 C CA . LEU A 1 706 ? 17.195 0.606 0.680 1.00 93.06 706 LEU A CA 1
ATOM 5467 C C . LEU A 1 706 ? 17.103 0.878 -0.817 1.00 93.06 706 LEU A C 1
ATOM 5469 O O . LEU A 1 706 ? 16.011 0.859 -1.372 1.00 93.06 706 LEU A O 1
ATOM 5473 N N . GLU A 1 707 ? 18.238 1.055 -1.480 1.00 95.00 707 GLU A N 1
ATOM 5474 C CA . GLU A 1 707 ? 18.317 1.147 -2.940 1.00 95.00 707 GLU A CA 1
ATOM 5475 C C . GLU A 1 707 ? 19.037 -0.078 -3.500 1.00 95.00 707 GLU A C 1
ATOM 5477 O O . GLU A 1 707 ? 20.076 -0.487 -2.975 1.00 95.00 707 GLU A O 1
ATOM 5482 N N . MET A 1 708 ? 18.493 -0.684 -4.551 1.00 95.19 708 MET A N 1
ATOM 5483 C CA . MET A 1 708 ? 18.977 -1.950 -5.097 1.00 95.19 708 MET A CA 1
ATOM 5484 C C . MET A 1 708 ? 18.792 -2.040 -6.613 1.00 95.19 708 MET A C 1
ATOM 5486 O O . MET A 1 708 ? 18.091 -1.231 -7.222 1.00 95.19 708 MET A O 1
ATOM 5490 N N . ASP A 1 709 ? 19.412 -3.049 -7.226 1.00 94.00 709 ASP A N 1
ATOM 5491 C CA . ASP A 1 709 ? 19.113 -3.432 -8.608 1.00 94.00 709 ASP A CA 1
ATOM 5492 C C . ASP A 1 709 ? 17.615 -3.676 -8.821 1.00 94.00 709 ASP A C 1
ATOM 5494 O O . ASP A 1 709 ? 16.999 -4.441 -8.078 1.00 94.00 709 ASP A O 1
ATOM 5498 N N . GLY A 1 710 ? 17.082 -3.108 -9.904 1.00 94.50 710 GLY A N 1
ATOM 5499 C CA . GLY A 1 710 ? 15.681 -3.174 -10.302 1.00 94.50 710 GLY A CA 1
ATOM 5500 C C . GLY A 1 710 ? 15.025 -4.542 -10.107 1.00 94.50 710 GLY A C 1
ATOM 5501 O O . GLY A 1 710 ? 15.527 -5.569 -10.587 1.00 94.50 710 GLY A O 1
ATOM 5502 N N . ILE A 1 711 ? 13.925 -4.559 -9.364 1.00 95.31 711 ILE A N 1
ATOM 5503 C CA . ILE A 1 711 ? 13.064 -5.709 -9.108 1.00 95.31 711 ILE A CA 1
ATOM 5504 C C . ILE A 1 711 ? 11.617 -5.232 -8.942 1.00 95.31 711 ILE A C 1
ATOM 5506 O O . ILE A 1 711 ? 11.351 -4.230 -8.277 1.00 95.31 711 ILE A O 1
ATOM 5510 N N . SER A 1 712 ? 10.677 -5.948 -9.551 1.00 93.38 712 SER A N 1
ATOM 5511 C CA . SER A 1 712 ? 9.242 -5.687 -9.430 1.00 93.38 712 SER A CA 1
ATOM 5512 C C . SER A 1 712 ? 8.550 -6.705 -8.516 1.00 93.38 712 SER A C 1
ATOM 5514 O O . SER A 1 712 ? 9.153 -7.674 -8.053 1.00 93.38 712 SER A O 1
ATOM 5516 N N . GLY A 1 713 ? 7.270 -6.467 -8.219 1.00 89.00 713 GLY A N 1
ATOM 5517 C CA . GLY A 1 713 ? 6.428 -7.382 -7.439 1.00 89.00 713 GLY A CA 1
ATOM 5518 C C . GLY A 1 713 ? 6.478 -7.211 -5.921 1.00 89.00 713 GLY A C 1
ATOM 5519 O O . GLY A 1 713 ? 5.655 -7.807 -5.229 1.00 89.00 713 GLY A O 1
ATOM 5520 N N . ILE A 1 714 ? 7.385 -6.382 -5.394 1.00 90.44 714 ILE A N 1
ATOM 5521 C CA . ILE A 1 714 ? 7.347 -5.960 -3.987 1.00 90.44 714 ILE A CA 1
ATOM 5522 C C . ILE A 1 714 ? 6.121 -5.063 -3.792 1.00 90.44 714 ILE A C 1
ATOM 5524 O O . ILE A 1 714 ? 5.966 -4.067 -4.498 1.00 90.44 714 ILE A O 1
ATOM 5528 N N . LYS A 1 715 ? 5.260 -5.424 -2.839 1.00 84.50 715 LYS A N 1
ATOM 5529 C CA . LYS A 1 715 ? 4.016 -4.708 -2.529 1.00 84.50 715 LYS A CA 1
ATOM 5530 C C . LYS A 1 715 ? 4.152 -3.932 -1.231 1.00 84.50 715 LYS A C 1
ATOM 5532 O O . LYS A 1 715 ? 4.969 -4.254 -0.362 1.00 84.50 715 LYS A O 1
ATOM 5537 N N . LEU A 1 716 ? 3.315 -2.919 -1.086 1.00 78.44 716 LEU A N 1
ATOM 5538 C CA . LEU A 1 716 ? 3.302 -2.093 0.116 1.00 78.44 716 LEU A CA 1
ATOM 5539 C C . LEU A 1 716 ? 2.801 -2.909 1.303 1.00 78.44 716 LEU A C 1
ATOM 5541 O O . LEU A 1 716 ? 2.087 -3.899 1.152 1.00 78.44 716 LEU A O 1
ATOM 5545 N N . PHE A 1 717 ? 3.215 -2.506 2.499 1.00 77.06 717 PHE A N 1
ATOM 5546 C CA . PHE A 1 717 ? 2.892 -3.151 3.769 1.00 77.06 717 PHE A CA 1
ATOM 5547 C C . PHE A 1 717 ? 3.401 -4.582 3.955 1.00 77.06 717 PHE A C 1
ATOM 5549 O O . PHE A 1 717 ? 3.248 -5.127 5.057 1.00 77.06 717 PHE A O 1
ATOM 5556 N N . GLN A 1 718 ? 4.042 -5.175 2.945 1.00 84.38 718 GLN A N 1
ATOM 5557 C CA . GLN A 1 718 ? 4.784 -6.412 3.122 1.00 84.38 718 GLN A CA 1
ATOM 5558 C C . GLN A 1 718 ? 5.991 -6.179 4.031 1.00 84.38 718 GLN A C 1
ATOM 5560 O O . GLN A 1 718 ? 6.556 -5.083 4.084 1.00 84.38 718 GLN A O 1
ATOM 5565 N N . LYS A 1 719 ? 6.380 -7.221 4.763 1.00 87.88 719 LYS A N 1
ATOM 5566 C CA . LYS A 1 719 ? 7.507 -7.186 5.692 1.00 87.88 719 LYS A CA 1
ATOM 5567 C C . LYS A 1 719 ? 8.666 -8.039 5.207 1.00 87.88 719 LYS A C 1
ATOM 5569 O O . LYS A 1 719 ? 8.487 -9.111 4.624 1.00 87.88 719 LYS A O 1
ATOM 5574 N N . PHE A 1 720 ? 9.868 -7.570 5.505 1.00 91.88 720 PHE A N 1
ATOM 5575 C CA . PHE A 1 720 ? 11.107 -8.287 5.251 1.00 91.88 720 PHE A CA 1
ATOM 5576 C C . PHE A 1 720 ? 12.113 -8.060 6.382 1.00 91.88 720 PHE A C 1
ATOM 5578 O O . PHE A 1 720 ? 11.905 -7.254 7.291 1.00 91.88 720 PHE A O 1
ATOM 5585 N N . LEU A 1 721 ? 13.211 -8.806 6.321 1.00 91.25 721 LEU A N 1
ATOM 5586 C CA . LEU A 1 721 ? 14.323 -8.739 7.259 1.00 91.25 721 LEU A CA 1
ATOM 5587 C C . LEU A 1 721 ? 15.602 -8.306 6.536 1.00 91.25 721 LEU A C 1
ATOM 5589 O O . LEU A 1 721 ? 15.754 -8.500 5.330 1.00 91.25 721 LEU A O 1
ATOM 5593 N N . ILE A 1 722 ? 16.571 -7.795 7.284 1.00 89.62 722 ILE A N 1
ATOM 5594 C CA . ILE A 1 722 ? 17.924 -7.513 6.785 1.00 89.62 722 ILE A CA 1
ATOM 5595 C C . ILE A 1 722 ? 18.960 -8.291 7.590 1.00 89.62 722 ILE A C 1
ATOM 5597 O O . ILE A 1 722 ? 18.654 -8.845 8.649 1.00 89.62 722 ILE A O 1
ATOM 5601 N N . THR A 1 723 ? 20.187 -8.388 7.086 1.00 88.25 723 THR A N 1
ATOM 5602 C CA . THR A 1 723 ? 21.300 -8.914 7.882 1.00 88.25 723 THR A CA 1
ATOM 5603 C C . THR A 1 723 ? 21.740 -7.898 8.937 1.00 88.25 723 THR A C 1
ATOM 5605 O O . THR A 1 723 ? 21.665 -6.688 8.742 1.00 88.25 723 THR A O 1
ATOM 5608 N N . GLU A 1 724 ? 22.196 -8.395 10.086 1.00 83.50 724 GLU A N 1
ATOM 5609 C CA . GLU A 1 724 ? 22.529 -7.566 11.259 1.00 83.50 724 GLU A CA 1
ATOM 5610 C C . GLU A 1 724 ? 23.890 -6.855 11.156 1.00 83.50 724 GLU A C 1
ATOM 5612 O O . GLU A 1 724 ? 24.266 -6.114 12.061 1.00 83.50 724 GLU A O 1
ATOM 5617 N N . ASP A 1 725 ? 24.622 -7.061 10.054 1.00 79.94 725 ASP A N 1
ATOM 5618 C CA . ASP A 1 725 ? 26.025 -6.657 9.875 1.00 79.94 725 ASP A CA 1
ATOM 5619 C C . ASP A 1 725 ? 26.265 -5.145 10.057 1.00 79.94 725 ASP A C 1
ATOM 5621 O O . ASP A 1 725 ? 27.364 -4.729 10.421 1.00 79.94 725 ASP A O 1
ATOM 5625 N N . ILE A 1 726 ? 25.237 -4.327 9.811 1.00 78.81 726 ILE A N 1
ATOM 5626 C CA . ILE A 1 726 ? 25.288 -2.858 9.879 1.00 78.81 726 ILE A CA 1
ATOM 5627 C C . ILE A 1 726 ? 24.396 -2.269 10.985 1.00 78.81 726 ILE A C 1
ATOM 5629 O O . ILE A 1 726 ? 24.379 -1.053 11.172 1.00 78.81 726 ILE A O 1
ATOM 5633 N N . LEU A 1 727 ? 23.617 -3.103 11.685 1.00 77.88 727 LEU A N 1
ATOM 5634 C CA . LEU A 1 727 ? 22.632 -2.632 12.657 1.00 77.88 727 LEU A CA 1
ATOM 5635 C C . LEU A 1 727 ? 23.294 -2.298 14.004 1.00 77.88 727 LEU A C 1
ATOM 5637 O O . LEU A 1 727 ? 24.116 -3.084 14.490 1.00 77.88 727 LEU A O 1
ATOM 5641 N N . PRO A 1 728 ? 22.917 -1.179 14.657 1.00 73.56 728 PRO A N 1
ATOM 5642 C CA . PRO A 1 728 ? 23.323 -0.901 16.032 1.00 73.56 728 PRO A CA 1
ATOM 5643 C C . PRO A 1 728 ? 22.911 -2.034 16.988 1.00 73.56 728 PRO A C 1
ATOM 5645 O O . PRO A 1 728 ? 21.880 -2.666 16.757 1.00 73.56 728 PRO A O 1
ATOM 5648 N N . PRO A 1 729 ? 23.636 -2.262 18.103 1.00 72.19 729 PRO A N 1
ATOM 5649 C CA . PRO A 1 729 ? 23.346 -3.359 19.034 1.00 72.19 729 PRO A CA 1
ATOM 5650 C C . PRO A 1 729 ? 21.908 -3.398 19.570 1.00 72.19 729 PRO A C 1
ATOM 5652 O O . PRO A 1 729 ? 21.393 -4.477 19.841 1.00 72.19 729 PRO A O 1
ATOM 5655 N N . SER A 1 730 ? 21.248 -2.242 19.692 1.00 68.81 730 SER A N 1
ATOM 5656 C CA . SER A 1 730 ? 19.844 -2.125 20.114 1.00 68.81 730 SER A CA 1
ATOM 5657 C C . SER A 1 730 ? 18.842 -2.743 19.129 1.00 68.81 730 SER A C 1
ATOM 5659 O O . SER A 1 730 ? 17.715 -3.033 19.517 1.00 68.81 730 SER A O 1
ATOM 5661 N N . TYR A 1 731 ? 19.243 -2.966 17.874 1.00 70.81 731 TYR A N 1
ATOM 5662 C CA . TYR A 1 731 ? 18.397 -3.478 16.789 1.00 70.81 731 TYR A CA 1
ATOM 5663 C C . TYR A 1 731 ? 18.846 -4.853 16.263 1.00 70.81 731 TYR A C 1
ATOM 5665 O O . TYR A 1 731 ? 18.316 -5.341 15.268 1.00 70.81 731 TYR A O 1
ATOM 5673 N N . GLN A 1 732 ? 19.831 -5.481 16.912 1.00 72.75 732 GLN A N 1
ATOM 5674 C CA . GLN A 1 732 ? 20.286 -6.838 16.591 1.00 72.75 732 GLN A CA 1
ATOM 5675 C C . GLN A 1 732 ? 19.399 -7.903 17.262 1.00 72.75 732 GLN A C 1
ATOM 5677 O O . GLN A 1 732 ? 18.621 -7.608 18.171 1.00 72.75 732 GLN A O 1
ATOM 5682 N N . GLY A 1 733 ? 19.538 -9.164 16.846 1.00 71.94 733 GLY A N 1
ATOM 5683 C CA . GLY A 1 733 ? 18.797 -10.299 17.399 1.00 71.94 733 GLY A CA 1
ATOM 5684 C C . GLY A 1 733 ? 17.397 -10.476 16.814 1.00 71.94 733 GLY A C 1
ATOM 5685 O O . GLY A 1 733 ? 16.502 -10.933 17.525 1.00 71.94 733 GLY A O 1
ATOM 5686 N N . ASP A 1 734 ? 17.202 -10.104 15.544 1.00 72.38 734 ASP A N 1
ATOM 5687 C CA . ASP A 1 734 ? 15.910 -10.137 14.847 1.00 72.38 734 ASP A CA 1
ATOM 5688 C C . ASP A 1 734 ? 14.771 -9.461 15.647 1.00 72.38 734 ASP A C 1
ATOM 5690 O O . ASP A 1 734 ? 13.631 -9.929 15.636 1.00 72.38 734 ASP A O 1
ATOM 5694 N N . SER A 1 735 ? 15.075 -8.369 16.356 1.00 68.06 735 SER A N 1
ATOM 5695 C CA . SER A 1 735 ? 14.120 -7.630 17.195 1.00 68.06 735 SER A CA 1
ATOM 5696 C C . SER A 1 735 ? 13.160 -6.731 16.406 1.00 68.06 735 SER A C 1
ATOM 5698 O O . SER A 1 735 ? 12.174 -6.258 16.971 1.00 68.06 735 SER A O 1
ATOM 5700 N N . VAL A 1 736 ? 13.416 -6.538 15.108 1.00 74.44 736 VAL A N 1
ATOM 5701 C CA . VAL A 1 736 ? 12.708 -5.595 14.233 1.00 74.44 736 VAL A CA 1
ATOM 5702 C C . VAL A 1 736 ? 12.290 -6.278 12.934 1.00 74.44 736 VAL A C 1
ATOM 5704 O O . VAL A 1 736 ? 13.087 -7.010 12.341 1.00 74.44 736 VAL A O 1
ATOM 5707 N N . ASP A 1 737 ? 11.071 -5.997 12.476 1.00 82.12 737 ASP A N 1
ATOM 5708 C CA . ASP A 1 737 ? 10.628 -6.269 11.106 1.00 82.12 737 ASP A CA 1
ATOM 5709 C C . ASP A 1 737 ? 10.578 -4.946 10.331 1.00 82.12 737 ASP A C 1
ATOM 5711 O O . ASP A 1 737 ? 10.231 -3.905 10.889 1.00 82.12 737 ASP A O 1
ATOM 5715 N N . LEU A 1 738 ? 10.908 -4.970 9.041 1.00 85.38 738 LEU A N 1
ATOM 5716 C CA . LEU A 1 738 ? 10.842 -3.787 8.184 1.00 85.38 738 LEU A CA 1
ATOM 5717 C C . LEU A 1 738 ? 9.617 -3.891 7.291 1.00 85.38 738 LEU A C 1
ATOM 5719 O O . LEU A 1 738 ? 9.531 -4.806 6.474 1.00 85.38 738 LEU A O 1
ATOM 5723 N N . GLN A 1 739 ? 8.673 -2.972 7.456 1.00 85.50 739 GLN A N 1
ATOM 5724 C CA . GLN A 1 739 ? 7.469 -2.896 6.642 1.00 85.50 739 GLN A CA 1
ATOM 5725 C C . GLN A 1 739 ? 7.667 -1.910 5.494 1.00 85.50 739 GLN A C 1
ATOM 5727 O O . GLN A 1 739 ? 8.032 -0.764 5.727 1.00 85.50 739 GLN A O 1
ATOM 5732 N N . VAL A 1 740 ? 7.395 -2.332 4.262 1.00 86.19 740 VAL A N 1
ATOM 5733 C CA . VAL A 1 740 ? 7.494 -1.481 3.068 1.00 86.19 740 VAL A CA 1
ATOM 5734 C C . VAL A 1 740 ? 6.428 -0.383 3.102 1.00 86.19 740 VAL A C 1
ATOM 5736 O O . VAL A 1 740 ? 5.239 -0.680 3.211 1.00 86.19 740 VAL A O 1
ATOM 5739 N N . THR A 1 741 ? 6.841 0.877 2.963 1.00 80.62 741 THR A N 1
ATOM 5740 C CA . THR A 1 741 ? 5.952 2.052 2.882 1.00 80.62 741 THR A CA 1
ATOM 5741 C C . THR A 1 741 ? 6.017 2.759 1.526 1.00 80.62 741 THR A C 1
ATOM 5743 O O . THR A 1 741 ? 5.086 3.479 1.169 1.00 80.62 741 THR A O 1
ATOM 5746 N N . SER A 1 742 ? 7.077 2.530 0.741 1.00 84.31 742 SER A N 1
ATOM 5747 C CA . SER A 1 742 ? 7.214 3.013 -0.642 1.00 84.31 742 SER A CA 1
ATOM 5748 C C . SER A 1 742 ? 8.101 2.075 -1.473 1.00 84.31 742 SER A C 1
ATOM 5750 O O . SER A 1 742 ? 9.005 1.446 -0.922 1.00 84.31 742 SER A O 1
ATOM 5752 N N . VAL A 1 743 ? 7.853 1.995 -2.787 1.00 89.56 743 VAL A N 1
ATOM 5753 C CA . VAL A 1 743 ? 8.589 1.155 -3.758 1.00 89.56 743 VAL A CA 1
ATOM 5754 C C . VAL A 1 743 ? 8.912 1.968 -5.018 1.00 89.56 743 VAL A C 1
ATOM 5756 O O . VAL A 1 743 ? 8.338 1.753 -6.077 1.00 89.56 743 VAL A O 1
ATOM 5759 N N . ASN A 1 744 ? 9.810 2.943 -4.926 1.00 92.06 744 ASN A N 1
ATOM 5760 C CA . ASN A 1 744 ? 10.149 3.805 -6.063 1.00 92.06 744 ASN A CA 1
ATOM 5761 C C . ASN A 1 744 ? 11.037 3.074 -7.077 1.00 92.06 744 ASN A C 1
ATOM 5763 O O . ASN A 1 744 ? 11.840 2.220 -6.706 1.00 92.06 744 ASN A O 1
ATOM 5767 N N . GLN A 1 745 ? 10.911 3.419 -8.355 1.00 93.81 745 GLN A N 1
ATOM 5768 C CA . GLN A 1 745 ? 11.711 2.843 -9.436 1.00 93.81 745 GLN A CA 1
ATOM 5769 C C . GLN A 1 745 ? 12.300 3.973 -10.281 1.00 93.81 745 GLN A C 1
ATOM 5771 O O . GLN A 1 745 ? 11.605 4.942 -10.576 1.00 93.81 745 GLN A O 1
ATOM 5776 N N . SER A 1 746 ? 13.553 3.851 -10.704 1.00 95.75 746 SER A N 1
ATOM 5777 C CA . SER A 1 746 ? 14.156 4.764 -11.682 1.00 95.75 746 SER A CA 1
ATOM 5778 C C . SER A 1 746 ? 14.813 3.948 -12.777 1.00 95.75 746 SER A C 1
ATOM 5780 O O . SER A 1 746 ? 15.442 2.924 -12.498 1.00 95.75 746 SER A O 1
ATOM 5782 N N . ILE A 1 747 ? 14.628 4.363 -14.026 1.00 95.25 747 ILE A N 1
ATOM 5783 C CA . ILE A 1 747 ? 15.189 3.660 -15.169 1.00 95.25 747 ILE A CA 1
ATOM 5784 C C . ILE A 1 747 ? 15.663 4.613 -16.259 1.00 95.25 747 ILE A C 1
ATOM 5786 O O . ILE A 1 747 ? 14.962 5.534 -16.677 1.00 95.25 747 ILE A O 1
ATOM 5790 N N . ASN A 1 748 ? 16.868 4.353 -16.751 1.00 92.12 748 ASN A N 1
ATOM 5791 C CA . ASN A 1 748 ? 17.482 5.044 -17.877 1.00 92.12 748 ASN A CA 1
ATOM 5792 C C . ASN A 1 748 ? 18.173 4.026 -18.804 1.00 92.12 748 ASN A C 1
ATOM 5794 O O . ASN A 1 748 ? 17.911 2.828 -18.715 1.00 92.12 748 ASN A O 1
ATOM 5798 N N . SER A 1 749 ? 19.018 4.490 -19.728 1.00 85.44 749 SER A N 1
ATOM 5799 C CA . SER A 1 749 ? 19.728 3.611 -20.669 1.00 85.44 749 SER A CA 1
ATOM 5800 C C . SER A 1 749 ? 20.726 2.652 -20.015 1.00 85.44 749 SER A C 1
ATOM 5802 O O . SER A 1 749 ? 21.050 1.627 -20.612 1.00 85.44 749 SER A O 1
ATOM 5804 N N . ASP A 1 750 ? 21.206 2.977 -18.817 1.00 87.38 750 ASP A N 1
ATOM 5805 C CA . ASP A 1 750 ? 22.352 2.326 -18.186 1.00 87.38 750 ASP A CA 1
ATOM 5806 C C . ASP A 1 750 ? 21.922 1.483 -16.980 1.00 87.38 750 ASP A C 1
ATOM 5808 O O . ASP A 1 750 ? 22.512 0.442 -16.695 1.00 87.38 750 ASP A O 1
ATOM 5812 N N . GLU A 1 751 ? 20.874 1.914 -16.278 1.00 91.69 751 GLU A N 1
ATOM 5813 C CA . GLU A 1 751 ? 20.480 1.341 -14.999 1.00 91.69 751 GLU A CA 1
ATOM 5814 C C . GLU A 1 751 ? 18.960 1.323 -14.785 1.00 91.69 751 GLU A C 1
ATOM 5816 O O . GLU A 1 751 ? 18.245 2.250 -15.166 1.00 91.69 751 GLU A O 1
ATOM 5821 N N . TRP A 1 752 ? 18.485 0.267 -14.119 1.00 95.06 752 TRP A N 1
ATOM 5822 C CA . TRP A 1 752 ? 17.182 0.203 -13.461 1.00 95.06 752 TRP A CA 1
ATOM 5823 C C . TRP A 1 752 ? 17.400 -0.036 -11.960 1.00 95.06 752 TRP A C 1
ATOM 5825 O O . TRP A 1 752 ? 18.068 -1.000 -11.566 1.00 95.06 752 TRP A O 1
ATOM 5835 N N . THR A 1 753 ? 16.851 0.834 -11.113 1.00 96.25 753 THR A N 1
ATOM 5836 C CA . THR A 1 753 ? 16.932 0.736 -9.649 1.00 96.25 753 THR A CA 1
ATOM 5837 C C . THR A 1 753 ? 15.556 0.663 -9.004 1.00 96.25 753 THR A C 1
ATOM 5839 O O . THR A 1 753 ? 14.602 1.278 -9.476 1.00 96.25 753 THR A O 1
ATOM 5842 N N . THR A 1 754 ? 15.482 -0.072 -7.893 1.00 95.81 754 THR A N 1
ATOM 5843 C CA . THR A 1 754 ? 14.339 -0.090 -6.972 1.00 95.81 754 THR A CA 1
ATOM 5844 C C . THR A 1 754 ? 14.768 0.513 -5.645 1.00 95.81 754 THR A C 1
ATOM 5846 O O . THR A 1 754 ? 15.774 0.094 -5.069 1.00 95.81 754 THR A O 1
ATOM 5849 N N . LYS A 1 755 ? 13.995 1.469 -5.137 1.00 94.81 755 LYS A N 1
ATOM 5850 C CA . LYS A 1 755 ? 14.214 2.114 -3.846 1.00 94.81 755 LYS A CA 1
ATOM 5851 C C . LYS A 1 755 ? 13.025 1.868 -2.922 1.00 94.81 755 LYS A C 1
ATOM 5853 O O . LYS A 1 755 ? 11.921 2.337 -3.181 1.00 94.81 755 LYS A O 1
ATOM 5858 N N . LEU A 1 756 ? 13.271 1.152 -1.831 1.00 92.56 756 LEU A N 1
ATOM 5859 C CA . LEU A 1 756 ? 12.295 0.901 -0.779 1.00 92.56 756 LEU A CA 1
ATOM 5860 C C . LEU A 1 756 ? 12.447 1.938 0.325 1.00 92.56 756 LEU A C 1
ATOM 5862 O O . LEU A 1 756 ? 13.550 2.117 0.833 1.00 92.56 756 LEU A O 1
ATOM 5866 N N . GLU A 1 757 ? 11.343 2.550 0.736 1.00 88.62 757 GLU A N 1
ATOM 5867 C CA . GLU A 1 757 ? 11.236 3.195 2.048 1.00 88.62 757 GLU A CA 1
ATOM 5868 C C . GLU A 1 757 ? 10.472 2.250 2.973 1.00 88.62 757 GLU A C 1
ATOM 5870 O O . GLU A 1 757 ? 9.585 1.509 2.527 1.00 88.62 757 GLU A O 1
ATOM 5875 N N . THR A 1 758 ? 10.829 2.239 4.253 1.00 85.56 758 THR A N 1
ATOM 5876 C CA . THR A 1 758 ? 10.226 1.321 5.220 1.00 85.56 758 THR A CA 1
ATOM 5877 C C . THR A 1 758 ? 9.932 1.989 6.547 1.00 85.56 758 THR A C 1
ATOM 5879 O O . THR A 1 758 ? 10.540 3.001 6.883 1.00 85.56 758 THR A O 1
ATOM 5882 N N . LEU A 1 759 ? 9.035 1.369 7.307 1.00 78.94 759 LEU A N 1
ATOM 5883 C CA . LEU A 1 759 ? 8.796 1.633 8.715 1.00 78.94 759 LEU A CA 1
ATOM 5884 C C . LEU A 1 759 ? 9.237 0.411 9.520 1.00 78.94 759 LEU A C 1
ATOM 5886 O O . LEU A 1 759 ? 8.827 -0.719 9.240 1.00 78.94 759 LEU A O 1
ATOM 5890 N N . SER A 1 760 ? 10.066 0.625 10.534 1.00 75.31 760 SER A N 1
ATOM 5891 C CA . SER A 1 760 ? 10.405 -0.428 11.483 1.00 75.31 760 SER A CA 1
ATOM 5892 C C . SER A 1 760 ? 9.227 -0.719 12.413 1.00 75.31 760 SER A C 1
ATOM 5894 O O . SER A 1 760 ? 8.701 0.194 13.052 1.00 75.31 760 SER A O 1
ATOM 5896 N N . VAL A 1 761 ? 8.851 -1.987 12.537 1.00 71.88 761 VAL A N 1
ATOM 5897 C CA . VAL A 1 761 ? 7.770 -2.447 13.418 1.00 71.88 761 VAL A CA 1
ATOM 5898 C C . VAL A 1 761 ? 8.278 -3.556 14.347 1.00 71.88 761 VAL A C 1
ATOM 5900 O O . VAL A 1 761 ? 9.262 -4.228 14.009 1.00 71.88 761 VAL A O 1
ATOM 5903 N N . PRO A 1 762 ? 7.643 -3.780 15.515 1.00 64.62 762 PRO A N 1
ATOM 5904 C CA . PRO A 1 762 ? 8.093 -4.825 16.422 1.00 64.62 762 PRO A CA 1
ATOM 5905 C C . PRO A 1 762 ? 8.039 -6.196 15.737 1.00 64.62 762 PRO A C 1
ATOM 5907 O O . PRO A 1 762 ? 7.098 -6.503 14.998 1.00 64.62 762 PRO A O 1
ATOM 5910 N N . ALA A 1 763 ? 9.049 -7.031 15.992 1.00 68.00 763 ALA A N 1
ATOM 5911 C CA . ALA A 1 763 ? 9.065 -8.398 15.488 1.00 68.00 763 ALA A CA 1
ATOM 5912 C C . ALA A 1 763 ? 7.877 -9.196 16.048 1.00 68.00 763 ALA A C 1
ATOM 5914 O O . ALA A 1 763 ? 7.787 -9.410 17.259 1.00 68.00 763 ALA A O 1
ATOM 5915 N N . ASN A 1 764 ? 7.002 -9.690 15.167 1.00 64.62 764 ASN A N 1
ATOM 5916 C CA . ASN A 1 764 ? 5.907 -10.566 15.578 1.00 64.62 764 ASN A CA 1
ATOM 5917 C C . ASN A 1 764 ? 6.477 -11.947 15.950 1.00 64.62 764 ASN A C 1
ATOM 5919 O O . ASN A 1 764 ? 7.080 -12.629 15.115 1.00 64.62 764 ASN A O 1
ATOM 5923 N N . LYS A 1 765 ? 6.316 -12.344 17.219 1.00 58.94 765 LYS A N 1
ATOM 5924 C CA . LYS A 1 765 ? 6.775 -13.639 17.759 1.00 58.94 765 LYS A CA 1
ATOM 5925 C C . LYS A 1 765 ? 5.625 -14.608 18.049 1.00 58.94 765 LYS A C 1
ATOM 5927 O O . LYS A 1 765 ? 5.858 -15.672 18.623 1.00 58.94 765 LYS A O 1
ATOM 5932 N N . SER A 1 766 ? 4.398 -14.259 17.667 1.00 60.16 766 SER A N 1
ATOM 5933 C CA . SER A 1 766 ? 3.235 -15.125 17.849 1.00 60.16 766 SER A CA 1
ATOM 5934 C C . SER A 1 766 ? 3.354 -16.407 17.011 1.00 60.16 766 SER A C 1
ATOM 5936 O O . SER A 1 766 ? 4.067 -16.465 16.007 1.00 60.16 766 SER A O 1
ATOM 5938 N N . LYS A 1 767 ? 2.600 -17.452 17.384 1.00 53.03 767 LYS A N 1
ATOM 5939 C CA . LYS A 1 767 ? 2.529 -18.725 16.632 1.00 53.03 767 LYS A CA 1
ATOM 5940 C C . LYS A 1 767 ? 2.032 -18.553 15.181 1.00 53.03 767 LYS A C 1
ATOM 5942 O O . LYS A 1 767 ? 2.201 -19.468 14.381 1.00 53.03 767 LYS A O 1
ATOM 5947 N N . ALA A 1 768 ? 1.443 -17.397 14.868 1.00 56.22 768 ALA A N 1
ATOM 5948 C CA . ALA A 1 768 ? 0.939 -16.980 13.562 1.00 56.22 768 ALA A CA 1
ATOM 5949 C C . ALA A 1 768 ? 1.992 -16.381 12.624 1.00 56.22 768 ALA A C 1
ATOM 5951 O O . ALA A 1 768 ? 1.723 -16.207 11.435 1.00 56.22 768 ALA A O 1
ATOM 5952 N N . ALA A 1 769 ? 3.142 -15.973 13.164 1.00 64.38 769 ALA A N 1
ATOM 5953 C CA . ALA A 1 769 ? 4.069 -15.123 12.439 1.00 64.38 769 ALA A CA 1
ATOM 5954 C C . ALA A 1 769 ? 4.701 -15.851 11.236 1.00 64.38 769 ALA A C 1
ATOM 5956 O O . ALA A 1 769 ? 4.981 -17.056 11.312 1.00 64.38 769 ALA A O 1
ATOM 5957 N N . PRO A 1 770 ? 4.993 -15.128 10.137 1.00 73.94 770 PRO A N 1
ATOM 5958 C CA . PRO A 1 770 ? 5.815 -15.649 9.052 1.00 73.94 770 PRO A CA 1
ATOM 5959 C C . PRO A 1 770 ? 7.122 -16.243 9.583 1.00 73.94 770 PRO A C 1
ATOM 5961 O O . PRO A 1 770 ? 7.759 -15.700 10.493 1.00 73.94 770 PRO A O 1
ATOM 5964 N N . LYS A 1 771 ? 7.563 -17.361 8.998 1.00 83.06 771 LYS A N 1
ATOM 5965 C CA . LYS A 1 771 ? 8.833 -17.981 9.397 1.00 83.06 771 LYS A CA 1
ATOM 5966 C C . LYS A 1 771 ? 9.981 -17.005 9.145 1.00 83.06 771 LYS A C 1
ATOM 5968 O O . LYS A 1 771 ? 10.082 -16.410 8.072 1.00 83.06 771 LYS A O 1
ATOM 5973 N N . ARG A 1 772 ? 10.883 -16.877 10.118 1.00 86.75 772 ARG A N 1
ATOM 5974 C CA . ARG A 1 772 ? 12.078 -16.032 10.010 1.00 86.75 772 ARG A CA 1
ATOM 5975 C C . ARG A 1 772 ? 13.237 -16.879 9.469 1.00 86.75 772 ARG A C 1
ATOM 5977 O O . ARG A 1 772 ? 13.615 -17.850 10.129 1.00 86.75 772 ARG A O 1
ATOM 5984 N N . PRO A 1 773 ? 13.801 -16.578 8.285 1.00 84.25 773 PRO A N 1
ATOM 5985 C CA . PRO A 1 773 ? 14.988 -17.274 7.800 1.00 84.25 773 PRO A CA 1
ATOM 5986 C C . PRO A 1 773 ? 16.180 -16.997 8.724 1.00 84.25 773 PRO A C 1
ATOM 5988 O O . PRO A 1 773 ? 16.317 -15.897 9.270 1.00 84.25 773 PRO A O 1
ATOM 5991 N N . ALA A 1 774 ? 17.058 -17.990 8.882 1.00 80.69 774 ALA A N 1
ATOM 5992 C CA . ALA A 1 774 ? 18.250 -17.866 9.714 1.00 80.69 774 ALA A CA 1
ATOM 5993 C C . ALA A 1 774 ? 19.127 -16.678 9.281 1.00 80.69 774 ALA A C 1
ATOM 5995 O O . ALA A 1 774 ? 19.167 -16.312 8.104 1.00 80.69 774 ALA A O 1
ATOM 5996 N N . GLN A 1 775 ? 19.857 -16.096 10.237 1.00 79.56 775 GLN A N 1
ATOM 5997 C CA . GLN A 1 775 ? 20.878 -15.096 9.936 1.00 79.56 775 GLN A CA 1
ATOM 5998 C C . GLN A 1 775 ? 21.890 -15.677 8.947 1.00 79.56 775 GLN A C 1
ATOM 6000 O O . GLN A 1 775 ? 22.540 -16.690 9.220 1.00 79.56 775 GLN A O 1
ATOM 6005 N N . GLN A 1 776 ? 22.021 -15.016 7.801 1.00 72.12 776 GLN A N 1
ATOM 6006 C CA . GLN A 1 776 ? 22.988 -15.378 6.778 1.00 72.12 776 GLN A CA 1
ATOM 6007 C C . GLN A 1 776 ? 24.347 -14.912 7.273 1.00 72.12 776 GLN A C 1
ATOM 6009 O O . GLN A 1 776 ? 24.684 -13.734 7.200 1.00 72.12 776 GLN A O 1
ATOM 6014 N N . LYS A 1 777 ? 25.110 -15.835 7.842 1.00 68.50 777 LYS A N 1
ATOM 6015 C CA . LYS A 1 777 ? 26.503 -15.610 8.207 1.00 68.50 777 LYS A CA 1
ATOM 6016 C C . LYS A 1 777 ? 27.340 -16.235 7.109 1.00 68.50 777 LYS A C 1
ATOM 6018 O O . LYS A 1 777 ? 26.971 -17.288 6.589 1.00 68.50 777 LYS A O 1
ATOM 6023 N N . SER A 1 778 ? 28.473 -15.620 6.775 1.00 56.50 778 SER A N 1
ATOM 6024 C CA . SER A 1 778 ? 29.508 -16.352 6.048 1.00 56.50 778 SER A CA 1
ATOM 6025 C C . SER A 1 778 ? 29.709 -17.688 6.750 1.00 56.50 778 SER A C 1
ATOM 6027 O O . SER A 1 778 ? 29.544 -17.773 7.976 1.00 56.50 778 SER A O 1
ATOM 6029 N N . VAL A 1 779 ? 30.128 -18.714 6.011 1.00 49.78 779 VAL A N 1
ATOM 6030 C CA . VAL A 1 779 ? 30.883 -19.781 6.655 1.00 49.78 779 VAL A CA 1
ATOM 6031 C C . VAL A 1 779 ? 32.122 -19.086 7.205 1.00 49.78 779 VAL A C 1
ATOM 6033 O O . VAL A 1 779 ? 33.171 -19.003 6.575 1.00 49.78 779 VAL A O 1
ATOM 6036 N N . VAL A 1 780 ? 32.002 -18.533 8.415 1.00 41.00 780 VAL A N 1
ATOM 6037 C CA . VAL A 1 780 ? 33.113 -18.513 9.329 1.00 41.00 780 VAL A CA 1
ATOM 6038 C C . VAL A 1 780 ? 33.503 -19.973 9.263 1.00 41.00 780 VAL A C 1
ATOM 6040 O O . VAL A 1 780 ? 32.727 -20.853 9.651 1.00 41.00 780 VAL A O 1
ATOM 6043 N N . VAL A 1 781 ? 34.680 -20.249 8.705 1.00 34.84 781 VAL A N 1
ATOM 6044 C CA . VAL A 1 781 ? 35.455 -21.349 9.233 1.00 34.84 781 VAL A CA 1
ATOM 6045 C C . VAL A 1 781 ? 35.555 -20.970 10.698 1.00 34.84 781 VAL A C 1
ATOM 6047 O O . VAL A 1 781 ? 36.483 -20.287 11.125 1.00 34.84 781 VAL A O 1
ATOM 6050 N N . ALA A 1 782 ? 34.527 -21.333 11.474 1.00 31.22 782 ALA A N 1
ATOM 6051 C CA . ALA A 1 782 ? 34.696 -21.625 12.853 1.00 31.22 782 ALA A CA 1
ATOM 6052 C C . ALA A 1 782 ? 35.878 -22.555 12.733 1.00 31.22 782 ALA A C 1
ATOM 6054 O O . ALA A 1 782 ? 35.789 -23.633 12.132 1.00 31.22 782 ALA A O 1
ATOM 6055 N N . GLN A 1 783 ? 37.033 -22.085 13.181 1.00 29.14 783 GLN A N 1
ATOM 6056 C CA . GLN A 1 783 ? 38.022 -23.012 13.638 1.00 29.14 783 GLN A CA 1
ATOM 6057 C C . GLN A 1 783 ? 37.318 -23.714 14.797 1.00 29.14 783 GLN A C 1
ATOM 6059 O O . GLN A 1 783 ? 37.504 -23.395 15.967 1.00 29.14 783 GLN A O 1
ATOM 6064 N N . ASN A 1 784 ? 36.465 -24.680 14.445 1.00 28.06 784 ASN A N 1
ATOM 6065 C CA . ASN A 1 784 ? 36.349 -25.933 15.120 1.00 28.06 784 ASN A CA 1
ATOM 6066 C C . ASN A 1 784 ? 37.787 -26.418 15.129 1.00 28.06 784 ASN A C 1
ATOM 6068 O O . ASN A 1 784 ? 38.252 -27.131 14.241 1.00 28.06 784 ASN A O 1
ATOM 6072 N N . TYR A 1 785 ? 38.524 -25.938 16.126 1.00 30.31 785 TYR A N 1
ATOM 6073 C CA . TYR A 1 785 ? 39.655 -26.642 16.650 1.00 30.31 785 TYR A CA 1
ATOM 6074 C C . TYR A 1 785 ? 39.066 -27.955 17.131 1.00 30.31 785 TYR A C 1
ATOM 6076 O O . TYR A 1 785 ? 38.662 -28.105 18.282 1.00 30.31 785 TYR A O 1
ATOM 6084 N N . SER A 1 786 ? 38.971 -28.898 16.193 1.00 29.48 786 SER A N 1
ATOM 6085 C CA . SER A 1 786 ? 38.955 -30.308 16.502 1.00 29.48 786 SER A CA 1
ATOM 6086 C C . SER A 1 786 ? 40.060 -30.491 17.529 1.00 29.48 786 SER A C 1
ATOM 6088 O O . SER A 1 786 ? 41.181 -30.011 17.315 1.00 29.48 786 SER A O 1
ATOM 6090 N N . ALA A 1 787 ? 39.700 -31.032 18.690 1.00 34.16 787 ALA A N 1
ATOM 6091 C CA . ALA A 1 787 ? 40.564 -31.152 19.852 1.00 34.16 787 ALA A CA 1
ATOM 6092 C C . ALA A 1 787 ? 41.869 -31.863 19.451 1.00 34.16 787 ALA A C 1
ATOM 6094 O O . ALA A 1 787 ? 41.948 -33.087 19.452 1.00 34.16 787 ALA A O 1
ATOM 6095 N N . GLY A 1 788 ? 42.885 -31.103 19.030 1.00 39.47 788 GLY A N 1
ATOM 6096 C CA . GLY A 1 788 ? 44.020 -31.703 18.333 1.00 39.47 788 GLY A CA 1
ATOM 6097 C C . GLY A 1 788 ? 45.025 -30.748 17.688 1.00 39.47 788 GLY A C 1
ATOM 6098 O O . GLY A 1 788 ? 46.222 -30.991 17.839 1.00 39.47 788 GLY A O 1
ATOM 6099 N N . SER A 1 789 ? 44.612 -29.663 17.024 1.00 33.50 789 SER A N 1
ATOM 6100 C CA . SER A 1 789 ? 45.546 -28.789 16.282 1.00 33.50 789 SER A CA 1
ATOM 6101 C C . SER A 1 789 ? 45.871 -27.475 17.010 1.00 33.50 789 SER A C 1
ATOM 6103 O O . SER A 1 789 ? 45.066 -26.934 17.764 1.00 33.50 789 SER A O 1
ATOM 6105 N N . ALA A 1 790 ? 47.119 -27.017 16.868 1.00 46.50 790 ALA A N 1
ATOM 6106 C CA . ALA A 1 790 ? 47.731 -25.953 17.666 1.00 46.50 790 ALA A CA 1
ATOM 6107 C C . ALA A 1 790 ? 47.036 -24.585 17.504 1.00 46.50 790 ALA A C 1
ATOM 6109 O O . ALA A 1 790 ? 46.680 -24.196 16.392 1.00 46.50 790 ALA A O 1
ATOM 6110 N N . LYS A 1 791 ? 46.882 -23.855 18.623 1.00 51.81 791 LYS A N 1
ATOM 6111 C CA . LYS A 1 791 ? 46.374 -22.472 18.661 1.00 51.81 791 LYS A CA 1
ATOM 6112 C C . LYS A 1 791 ? 47.191 -21.562 17.720 1.00 51.81 791 LYS A C 1
ATOM 6114 O O . LYS A 1 791 ? 48.403 -21.775 17.609 1.00 51.81 791 LYS A O 1
ATOM 6119 N N . PRO A 1 792 ? 46.588 -20.531 17.095 1.00 56.03 792 PRO A N 1
ATOM 6120 C CA . PRO A 1 792 ? 47.352 -19.516 16.384 1.00 56.03 792 PRO A CA 1
ATOM 6121 C C . PRO A 1 792 ? 48.261 -18.805 17.389 1.00 56.03 792 PRO A C 1
ATOM 6123 O O . PRO A 1 792 ? 47.836 -18.465 18.492 1.00 56.03 792 PRO A O 1
ATOM 6126 N N . ILE A 1 793 ? 49.517 -18.605 17.009 1.00 65.31 793 ILE A N 1
ATOM 6127 C CA . ILE A 1 793 ? 50.515 -17.890 17.805 1.00 65.31 793 ILE A CA 1
ATOM 6128 C C . ILE A 1 793 ? 50.155 -16.391 17.783 1.00 65.31 793 ILE A C 1
ATOM 6130 O O . ILE A 1 793 ? 50.144 -15.811 16.697 1.00 65.31 793 ILE A O 1
ATOM 6134 N N . PRO A 1 794 ? 49.869 -15.750 18.936 1.00 64.44 794 PRO A N 1
ATOM 6135 C CA . PRO A 1 794 ? 49.608 -14.312 18.983 1.00 64.44 794 PRO A CA 1
ATOM 6136 C C . PRO A 1 794 ? 50.837 -13.503 18.532 1.00 64.44 794 PRO A C 1
ATOM 6138 O O . PRO A 1 794 ? 51.964 -13.934 18.800 1.00 64.44 794 PRO A O 1
ATOM 6141 N N . PRO A 1 795 ? 50.659 -12.331 17.894 1.00 71.62 795 PRO A N 1
ATOM 6142 C CA . PRO A 1 795 ? 51.772 -11.434 17.590 1.00 71.62 795 PRO A CA 1
ATOM 6143 C C . PRO A 1 795 ? 52.430 -10.910 18.880 1.00 71.62 795 PRO A C 1
ATOM 6145 O O . PRO A 1 795 ? 51.768 -10.733 19.909 1.00 71.62 795 PRO A O 1
ATOM 6148 N N . THR A 1 796 ? 53.742 -10.660 18.833 1.00 77.94 796 THR A N 1
ATOM 6149 C CA . THR A 1 796 ? 54.503 -10.137 19.979 1.00 77.94 796 THR A CA 1
ATOM 6150 C C . THR A 1 796 ? 54.103 -8.696 20.294 1.00 77.94 796 THR A C 1
ATOM 6152 O O . THR A 1 796 ? 54.187 -7.825 19.432 1.00 77.94 796 THR A O 1
ATOM 6155 N N . SER A 1 797 ? 53.708 -8.439 21.542 1.00 82.44 797 SER A N 1
ATOM 6156 C CA . SER A 1 797 ? 53.382 -7.114 22.072 1.00 82.44 797 SER A CA 1
ATOM 6157 C C . SER A 1 797 ? 53.909 -6.987 23.500 1.00 82.44 797 SER A C 1
ATOM 6159 O O . SER A 1 797 ? 53.482 -7.708 24.401 1.00 82.44 797 SER A O 1
ATOM 6161 N N . ASP A 1 798 ? 54.864 -6.084 23.713 1.00 80.88 798 ASP A N 1
ATOM 6162 C CA . ASP A 1 798 ? 55.568 -5.913 24.986 1.00 80.88 798 ASP A CA 1
ATOM 6163 C C . ASP A 1 798 ? 55.062 -4.669 25.744 1.00 80.88 798 ASP A C 1
ATOM 6165 O O . ASP A 1 798 ? 55.747 -3.651 25.845 1.00 80.88 798 ASP A O 1
ATOM 6169 N N . VAL A 1 799 ? 53.826 -4.735 26.247 1.00 78.88 799 VAL A N 1
ATOM 6170 C CA . VAL A 1 799 ? 53.195 -3.649 27.020 1.00 78.88 799 VAL A CA 1
ATOM 6171 C C . VAL A 1 799 ? 53.643 -3.710 28.489 1.00 78.88 799 VAL A C 1
ATOM 6173 O O . VAL A 1 799 ? 53.541 -4.758 29.132 1.00 78.88 799 VAL A O 1
ATOM 6176 N N . GLU A 1 800 ? 54.123 -2.596 29.055 1.00 82.19 800 GLU A N 1
ATOM 6177 C CA . GLU A 1 800 ? 54.376 -2.493 30.503 1.00 82.19 800 GLU A CA 1
ATOM 6178 C C . GLU A 1 800 ? 53.076 -2.186 31.271 1.00 82.19 800 GLU A C 1
ATOM 6180 O O . GLU A 1 800 ? 52.326 -1.290 30.873 1.00 82.19 800 GLU A O 1
ATOM 6185 N N . PRO A 1 801 ? 52.782 -2.895 32.378 1.00 84.69 801 PRO A N 1
ATOM 6186 C CA . PRO A 1 801 ? 51.637 -2.586 33.220 1.00 84.69 801 PRO A CA 1
ATOM 6187 C C . PRO A 1 801 ? 51.853 -1.267 33.980 1.00 84.69 801 PRO A C 1
ATOM 6189 O O . PRO A 1 801 ? 52.994 -0.920 34.300 1.00 84.69 801 PRO A O 1
ATOM 6192 N N . PRO A 1 802 ? 50.773 -0.562 34.366 1.00 84.62 802 PRO A N 1
ATOM 6193 C CA . PRO A 1 802 ? 50.879 0.616 35.222 1.00 84.62 802 PRO A CA 1
ATOM 6194 C C . PRO A 1 802 ? 51.565 0.272 36.554 1.00 84.62 802 PRO A C 1
ATOM 6196 O O . PRO A 1 802 ? 51.568 -0.888 36.989 1.00 84.62 802 PRO A O 1
ATOM 6199 N N . ALA A 1 803 ? 52.151 1.276 37.211 1.00 85.88 803 ALA A N 1
ATOM 6200 C CA . ALA A 1 803 ? 52.810 1.099 38.503 1.00 85.88 803 ALA A CA 1
ATOM 6201 C C . ALA A 1 803 ? 51.826 0.586 39.570 1.00 85.88 803 ALA A C 1
ATOM 6203 O O . ALA A 1 803 ? 50.654 0.968 39.585 1.00 85.88 803 ALA A O 1
ATOM 6204 N N . SER A 1 804 ? 52.302 -0.272 40.477 1.00 84.94 804 SER A N 1
ATOM 6205 C CA . SER A 1 804 ? 51.490 -0.709 41.614 1.00 84.94 804 SER A CA 1
ATOM 6206 C C . SER A 1 804 ? 51.173 0.465 42.539 1.00 84.94 804 SER A C 1
ATOM 6208 O O . SER A 1 804 ? 52.050 1.256 42.882 1.00 84.94 804 SER A O 1
ATOM 6210 N N . LEU A 1 805 ? 49.933 0.528 43.020 1.00 82.06 805 LEU A N 1
ATOM 6211 C CA . LEU A 1 805 ? 49.484 1.545 43.966 1.00 82.06 805 LEU A CA 1
ATOM 6212 C C . LEU A 1 805 ? 49.981 1.220 45.384 1.00 82.06 805 LEU A C 1
ATOM 6214 O O . LEU A 1 805 ? 49.704 0.140 45.902 1.00 82.06 805 LEU A O 1
ATOM 6218 N N . ASN A 1 806 ? 50.698 2.156 46.015 1.00 80.62 806 ASN A N 1
ATOM 6219 C CA . ASN A 1 806 ? 51.165 2.091 47.411 1.00 80.62 806 ASN A CA 1
ATOM 6220 C C . ASN A 1 806 ? 51.738 0.717 47.845 1.00 80.62 806 ASN A C 1
ATOM 6222 O O . ASN A 1 806 ? 51.273 0.148 48.839 1.00 80.62 806 ASN A O 1
ATOM 6226 N N . PRO A 1 807 ? 52.739 0.163 47.132 1.00 76.06 807 PRO A N 1
ATOM 6227 C CA . PRO A 1 807 ? 53.174 -1.229 47.290 1.00 76.06 807 PRO A CA 1
ATOM 6228 C C . PRO A 1 807 ? 53.709 -1.574 48.691 1.00 76.06 807 PRO A C 1
ATOM 6230 O O . PRO A 1 807 ? 53.694 -2.739 49.071 1.00 76.06 807 PRO A O 1
ATOM 6233 N N . THR A 1 808 ? 54.122 -0.577 49.479 1.00 74.62 808 THR A N 1
ATOM 6234 C CA . THR A 1 808 ? 54.686 -0.722 50.833 1.00 74.62 808 THR A CA 1
ATOM 6235 C C . THR A 1 808 ? 53.740 -0.266 51.956 1.00 74.62 808 THR A C 1
ATOM 6237 O O . THR A 1 808 ? 54.153 -0.174 53.110 1.00 74.62 808 THR A O 1
ATOM 6240 N N . SER A 1 809 ? 52.470 0.041 51.659 1.00 85.75 809 SER A N 1
ATOM 6241 C CA . SER A 1 809 ? 51.518 0.541 52.665 1.00 85.75 809 SER A CA 1
ATOM 6242 C C . SER A 1 809 ? 51.219 -0.492 53.759 1.00 85.75 809 SER A C 1
ATOM 6244 O O . SER A 1 809 ? 50.806 -1.616 53.465 1.00 85.75 809 SER A O 1
ATOM 6246 N N . ALA A 1 810 ? 51.315 -0.075 55.027 1.00 86.19 810 ALA A N 1
ATOM 6247 C CA . ALA A 1 810 ? 50.948 -0.895 56.185 1.00 86.19 810 ALA A CA 1
ATOM 6248 C C . ALA A 1 810 ? 49.479 -1.358 56.142 1.00 86.19 810 ALA A C 1
ATOM 6250 O O . ALA A 1 810 ? 49.168 -2.483 56.528 1.00 86.19 810 ALA A O 1
ATOM 6251 N N . THR A 1 811 ? 48.570 -0.533 55.611 1.00 88.31 811 THR A N 1
ATOM 6252 C CA . THR A 1 811 ? 47.154 -0.893 55.422 1.00 88.31 811 THR A CA 1
ATOM 6253 C C . THR A 1 811 ? 47.010 -2.068 54.461 1.00 88.31 811 THR A C 1
ATOM 6255 O O . THR A 1 811 ? 46.289 -3.026 54.739 1.00 88.31 811 THR A O 1
ATOM 6258 N N . ARG A 1 812 ? 47.749 -2.030 53.348 1.00 91.44 812 ARG A N 1
ATOM 6259 C CA . ARG A 1 812 ? 47.750 -3.096 52.343 1.00 91.44 812 ARG A CA 1
ATOM 6260 C C . ARG A 1 812 ? 48.409 -4.368 52.867 1.00 91.44 812 ARG A C 1
ATOM 6262 O O . ARG A 1 812 ? 47.865 -5.446 52.643 1.00 91.44 812 ARG A O 1
ATOM 6269 N N . PHE A 1 813 ? 49.511 -4.242 53.606 1.00 91.81 813 PHE A N 1
ATOM 6270 C CA . PHE A 1 813 ? 50.134 -5.366 54.304 1.00 91.81 813 PHE A CA 1
ATOM 6271 C C . PHE A 1 813 ? 49.138 -6.045 55.251 1.00 91.81 813 PHE A C 1
ATOM 6273 O O . PHE A 1 813 ? 48.898 -7.241 55.133 1.00 91.81 813 PHE A O 1
ATOM 6280 N N . ASN A 1 814 ? 48.477 -5.280 56.124 1.00 91.50 814 ASN A N 1
ATOM 6281 C CA . ASN A 1 814 ? 47.524 -5.819 57.095 1.00 91.50 814 ASN A CA 1
ATOM 6282 C C . ASN A 1 814 ? 46.318 -6.493 56.425 1.00 91.50 814 ASN A C 1
ATOM 6284 O O . ASN A 1 814 ? 45.907 -7.579 56.839 1.00 91.50 814 ASN A O 1
ATOM 6288 N N . ALA A 1 815 ? 45.754 -5.881 55.379 1.00 91.75 815 ALA A N 1
ATOM 6289 C CA . ALA A 1 815 ? 44.655 -6.471 54.617 1.00 91.75 815 ALA A CA 1
ATOM 6290 C C . ALA A 1 815 ? 45.083 -7.768 53.914 1.00 91.75 815 ALA A C 1
ATOM 6292 O O . ALA A 1 815 ? 44.334 -8.749 53.911 1.00 91.75 815 ALA A O 1
ATOM 6293 N N . MET A 1 816 ? 46.300 -7.808 53.365 1.00 92.12 816 MET A N 1
ATOM 6294 C CA . MET A 1 816 ? 46.815 -9.017 52.731 1.00 92.12 816 MET A CA 1
ATOM 6295 C C . MET A 1 816 ? 47.165 -10.098 53.751 1.00 92.12 816 MET A C 1
ATOM 6297 O O . MET A 1 816 ? 46.860 -11.258 53.512 1.00 92.12 816 MET A O 1
ATOM 6301 N N . GLN A 1 817 ? 47.713 -9.748 54.914 1.00 90.00 817 GLN A N 1
ATOM 6302 C CA . GLN A 1 817 ? 47.989 -10.698 55.994 1.00 90.00 817 GLN A CA 1
ATOM 6303 C C . GLN A 1 817 ? 46.695 -11.356 56.488 1.00 90.00 817 GLN A C 1
ATOM 6305 O O . GLN A 1 817 ? 46.655 -12.571 56.686 1.00 90.00 817 GLN A O 1
ATOM 6310 N N . LYS A 1 818 ? 45.615 -10.574 56.629 1.00 88.56 818 LYS A N 1
ATOM 6311 C CA . LYS A 1 818 ? 44.276 -11.096 56.943 1.00 88.56 818 LYS A CA 1
ATOM 6312 C C . LYS A 1 818 ? 43.750 -12.007 55.831 1.00 88.56 818 LYS A C 1
ATOM 6314 O O . LYS A 1 818 ? 43.286 -13.103 56.130 1.00 88.56 818 LYS A O 1
ATOM 6319 N N . SER A 1 819 ? 43.869 -11.592 54.566 1.00 89.62 819 SER A N 1
ATOM 6320 C CA . SER A 1 819 ? 43.483 -12.410 53.405 1.00 89.62 819 SER A CA 1
ATOM 6321 C C . SER A 1 819 ? 44.244 -13.739 53.370 1.00 89.62 819 SER A C 1
ATOM 6323 O O . SER A 1 819 ? 43.637 -14.807 53.312 1.00 89.62 819 SER A O 1
ATOM 6325 N N . TYR A 1 820 ? 45.565 -13.691 53.516 1.00 87.31 820 TYR A N 1
ATOM 6326 C CA . TYR A 1 820 ? 46.437 -14.856 53.528 1.00 87.31 820 TYR A CA 1
ATOM 6327 C C . TYR A 1 820 ? 46.057 -15.833 54.643 1.00 87.31 820 TYR A C 1
ATOM 6329 O O . TYR A 1 820 ? 45.822 -17.002 54.360 1.00 87.31 820 TYR A O 1
ATOM 6337 N N . ASN A 1 821 ? 45.892 -15.347 55.877 1.00 84.31 821 ASN A N 1
ATOM 6338 C CA . ASN A 1 821 ? 45.493 -16.176 57.020 1.00 84.31 821 ASN A CA 1
ATOM 6339 C C . ASN A 1 821 ? 44.062 -16.726 56.891 1.00 84.31 821 ASN A C 1
ATOM 6341 O O . ASN A 1 821 ? 43.748 -17.756 57.479 1.00 84.31 821 ASN A O 1
ATOM 6345 N N . SER A 1 822 ? 43.187 -16.033 56.152 1.00 77.38 822 SER A N 1
ATOM 6346 C CA . SER A 1 822 ? 41.816 -16.491 55.900 1.00 77.38 822 SER A CA 1
ATOM 6347 C C . SER A 1 822 ? 41.737 -17.604 54.857 1.00 77.38 822 SER A C 1
ATOM 6349 O O . SER A 1 822 ? 40.821 -18.418 54.902 1.00 77.38 822 SER A O 1
ATOM 6351 N N . VAL A 1 823 ? 42.687 -17.648 53.918 1.00 77.31 823 VAL A N 1
ATOM 6352 C CA . VAL A 1 823 ? 42.676 -18.610 52.809 1.00 77.31 823 VAL A CA 1
ATOM 6353 C C . VAL A 1 823 ? 43.645 -19.776 53.041 1.00 77.31 823 VAL A C 1
ATOM 6355 O O . VAL A 1 823 ? 43.357 -20.898 52.627 1.00 77.31 823 VAL A O 1
ATOM 6358 N N . PHE A 1 824 ? 44.762 -19.542 53.734 1.00 75.38 824 PHE A N 1
ATOM 6359 C CA . PHE A 1 824 ? 45.745 -20.554 54.111 1.00 75.38 824 PHE A CA 1
ATOM 6360 C C . PHE A 1 824 ? 45.782 -20.722 55.635 1.00 75.38 824 PHE A C 1
ATOM 6362 O O . PHE A 1 824 ? 46.035 -19.768 56.368 1.00 75.38 824 PHE A O 1
ATOM 6369 N N . SER A 1 825 ? 45.593 -21.948 56.132 1.00 60.75 825 SER A N 1
ATOM 6370 C CA . SER A 1 825 ? 45.912 -22.280 57.525 1.00 60.75 825 SER A CA 1
ATOM 6371 C C . SER A 1 825 ? 47.426 -22.190 57.751 1.00 60.75 825 SER A C 1
ATOM 6373 O O . SER A 1 825 ? 48.201 -22.499 56.841 1.00 60.75 825 SER A O 1
ATOM 6375 N N . ARG A 1 826 ? 47.840 -21.760 58.953 1.00 51.97 826 ARG A N 1
ATOM 6376 C CA . ARG A 1 826 ? 49.247 -21.588 59.365 1.00 51.97 826 ARG A CA 1
ATOM 6377 C C . ARG A 1 826 ? 50.093 -22.780 58.871 1.00 51.97 826 ARG A C 1
ATOM 6379 O O . ARG A 1 826 ? 49.797 -23.915 59.226 1.00 51.97 826 ARG A O 1
ATOM 6386 N N . ASP A 1 827 ? 51.069 -22.477 58.010 1.00 53.25 827 ASP A N 1
ATOM 6387 C CA . ASP A 1 827 ? 52.004 -23.367 57.282 1.00 53.25 827 ASP A CA 1
ATOM 6388 C C . ASP A 1 827 ? 51.625 -23.849 55.848 1.00 53.25 827 ASP A C 1
ATOM 6390 O O . ASP A 1 827 ? 52.366 -24.606 55.230 1.00 53.25 827 ASP A O 1
ATOM 6394 N N . GLY A 1 828 ?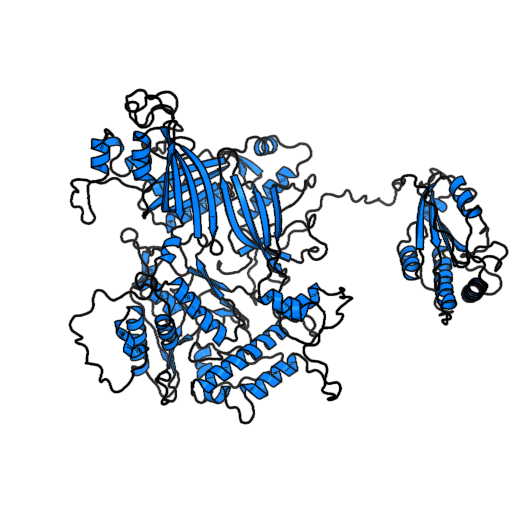 50.574 -23.294 55.223 1.00 59.31 828 GLY A N 1
ATOM 6395 C CA . GLY A 1 828 ? 50.681 -22.722 53.860 1.00 59.31 828 GLY A CA 1
ATOM 6396 C C . GLY A 1 828 ? 50.836 -23.605 52.599 1.00 59.31 828 GLY A C 1
ATOM 6397 O O . GLY A 1 828 ? 51.585 -23.221 51.700 1.00 59.31 828 GLY A O 1
ATOM 6398 N N . ALA A 1 829 ? 50.086 -24.703 52.436 1.00 60.75 829 ALA A N 1
ATOM 6399 C CA . ALA A 1 829 ? 49.858 -25.316 51.114 1.00 60.75 829 ALA A CA 1
ATOM 6400 C C . ALA A 1 829 ? 48.464 -25.955 51.018 1.00 60.75 829 ALA A C 1
ATOM 6402 O O . ALA A 1 829 ? 48.086 -26.746 51.879 1.00 60.75 829 ALA A O 1
ATOM 6403 N N . VAL A 1 830 ? 47.706 -25.662 49.955 1.00 67.25 830 VAL A N 1
ATOM 6404 C CA . VAL A 1 830 ? 46.395 -26.284 49.714 1.00 67.25 830 VAL A CA 1
ATOM 6405 C C . VAL A 1 830 ? 46.300 -26.812 48.286 1.00 67.25 830 VAL A C 1
ATOM 6407 O O . VAL A 1 830 ? 46.308 -26.065 47.308 1.00 67.25 830 VAL A O 1
ATOM 6410 N N . SER A 1 831 ? 46.150 -28.132 48.153 1.00 67.62 831 SER A N 1
ATOM 6411 C CA . SER A 1 831 ? 45.973 -28.772 46.847 1.00 67.62 831 SER A CA 1
ATOM 6412 C C . SER A 1 831 ? 44.782 -28.164 46.094 1.00 67.62 831 SER A C 1
ATOM 6414 O O . SER A 1 831 ? 43.687 -27.999 46.636 1.00 67.62 831 SER A O 1
ATOM 6416 N N . GLY A 1 832 ? 44.994 -27.780 44.838 1.00 71.62 832 GLY A N 1
ATOM 6417 C CA . GLY A 1 832 ? 43.963 -27.176 44.000 1.00 71.62 832 GLY A CA 1
ATOM 6418 C C . GLY A 1 832 ? 44.541 -26.301 42.896 1.00 71.62 832 GLY A C 1
ATOM 6419 O O . GLY A 1 832 ? 45.752 -26.191 42.735 1.00 71.62 832 GLY A O 1
ATOM 6420 N N . MET A 1 833 ? 43.662 -25.680 42.112 1.00 78.81 833 MET A N 1
ATOM 6421 C CA . MET A 1 833 ? 44.063 -24.869 40.963 1.00 78.81 833 MET A CA 1
ATOM 6422 C C . MET A 1 833 ? 44.636 -23.517 41.400 1.00 78.81 833 MET A C 1
ATOM 6424 O O . MET A 1 833 ? 44.028 -22.807 42.200 1.00 78.81 833 MET A O 1
ATOM 6428 N N . CYS A 1 834 ? 45.769 -23.129 40.815 1.00 83.56 834 CYS A N 1
ATOM 6429 C CA . CYS A 1 834 ? 46.452 -21.863 41.091 1.00 83.56 834 CYS A CA 1
ATOM 6430 C C . CYS A 1 834 ? 45.536 -20.638 40.900 1.00 83.56 834 CYS A C 1
ATOM 6432 O O . CYS A 1 834 ? 45.414 -19.818 41.804 1.00 83.56 834 CYS A O 1
ATOM 6434 N N . ALA A 1 835 ? 44.790 -20.579 39.790 1.00 85.25 835 ALA A N 1
ATOM 6435 C CA . ALA A 1 835 ? 43.828 -19.506 39.514 1.00 85.25 835 ALA A CA 1
ATOM 6436 C C . ALA A 1 835 ? 42.720 -19.417 40.576 1.00 85.25 835 ALA A C 1
ATOM 6438 O O . ALA A 1 835 ? 42.310 -18.325 40.962 1.00 85.25 835 ALA A O 1
ATOM 6439 N N . GLN A 1 836 ? 42.273 -20.560 41.104 1.00 85.56 836 GLN A N 1
ATOM 6440 C CA . GLN A 1 836 ? 41.252 -20.586 42.145 1.00 85.56 836 GLN A CA 1
ATOM 6441 C C . GLN A 1 836 ? 41.756 -19.959 43.441 1.00 85.56 836 GLN A C 1
ATOM 6443 O O . GLN A 1 836 ? 41.070 -19.123 44.027 1.00 85.56 836 GLN A O 1
ATOM 6448 N N . TRP A 1 837 ? 42.949 -20.334 43.891 1.00 86.00 837 TRP A N 1
ATOM 6449 C CA . TRP A 1 837 ? 43.492 -19.795 45.133 1.00 86.00 837 TRP A CA 1
ATOM 6450 C C . TRP A 1 837 ? 43.876 -18.325 44.985 1.00 86.00 837 TRP A C 1
ATOM 6452 O O . TRP A 1 837 ? 43.448 -17.519 45.805 1.00 86.00 837 TRP A O 1
ATOM 6462 N N . SER A 1 838 ? 44.535 -17.933 43.891 1.00 89.44 838 SER A N 1
ATOM 6463 C CA . SER A 1 838 ? 44.822 -16.519 43.620 1.00 89.44 838 SER A CA 1
ATOM 6464 C C . SER A 1 838 ? 43.554 -15.660 43.579 1.00 89.44 838 SER A C 1
ATOM 6466 O O . SER A 1 838 ? 43.552 -14.564 44.132 1.00 89.44 838 SER A O 1
ATOM 6468 N N . TYR A 1 839 ? 42.450 -16.166 43.015 1.00 90.00 839 TYR A N 1
ATOM 6469 C CA . TYR A 1 839 ? 41.165 -15.462 43.030 1.00 90.00 839 TYR A CA 1
ATOM 6470 C C . TYR A 1 839 ? 40.600 -15.276 44.439 1.00 90.00 839 TYR A C 1
ATOM 6472 O O . TYR A 1 839 ? 40.172 -14.181 44.799 1.00 90.00 839 TYR A O 1
ATOM 6480 N N . ASN A 1 840 ? 40.578 -16.341 45.244 1.00 88.12 840 ASN A N 1
ATOM 6481 C CA . ASN A 1 840 ? 40.011 -16.268 46.589 1.00 88.12 840 ASN A CA 1
ATOM 6482 C C . ASN A 1 840 ? 40.850 -15.341 47.493 1.00 88.12 840 ASN A C 1
ATOM 6484 O O . ASN A 1 840 ? 40.259 -14.574 48.253 1.00 88.12 840 ASN A O 1
ATOM 6488 N N . LEU A 1 841 ? 42.184 -15.315 47.342 1.00 89.06 841 LEU A N 1
ATOM 6489 C CA . LEU A 1 841 ? 43.037 -14.324 48.011 1.00 89.06 841 LEU A CA 1
ATOM 6490 C C . LEU A 1 841 ? 42.761 -12.898 47.526 1.00 89.06 841 LEU A C 1
ATOM 6492 O O . LEU A 1 841 ? 42.630 -11.999 48.352 1.00 89.06 841 LEU A O 1
ATOM 6496 N N . ALA A 1 842 ? 42.641 -12.682 46.213 1.00 92.31 842 ALA A N 1
ATOM 6497 C CA . ALA A 1 842 ? 42.341 -11.365 45.653 1.00 92.31 842 ALA A CA 1
ATOM 6498 C C . ALA A 1 842 ? 40.995 -10.827 46.165 1.00 92.31 842 ALA A C 1
ATOM 6500 O O . ALA A 1 842 ? 40.908 -9.667 46.562 1.00 92.31 842 ALA A O 1
ATOM 6501 N N . ARG A 1 843 ? 39.972 -11.689 46.228 1.00 90.81 843 ARG A N 1
ATOM 6502 C CA . ARG A 1 843 ? 38.631 -11.365 46.731 1.00 90.81 843 ARG A CA 1
ATOM 6503 C C . ARG A 1 843 ? 38.629 -11.020 48.219 1.00 90.81 843 ARG A C 1
ATOM 6505 O O . ARG A 1 843 ? 38.035 -10.018 48.613 1.00 90.81 843 ARG A O 1
ATOM 6512 N N . ALA A 1 844 ? 39.261 -11.851 49.049 1.00 88.94 844 ALA A N 1
ATOM 6513 C CA . ALA A 1 844 ? 39.357 -11.590 50.484 1.00 88.94 844 ALA A CA 1
ATOM 6514 C C . ALA A 1 844 ? 40.184 -10.324 50.757 1.00 88.94 844 ALA A C 1
ATOM 6516 O O . ALA A 1 844 ? 39.791 -9.498 51.578 1.00 88.94 844 ALA A O 1
ATOM 6517 N N . TYR A 1 845 ? 41.262 -10.114 49.998 1.00 92.38 845 TYR A N 1
ATOM 6518 C CA . TYR A 1 845 ? 42.095 -8.920 50.091 1.00 92.38 845 TYR A CA 1
ATOM 6519 C C . TYR A 1 845 ? 41.309 -7.639 49.805 1.00 92.38 845 TYR A C 1
ATOM 6521 O O . TYR A 1 845 ? 41.351 -6.724 50.623 1.00 92.38 845 TYR A O 1
ATOM 6529 N N . THR A 1 846 ? 40.536 -7.585 48.714 1.00 91.50 846 THR A N 1
ATOM 6530 C CA . THR A 1 846 ? 39.725 -6.401 48.379 1.00 91.50 846 THR A CA 1
ATOM 6531 C C . THR A 1 846 ? 38.656 -6.084 49.419 1.00 91.50 846 THR A C 1
ATOM 6533 O O . THR A 1 846 ? 38.347 -4.919 49.626 1.00 91.50 846 THR A O 1
ATOM 6536 N N . LYS A 1 847 ? 38.114 -7.089 50.118 1.00 88.88 847 LYS A N 1
ATOM 6537 C CA . LYS A 1 847 ? 37.180 -6.849 51.229 1.00 88.88 847 LYS A CA 1
ATOM 6538 C C . LYS A 1 847 ? 37.891 -6.276 52.454 1.00 88.88 847 LYS A C 1
ATOM 6540 O O . LYS A 1 847 ? 37.451 -5.281 53.018 1.00 88.88 847 LYS A O 1
ATOM 6545 N N . PHE A 1 848 ? 39.029 -6.857 52.836 1.00 90.12 848 PHE A N 1
ATOM 6546 C CA . PHE A 1 848 ? 39.802 -6.359 53.976 1.00 90.12 848 PHE A CA 1
ATOM 6547 C C . PHE A 1 848 ? 40.421 -4.976 53.733 1.00 90.12 848 PHE A C 1
ATOM 6549 O O . PHE A 1 848 ? 40.559 -4.211 54.684 1.00 90.12 848 PHE A O 1
ATOM 6556 N N . LEU A 1 849 ? 40.757 -4.639 52.484 1.00 89.19 849 LEU A N 1
ATOM 6557 C CA . LEU A 1 849 ? 41.142 -3.286 52.062 1.00 89.19 849 LEU A CA 1
ATOM 6558 C C . LEU A 1 849 ? 40.045 -2.254 52.366 1.00 89.19 849 LEU A C 1
ATOM 6560 O O . LEU A 1 849 ? 40.354 -1.179 52.874 1.00 89.19 849 LEU A O 1
ATOM 6564 N N . LYS A 1 850 ? 38.777 -2.624 52.149 1.00 87.81 850 LYS A N 1
ATOM 6565 C CA . LYS A 1 850 ? 37.582 -1.816 52.452 1.00 87.81 850 LYS A CA 1
ATOM 6566 C C . LYS A 1 850 ? 37.144 -1.879 53.916 1.00 87.81 850 LYS A C 1
ATOM 6568 O O . LYS A 1 850 ? 36.096 -1.348 54.269 1.00 87.81 850 LYS A O 1
ATOM 6573 N N . ASN A 1 851 ? 37.938 -2.520 54.776 1.00 83.94 851 ASN A N 1
ATOM 6574 C CA . ASN A 1 851 ? 37.620 -2.775 56.182 1.00 83.94 851 ASN A CA 1
ATOM 6575 C C . ASN A 1 851 ? 36.322 -3.591 56.394 1.00 83.94 851 ASN A C 1
ATOM 6577 O O . ASN A 1 851 ? 35.692 -3.506 57.447 1.00 83.94 851 ASN A O 1
ATOM 6581 N N . GLU A 1 852 ? 35.933 -4.404 55.408 1.00 82.38 852 GLU A N 1
ATOM 6582 C CA . GLU A 1 852 ? 34.783 -5.308 55.482 1.00 82.38 852 GLU A CA 1
ATOM 6583 C C . GLU A 1 852 ? 35.177 -6.664 56.096 1.00 82.38 852 GLU A C 1
ATOM 6585 O O . GLU A 1 852 ? 36.333 -7.102 56.012 1.00 82.38 852 GLU A O 1
ATOM 6590 N N . SER A 1 853 ? 34.209 -7.384 56.676 1.00 72.38 853 SER A N 1
ATOM 6591 C CA . SER A 1 853 ? 34.408 -8.788 57.043 1.00 72.38 853 SER A CA 1
ATOM 6592 C C . SER A 1 853 ? 34.504 -9.649 55.777 1.00 72.38 853 SER A C 1
ATOM 6594 O O . SER A 1 853 ? 33.625 -9.651 54.911 1.00 72.38 853 SER A O 1
ATOM 6596 N N . ALA A 1 854 ? 35.597 -10.402 55.635 1.00 64.81 854 ALA A N 1
ATOM 6597 C CA . ALA A 1 854 ? 35.667 -11.412 54.589 1.00 64.81 854 ALA A CA 1
ATOM 6598 C C . ALA A 1 854 ? 34.746 -12.591 54.940 1.00 64.81 854 ALA A C 1
ATOM 6600 O O . ALA A 1 854 ? 34.579 -12.954 56.102 1.00 64.81 854 ALA A O 1
ATOM 6601 N N . ASP A 1 855 ? 34.170 -13.218 53.919 1.00 64.44 855 ASP A N 1
ATOM 6602 C CA . ASP A 1 855 ? 33.420 -14.465 54.062 1.00 64.44 855 ASP A CA 1
ATOM 6603 C C . ASP A 1 855 ? 34.441 -15.621 54.088 1.00 64.44 855 ASP A C 1
ATOM 6605 O O . ASP A 1 855 ? 34.783 -16.201 53.054 1.00 64.44 855 ASP A O 1
ATOM 6609 N N . ILE A 1 856 ? 35.052 -15.832 55.263 1.00 57.28 856 ILE A N 1
ATOM 6610 C CA . ILE A 1 856 ? 36.311 -16.587 55.474 1.00 57.28 856 ILE A CA 1
ATOM 6611 C C . ILE A 1 856 ? 36.161 -18.107 55.214 1.00 57.28 856 ILE A C 1
ATOM 6613 O O . ILE A 1 856 ? 37.150 -18.828 55.177 1.00 57.28 856 ILE A O 1
ATOM 6617 N N . GLY A 1 857 ? 34.949 -18.618 54.968 1.00 55.00 857 GLY A N 1
ATOM 6618 C CA . GLY A 1 857 ? 34.706 -20.055 54.760 1.00 55.00 857 GLY A CA 1
ATOM 6619 C C . GLY A 1 857 ? 34.316 -20.481 53.340 1.00 55.00 857 GLY A C 1
ATOM 6620 O O . GLY A 1 857 ? 34.417 -21.664 53.009 1.00 55.00 857 GLY A O 1
ATOM 6621 N N . ARG A 1 858 ? 33.855 -19.565 52.474 1.00 62.50 858 ARG A N 1
ATOM 6622 C CA . ARG A 1 858 ? 33.242 -19.948 51.189 1.00 62.50 858 ARG A CA 1
ATOM 6623 C C . ARG A 1 858 ? 34.243 -19.894 50.035 1.00 62.50 858 ARG A C 1
ATOM 6625 O O . ARG A 1 858 ? 34.462 -18.855 49.406 1.00 62.50 858 ARG A O 1
ATOM 6632 N N . LYS A 1 859 ? 34.836 -21.044 49.710 1.00 70.50 859 LYS A N 1
ATOM 6633 C CA . LYS A 1 859 ? 35.665 -21.221 48.508 1.00 70.50 859 LYS A CA 1
ATOM 6634 C C . LYS A 1 859 ? 34.796 -21.062 47.256 1.00 70.50 859 LYS A C 1
ATOM 6636 O O . LYS A 1 859 ? 33.896 -21.867 47.035 1.00 70.50 859 LYS A O 1
ATOM 6641 N N . LEU A 1 860 ? 35.086 -20.073 46.410 1.00 76.38 860 LEU A N 1
ATOM 6642 C CA . LEU A 1 860 ? 34.452 -19.982 45.087 1.00 76.38 860 LEU A CA 1
ATOM 6643 C C . LEU A 1 860 ? 35.337 -20.637 44.030 1.00 76.38 860 LEU A C 1
ATOM 6645 O O . LEU A 1 860 ? 36.572 -20.577 44.098 1.00 76.38 860 LEU A O 1
ATOM 6649 N N . ALA A 1 861 ? 34.703 -21.301 43.066 1.00 76.00 861 ALA A N 1
ATOM 6650 C CA . ALA A 1 861 ? 35.368 -21.729 41.846 1.00 76.00 861 ALA A CA 1
ATOM 6651 C C . ALA A 1 861 ? 35.793 -20.492 41.048 1.00 76.00 861 ALA A C 1
ATOM 6653 O O . ALA A 1 861 ? 35.104 -19.479 41.052 1.00 76.00 861 ALA A O 1
ATOM 6654 N N . ALA A 1 862 ? 36.949 -20.571 40.395 1.00 68.44 862 ALA A N 1
ATOM 6655 C CA . ALA A 1 862 ? 37.405 -19.520 39.494 1.00 68.44 862 ALA A CA 1
ATOM 6656 C C . ALA A 1 862 ? 37.181 -19.901 38.024 1.00 68.44 862 ALA A C 1
ATOM 6658 O O . ALA A 1 862 ? 37.849 -19.329 37.186 1.00 68.44 862 ALA A O 1
ATOM 6659 N N . GLY A 1 863 ? 36.335 -20.890 37.708 1.00 72.69 863 GLY A N 1
ATOM 6660 C CA . GLY A 1 863 ? 36.134 -21.405 36.346 1.00 72.69 863 GLY A CA 1
ATOM 6661 C C . GLY A 1 863 ? 37.059 -22.579 35.997 1.00 72.69 863 GLY A C 1
ATOM 6662 O O . GLY A 1 863 ? 36.661 -23.734 36.122 1.00 72.69 863 GLY A O 1
ATOM 6663 N N . GLY A 1 864 ? 38.312 -22.308 35.601 1.00 76.50 864 GLY A N 1
ATOM 6664 C CA . GLY A 1 864 ? 39.247 -23.335 35.100 1.00 76.50 864 GLY A CA 1
ATOM 6665 C C . GLY A 1 864 ? 40.749 -22.996 35.177 1.00 76.50 864 GLY A C 1
ATOM 6666 O O . GLY A 1 864 ? 41.212 -22.299 36.083 1.00 76.50 864 GLY A O 1
ATOM 6667 N N . ASN A 1 865 ? 41.544 -23.510 34.230 1.00 78.69 865 ASN A N 1
ATOM 6668 C CA . ASN A 1 865 ? 43.003 -23.316 34.186 1.00 78.69 865 ASN A CA 1
ATOM 6669 C C . ASN A 1 865 ? 43.400 -21.951 33.610 1.00 78.69 865 ASN A C 1
ATOM 6671 O O . ASN A 1 865 ? 42.765 -21.459 32.685 1.00 78.69 865 ASN A O 1
ATOM 6675 N N . ALA A 1 866 ? 44.494 -21.364 34.098 1.00 74.94 866 ALA A N 1
ATOM 6676 C CA . ALA A 1 866 ? 44.902 -19.991 33.792 1.00 74.94 866 ALA A CA 1
ATOM 6677 C C . ALA A 1 866 ? 44.968 -19.633 32.290 1.00 74.94 866 ALA A C 1
ATOM 6679 O O . ALA A 1 866 ? 44.651 -18.509 31.923 1.00 74.94 866 ALA A O 1
ATOM 6680 N N . ASN A 1 867 ? 45.335 -20.565 31.411 1.00 74.44 867 ASN A N 1
ATOM 6681 C CA . ASN A 1 867 ? 45.454 -20.339 29.961 1.00 74.44 867 ASN A CA 1
ATOM 6682 C C . ASN A 1 867 ? 44.116 -20.327 29.176 1.00 74.44 867 ASN A C 1
ATOM 6684 O O . ASN A 1 867 ? 44.137 -20.171 27.951 1.00 74.44 867 ASN A O 1
ATOM 6688 N N . GLN A 1 868 ? 42.976 -20.561 29.838 1.00 68.88 868 GLN A N 1
ATOM 6689 C CA . GLN A 1 868 ? 41.627 -20.608 29.244 1.00 68.88 868 GLN A CA 1
ATOM 6690 C C . GLN A 1 868 ? 40.552 -20.136 30.239 1.00 68.88 868 GLN A C 1
ATOM 6692 O O . GLN A 1 868 ? 39.446 -20.671 30.275 1.00 68.88 868 GLN A O 1
ATOM 6697 N N . ASN A 1 869 ? 40.872 -19.158 31.089 1.00 79.19 869 ASN A N 1
ATOM 6698 C CA . ASN A 1 869 ? 40.001 -18.787 32.200 1.00 79.19 869 ASN A CA 1
ATOM 6699 C C . ASN A 1 869 ? 39.528 -17.330 32.141 1.00 79.19 869 ASN A C 1
ATOM 6701 O O . ASN A 1 869 ? 39.896 -16.493 32.966 1.00 79.19 869 ASN A O 1
ATOM 6705 N N . ASN A 1 870 ? 38.675 -17.051 31.151 1.00 80.12 870 ASN A N 1
ATOM 6706 C CA . ASN A 1 870 ? 38.017 -15.750 30.998 1.00 80.12 870 ASN A CA 1
ATOM 6707 C C . ASN A 1 870 ? 37.153 -15.398 32.214 1.00 80.12 870 ASN A C 1
ATOM 6709 O O . ASN A 1 870 ? 37.071 -14.231 32.583 1.00 80.12 870 ASN A O 1
ATOM 6713 N N . GLU A 1 871 ? 36.560 -16.396 32.870 1.00 82.06 871 GLU A N 1
ATOM 6714 C CA . GLU A 1 871 ? 35.757 -16.192 34.073 1.00 82.06 871 GLU A CA 1
ATOM 6715 C C . GLU A 1 871 ? 36.602 -15.632 35.228 1.00 82.06 871 GLU A C 1
ATOM 6717 O O . GLU A 1 871 ? 36.250 -14.609 35.809 1.00 82.06 871 GLU A O 1
ATOM 6722 N N . PHE A 1 872 ? 37.769 -16.221 35.505 1.00 84.62 872 PHE A N 1
ATOM 6723 C CA . PHE A 1 872 ? 38.730 -15.703 36.484 1.00 84.62 872 PHE A CA 1
ATOM 6724 C C . PHE A 1 872 ? 39.172 -14.273 36.172 1.00 84.62 872 PHE A C 1
ATOM 6726 O O . PHE A 1 872 ? 39.176 -13.428 37.068 1.00 84.62 872 PHE A O 1
ATOM 6733 N N . PHE A 1 873 ? 39.510 -13.983 34.913 1.00 88.75 873 PHE A N 1
ATOM 6734 C CA . PHE A 1 873 ? 39.938 -12.643 34.510 1.00 88.75 873 PHE A CA 1
ATOM 6735 C C . PHE A 1 873 ? 38.823 -11.611 34.696 1.00 88.75 873 PHE A C 1
ATOM 6737 O O . PHE A 1 873 ? 39.057 -10.566 35.300 1.00 88.75 873 PHE A O 1
ATOM 6744 N N . ASN A 1 874 ? 37.606 -11.930 34.252 1.00 86.12 874 ASN A N 1
ATOM 6745 C CA . ASN A 1 874 ? 36.442 -11.062 34.407 1.00 86.12 874 ASN A CA 1
ATOM 6746 C C . ASN A 1 874 ? 36.099 -10.854 35.885 1.00 86.12 874 ASN A C 1
ATOM 6748 O O . ASN A 1 874 ? 35.756 -9.747 36.294 1.00 86.12 874 ASN A O 1
ATOM 6752 N N . ASN A 1 875 ? 36.234 -11.896 36.705 1.00 87.19 875 ASN A N 1
ATOM 6753 C CA . ASN A 1 875 ? 35.974 -11.813 38.134 1.00 87.19 875 ASN A CA 1
ATOM 6754 C C . ASN A 1 875 ? 37.007 -10.948 38.869 1.00 87.19 875 ASN A C 1
ATOM 6756 O O . ASN A 1 875 ? 36.623 -10.224 39.782 1.00 87.19 875 ASN A O 1
ATOM 6760 N N . LEU A 1 876 ? 38.286 -10.960 38.475 1.00 89.75 876 LEU A N 1
ATOM 6761 C CA . LEU A 1 876 ? 39.273 -10.012 39.007 1.00 89.75 876 LEU A CA 1
ATOM 6762 C C . LEU A 1 876 ? 38.944 -8.569 38.602 1.00 89.75 876 LEU A C 1
ATOM 6764 O O . LEU A 1 876 ? 38.978 -7.677 39.447 1.00 89.75 876 LEU A O 1
ATOM 6768 N N . THR A 1 877 ? 38.554 -8.328 37.349 1.00 90.12 877 THR A N 1
ATOM 6769 C CA . THR A 1 877 ? 38.147 -6.986 36.900 1.00 90.12 877 THR A CA 1
ATOM 6770 C C . THR A 1 877 ? 36.907 -6.483 37.646 1.00 90.12 877 THR A C 1
ATOM 6772 O O . THR A 1 877 ? 36.885 -5.329 38.065 1.00 90.12 877 THR A O 1
ATOM 6775 N N . LYS A 1 878 ? 35.923 -7.350 37.928 1.00 89.06 878 LYS A N 1
ATOM 6776 C CA . LYS A 1 878 ? 34.760 -7.018 38.780 1.00 89.06 878 LYS A CA 1
ATOM 6777 C C . LYS A 1 878 ? 35.145 -6.639 40.213 1.00 89.06 878 LYS A C 1
ATOM 6779 O O . LYS A 1 878 ? 34.438 -5.864 40.844 1.00 89.06 878 LYS A O 1
ATOM 6784 N N . LEU A 1 879 ? 36.261 -7.162 40.727 1.00 86.81 879 LEU A N 1
ATOM 6785 C CA . LEU A 1 879 ? 36.810 -6.773 42.032 1.00 86.81 879 LEU A CA 1
ATOM 6786 C C . LEU A 1 879 ? 37.577 -5.439 41.990 1.00 86.81 879 LEU A C 1
ATOM 6788 O O . LEU A 1 879 ? 38.085 -5.006 43.021 1.00 86.81 879 LEU A O 1
ATOM 6792 N N . GLY A 1 880 ? 37.664 -4.787 40.826 1.00 89.94 880 GLY A N 1
ATOM 6793 C CA . GLY A 1 880 ? 38.341 -3.503 40.641 1.00 89.94 880 GLY A CA 1
ATOM 6794 C C . GLY A 1 880 ? 39.810 -3.612 40.224 1.00 89.94 880 GLY A C 1
ATOM 6795 O O . GLY A 1 880 ? 40.523 -2.615 40.283 1.00 89.94 880 GLY A O 1
ATOM 6796 N N . TYR A 1 881 ? 40.290 -4.791 39.814 1.00 94.06 881 TYR A N 1
ATOM 6797 C CA . TYR A 1 881 ? 41.666 -4.939 39.330 1.00 94.06 881 TYR A CA 1
ATOM 6798 C C . TYR A 1 881 ? 41.841 -4.393 37.911 1.00 94.06 881 TYR A C 1
ATOM 6800 O O . TYR A 1 881 ? 41.065 -4.714 37.006 1.00 94.06 881 TYR A O 1
ATOM 6808 N N . THR A 1 882 ? 42.939 -3.673 37.687 1.00 92.56 882 THR A N 1
ATOM 6809 C CA . THR A 1 882 ? 43.322 -3.172 36.359 1.00 92.56 882 THR A CA 1
ATOM 6810 C C . THR A 1 882 ? 44.193 -4.197 35.640 1.00 92.56 882 THR A C 1
ATOM 6812 O O . THR A 1 882 ? 45.284 -4.517 36.113 1.00 92.56 882 THR A O 1
ATOM 6815 N N . LYS A 1 883 ? 43.725 -4.713 34.497 1.00 93.12 883 LYS A N 1
ATOM 6816 C CA . LYS A 1 883 ? 44.409 -5.739 33.691 1.00 93.12 883 LYS A CA 1
ATOM 6817 C C . LYS A 1 883 ? 45.325 -5.116 32.631 1.00 93.12 883 LYS A C 1
ATOM 6819 O O . LYS A 1 883 ? 44.909 -4.227 31.896 1.00 93.12 883 LYS A O 1
ATOM 6824 N N . SER A 1 884 ? 46.522 -5.671 32.470 1.00 90.50 884 SER A N 1
ATOM 6825 C CA . SER A 1 884 ? 47.437 -5.416 31.350 1.00 90.50 884 SER A CA 1
ATOM 6826 C C . SER A 1 884 ? 47.964 -6.738 30.797 1.00 90.50 884 SER A C 1
ATOM 6828 O O . SER A 1 884 ? 48.124 -7.697 31.552 1.00 90.50 884 SER A O 1
ATOM 6830 N N . VAL A 1 885 ? 48.213 -6.808 29.487 1.00 90.50 885 VAL A N 1
ATOM 6831 C CA . VAL A 1 885 ? 48.658 -8.036 28.810 1.00 90.50 885 VAL A CA 1
ATOM 6832 C C . VAL A 1 885 ? 49.854 -7.732 27.920 1.00 90.50 885 VAL A C 1
ATOM 6834 O O . VAL A 1 885 ? 49.774 -6.845 27.075 1.00 90.50 885 VAL A O 1
ATOM 6837 N N . ALA A 1 886 ? 50.927 -8.499 28.087 1.00 88.19 886 ALA A N 1
ATOM 6838 C CA . ALA A 1 886 ? 52.030 -8.578 27.141 1.00 88.19 886 ALA A CA 1
ATOM 6839 C C . ALA A 1 886 ? 51.996 -9.957 26.467 1.00 88.19 886 ALA A C 1
ATOM 6841 O O . ALA A 1 886 ? 51.960 -10.973 27.165 1.00 88.19 886 ALA A O 1
ATOM 6842 N N . THR A 1 887 ? 51.966 -9.992 25.136 1.00 90.88 887 THR A N 1
ATOM 6843 C CA . THR A 1 887 ? 51.780 -11.214 24.339 1.00 90.88 887 THR A CA 1
ATOM 6844 C C . THR A 1 887 ? 53.035 -11.591 23.568 1.00 90.88 887 THR A C 1
ATOM 6846 O O . THR A 1 887 ? 53.856 -10.735 23.235 1.00 90.88 887 THR A O 1
ATOM 6849 N N . GLY A 1 888 ? 53.197 -12.872 23.239 1.00 85.69 888 GLY A N 1
ATOM 6850 C CA . GLY A 1 888 ? 54.266 -13.298 22.328 1.00 85.69 888 GLY A CA 1
ATOM 6851 C C . GLY A 1 888 ? 55.687 -13.116 22.867 1.00 85.69 888 GLY A C 1
ATOM 6852 O O . GLY A 1 888 ? 56.615 -12.914 22.083 1.00 85.69 888 GLY A O 1
ATOM 6853 N N . LEU A 1 889 ? 55.866 -13.147 24.189 1.00 86.94 889 LEU A N 1
ATOM 6854 C CA . LEU A 1 889 ? 57.146 -12.915 24.851 1.00 86.94 889 LEU A CA 1
ATOM 6855 C C . LEU A 1 889 ? 58.038 -14.162 24.841 1.00 86.94 889 LEU A C 1
ATOM 6857 O O . LEU A 1 889 ? 57.576 -15.295 24.989 1.00 86.94 889 LEU A O 1
ATOM 6861 N N . THR A 1 890 ? 59.356 -13.951 24.785 1.00 87.50 890 THR A N 1
ATOM 6862 C CA . THR A 1 890 ? 60.304 -15.026 25.101 1.00 87.50 890 THR A CA 1
ATOM 6863 C C . THR A 1 890 ? 60.246 -15.350 26.593 1.00 87.50 890 THR A C 1
ATOM 6865 O O . THR A 1 890 ? 60.020 -14.474 27.431 1.00 87.50 890 THR A O 1
ATOM 6868 N N . ARG A 1 891 ? 60.545 -16.601 26.964 1.00 84.94 891 ARG A N 1
ATOM 6869 C CA . ARG A 1 891 ? 60.591 -17.011 28.377 1.00 84.94 891 ARG A CA 1
ATOM 6870 C C . ARG A 1 891 ? 61.502 -16.112 29.224 1.00 84.94 891 ARG A C 1
ATOM 6872 O O . ARG A 1 891 ? 61.156 -15.777 30.354 1.00 84.94 891 ARG A O 1
ATOM 6879 N N . LYS A 1 892 ? 62.665 -15.731 28.682 1.00 84.94 892 LYS A N 1
ATOM 6880 C CA . LYS A 1 892 ? 63.615 -14.842 29.364 1.00 84.94 892 LYS A CA 1
ATOM 6881 C C . LYS A 1 892 ? 62.960 -13.496 29.677 1.00 84.94 892 LYS A C 1
ATOM 6883 O O . LYS A 1 892 ? 63.049 -13.039 30.809 1.00 84.94 892 LYS A O 1
ATOM 6888 N N . ARG A 1 893 ? 62.231 -12.926 28.713 1.00 87.31 893 ARG A N 1
ATOM 6889 C CA . ARG A 1 893 ? 61.535 -11.645 28.865 1.00 87.31 893 ARG A CA 1
ATOM 6890 C C . ARG A 1 893 ? 60.399 -11.703 29.891 1.00 87.31 893 ARG A C 1
ATOM 6892 O O . ARG A 1 893 ? 60.250 -10.766 30.667 1.00 87.31 893 ARG A O 1
ATOM 6899 N N . CYS A 1 894 ? 59.644 -12.804 29.955 1.00 86.94 894 CYS A N 1
ATOM 6900 C CA . CYS A 1 894 ? 58.648 -13.009 31.016 1.00 86.94 894 CYS A CA 1
ATOM 6901 C C . CYS A 1 894 ? 59.282 -13.043 32.411 1.00 86.94 894 CYS A C 1
ATOM 6903 O O . CYS A 1 894 ? 58.780 -12.385 33.317 1.00 86.94 894 CYS A O 1
ATOM 6905 N N . ILE A 1 895 ? 60.381 -13.789 32.584 1.00 86.19 895 ILE A N 1
ATOM 6906 C CA . ILE A 1 895 ? 61.096 -13.868 33.869 1.00 86.19 895 ILE A CA 1
ATOM 6907 C C . ILE A 1 895 ? 61.669 -12.501 34.245 1.00 86.19 895 ILE A C 1
ATOM 6909 O O . ILE A 1 895 ? 61.482 -12.063 35.375 1.00 86.19 895 ILE A O 1
ATOM 6913 N N . GLU A 1 896 ? 62.309 -11.807 33.298 1.00 85.69 896 GLU A N 1
ATOM 6914 C CA . GLU A 1 896 ? 62.822 -10.450 33.510 1.00 85.69 896 GLU A CA 1
ATOM 6915 C C . GLU A 1 896 ? 61.713 -9.522 34.015 1.00 85.69 896 GLU A C 1
ATOM 6917 O O . GLU A 1 896 ? 61.902 -8.889 35.044 1.00 85.69 896 GLU A O 1
ATOM 6922 N N . LYS A 1 897 ? 60.534 -9.504 33.380 1.00 86.12 897 LYS A N 1
ATOM 6923 C CA . LYS A 1 897 ? 59.408 -8.668 33.831 1.00 86.12 897 LYS A CA 1
ATOM 6924 C C . LYS A 1 897 ? 58.893 -9.025 35.218 1.00 86.12 897 LYS A C 1
ATOM 6926 O O . LYS A 1 897 ? 58.640 -8.128 36.014 1.00 86.12 897 LYS A O 1
ATOM 6931 N N . ILE A 1 898 ? 58.736 -10.312 35.526 1.00 86.94 898 ILE A N 1
ATOM 6932 C CA . ILE A 1 898 ? 58.288 -10.725 36.862 1.00 86.94 898 ILE A CA 1
ATOM 6933 C C . ILE A 1 898 ? 59.326 -10.314 37.919 1.00 86.94 898 ILE A C 1
ATOM 6935 O O . ILE A 1 898 ? 58.942 -9.911 39.014 1.00 86.94 898 ILE A O 1
ATOM 6939 N N . ALA A 1 899 ? 60.620 -10.368 37.590 1.00 84.44 899 ALA A N 1
ATOM 6940 C CA . ALA A 1 899 ? 61.705 -10.049 38.510 1.00 84.44 899 ALA A CA 1
ATOM 6941 C C . ALA A 1 899 ? 61.988 -8.548 38.681 1.00 84.44 899 ALA A C 1
ATOM 6943 O O . ALA A 1 899 ? 62.390 -8.144 39.769 1.00 84.44 899 ALA A O 1
ATOM 6944 N N . THR A 1 900 ? 61.821 -7.730 37.638 1.00 83.00 900 THR A N 1
ATOM 6945 C CA . THR A 1 900 ? 62.181 -6.300 37.668 1.00 83.00 900 THR A CA 1
ATOM 6946 C C . THR A 1 900 ? 61.012 -5.375 37.983 1.00 83.00 900 THR A C 1
ATOM 6948 O O . THR A 1 900 ? 61.240 -4.236 38.389 1.00 83.00 900 THR A O 1
ATOM 6951 N N . GLN A 1 901 ? 59.766 -5.824 37.809 1.00 84.19 901 GLN A N 1
ATOM 6952 C CA . GLN A 1 901 ? 58.600 -5.012 38.146 1.00 84.19 901 GLN A CA 1
ATOM 6953 C C . GLN A 1 901 ? 58.445 -4.858 39.661 1.00 84.19 901 GLN A C 1
ATOM 6955 O O . GLN A 1 901 ? 58.576 -5.812 40.426 1.00 84.19 901 GLN A O 1
ATOM 6960 N N . THR A 1 902 ? 58.078 -3.652 40.095 1.00 88.06 902 THR A N 1
ATOM 6961 C CA . THR A 1 902 ? 57.635 -3.420 41.472 1.00 88.06 902 THR A CA 1
ATOM 6962 C C . THR A 1 902 ? 56.225 -3.985 41.649 1.00 88.06 902 THR A C 1
ATOM 6964 O O . THR A 1 902 ? 55.276 -3.540 40.992 1.00 88.06 902 THR A O 1
ATOM 6967 N N . TRP A 1 903 ? 56.084 -4.962 42.541 1.00 90.62 903 TRP A N 1
ATOM 6968 C CA . TRP A 1 903 ? 54.812 -5.594 42.893 1.00 90.62 903 TRP A CA 1
ATOM 6969 C C . TRP A 1 903 ? 54.286 -5.045 44.219 1.00 90.62 903 TRP A C 1
ATOM 6971 O O . TRP A 1 903 ? 55.054 -4.864 45.165 1.00 90.62 903 TRP A O 1
ATOM 6981 N N . GLY A 1 904 ? 52.984 -4.763 44.294 1.00 91.75 904 GLY A N 1
ATOM 6982 C CA . GLY A 1 904 ? 52.318 -4.414 45.548 1.00 91.75 904 GLY A CA 1
ATOM 6983 C C . GLY A 1 904 ? 51.483 -5.561 46.090 1.00 91.75 904 GLY A C 1
ATOM 6984 O O . GLY A 1 904 ? 51.063 -6.447 45.345 1.00 91.75 904 GLY A O 1
ATOM 6985 N N . TYR A 1 905 ? 51.229 -5.543 47.402 1.00 93.44 905 TYR A N 1
ATOM 6986 C CA . TYR A 1 905 ? 50.329 -6.506 48.041 1.00 93.44 905 TYR A CA 1
ATOM 6987 C C . TYR A 1 905 ? 49.009 -6.586 47.263 1.00 93.44 905 TYR A C 1
ATOM 6989 O O . TYR A 1 905 ? 48.357 -5.564 47.042 1.00 93.44 905 TYR A O 1
ATOM 6997 N N . GLY A 1 906 ? 48.645 -7.794 46.837 1.00 91.69 906 GLY A N 1
ATOM 6998 C CA . GLY A 1 906 ? 47.411 -8.070 46.103 1.00 91.69 906 GLY A CA 1
ATOM 6999 C C . GLY A 1 906 ? 47.544 -8.174 44.603 1.00 91.69 906 GLY A C 1
ATOM 7000 O O . GLY A 1 906 ? 46.661 -8.766 43.997 1.00 91.69 906 GLY A O 1
ATOM 7001 N N . ASP A 1 907 ? 48.618 -7.675 44.000 1.00 94.44 907 ASP A N 1
ATOM 7002 C CA . ASP A 1 907 ? 48.779 -7.770 42.552 1.00 94.44 907 ASP A CA 1
ATOM 7003 C C . ASP A 1 907 ? 48.812 -9.234 42.094 1.00 94.44 907 ASP A C 1
ATOM 7005 O O . ASP A 1 907 ? 49.468 -10.080 42.705 1.00 94.44 907 ASP A O 1
ATOM 7009 N N . VAL A 1 908 ? 48.112 -9.540 41.001 1.00 93.62 908 VAL A N 1
ATOM 7010 C CA . VAL A 1 908 ? 48.027 -10.900 40.454 1.00 93.62 908 VAL A CA 1
ATOM 7011 C C . VAL A 1 908 ? 48.793 -10.974 39.141 1.00 93.62 908 VAL A C 1
ATOM 7013 O O . VAL A 1 908 ? 48.621 -10.147 38.248 1.00 93.62 908 VAL A O 1
ATOM 7016 N N . CYS A 1 909 ? 49.620 -12.003 39.012 1.00 91.62 909 CYS A N 1
ATOM 7017 C CA . CYS A 1 909 ? 50.383 -12.311 37.814 1.00 91.62 909 CYS A CA 1
ATOM 7018 C C . CYS A 1 909 ? 49.915 -13.646 37.236 1.00 91.62 909 CYS A C 1
ATOM 7020 O O . CYS A 1 909 ? 49.770 -14.632 37.966 1.00 91.62 909 CYS A O 1
ATOM 7022 N N . VAL A 1 910 ? 49.684 -13.681 35.924 1.00 92.19 910 VAL A N 1
ATOM 7023 C CA . VAL A 1 910 ? 49.267 -14.882 35.199 1.00 92.19 910 VAL A CA 1
ATOM 7024 C C . VAL A 1 910 ? 50.123 -15.043 33.958 1.00 92.19 910 VAL A C 1
ATOM 7026 O O . VAL A 1 910 ? 50.295 -14.091 33.207 1.00 92.19 910 VAL A O 1
ATOM 7029 N N . TYR A 1 911 ? 50.628 -16.245 33.705 1.00 91.00 911 TYR A N 1
ATOM 7030 C CA . TYR A 1 911 ? 51.395 -16.514 32.494 1.00 91.00 911 TYR A CA 1
ATOM 7031 C C . TYR A 1 911 ? 51.154 -17.908 31.928 1.00 91.00 911 TYR A C 1
ATOM 7033 O O . TYR A 1 911 ? 50.939 -18.879 32.662 1.00 91.00 911 TYR A O 1
ATOM 7041 N N . TYR A 1 912 ? 51.220 -18.021 30.605 1.00 90.88 912 TYR A N 1
ATOM 7042 C CA . TYR A 1 912 ? 51.090 -19.287 29.887 1.00 90.88 912 TYR A CA 1
ATOM 7043 C C . TYR A 1 912 ? 51.744 -19.223 28.508 1.00 90.88 912 TYR A C 1
ATOM 7045 O O . TYR A 1 912 ? 51.934 -18.146 27.955 1.00 90.88 912 TYR A O 1
ATOM 7053 N N . ALA A 1 913 ? 52.110 -20.389 27.979 1.00 88.12 913 ALA A N 1
ATOM 7054 C CA . ALA A 1 913 ? 52.672 -20.511 26.640 1.00 88.12 913 ALA A CA 1
ATOM 7055 C C . ALA A 1 913 ? 51.562 -20.687 25.598 1.00 88.12 913 ALA A C 1
ATOM 7057 O O . ALA A 1 913 ? 50.611 -21.439 25.829 1.00 88.12 913 ALA A O 1
ATOM 7058 N N . ASN A 1 914 ? 51.710 -20.044 24.444 1.00 84.50 914 ASN A N 1
ATOM 7059 C CA . ASN A 1 914 ? 50.788 -20.167 23.314 1.00 84.50 914 ASN A CA 1
ATOM 7060 C C . ASN A 1 914 ? 51.232 -21.225 22.299 1.00 84.50 914 ASN A C 1
ATOM 7062 O O . ASN A 1 914 ? 50.407 -21.741 21.549 1.00 84.50 914 ASN A O 1
ATOM 7066 N N . ASP A 1 915 ? 52.516 -21.584 22.289 1.00 82.56 915 ASP A N 1
ATOM 7067 C CA . ASP A 1 915 ? 53.087 -22.642 21.460 1.00 82.56 915 ASP A CA 1
ATOM 7068 C C . ASP A 1 915 ? 53.116 -23.982 22.215 1.00 82.56 915 ASP A C 1
ATOM 7070 O O . ASP A 1 915 ? 53.751 -24.141 23.260 1.00 82.56 915 ASP A O 1
ATOM 7074 N N . LYS A 1 916 ? 52.418 -24.990 21.676 1.00 81.06 916 LYS A N 1
ATOM 7075 C CA . LYS A 1 916 ? 52.464 -26.360 22.206 1.00 81.06 916 LYS A CA 1
ATOM 7076 C C . LYS A 1 916 ? 53.809 -26.994 21.824 1.00 81.06 916 LYS A C 1
ATOM 7078 O O . LYS A 1 916 ? 54.085 -27.108 20.630 1.00 81.06 916 LYS A O 1
ATOM 7083 N N . PRO A 1 917 ? 54.634 -27.463 22.778 1.00 71.56 917 PRO A N 1
ATOM 7084 C CA . PRO A 1 917 ? 55.918 -28.069 22.440 1.00 71.56 917 PRO A CA 1
ATOM 7085 C C . PRO A 1 917 ? 55.718 -29.403 21.709 1.00 71.56 917 PRO A C 1
ATOM 7087 O O . PRO A 1 917 ? 54.841 -30.194 22.061 1.00 71.56 917 PRO A O 1
ATOM 7090 N N . THR A 1 918 ? 56.575 -29.676 20.724 1.00 69.19 918 THR A N 1
ATOM 7091 C CA . THR A 1 918 ? 56.524 -30.884 19.879 1.00 69.19 918 THR A CA 1
ATOM 7092 C C . THR A 1 918 ? 56.895 -32.168 20.632 1.00 69.19 918 THR A C 1
ATOM 7094 O O . THR A 1 918 ? 56.527 -33.256 20.206 1.00 69.19 918 THR A O 1
ATOM 7097 N N . SER A 1 919 ? 57.608 -32.066 21.761 1.00 65.50 919 SER A N 1
ATOM 7098 C CA . SER A 1 919 ? 57.894 -33.184 22.672 1.00 65.50 919 SER A CA 1
ATOM 7099 C C . SER A 1 919 ? 58.095 -32.705 24.121 1.00 65.50 919 SER A C 1
ATOM 7101 O O . SER A 1 919 ? 58.520 -31.574 24.369 1.00 65.50 919 SER A O 1
ATOM 7103 N N . GLY A 1 920 ? 57.783 -33.564 25.100 1.00 72.94 920 GLY A N 1
ATOM 7104 C CA . GLY A 1 920 ? 57.899 -33.268 26.535 1.00 72.94 920 GLY A CA 1
ATOM 7105 C C . GLY A 1 920 ? 56.585 -32.846 27.212 1.00 72.94 920 GLY A C 1
ATOM 7106 O O . GLY A 1 920 ? 55.511 -32.861 26.619 1.00 72.94 920 GLY A O 1
ATOM 7107 N N . LYS A 1 921 ? 56.645 -32.502 28.506 1.00 77.31 921 LYS A N 1
ATOM 7108 C CA . LYS A 1 921 ? 55.449 -32.161 29.305 1.00 77.31 921 LYS A CA 1
ATOM 7109 C C . LYS A 1 921 ? 54.837 -30.820 28.853 1.00 77.31 921 LYS A C 1
ATOM 7111 O O . LYS A 1 921 ? 55.497 -29.784 28.922 1.00 77.31 921 LYS A O 1
ATOM 7116 N N . ILE A 1 922 ? 53.543 -30.822 28.525 1.00 82.00 922 ILE A N 1
ATOM 7117 C CA . ILE A 1 922 ? 52.796 -29.679 27.953 1.00 82.00 922 ILE A CA 1
ATOM 7118 C C . ILE A 1 922 ? 52.129 -28.750 28.985 1.00 82.00 922 ILE A C 1
ATOM 7120 O O . ILE A 1 922 ? 51.365 -27.868 28.616 1.00 82.00 922 ILE A O 1
ATOM 7124 N N . SER A 1 923 ? 52.411 -28.912 30.281 1.00 80.75 923 SER A N 1
ATOM 7125 C CA . SER A 1 923 ? 51.689 -28.230 31.377 1.00 80.75 923 SER A CA 1
ATOM 7126 C C . SER A 1 923 ? 51.642 -26.694 31.275 1.00 80.75 923 SER A C 1
ATOM 7128 O O . SER A 1 923 ? 50.665 -26.074 31.671 1.00 80.75 923 SER A O 1
ATOM 7130 N N . HIS A 1 924 ? 52.687 -26.080 30.723 1.00 83.62 924 HIS A N 1
ATOM 7131 C CA . HIS A 1 924 ? 52.805 -24.631 30.526 1.00 83.62 924 HIS A CA 1
ATOM 7132 C C . HIS A 1 924 ? 51.909 -24.089 29.409 1.00 83.62 924 HIS A C 1
ATOM 7134 O O . HIS A 1 924 ? 51.423 -22.968 29.517 1.00 83.62 924 HIS A O 1
ATOM 7140 N N . TYR A 1 925 ? 51.677 -24.902 28.378 1.00 82.50 925 TYR A N 1
ATOM 7141 C CA . TYR A 1 925 ? 50.736 -24.622 27.299 1.00 82.50 925 TYR A CA 1
ATOM 7142 C C . TYR A 1 925 ? 49.304 -24.990 27.696 1.00 82.50 925 TYR A C 1
ATOM 7144 O O . TYR A 1 925 ? 48.374 -24.272 27.356 1.00 82.50 925 TYR A O 1
ATOM 7152 N N . GLN A 1 926 ? 49.116 -26.105 28.415 1.00 82.12 926 GLN A N 1
ATOM 7153 C CA . GLN A 1 926 ? 47.796 -26.658 28.733 1.00 82.12 926 GLN A CA 1
ATOM 7154 C C . GLN A 1 926 ? 47.125 -26.009 29.946 1.00 82.12 926 GLN A C 1
ATO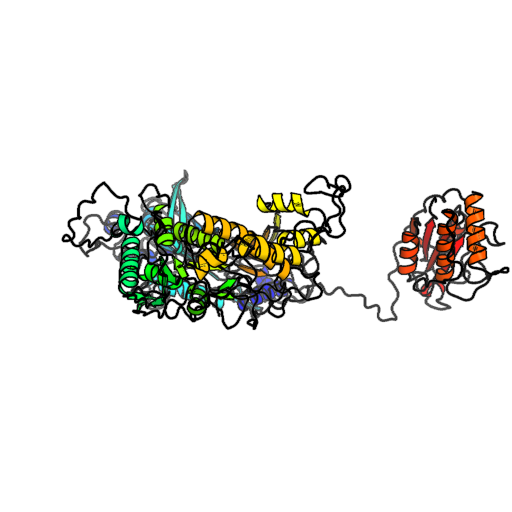M 7156 O O . GLN A 1 926 ? 45.900 -25.943 29.966 1.00 82.12 926 GLN A O 1
ATOM 7161 N N . TYR A 1 927 ? 47.892 -25.552 30.940 1.00 84.56 927 TYR A N 1
ATOM 7162 C CA . TYR A 1 927 ? 47.324 -25.061 32.199 1.00 84.56 927 TYR A CA 1
ATOM 7163 C C . TYR A 1 927 ? 47.692 -23.612 32.521 1.00 84.56 927 TYR A C 1
ATOM 7165 O O . TYR A 1 927 ? 46.881 -22.889 33.094 1.00 84.56 927 TYR A O 1
ATOM 7173 N N . GLY A 1 928 ? 48.900 -23.167 32.163 1.00 87.94 928 GLY A N 1
ATOM 7174 C CA . GLY A 1 928 ? 49.400 -21.864 32.605 1.00 87.94 928 GLY A CA 1
ATOM 7175 C C . GLY A 1 928 ? 49.630 -21.795 34.116 1.00 87.94 928 GLY A C 1
ATOM 7176 O O . GLY A 1 928 ? 49.618 -22.815 34.809 1.00 87.94 928 GLY A O 1
ATOM 7177 N N . HIS A 1 929 ? 49.895 -20.605 34.643 1.00 88.81 929 HIS A N 1
ATOM 7178 C CA . HIS A 1 929 ? 50.053 -20.390 36.076 1.00 88.81 929 HIS A CA 1
ATOM 7179 C C . HIS A 1 929 ? 49.528 -19.018 36.505 1.00 88.81 929 HIS A C 1
ATOM 7181 O O . HIS A 1 929 ? 49.659 -18.061 35.752 1.00 88.81 929 HIS A O 1
ATOM 7187 N N . ALA A 1 930 ? 48.957 -18.941 37.709 1.00 90.19 930 ALA A N 1
ATOM 7188 C CA . ALA A 1 930 ? 48.493 -17.713 38.345 1.00 90.19 930 ALA A CA 1
ATOM 7189 C C . ALA A 1 930 ? 48.998 -17.653 39.796 1.00 90.19 930 ALA A C 1
ATOM 7191 O O . ALA A 1 930 ? 48.947 -18.655 40.516 1.00 90.19 930 ALA A O 1
ATOM 7192 N N . GLN A 1 931 ? 49.472 -16.485 40.215 1.00 90.25 931 GLN A N 1
ATOM 7193 C CA . GLN A 1 931 ? 49.958 -16.229 41.571 1.00 90.25 931 GLN A CA 1
ATOM 7194 C C . GLN A 1 931 ? 49.658 -14.790 41.990 1.00 90.25 931 GLN A C 1
ATOM 7196 O O . GLN A 1 931 ? 49.566 -13.901 41.145 1.00 90.25 931 GLN A O 1
ATOM 7201 N N . ILE A 1 932 ? 49.490 -14.567 43.292 1.00 91.44 932 ILE A N 1
ATOM 7202 C CA . ILE A 1 932 ? 49.218 -13.250 43.881 1.00 91.44 932 ILE A CA 1
ATOM 7203 C C . ILE A 1 932 ? 50.390 -12.818 44.761 1.00 91.44 932 ILE A C 1
ATOM 7205 O O . ILE A 1 932 ? 50.953 -13.643 45.481 1.00 91.44 932 ILE A O 1
ATOM 7209 N N . TYR A 1 933 ? 50.783 -11.549 44.691 1.00 91.75 933 TYR A N 1
ATOM 7210 C CA . TYR A 1 933 ? 51.894 -11.018 45.468 1.00 91.75 933 TYR A CA 1
ATOM 7211 C C . TYR A 1 933 ? 51.465 -10.750 46.913 1.00 91.75 933 TYR A C 1
ATOM 7213 O O . TYR A 1 933 ? 50.487 -10.042 47.176 1.00 91.75 933 TYR A O 1
ATOM 7221 N N . VAL A 1 934 ? 52.212 -11.321 47.854 1.00 89.44 934 VAL A N 1
ATOM 7222 C CA . VAL A 1 934 ? 51.975 -11.229 49.301 1.00 89.44 934 VAL A CA 1
ATOM 7223 C C . VAL A 1 934 ? 53.167 -10.643 50.058 1.00 89.44 934 VAL A C 1
ATOM 7225 O O . VAL A 1 934 ? 53.111 -10.566 51.278 1.00 89.44 934 VAL A O 1
ATOM 7228 N N . GLY A 1 935 ? 54.225 -10.208 49.369 1.00 87.75 935 GLY A N 1
ATOM 7229 C CA . GLY A 1 935 ? 55.378 -9.544 49.983 1.00 87.75 935 GLY A CA 1
ATOM 7230 C C . GLY A 1 935 ? 55.999 -10.352 51.126 1.00 87.75 935 GLY A C 1
ATOM 7231 O O . GLY A 1 935 ? 56.136 -11.569 51.036 1.00 87.75 935 GLY A O 1
ATOM 7232 N N . GLU A 1 936 ? 56.343 -9.682 52.224 1.00 86.50 936 GLU A N 1
ATOM 7233 C CA . GLU A 1 936 ? 57.058 -10.288 53.361 1.00 86.50 936 GLU A CA 1
ATOM 7234 C C . GLU A 1 936 ? 56.210 -11.271 54.195 1.00 86.50 936 GLU A C 1
ATOM 7236 O O . GLU A 1 936 ? 56.715 -11.878 55.136 1.00 86.50 936 GLU A O 1
ATOM 7241 N N . ILE A 1 937 ? 54.931 -11.472 53.847 1.00 86.56 937 ILE A N 1
ATOM 7242 C CA . ILE A 1 937 ? 54.027 -12.408 54.540 1.00 86.56 937 ILE A CA 1
ATOM 7243 C C . ILE A 1 937 ? 54.527 -13.858 54.426 1.00 86.56 937 ILE A C 1
ATOM 7245 O O . ILE A 1 937 ? 54.255 -14.683 55.300 1.00 86.56 937 ILE A O 1
ATOM 7249 N N . ASN A 1 938 ? 55.269 -14.186 53.364 1.00 82.38 938 ASN A N 1
ATOM 7250 C CA . ASN A 1 938 ? 55.955 -15.466 53.239 1.00 82.38 938 ASN A CA 1
ATOM 7251 C C . ASN A 1 938 ? 57.369 -15.301 52.663 1.00 82.38 938 ASN A C 1
ATOM 7253 O O . ASN A 1 938 ? 57.740 -14.248 52.153 1.00 82.38 938 ASN A O 1
ATOM 7257 N N . SER A 1 939 ? 58.161 -16.374 52.710 1.00 78.12 939 SER A N 1
ATOM 7258 C CA . SER A 1 939 ? 59.570 -16.359 52.294 1.00 78.12 939 SER A CA 1
ATOM 7259 C C . SER A 1 939 ? 59.805 -16.177 50.789 1.00 78.12 939 SER A C 1
ATOM 7261 O O . SER A 1 939 ? 60.952 -16.030 50.374 1.00 78.12 939 SER A O 1
ATOM 7263 N N . THR A 1 940 ? 58.757 -16.209 49.961 1.00 78.62 940 THR A N 1
ATOM 7264 C CA . THR A 1 940 ? 58.866 -16.174 48.492 1.00 78.62 940 THR A CA 1
ATOM 7265 C C . THR A 1 940 ? 58.316 -14.899 47.854 1.00 78.62 940 THR A C 1
ATOM 7267 O O . THR A 1 940 ? 58.566 -14.654 46.675 1.00 78.62 940 THR A O 1
ATOM 7270 N N . GLY A 1 941 ? 57.567 -14.084 48.600 1.00 85.12 941 GLY A N 1
ATOM 7271 C CA . GLY A 1 941 ? 56.891 -12.899 48.072 1.00 85.12 941 GLY A CA 1
ATOM 7272 C C . GLY A 1 941 ? 55.563 -13.184 47.366 1.00 85.12 941 GLY A C 1
ATOM 7273 O O . GLY A 1 941 ? 54.768 -12.264 47.189 1.00 85.12 941 GLY A O 1
ATOM 7274 N N . TRP A 1 942 ? 55.275 -14.434 46.990 1.00 87.69 942 TRP A N 1
ATOM 7275 C CA . TRP A 1 942 ? 54.078 -14.806 46.233 1.00 87.69 942 TRP A CA 1
ATOM 7276 C C . TRP A 1 942 ? 53.312 -15.956 46.872 1.00 87.69 942 TRP A C 1
ATOM 7278 O O . TRP A 1 942 ? 53.876 -16.817 47.544 1.00 87.69 942 TRP A O 1
ATOM 7288 N N . ALA A 1 943 ? 52.005 -15.993 46.634 1.00 85.88 943 ALA A N 1
ATOM 7289 C CA . ALA A 1 943 ? 51.125 -17.051 47.097 1.00 85.88 943 ALA A CA 1
ATOM 7290 C C . ALA A 1 943 ? 50.277 -17.633 45.959 1.00 85.88 943 ALA A C 1
ATOM 7292 O O . ALA A 1 943 ? 49.829 -16.937 45.043 1.00 85.88 943 ALA A O 1
ATOM 7293 N N . THR A 1 944 ? 50.045 -18.941 46.037 1.00 83.06 944 THR A N 1
ATOM 7294 C CA . THR A 1 944 ? 49.199 -19.725 45.127 1.00 83.06 944 THR A CA 1
ATOM 7295 C C . THR A 1 944 ? 48.854 -21.067 45.794 1.00 83.06 944 THR A C 1
ATOM 7297 O O . THR A 1 944 ? 48.900 -21.165 47.013 1.00 83.06 944 THR A O 1
ATOM 7300 N N . SER A 1 945 ? 48.490 -22.104 45.036 1.00 75.19 945 SER A N 1
ATOM 7301 C CA . SER A 1 945 ? 48.009 -23.389 45.560 1.00 75.19 945 SER A CA 1
ATOM 7302 C C . SER A 1 945 ? 49.017 -24.202 46.403 1.00 75.19 945 SER A C 1
ATOM 7304 O O . SER A 1 945 ? 48.656 -24.696 47.463 1.00 75.19 945 SER A O 1
ATOM 7306 N N . THR A 1 946 ? 50.274 -24.388 45.985 1.00 64.88 946 THR A N 1
ATOM 7307 C CA . THR A 1 946 ? 51.270 -25.217 46.718 1.00 64.88 946 THR A CA 1
ATOM 7308 C C . THR A 1 946 ? 52.566 -24.433 46.976 1.00 64.88 946 THR A C 1
ATOM 7310 O O . THR A 1 946 ? 52.652 -23.292 46.551 1.00 64.88 946 THR A O 1
ATOM 7313 N N . GLN A 1 947 ? 53.563 -24.983 47.695 1.00 54.59 947 GLN A N 1
ATOM 7314 C CA . GLN A 1 947 ? 54.788 -24.256 48.123 1.00 54.59 947 GLN A CA 1
ATOM 7315 C C . GLN A 1 947 ? 56.024 -24.469 47.215 1.00 54.59 947 GLN A C 1
ATOM 7317 O O . GLN A 1 947 ? 57.115 -23.967 47.476 1.00 54.59 947 GLN A O 1
ATOM 7322 N N . THR A 1 948 ? 55.908 -25.216 46.120 1.00 51.94 948 THR A N 1
ATOM 7323 C CA . THR A 1 948 ? 57.044 -25.492 45.230 1.00 51.94 948 THR A CA 1
ATOM 7324 C C . THR A 1 948 ? 57.267 -24.392 44.177 1.00 51.94 948 THR A C 1
ATOM 7326 O O . THR A 1 948 ? 56.758 -24.493 43.064 1.00 51.94 948 THR A O 1
ATOM 7329 N N . ASN A 1 949 ? 58.145 -23.431 44.506 1.00 56.84 949 ASN A N 1
ATOM 7330 C CA . ASN A 1 949 ? 58.879 -22.530 43.588 1.00 56.84 949 ASN A CA 1
ATOM 7331 C C . ASN A 1 949 ? 58.127 -21.280 43.056 1.00 56.84 949 ASN A C 1
ATOM 7333 O O . ASN A 1 949 ? 58.064 -21.061 41.847 1.00 56.84 949 ASN A O 1
ATOM 7337 N N . TYR A 1 950 ? 57.615 -20.440 43.963 1.00 66.06 950 TYR A N 1
ATOM 7338 C CA . TYR A 1 950 ? 56.810 -19.240 43.662 1.00 66.06 950 TYR A CA 1
ATOM 7339 C C . TYR A 1 950 ? 57.542 -17.941 44.017 1.00 66.06 950 TYR A C 1
ATOM 7341 O O . TYR A 1 950 ? 57.086 -17.153 44.829 1.00 66.06 950 TYR A O 1
ATOM 7349 N N . GLY A 1 951 ? 58.738 -17.756 43.461 1.00 68.38 951 GLY A N 1
ATOM 7350 C CA . GLY A 1 951 ? 59.477 -16.495 43.567 1.00 68.38 951 GLY A CA 1
ATOM 7351 C C . GLY A 1 951 ? 59.253 -15.608 42.342 1.00 68.38 951 GLY A C 1
ATOM 7352 O O . GLY A 1 951 ? 58.246 -15.704 41.644 1.00 68.38 951 GLY A O 1
ATOM 7353 N N . THR A 1 952 ? 60.257 -14.801 42.011 1.00 66.69 952 THR A N 1
ATOM 7354 C CA . THR A 1 952 ? 60.314 -14.043 40.749 1.00 66.69 952 THR A CA 1
ATOM 7355 C C . THR A 1 952 ? 60.591 -14.913 39.514 1.00 66.69 952 THR A C 1
ATOM 7357 O O . THR A 1 952 ? 60.596 -14.424 38.387 1.00 66.69 952 THR A O 1
ATOM 7360 N N . ASP A 1 953 ? 60.781 -16.219 39.705 1.00 71.94 953 ASP A N 1
ATOM 7361 C CA . ASP A 1 953 ? 60.921 -17.184 38.625 1.00 71.94 953 ASP A CA 1
ATOM 7362 C C . ASP A 1 953 ? 59.581 -17.817 38.210 1.00 71.94 953 ASP A C 1
ATOM 7364 O O . ASP A 1 953 ? 58.692 -18.050 39.025 1.00 71.94 953 ASP A O 1
ATOM 7368 N N . MET A 1 954 ? 59.475 -18.238 36.946 1.00 77.19 954 MET A N 1
ATOM 7369 C CA . MET A 1 954 ? 58.323 -19.014 36.469 1.00 77.19 954 MET A CA 1
ATOM 7370 C C . MET A 1 954 ? 58.348 -20.464 36.977 1.00 77.19 954 MET A C 1
ATOM 7372 O O . MET A 1 954 ? 59.375 -21.134 36.886 1.00 77.19 954 MET A O 1
ATOM 7376 N N . VAL A 1 955 ? 57.191 -21.017 37.352 1.00 78.44 955 VAL A N 1
ATOM 7377 C CA . VAL A 1 955 ? 56.992 -22.423 37.781 1.00 78.44 955 VAL A CA 1
ATOM 7378 C C . VAL A 1 955 ? 57.483 -23.428 36.731 1.00 78.44 955 VAL A C 1
ATOM 7380 O O . VAL A 1 955 ? 57.951 -24.526 37.036 1.00 78.44 955 VAL A O 1
ATOM 7383 N N . TYR A 1 956 ? 57.430 -23.047 35.458 1.00 77.88 956 TYR A N 1
ATOM 7384 C CA . TYR A 1 956 ? 57.769 -23.889 34.316 1.00 77.88 956 TYR A CA 1
ATOM 7385 C C . TYR A 1 956 ? 59.246 -23.782 33.888 1.00 77.88 956 TYR A C 1
ATOM 7387 O O . TYR A 1 956 ? 59.546 -23.740 32.695 1.00 77.88 956 TYR A O 1
ATOM 7395 N N . LYS A 1 957 ? 60.188 -23.789 34.849 1.00 68.88 957 LYS A N 1
ATOM 7396 C CA . LYS A 1 957 ? 61.631 -23.535 34.614 1.00 68.88 957 LYS A CA 1
ATOM 7397 C C . LYS A 1 957 ? 62.298 -24.428 33.553 1.00 68.88 957 LYS A C 1
ATOM 7399 O O . LYS A 1 957 ? 63.223 -23.998 32.873 1.00 68.88 957 LYS A O 1
ATOM 7404 N N . GLY A 1 958 ? 61.841 -25.672 33.412 1.00 70.19 958 GLY A N 1
ATOM 7405 C CA . GLY A 1 958 ? 62.389 -26.657 32.468 1.00 70.19 958 GLY A CA 1
ATOM 7406 C C . GLY A 1 958 ? 61.588 -26.826 31.172 1.00 70.19 958 GLY A C 1
ATOM 7407 O O . GLY A 1 958 ? 61.750 -27.840 30.496 1.00 70.19 958 GLY A O 1
ATOM 7408 N N . ARG A 1 959 ? 60.654 -25.918 30.857 1.00 78.25 959 ARG A N 1
ATOM 7409 C CA . ARG A 1 959 ? 59.771 -26.017 29.682 1.00 78.25 959 ARG A CA 1
ATOM 7410 C C . ARG A 1 959 ? 60.266 -25.123 28.541 1.00 78.25 959 ARG A C 1
ATOM 7412 O O . ARG A 1 959 ? 60.619 -23.971 28.779 1.00 78.25 959 ARG A O 1
ATOM 7419 N N . LYS A 1 960 ? 60.309 -25.660 27.317 1.00 75.31 960 LYS A N 1
ATOM 7420 C CA . LYS A 1 960 ? 60.771 -24.950 26.114 1.00 75.31 960 LYS A CA 1
ATOM 7421 C C . LYS A 1 960 ? 59.570 -24.339 25.382 1.00 75.31 960 LYS A C 1
ATOM 7423 O O . LYS A 1 960 ? 58.753 -25.091 24.868 1.00 75.31 960 LYS A O 1
ATOM 7428 N N . SER A 1 961 ? 59.488 -23.010 25.364 1.00 80.88 961 SER A N 1
ATOM 7429 C CA . SER A 1 961 ? 58.509 -22.212 24.610 1.00 80.88 961 SER A CA 1
ATOM 7430 C C . SER A 1 961 ? 59.068 -20.794 24.434 1.00 80.88 961 SER A C 1
ATOM 7432 O O . SER A 1 961 ? 59.671 -20.256 25.374 1.00 80.88 961 SER A O 1
ATOM 7434 N N . ASN A 1 962 ? 58.887 -20.214 23.246 1.00 79.62 962 ASN A N 1
ATOM 7435 C CA . ASN A 1 962 ? 59.337 -18.854 22.912 1.00 79.62 962 ASN A CA 1
ATOM 7436 C C . ASN A 1 962 ? 58.174 -17.874 22.701 1.00 79.62 962 ASN A C 1
ATOM 7438 O O . ASN A 1 962 ? 58.411 -16.749 22.271 1.00 79.62 962 ASN A O 1
ATOM 7442 N N . ASN A 1 963 ? 56.948 -18.292 23.014 1.00 86.12 963 ASN A N 1
ATOM 7443 C CA . ASN A 1 963 ? 55.751 -17.483 22.876 1.00 86.12 963 ASN A CA 1
ATOM 7444 C C . ASN A 1 963 ? 54.890 -17.601 24.139 1.00 86.12 963 ASN A C 1
ATOM 7446 O O . ASN A 1 963 ? 54.101 -18.536 24.289 1.00 86.12 963 ASN A O 1
ATOM 7450 N N . TRP A 1 964 ? 55.060 -16.640 25.039 1.00 88.88 964 TRP A N 1
ATOM 7451 C CA . TRP A 1 964 ? 54.338 -16.553 26.300 1.00 88.88 964 TRP A CA 1
ATOM 7452 C C . TRP A 1 964 ? 53.490 -15.293 26.369 1.00 88.88 964 TRP A C 1
ATOM 7454 O O . TRP A 1 964 ? 53.943 -14.214 25.987 1.00 88.88 964 TRP A O 1
ATOM 7464 N N . ASP A 1 965 ? 52.317 -15.427 26.972 1.00 91.19 965 ASP A N 1
ATOM 7465 C CA . ASP A 1 965 ? 51.537 -14.286 27.430 1.00 91.19 965 ASP A CA 1
ATOM 7466 C C . ASP A 1 965 ? 51.770 -14.087 28.927 1.00 91.19 965 ASP A C 1
ATOM 7468 O O . ASP A 1 965 ? 51.762 -15.047 29.705 1.00 91.19 965 ASP A O 1
ATOM 7472 N N . LEU A 1 966 ? 51.976 -12.833 29.322 1.00 91.50 966 LEU A N 1
ATOM 7473 C CA . LEU A 1 966 ? 52.076 -12.383 30.705 1.00 91.50 966 LEU A CA 1
ATOM 7474 C C . LEU A 1 966 ? 50.975 -11.353 30.959 1.00 91.50 966 LEU A C 1
ATOM 7476 O O . LEU A 1 966 ? 50.965 -10.273 30.370 1.00 91.50 966 LEU A O 1
ATOM 7480 N N . LEU A 1 967 ? 50.047 -11.694 31.844 1.00 93.19 967 LEU A N 1
ATOM 7481 C CA . LEU A 1 967 ? 48.980 -10.818 32.294 1.00 93.19 967 LEU A CA 1
ATOM 7482 C C . LEU A 1 967 ? 49.314 -10.324 33.701 1.00 93.19 967 LEU A C 1
ATOM 7484 O O . LEU A 1 967 ? 49.549 -11.125 34.610 1.00 93.19 967 LEU A O 1
ATOM 7488 N N . THR A 1 968 ? 49.250 -9.012 33.885 1.00 93.19 968 THR A N 1
ATOM 7489 C CA . THR A 1 968 ? 49.420 -8.353 35.181 1.00 93.19 968 THR A CA 1
ATOM 7490 C C . THR A 1 968 ? 48.109 -7.686 35.571 1.00 93.19 968 THR A C 1
ATOM 7492 O O . THR A 1 968 ? 47.542 -6.917 34.797 1.00 93.19 968 THR A O 1
ATOM 7495 N N . PHE A 1 969 ? 47.628 -7.972 36.775 1.00 94.75 969 PHE A N 1
ATOM 7496 C CA . PHE A 1 969 ? 46.446 -7.359 37.366 1.00 94.75 969 PHE A CA 1
ATOM 7497 C C . PHE A 1 969 ? 46.874 -6.542 38.583 1.00 94.75 969 PHE A C 1
ATOM 7499 O O . PHE A 1 969 ? 47.336 -7.111 39.574 1.00 94.75 969 PHE A O 1
ATOM 7506 N N . ARG A 1 970 ? 46.718 -5.218 38.518 1.00 94.25 970 ARG A N 1
ATOM 7507 C CA . ARG A 1 970 ? 47.036 -4.314 39.633 1.00 94.25 970 ARG A CA 1
ATOM 7508 C C . ARG A 1 970 ? 45.860 -4.192 40.590 1.00 94.25 970 ARG A C 1
ATOM 7510 O O . ARG A 1 970 ? 44.732 -3.989 40.140 1.00 94.25 970 ARG A O 1
ATOM 7517 N N . ALA A 1 971 ? 46.125 -4.305 41.888 1.00 93.00 971 ALA A N 1
ATOM 7518 C CA . ALA A 1 971 ? 45.088 -4.239 42.911 1.00 93.00 971 ALA A CA 1
ATOM 7519 C C . ALA A 1 971 ? 44.541 -2.807 43.121 1.00 93.00 971 ALA A C 1
ATOM 7521 O O . ALA A 1 971 ? 45.333 -1.854 43.143 1.00 93.00 971 ALA A O 1
ATOM 7522 N N . PRO A 1 972 ? 43.219 -2.642 43.344 1.00 90.50 972 PRO A N 1
ATOM 7523 C CA . PRO A 1 972 ? 42.557 -1.337 43.480 1.00 90.50 972 PRO A CA 1
ATOM 7524 C C . PRO A 1 972 ? 43.045 -0.526 44.689 1.00 90.50 972 PRO A C 1
ATOM 7526 O O . PRO A 1 972 ? 43.543 -1.080 45.667 1.00 90.50 972 PRO A O 1
ATOM 7529 N N . ALA A 1 973 ? 42.900 0.803 44.636 1.00 80.88 973 ALA A N 1
ATOM 7530 C CA . ALA A 1 973 ? 43.372 1.719 45.682 1.00 80.88 973 ALA A CA 1
ATOM 7531 C C . ALA A 1 973 ? 42.695 1.509 47.053 1.00 80.88 973 ALA A C 1
ATOM 7533 O O . ALA A 1 973 ? 43.374 1.647 48.073 1.00 80.88 973 ALA A O 1
ATOM 7534 N N . SER A 1 974 ? 41.402 1.162 47.059 1.00 70.31 974 SER A N 1
ATOM 7535 C CA . SER A 1 974 ? 40.549 0.976 48.243 1.00 70.31 974 SER A CA 1
ATOM 7536 C C . SER A 1 974 ? 39.490 -0.088 48.008 1.00 70.31 974 SER A C 1
ATOM 7538 O O . SER A 1 974 ? 38.779 0.008 46.977 1.00 70.31 974 SER A O 1
#

pLDDT: mean 81.64, std 14.93, range [28.06, 98.38]

Secondary structure (DSSP, 8-state):
--TT-TTPPPPHHHHHHHHHHHHHHH--SS--HHHHHHHHS--EEEEEEE---B-SB-TTSPBPTT-HHHHHHHTT--HHHHTBTHHHHH-EESSSEE---BGGGTB---S--SB--SS-TT-SSBSTT-STTTSSPBPPEEEEEEEEEETTTTEEEEEEEEEESSHHHHHHHHHHTS-TT-EEEEEEEESEEE-TTS-EEE---SS-HHHHHHHH----HHHHHHHHHHHHHHTTTSEEEEEEEEEEEEEEE-TTS-EEEEEEEEEGGGGGGG-BS----TT--TT-PPPPP-TTS---HHHHTTTTSHHHHHHHHHHHHHHHT--SS-EEEEEE-S-EE-TT--EE--EEEEEEEEE-PPP-SSTT-PSSEEEEEHHHHHHHHHHHTS-B-TTT--BSSEESS-SS-TTS---EEE--TT---S-TTTEE-----BTTTTB-PPP-HHHHHHHTSTTB-TT-TTEEEGGG-EEEHHHHHHHHHHSPP-TTS--BHHHHHHHHHHHHHHHTTS---EEEEE-TTSSEEEEEE-S----SS-----B-EEE--SSEETTTEE--EEEEEEEE---HHHHHHHHHHSS---S---HHHHHHHHHTTT---SS-S---SS---TTS------HHHHHHHHIIIIIS-TT--HHHHHHTT----HHHHHHHHHHHHHHHHHHHHHHH-S-SSS--SS--S----EEEEEEEE------TT-EEEE-GGGS-GGG-SS-EEEEEEEEEEEEESS-EEEEEEEEEEEPP-STTSPBPPPP-----------TTSPPPPPPPB-PPPPPPSSTT-HHHHHHHHHHHHHHS-TT----S-HHHHHHHHHHHHHHHHTTPPP-TT-PPP--S-GGG-HHHHHHHHHTTPEEEEEEEE-HHHHHHHHHHSPP-TT-EEEEEESSPPSSS--HHHHT-EEEEEEETTSTTEEE-SSSSS-SSS-TTTT---S-EEEEEEEPP--